Protein AF-0000000074039025 (afdb_homodimer)

Solvent-accessible surface area (backbone atoms only — not comparable to full-atom values): 39560 Å² total; per-residue (Å²): 126,78,81,61,63,45,18,33,26,34,38,28,68,50,73,65,24,45,49,51,50,52,35,63,68,43,44,56,66,24,35,66,82,74,58,60,54,72,40,52,42,30,34,28,25,93,41,64,66,60,12,52,50,47,21,68,72,70,56,32,75,37,57,36,64,43,69,65,65,57,62,66,40,84,64,44,43,34,40,36,40,41,60,61,25,54,49,36,39,65,52,51,42,54,39,21,72,66,53,19,26,38,39,34,44,66,45,55,32,36,42,54,68,47,31,52,51,40,50,53,39,47,72,71,25,85,21,55,46,25,40,53,62,28,69,60,56,34,37,25,48,45,49,50,39,52,46,50,73,68,46,53,26,57,62,56,56,36,35,41,36,36,28,32,18,28,85,64,61,53,65,60,50,44,56,50,58,60,34,26,34,84,35,24,33,38,13,19,43,39,72,36,25,40,56,50,52,42,50,49,32,74,60,75,42,57,73,34,33,35,28,14,46,66,38,63,86,65,54,56,18,15,60,38,77,86,44,85,53,67,38,72,41,62,33,32,40,24,26,42,34,42,39,29,30,68,89,65,26,35,33,40,41,39,10,28,29,53,34,37,87,36,78,63,47,39,36,38,39,41,15,17,75,30,13,24,41,39,44,40,56,86,47,48,40,35,25,37,39,25,52,61,81,41,50,68,46,100,84,41,54,62,41,56,77,38,77,43,82,24,42,53,64,50,90,78,52,66,47,68,51,59,84,41,77,76,50,82,62,5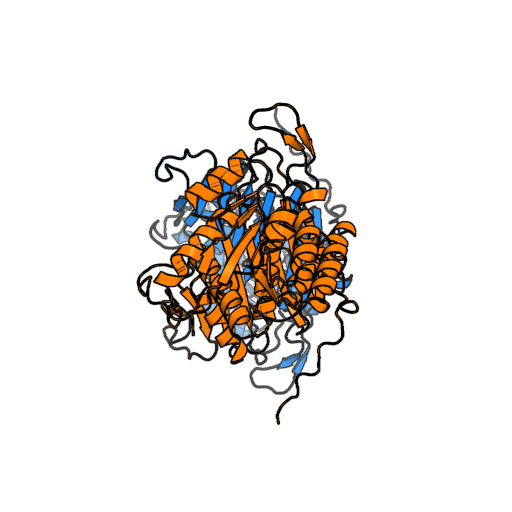0,20,47,40,49,43,52,48,45,35,51,50,15,64,76,69,71,46,81,32,75,52,14,57,66,56,35,44,55,39,36,52,51,53,48,41,35,51,52,9,28,75,61,66,25,36,73,31,74,64,79,59,82,82,54,71,83,74,78,78,76,75,76,71,130,126,78,80,61,63,44,19,32,25,33,38,27,67,50,72,64,23,46,49,51,51,52,36,62,69,43,42,57,66,24,35,67,82,75,56,60,53,74,38,52,42,28,35,28,26,94,41,65,68,60,12,50,50,46,21,68,72,72,55,30,74,38,58,37,63,43,70,65,62,56,62,66,39,83,64,44,43,34,40,35,39,42,58,61,26,53,51,36,40,66,52,51,42,52,39,20,73,66,53,20,25,37,40,34,43,66,46,53,33,37,42,55,68,47,30,52,52,39,49,52,39,46,73,72,25,85,21,55,46,25,40,54,62,29,70,60,57,33,37,24,48,44,49,50,39,52,45,51,73,68,47,52,26,56,62,55,55,36,35,40,35,37,28,32,19,30,84,63,62,53,65,60,49,44,56,50,60,60,33,27,35,84,35,26,33,37,14,19,43,39,73,37,26,39,57,51,51,42,50,50,32,74,59,75,42,57,72,33,34,34,27,13,47,68,38,63,86,67,54,57,18,15,59,38,76,86,44,86,56,67,40,73,43,61,31,32,38,26,28,40,35,41,38,30,31,68,89,63,28,34,34,39,40,38,11,27,30,52,32,37,84,36,77,63,45,39,35,39,37,41,16,18,74,30,14,24,40,38,43,39,56,86,48,48,41,35,25,38,40,26,52,62,80,40,48,68,44,100,84,41,54,61,41,57,76,39,78,42,81,24,43,53,62,48,89,77,52,67,46,70,51,58,84,40,77,76,50,83,63,51,19,48,40,49,43,52,49,44,35,51,50,15,64,75,70,72,47,80,32,76,51,14,58,66,55,32,44,55,40,37,52,51,53,48,41,35,52,53,9,28,77,62,68,26,36,73,31,73,64,78,57,82,84,52,72,81,73,78,78,76,74,76,72,129

Nearest PDB structures (foldseek):
  4h3v-assembly1_B  TM=9.241E-01  e=2.479E-43  Kribbella flavida DSM 17836
  3oqb-assembly1_C  TM=8.168E-01  e=1.453E-26  Bradyrhizobium diazoefficiens USDA 110
  3oqb-assembly1_G  TM=7.848E-01  e=5.558E-27  Bradyrhizobium diazoefficiens USDA 110
  3oqb-assembly1_H  TM=8.145E-01  e=1.119E-25  Bradyrhizobium diazoefficiens USDA 110
  3oqb-assembly1_A  TM=7.994E-01  e=7.349E-26  Bradyrhizobium diazoefficiens USDA 110

Organism: NCBI:txid159291

Secondary structure (DSSP, 8-state):
-----EEEEEE--SHHHHHHHHHHHHHHHHSTTTSPPEEEEEEE-SSHHHHHHHHHHHT-SEEES-HHHHHH-TT--EEEE-S-GGGHHHHHHHHHHTT-EEEEPSSS-SSHHHHHHHHHHHHHSSS-EEE--GGGGSHHHHHHHHHHHTTTT-SEEEEEEEEE--TT--TTSPP-GGG-HHHHS-SHIIIIIHHHHHHHHHHH--EEEEEEEEE-S--EEESSTT-S-EEE--S-SEEEEEEEETTS-EEEEEEES--TT-S-EEEEEEEESSEEEEEETTSTTEEEEEETTS---TT-TT-SEEEEE-TT--TT--SS-TTSPPPHHHHHHHHHHHHHHHHHHTPPPSSBHHHHHHHHHHHHHHHHHHHTTS--EEPP-TTS----------/-----EEEEEE--SHHHHHHHHHHHHHHHHSTTTSPPEEEEEEE-SSHHHHHHHHHHHT-SEEES-HHHHHH-TT--EEEE-S-GGGHHHHHHHHHHTT-EEEEPSSS-SSHHHHHHHHHHHHHSSS-EEE--GGGGSHHHHHHHHHHHTTTT-SEEEEEEEEE--TT--TTSPP-GGG-HHHHS-SHIIIIIHHHHHHHHHHH--EEEEEEEEE-S--EEESSTT-S-EEE--S-SEEEEEEEETTS-EEEEEEES--TT-S-EEEEEEEESSEEEEEETTSTTEEEEEETTS---TT-TT-SEEEEE-TT--TT--SS-TTSPPPHHHHHHHHHHHHHHHHHHTPPPSSBHHHHHHHHHHHHHHHHHHHTTS--EEPP-TTS----------

Foldseek 3Di:
DPQQEAEEEEEDDDPVSVLLLVLLVCLCQFFPPLFTHYAQAEYEDCDPVVQVVSCVVSVYNYGYPDLVVVLPPPRHAEYEYDFFQACLQVNLLSNQVSQHAYEYEPQNHLALVSLLSSVVSCVPGNYFFAYDLLVCQQQLLVVLLVCVVVCQQPAWAEKEWEKEAAQPVPQAPADDLLQACNGHNAHQCGPVVLNRQLSCCSRPNAWFKKFKAFADPRQWYHNDRVDDDIDGRDHGQKMKMWTAHPSGHTYIYIGHNRPPPDHTWTWMWIHGPAWIWIATPVQSQWIKIFGNPQDQDPVGHRGDIDIHGRQPVDPNTPPDDSPDHDDPSVSVSVSVVQSSSCRVVVHHGVVGSVSSSSSSQVSNNNVVNNVVVGDMDTRDCVSPPDPDPPDPPD/DPQQEAEEEEEDDDPVSVLLLVLLVCLCVFFPPLFTHYAQAEYEDCDPVVQVVSCVVSVYNYGDPDLVVVLPPPRHAEYEYDFFQQCLQVNLLSNQVSQHAYEYEPQNHLALVSLLSSVVSCVVGNYFFAYDLLVCQQLLLVVLLVCVVVCQQPAWAEKEWEKEAAQPVPQAPADDLLQACNGHNAHQCGPVVLNRQLSCCSRPNAWFKKFKAFADPRQWYHNDRVDDDIDGRDHGQKMKMWTAHPSGHTYIYIGHNRPPPDHTWTWMWIHGPQWIWIATPVQSQWIKIFGNPQDQDPVGHRGDIDIHGRQPVDPNTPPDDSPDHDDPSVSSSVSVVQSSSCRVVVHHGVVGSVSSSSSSQVSNNNVVNNVVVGDMDTRDCVSPPDPDPPDPPD

Structure (mmCIF, N/CA/C/O backbone):
data_AF-0000000074039025-model_v1
#
loop_
_entity.id
_entity.type
_entity.pdbx_description
1 polymer 'Predicted dehydrogenase'
#
loop_
_atom_site.group_PDB
_atom_site.id
_atom_site.type_symbol
_atom_site.label_atom_id
_atom_site.label_alt_id
_atom_site.label_comp_id
_atom_site.label_asym_id
_atom_site.label_entity_id
_atom_site.label_seq_id
_atom_site.pdbx_PDB_ins_code
_atom_site.Cartn_x
_atom_site.Cartn_y
_atom_site.Cartn_z
_atom_site.occupancy
_atom_site.B_iso_or_equiv
_atom_site.auth_seq_id
_atom_site.auth_comp_id
_atom_site.auth_asym_id
_atom_site.auth_atom_id
_atom_site.pdbx_PDB_model_num
ATOM 1 N N . MET A 1 1 ? 17.719 -41.125 -34.531 1 32.81 1 MET A N 1
ATOM 2 C CA . MET A 1 1 ? 17.281 -41.25 -33.156 1 32.81 1 MET A CA 1
ATOM 3 C C . MET A 1 1 ? 15.914 -40.625 -32.938 1 32.81 1 MET A C 1
ATOM 5 O O . MET A 1 1 ? 15.695 -39.469 -33.312 1 32.81 1 MET A O 1
ATOM 9 N N . ASN A 1 2 ? 14.82 -41.219 -33.031 1 41.25 2 ASN A N 1
ATOM 10 C CA . ASN A 1 2 ? 13.461 -40.688 -33.188 1 41.25 2 ASN A CA 1
ATOM 11 C C . ASN A 1 2 ? 13.211 -39.531 -32.219 1 41.25 2 ASN A C 1
ATOM 13 O O . ASN A 1 2 ? 13.461 -39.625 -31.016 1 41.25 2 ASN A O 1
ATOM 17 N N . PRO A 1 3 ? 13.102 -38.344 -32.75 1 52.09 3 PRO A N 1
ATOM 18 C CA . PRO A 1 3 ? 13.078 -37.188 -31.859 1 52.09 3 PRO A CA 1
ATOM 19 C C . PRO A 1 3 ? 12.141 -37.375 -30.672 1 52.09 3 PRO A C 1
ATOM 21 O O . PRO A 1 3 ? 11.016 -37.844 -30.828 1 52.09 3 PRO A O 1
ATOM 24 N N . LYS A 1 4 ? 12.594 -37.688 -29.422 1 75.5 4 LYS A N 1
ATOM 25 C CA . LYS A 1 4 ? 11.953 -38.062 -28.172 1 75.5 4 LYS A CA 1
ATOM 26 C C . LYS A 1 4 ? 10.82 -37.125 -27.797 1 75.5 4 LYS A C 1
ATOM 28 O O . LYS A 1 4 ? 11.008 -35.906 -27.812 1 75.5 4 LYS A O 1
ATOM 33 N N . LYS A 1 5 ? 9.531 -37.625 -28.016 1 91.56 5 LYS A N 1
ATOM 34 C CA . LYS A 1 5 ? 8.336 -36.875 -27.609 1 91.56 5 LYS A CA 1
ATOM 35 C C . LYS A 1 5 ? 8.18 -36.875 -26.094 1 91.56 5 LYS A C 1
ATOM 37 O O . LYS A 1 5 ? 8.648 -37.781 -25.422 1 91.56 5 LYS A O 1
ATOM 42 N N . ILE A 1 6 ? 7.668 -35.844 -25.656 1 95.06 6 ILE A N 1
ATOM 43 C CA . ILE A 1 6 ? 7.254 -35.781 -24.266 1 95.06 6 ILE A CA 1
ATOM 44 C C . ILE A 1 6 ? 5.734 -35.938 -24.172 1 95.06 6 ILE A C 1
ATOM 46 O O . ILE A 1 6 ? 5 -35.094 -24.703 1 95.06 6 ILE A O 1
ATOM 50 N N . GLY A 1 7 ? 5.293 -37.031 -23.641 1 97.25 7 GLY A N 1
ATOM 51 C CA . GLY A 1 7 ? 3.871 -37.219 -23.406 1 97.25 7 GLY A CA 1
ATOM 52 C C . GLY A 1 7 ? 3.363 -36.5 -22.172 1 97.25 7 GLY A C 1
ATOM 53 O O . GLY A 1 7 ? 3.836 -36.719 -21.062 1 97.25 7 GLY A O 1
ATOM 54 N N . ILE A 1 8 ? 2.354 -35.625 -22.359 1 97.94 8 ILE A N 1
ATOM 55 C CA . ILE A 1 8 ? 1.798 -34.781 -21.297 1 97.94 8 ILE A CA 1
ATOM 56 C C . ILE A 1 8 ? 0.39 -35.281 -20.953 1 97.94 8 ILE A C 1
ATOM 58 O O . ILE A 1 8 ? -0.448 -35.438 -21.844 1 97.94 8 ILE A O 1
ATOM 62 N N . ALA A 1 9 ? 0.178 -35.5 -19.719 1 98.44 9 ALA A N 1
ATOM 63 C CA . ALA A 1 9 ? -1.17 -35.719 -19.203 1 98.44 9 ALA A CA 1
ATOM 64 C C . ALA A 1 9 ? -1.63 -34.562 -18.328 1 98.44 9 ALA A C 1
ATOM 66 O O . ALA A 1 9 ? -0.827 -33.969 -17.609 1 98.44 9 ALA A O 1
ATOM 67 N N . LEU A 1 10 ? -2.902 -34.281 -18.406 1 98.31 10 LEU A N 1
ATOM 68 C CA . LEU A 1 10 ? -3.473 -33.156 -17.641 1 98.31 10 LEU A CA 1
ATOM 69 C C . LEU A 1 10 ? -4.531 -33.688 -16.656 1 98.31 10 LEU A C 1
ATOM 71 O O . LEU A 1 10 ? -5.453 -34.406 -17.062 1 98.31 10 LEU A O 1
ATOM 75 N N . ALA A 1 11 ? -4.312 -33.406 -15.398 1 98.19 11 ALA A N 1
ATOM 76 C CA . ALA A 1 11 ? -5.344 -33.594 -14.383 1 98.19 11 ALA A CA 1
ATOM 77 C C . ALA A 1 11 ? -6.094 -32.312 -14.094 1 98.19 11 ALA A C 1
ATOM 79 O O . ALA A 1 11 ? -5.559 -31.406 -13.438 1 98.19 11 ALA A O 1
ATOM 80 N N . GLY A 1 12 ? -7.312 -32.25 -14.492 1 96.94 12 GLY A N 1
ATOM 81 C CA . GLY A 1 12 ? -8.094 -31.016 -14.367 1 96.94 12 GLY A CA 1
ATOM 82 C C . GLY A 1 12 ? -8.164 -30.219 -15.648 1 96.94 12 GLY A C 1
ATOM 83 O O . GLY A 1 12 ? -7.133 -29.984 -16.297 1 96.94 12 GLY A O 1
ATOM 84 N N . TYR A 1 13 ? -9.375 -29.75 -16.016 1 95.5 13 TYR A N 1
ATOM 85 C CA . TYR A 1 13 ? -9.562 -29 -17.25 1 95.5 13 TYR A CA 1
ATOM 86 C C . TYR A 1 13 ? -10.539 -27.844 -17.047 1 95.5 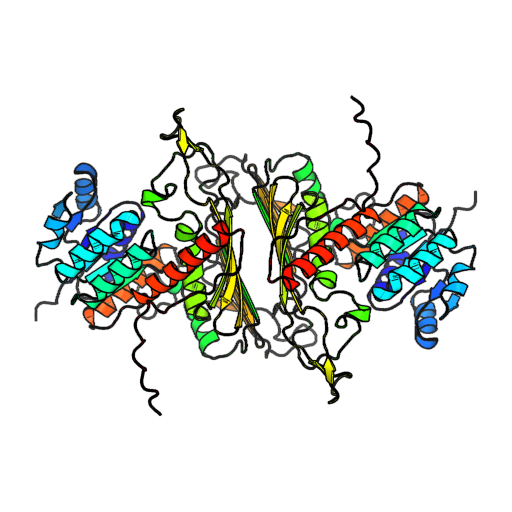13 TYR A C 1
ATOM 88 O O . TYR A 1 13 ? -11.391 -27.578 -17.891 1 95.5 13 TYR A O 1
ATOM 96 N N . GLY A 1 14 ? -10.422 -27.281 -15.875 1 91.31 14 GLY A N 1
ATOM 97 C CA . GLY A 1 14 ? -11.07 -26 -15.711 1 91.31 14 GLY A CA 1
ATOM 98 C C . GLY A 1 14 ? -10.391 -24.875 -16.469 1 91.31 14 GLY A C 1
ATOM 99 O O . GLY A 1 14 ? -9.766 -25.125 -17.516 1 91.31 14 GLY A O 1
ATOM 100 N N . MET A 1 15 ? -10.539 -23.703 -16.031 1 87.62 15 MET A N 1
ATOM 101 C CA . MET A 1 15 ? -9.969 -22.547 -16.734 1 87.62 15 MET A CA 1
ATOM 102 C C . MET A 1 15 ? -8.453 -22.688 -16.844 1 87.62 15 MET A C 1
ATOM 104 O O . MET A 1 15 ? -7.898 -22.516 -17.938 1 87.62 15 MET A O 1
ATOM 108 N N . ILE A 1 16 ? -7.816 -23 -15.797 1 91.81 16 ILE A N 1
ATOM 109 C CA . ILE A 1 16 ? -6.359 -23.062 -15.773 1 91.81 16 ILE A CA 1
ATOM 110 C C . ILE A 1 16 ? -5.883 -24.266 -16.594 1 91.81 16 ILE A C 1
ATOM 112 O O . ILE A 1 16 ? -4.914 -24.156 -17.344 1 91.81 16 ILE A O 1
ATOM 116 N N . GLY A 1 17 ? -6.523 -25.438 -16.406 1 94.19 17 GLY A N 1
ATOM 117 C CA . GLY A 1 17 ? -6.18 -26.594 -17.203 1 94.19 17 GLY A CA 1
ATOM 118 C C . GLY A 1 17 ? -6.297 -26.328 -18.703 1 94.19 17 GLY A C 1
ATOM 119 O O . GLY A 1 17 ? -5.441 -26.766 -19.484 1 94.19 17 GLY A O 1
ATOM 120 N N . ARG A 1 18 ? -7.332 -25.625 -19.047 1 91.06 18 ARG A N 1
ATOM 121 C CA . ARG A 1 18 ? -7.543 -25.25 -20.453 1 91.06 18 ARG A CA 1
ATOM 122 C C . ARG A 1 18 ? -6.418 -24.344 -20.938 1 91.06 18 ARG A C 1
ATOM 124 O O . ARG A 1 18 ? -5.914 -24.531 -22.062 1 91.06 18 ARG A O 1
ATOM 131 N N . LEU A 1 19 ? -6.047 -23.453 -20.094 1 90.88 19 LEU A N 1
ATOM 132 C CA . LEU A 1 19 ? -4.949 -22.562 -20.438 1 90.88 19 LEU A CA 1
ATOM 133 C C . LEU A 1 19 ? -3.652 -23.328 -20.641 1 90.88 19 LEU A C 1
ATOM 135 O O . LEU A 1 19 ? -2.918 -23.078 -21.594 1 90.88 19 LEU A O 1
ATOM 139 N N . HIS A 1 20 ? -3.369 -24.266 -19.766 1 96.19 20 HIS A N 1
ATOM 140 C CA . HIS A 1 20 ? -2.154 -25.062 -19.875 1 96.19 20 HIS A CA 1
ATOM 141 C C . HIS A 1 20 ? -2.135 -25.859 -21.172 1 96.19 20 HIS A C 1
ATOM 143 O O . HIS A 1 20 ? -1.113 -25.906 -21.859 1 96.19 20 HIS A O 1
ATOM 149 N N . ALA A 1 21 ? -3.271 -26.438 -21.5 1 95.62 21 ALA A N 1
ATOM 150 C CA . ALA A 1 21 ? -3.369 -27.203 -22.734 1 95.62 21 ALA A CA 1
ATOM 151 C C . ALA A 1 21 ? -3.117 -26.328 -23.953 1 95.62 21 ALA A C 1
ATOM 153 O O . ALA A 1 21 ? -2.385 -26.719 -24.875 1 95.62 21 ALA A O 1
ATOM 154 N N . MET A 1 22 ? -3.721 -25.172 -23.922 1 90.56 22 MET A N 1
ATOM 155 C CA . MET A 1 22 ? -3.514 -24.219 -25 1 90.56 22 MET A CA 1
ATOM 156 C C . MET A 1 22 ? -2.035 -23.875 -25.156 1 90.56 22 MET A C 1
ATOM 158 O O . MET A 1 22 ? -1.509 -23.844 -26.266 1 90.56 22 MET A O 1
ATOM 162 N N . ASN A 1 23 ? -1.409 -23.688 -24.062 1 93.19 23 ASN A N 1
ATOM 163 C CA . ASN A 1 23 ? -0.001 -23.297 -24.062 1 93.19 23 ASN A CA 1
ATOM 164 C C . ASN A 1 23 ? 0.88 -24.422 -24.609 1 93.19 23 ASN A C 1
ATOM 166 O O . ASN A 1 23 ? 1.812 -24.156 -25.375 1 93.19 23 ASN A O 1
ATOM 170 N N . TYR A 1 24 ? 0.624 -25.656 -24.266 1 95.31 24 TYR A N 1
ATOM 171 C CA . TYR A 1 24 ? 1.397 -26.781 -24.781 1 95.31 24 TYR A CA 1
ATOM 172 C C . TYR A 1 24 ? 1.337 -26.844 -26.297 1 95.31 24 TYR A C 1
ATOM 174 O O . TYR A 1 24 ? 2.324 -27.203 -26.953 1 95.31 24 TYR A O 1
ATOM 182 N N . ARG A 1 25 ? 0.226 -26.438 -26.812 1 91.44 25 ARG A N 1
ATOM 183 C CA . ARG A 1 25 ? 0.044 -26.438 -28.266 1 91.44 25 ARG A CA 1
ATOM 184 C C . ARG A 1 25 ? 0.784 -25.281 -28.906 1 91.44 25 ARG A C 1
ATOM 186 O O . ARG A 1 25 ? 1.234 -25.391 -30.062 1 91.44 25 ARG A O 1
ATOM 193 N N . GLN A 1 26 ? 0.99 -24.281 -28.203 1 87.38 26 GLN A N 1
ATOM 194 C CA . GLN A 1 26 ? 1.567 -23.062 -28.766 1 87.38 26 GLN A CA 1
ATOM 195 C C . GLN A 1 26 ? 3.09 -23.078 -28.656 1 87.38 26 GLN A C 1
ATOM 197 O O . GLN A 1 26 ? 3.779 -22.438 -29.453 1 87.38 26 GLN A O 1
ATOM 202 N N . ILE A 1 27 ? 3.633 -23.797 -27.75 1 91.62 27 ILE A N 1
ATOM 203 C CA . ILE A 1 27 ? 5.047 -23.766 -27.391 1 91.62 27 ILE A CA 1
ATOM 204 C C . ILE A 1 27 ? 5.898 -24.062 -28.625 1 91.62 27 ILE A C 1
ATOM 206 O O . ILE A 1 27 ? 6.879 -23.359 -28.891 1 91.62 27 ILE A O 1
ATOM 210 N N . PRO A 1 28 ? 5.484 -24.984 -29.531 1 89.06 28 PRO A N 1
ATOM 211 C CA . PRO A 1 28 ? 6.324 -25.25 -30.703 1 89.06 28 PRO A CA 1
ATOM 212 C C . PRO A 1 28 ? 6.383 -24.078 -31.672 1 89.06 28 PRO A C 1
ATOM 214 O O . PRO A 1 28 ? 7.344 -23.938 -32.438 1 89.06 28 PRO A O 1
ATOM 217 N N . PHE A 1 29 ? 5.434 -23.219 -31.625 1 81.94 29 PHE A N 1
ATOM 218 C CA . PHE A 1 29 ? 5.438 -22.031 -32.469 1 81.94 29 PHE A CA 1
ATOM 219 C C . PHE A 1 29 ? 6.305 -20.938 -31.859 1 81.94 29 PHE A C 1
ATOM 221 O O . PHE A 1 29 ? 6.965 -20.188 -32.562 1 81.94 29 PHE A O 1
ATOM 228 N N . ILE A 1 30 ? 6.281 -20.906 -30.578 1 85.31 30 ILE A N 1
ATOM 229 C CA . ILE A 1 30 ? 7.027 -19.875 -29.859 1 85.31 30 ILE A CA 1
ATOM 230 C C . ILE A 1 30 ? 8.508 -20.234 -29.828 1 85.31 30 ILE A C 1
ATOM 232 O O . ILE A 1 30 ? 9.367 -19.406 -30.109 1 85.31 30 ILE A O 1
ATOM 236 N N . TYR A 1 31 ? 8.758 -21.438 -29.562 1 88.19 31 TYR A N 1
ATOM 237 C CA . TYR A 1 31 ? 10.117 -21.953 -29.422 1 88.19 31 TYR A CA 1
ATOM 238 C C . TYR A 1 31 ? 10.336 -23.172 -30.312 1 88.19 31 TYR A C 1
ATOM 240 O O . TYR A 1 31 ? 10.516 -24.281 -29.812 1 88.19 31 TYR A O 1
ATOM 248 N N . PRO A 1 32 ? 10.5 -22.906 -31.547 1 84.88 32 PRO A N 1
ATOM 249 C CA . PRO A 1 32 ? 10.734 -24.062 -32.438 1 84.88 32 PRO A CA 1
ATOM 250 C C . PRO A 1 32 ? 12.094 -24.703 -32.188 1 84.88 32 PRO A C 1
ATOM 252 O O . PRO A 1 32 ? 13.117 -24.016 -32.188 1 84.88 32 PRO A O 1
ATOM 255 N N . GLY A 1 33 ? 12.086 -25.938 -31.953 1 84.19 33 GLY A N 1
ATOM 256 C CA . GLY A 1 33 ? 13.312 -26.719 -31.938 1 84.19 33 GLY A CA 1
ATOM 257 C C . GLY A 1 33 ? 14 -26.703 -30.594 1 84.19 33 GLY A C 1
ATOM 258 O O . GLY A 1 33 ? 15.078 -27.297 -30.438 1 84.19 33 GLY A O 1
ATOM 259 N N . ILE A 1 34 ? 13.391 -26.109 -29.641 1 83.25 34 ILE A N 1
ATOM 260 C CA . ILE A 1 34 ? 14.055 -26.016 -28.344 1 83.25 34 ILE A CA 1
ATOM 261 C C . ILE A 1 34 ? 13.656 -27.203 -27.469 1 83.25 34 ILE A C 1
ATOM 263 O O . ILE A 1 34 ? 14.477 -27.734 -26.719 1 83.25 34 ILE A O 1
ATOM 267 N N . LEU A 1 35 ? 12.406 -27.656 -27.656 1 89.69 35 LEU A N 1
ATOM 268 C CA . LEU A 1 35 ? 11.883 -28.797 -26.906 1 89.69 35 LEU A CA 1
ATOM 269 C C . LEU A 1 35 ? 11.5 -29.938 -27.859 1 89.69 35 LEU A C 1
ATOM 271 O O . LEU A 1 35 ? 11.25 -29.703 -29.031 1 89.69 35 LEU A O 1
ATOM 275 N N . PRO A 1 36 ? 11.578 -31.078 -27.281 1 92.38 36 PRO A N 1
ATOM 276 C CA . PRO A 1 36 ? 10.984 -32.156 -28.078 1 92.38 36 PRO A CA 1
ATOM 277 C C . PRO A 1 36 ? 9.516 -31.906 -28.406 1 92.38 36 PRO A C 1
ATOM 279 O O . PRO A 1 36 ? 8.891 -31.016 -27.828 1 92.38 36 PRO A O 1
ATOM 282 N N . GLU A 1 37 ? 9.125 -32.656 -29.328 1 93.06 37 GLU A N 1
ATOM 283 C CA . GLU A 1 37 ? 7.699 -32.594 -29.656 1 93.06 37 GLU A CA 1
ATOM 284 C C . GLU A 1 37 ? 6.844 -32.906 -28.422 1 93.06 37 GLU A C 1
ATOM 286 O O . GLU A 1 37 ? 7.137 -33.844 -27.688 1 93.06 37 GLU A O 1
ATOM 291 N N . LEU A 1 38 ? 5.824 -32.125 -28.234 1 95.56 38 LEU A N 1
ATOM 292 C CA . LEU A 1 38 ? 4.898 -32.312 -27.125 1 95.56 38 LEU A CA 1
ATOM 293 C C . LEU A 1 38 ? 3.633 -33.031 -27.594 1 95.56 38 LEU A C 1
ATOM 295 O O . LEU A 1 38 ? 3.029 -32.656 -28.594 1 95.56 38 LEU A O 1
ATOM 299 N N . GLU A 1 39 ? 3.338 -34.031 -26.922 1 96.12 39 GLU A N 1
ATOM 300 C CA . GLU A 1 39 ? 2.117 -34.781 -27.25 1 96.12 39 GLU A CA 1
ATOM 301 C C . GLU A 1 39 ? 1.142 -34.781 -26.062 1 96.12 39 GLU A C 1
ATOM 303 O O . GLU A 1 39 ? 1.475 -35.219 -24.969 1 96.12 39 GLU A O 1
ATOM 308 N N . LEU A 1 40 ? -0.052 -34.188 -26.281 1 97.31 40 LEU A N 1
ATOM 309 C CA . LEU A 1 40 ? -1.114 -34.281 -25.281 1 97.31 40 LEU A CA 1
ATOM 310 C C . LEU A 1 40 ? -1.726 -35.688 -25.25 1 97.31 40 LEU A C 1
ATOM 312 O O . LEU A 1 40 ? -2.561 -36 -26.094 1 97.31 40 LEU A O 1
ATOM 316 N N . ARG A 1 41 ? -1.352 -36.469 -24.234 1 97.38 41 ARG A N 1
ATOM 317 C CA . ARG A 1 41 ? -1.642 -37.906 -24.219 1 97.38 41 ARG A CA 1
ATOM 318 C C . ARG A 1 41 ? -3.008 -38.156 -23.594 1 97.38 41 ARG A C 1
ATOM 320 O O . ARG A 1 41 ? -3.803 -38.938 -24.141 1 97.38 41 ARG A O 1
ATOM 327 N N . SER A 1 42 ? -3.176 -37.562 -22.422 1 97.56 42 SER A N 1
ATOM 328 C CA . SER A 1 42 ? -4.383 -37.938 -21.688 1 97.56 42 SER A CA 1
ATOM 329 C C . SER A 1 42 ? -4.895 -36.75 -20.859 1 97.56 42 SER A C 1
ATOM 331 O O . SER A 1 42 ? -4.117 -35.875 -20.453 1 97.56 42 SER A O 1
ATOM 333 N N . VAL A 1 43 ? -6.223 -36.719 -20.625 1 98.31 43 VAL A N 1
ATOM 334 C CA . VAL A 1 43 ? -6.844 -35.719 -19.734 1 98.31 43 VAL A CA 1
ATOM 335 C C . VAL A 1 43 ? -7.793 -36.438 -18.766 1 98.31 43 VAL A C 1
ATOM 337 O O . VAL A 1 43 ? -8.492 -37.375 -19.156 1 98.31 43 VAL A O 1
ATOM 340 N N . CYS A 1 44 ? -7.723 -36.031 -17.562 1 98.19 44 CYS A N 1
ATOM 341 C CA . CYS A 1 44 ? -8.594 -36.562 -16.516 1 98.19 44 CYS A CA 1
ATOM 342 C C . CYS A 1 44 ? -9.445 -35.469 -15.906 1 98.19 44 CYS A C 1
ATOM 344 O O . CYS A 1 44 ? -8.914 -34.438 -15.438 1 98.19 44 CYS A O 1
ATOM 346 N N . THR A 1 45 ? -10.742 -35.562 -15.953 1 96.88 45 THR A N 1
ATOM 347 C CA . THR A 1 45 ? -11.68 -34.656 -15.273 1 96.88 45 THR A CA 1
ATOM 348 C C . THR A 1 45 ? -12.648 -35.469 -14.398 1 96.88 45 THR A C 1
ATOM 350 O O . THR A 1 45 ? -12.586 -36.688 -14.344 1 96.88 45 THR A O 1
ATOM 353 N N . SER A 1 46 ? -13.484 -34.688 -13.672 1 93.06 46 SER A N 1
ATOM 354 C CA . SER A 1 46 ? -14.359 -35.344 -12.703 1 93.06 46 SER A CA 1
ATOM 355 C C . SER A 1 46 ? -15.57 -35.969 -13.383 1 93.06 46 SER A C 1
ATOM 357 O O . SER A 1 46 ? -16.234 -36.812 -12.805 1 93.06 46 SER A O 1
ATOM 359 N N . ARG A 1 47 ? -16 -35.562 -14.672 1 92.06 47 ARG A N 1
ATOM 360 C CA . ARG A 1 47 ? -17.172 -36.062 -15.383 1 92.06 47 ARG A CA 1
ATOM 361 C C . ARG A 1 47 ? -16.812 -36.531 -16.781 1 92.06 47 ARG A C 1
ATOM 363 O O . ARG A 1 47 ? -15.992 -35.906 -17.453 1 92.06 47 ARG A O 1
ATOM 370 N N . GLU A 1 48 ? -17.359 -37.5 -17.188 1 95.62 48 GLU A N 1
ATOM 371 C CA . GLU A 1 48 ? -17.109 -38.031 -18.516 1 95.62 48 GLU A CA 1
ATOM 372 C C . GLU A 1 48 ? -17.359 -37 -19.594 1 95.62 48 GLU A C 1
ATOM 374 O O . GLU A 1 48 ? -16.594 -36.875 -20.547 1 95.62 48 GLU A O 1
ATOM 379 N N . SER A 1 49 ? -18.375 -36.312 -19.438 1 96 49 SER A N 1
ATOM 380 C CA . SER A 1 49 ? -18.719 -35.281 -20.438 1 96 49 SER A CA 1
ATOM 381 C C . SER A 1 49 ? -17.641 -34.219 -20.547 1 96 49 SER A C 1
ATOM 383 O O . SER A 1 49 ? -17.234 -33.875 -21.656 1 96 49 SER A O 1
ATOM 385 N N . SER A 1 50 ? -17.188 -33.781 -19.406 1 95.12 50 SER A N 1
ATOM 386 C CA . SER A 1 50 ? -16.156 -32.75 -19.438 1 95.12 50 SER A CA 1
ATOM 387 C C . SER A 1 50 ? -14.836 -33.312 -19.969 1 95.12 50 SER A C 1
ATOM 389 O O . SER A 1 50 ? -14.07 -32.625 -20.625 1 95.12 50 SER A O 1
ATOM 391 N N . ALA A 1 51 ? -14.57 -34.594 -19.75 1 96.5 51 ALA A N 1
ATOM 392 C CA . ALA A 1 51 ? -13.367 -35.219 -20.25 1 96.5 51 ALA A CA 1
ATOM 393 C C . ALA A 1 51 ? -13.398 -35.344 -21.781 1 96.5 51 ALA A C 1
ATOM 395 O O . ALA A 1 51 ? -12.414 -35.031 -22.453 1 96.5 51 ALA A O 1
ATOM 396 N N . ARG A 1 52 ? -14.508 -35.75 -22.234 1 96.31 52 ARG A N 1
ATOM 397 C CA . ARG A 1 52 ? -14.672 -35.875 -23.688 1 96.31 52 ARG A CA 1
ATOM 398 C C . ARG A 1 52 ? -14.547 -34.5 -24.359 1 96.31 52 ARG A C 1
ATOM 400 O O . ARG A 1 52 ? -13.93 -34.406 -25.422 1 96.31 52 ARG A O 1
ATOM 407 N N . ALA A 1 53 ? -15.125 -33.562 -23.781 1 94.38 53 ALA A N 1
ATOM 408 C CA . ALA A 1 53 ? -15.055 -32.188 -24.328 1 94.38 53 ALA A CA 1
ATOM 409 C C . ALA A 1 53 ? -13.609 -31.703 -24.344 1 94.38 53 ALA A C 1
ATOM 411 O O . ALA A 1 53 ? -13.18 -31.078 -25.328 1 94.38 53 ALA A O 1
ATOM 412 N N . ALA A 1 54 ? -12.953 -31.969 -23.266 1 95.81 54 ALA A N 1
ATOM 413 C CA . ALA A 1 54 ? -11.555 -31.547 -23.172 1 95.81 54 ALA A CA 1
ATOM 414 C C . ALA A 1 54 ? -10.711 -32.25 -24.25 1 95.81 54 ALA A C 1
ATOM 416 O O . ALA A 1 54 ? -9.867 -31.594 -24.891 1 95.81 54 ALA A O 1
ATOM 417 N N . ARG A 1 55 ? -10.914 -33.5 -24.438 1 96.94 55 ARG A N 1
ATOM 418 C CA . ARG A 1 55 ? -10.195 -34.25 -25.453 1 96.94 55 ARG A CA 1
ATOM 419 C C . ARG A 1 55 ? -10.43 -33.656 -26.844 1 96.94 55 ARG A C 1
ATOM 421 O O . ARG A 1 55 ? -9.477 -33.438 -27.594 1 96.94 55 ARG A O 1
ATOM 428 N N . ALA A 1 56 ? -11.633 -33.344 -27.109 1 95.56 56 ALA A N 1
ATOM 429 C CA . ALA A 1 56 ? -11.992 -32.812 -28.422 1 95.56 56 ALA A CA 1
ATOM 430 C C . ALA A 1 56 ? -11.414 -31.422 -28.625 1 95.56 56 ALA A C 1
ATOM 432 O O . ALA A 1 56 ? -10.93 -31.094 -29.719 1 95.56 56 ALA A O 1
ATOM 433 N N . GLU A 1 57 ? -11.492 -30.672 -27.625 1 93.31 57 GLU A N 1
ATOM 434 C CA . GLU A 1 57 ? -11.078 -29.281 -27.734 1 93.31 57 GLU A CA 1
ATOM 435 C C . GLU A 1 57 ? -9.562 -29.156 -27.859 1 93.31 57 GLU A C 1
ATOM 437 O O . GLU A 1 57 ? -9.062 -28.438 -28.719 1 93.31 57 GLU A O 1
ATOM 442 N N . ALA A 1 58 ? -8.867 -29.891 -27.016 1 94.81 58 ALA A N 1
ATOM 443 C CA . ALA A 1 58 ? -7.426 -29.672 -26.906 1 94.81 58 ALA A CA 1
ATOM 444 C C . ALA A 1 58 ? -6.656 -30.672 -27.75 1 94.81 58 ALA A C 1
ATOM 446 O O . ALA A 1 58 ? -5.469 -30.5 -28.016 1 94.81 58 ALA A O 1
ATOM 447 N N . GLY A 1 59 ? -7.293 -31.781 -28.109 1 94.62 59 GLY A N 1
ATOM 448 C CA . GLY A 1 59 ? -6.637 -32.781 -28.938 1 94.62 59 GLY A CA 1
ATOM 449 C C . GLY A 1 59 ? -5.887 -33.844 -28.125 1 94.62 59 GLY A C 1
ATOM 450 O O . GLY A 1 59 ? -4.824 -34.281 -28.547 1 94.62 59 GLY A O 1
ATOM 451 N N . PHE A 1 60 ? -6.344 -34.156 -26.984 1 97.19 60 PHE A N 1
ATOM 452 C CA . PHE A 1 60 ? -5.77 -35.25 -26.219 1 97.19 60 PHE A CA 1
ATOM 453 C C . PHE A 1 60 ? -6.035 -36.594 -26.906 1 97.19 60 PHE A C 1
ATOM 455 O O . PHE A 1 60 ? -7.051 -36.781 -27.578 1 97.19 60 PHE A O 1
ATOM 462 N N . ILE A 1 61 ? -5.164 -37.531 -26.719 1 96.88 61 ILE A N 1
ATOM 463 C CA . ILE A 1 61 ? -5.324 -38.875 -27.312 1 96.88 61 ILE A CA 1
ATOM 464 C C . ILE A 1 61 ? -6.391 -39.656 -26.562 1 96.88 61 ILE A C 1
ATOM 466 O O . ILE A 1 61 ? -7.242 -40.312 -27.172 1 96.88 61 ILE A O 1
ATOM 470 N N . THR A 1 62 ? -6.375 -39.562 -25.203 1 97.31 62 THR A N 1
ATOM 471 C CA . THR A 1 62 ? -7.359 -40.281 -24.375 1 97.31 62 THR A CA 1
ATOM 472 C C . THR A 1 62 ? -7.961 -39.344 -23.328 1 97.31 62 THR A C 1
ATOM 474 O O . THR A 1 62 ? -7.395 -38.312 -23.016 1 97.31 62 THR A O 1
ATOM 477 N N . ALA A 1 63 ? -9.164 -39.719 -22.891 1 97.75 63 ALA A N 1
ATOM 478 C CA . ALA A 1 63 ? -9.867 -39.031 -21.797 1 97.75 63 ALA A CA 1
ATOM 479 C C . ALA A 1 63 ? -10.367 -40.031 -20.766 1 97.75 63 ALA A C 1
ATOM 481 O O . ALA A 1 63 ? -10.797 -41.125 -21.125 1 97.75 63 ALA A O 1
ATOM 482 N N . THR A 1 64 ? -10.297 -39.625 -19.516 1 97.75 64 THR A N 1
ATOM 483 C CA . THR A 1 64 ? -10.703 -40.531 -18.453 1 97.75 64 THR A CA 1
ATOM 484 C C . THR A 1 64 ? -11.227 -39.75 -17.25 1 97.75 64 THR A C 1
ATOM 486 O O . THR A 1 64 ? -11.102 -38.531 -17.188 1 97.75 64 THR A O 1
ATOM 489 N N . THR A 1 65 ? -11.867 -40.438 -16.344 1 97.38 65 THR A N 1
ATOM 490 C CA . THR A 1 65 ? -12.297 -39.875 -15.078 1 97.38 65 THR A CA 1
ATOM 491 C C . THR A 1 65 ? -11.523 -40.5 -13.914 1 97.38 65 THR A C 1
ATOM 493 O O . THR A 1 65 ? -11.797 -40.188 -12.75 1 97.38 65 THR A O 1
ATOM 496 N N . GLU A 1 66 ? -10.547 -41.312 -14.32 1 96.38 66 GLU A N 1
ATOM 497 C CA . GLU A 1 66 ? -9.75 -42 -13.312 1 96.38 66 GLU A CA 1
ATOM 498 C C . GLU A 1 66 ? -8.266 -41.688 -13.477 1 96.38 66 GLU A C 1
ATOM 500 O O . GLU A 1 66 ? -7.656 -42.062 -14.484 1 96.38 66 GLU A O 1
ATOM 505 N N . ILE A 1 67 ? -7.703 -41.188 -12.422 1 96.31 67 ILE A N 1
ATOM 506 C CA . ILE A 1 67 ? -6.316 -40.75 -12.477 1 96.31 67 ILE A CA 1
ATOM 507 C C . ILE A 1 67 ? -5.395 -41.938 -12.703 1 96.31 67 ILE A C 1
ATOM 509 O O . ILE A 1 67 ? -4.371 -41.812 -13.383 1 96.31 67 ILE A O 1
ATOM 513 N N . GLU A 1 68 ? -5.707 -43.125 -12.211 1 95.56 68 GLU A N 1
ATOM 514 C CA . GLU A 1 68 ? -4.883 -44.312 -12.336 1 95.56 68 GLU A CA 1
ATOM 515 C C . GLU A 1 68 ? -4.695 -44.719 -13.797 1 95.56 68 GLU A C 1
ATOM 517 O O . GLU A 1 68 ? -3.613 -45.156 -14.188 1 95.56 68 GLU A O 1
ATOM 522 N N . LYS A 1 69 ? -5.742 -44.562 -14.516 1 95.19 69 LYS A N 1
ATOM 523 C CA . LYS A 1 69 ? -5.68 -44.938 -15.93 1 95.19 69 LYS A CA 1
ATOM 524 C C . LYS A 1 69 ? -4.691 -44.031 -16.688 1 95.19 69 LYS A C 1
ATOM 526 O O . LYS A 1 69 ? -3.963 -44.531 -17.562 1 95.19 69 LYS A O 1
ATOM 531 N N . LEU A 1 70 ? -4.797 -42.844 -16.328 1 94.25 70 LEU A N 1
ATOM 532 C CA . LEU A 1 70 ? -3.871 -41.875 -16.906 1 94.25 70 LEU A CA 1
ATOM 533 C C . LEU A 1 70 ? -2.428 -42.219 -16.578 1 94.25 70 LEU A C 1
ATOM 535 O O . LEU A 1 70 ? -1.543 -42.125 -17.422 1 94.25 70 LEU A O 1
ATOM 539 N N . LEU A 1 71 ? -2.105 -42.719 -15.422 1 96 71 LEU A N 1
ATOM 540 C CA . LEU A 1 71 ? -0.769 -42.969 -14.906 1 96 71 LEU A CA 1
ATOM 541 C C . LEU A 1 71 ? -0.231 -44.312 -15.438 1 96 71 LEU A C 1
ATOM 543 O O . LEU A 1 71 ? 0.981 -44.531 -15.438 1 96 71 LEU A O 1
ATOM 547 N N . GLU A 1 72 ? -1.083 -45.156 -15.93 1 95.81 72 GLU A N 1
ATOM 548 C CA . GLU A 1 72 ? -0.702 -46.469 -16.453 1 95.81 72 GLU A CA 1
ATOM 549 C C . GLU A 1 72 ? -0.131 -46.344 -17.859 1 95.81 72 GLU A C 1
ATOM 551 O O . GLU A 1 72 ? 0.52 -47.281 -18.344 1 95.81 72 GLU A O 1
ATOM 556 N N . ASP A 1 73 ? -0.462 -45.25 -18.484 1 95.44 73 ASP A N 1
ATOM 557 C CA . ASP A 1 73 ? 0.064 -45.062 -19.844 1 95.44 73 ASP A CA 1
ATOM 558 C C . ASP A 1 73 ? 1.572 -44.812 -19.812 1 95.44 73 ASP A C 1
ATOM 560 O O . ASP A 1 73 ? 2.031 -43.781 -19.312 1 95.44 73 ASP A O 1
ATOM 564 N N . PRO A 1 74 ? 2.363 -45.719 -20.406 1 94.94 74 PRO A N 1
ATOM 565 C CA . PRO A 1 74 ? 3.818 -45.562 -20.344 1 94.94 74 PRO A CA 1
ATOM 566 C C . PRO A 1 74 ? 4.332 -44.375 -21.172 1 94.94 74 PRO A C 1
ATOM 568 O O . PRO A 1 74 ? 5.48 -43.969 -21.016 1 94.94 74 PRO A O 1
ATOM 571 N N . LEU A 1 75 ? 3.5 -43.844 -21.984 1 95.44 75 LEU A N 1
ATOM 572 C CA . LEU A 1 75 ? 3.93 -42.75 -22.844 1 95.44 75 LEU A CA 1
ATOM 573 C C . LEU A 1 75 ? 3.699 -41.406 -22.156 1 95.44 75 LEU A C 1
ATOM 575 O O . LEU A 1 75 ? 4.184 -40.375 -22.625 1 95.44 75 LEU A O 1
ATOM 579 N N . VAL A 1 76 ? 3.035 -41.469 -21.047 1 96.81 76 VAL A N 1
ATOM 580 C CA . VAL A 1 76 ? 2.908 -40.25 -20.234 1 96.81 76 VAL A CA 1
ATOM 581 C C . VAL A 1 76 ? 4.184 -40.062 -19.422 1 96.81 76 VAL A C 1
ATOM 583 O O . VAL A 1 76 ? 4.578 -40.906 -18.641 1 96.81 76 VAL A O 1
ATOM 586 N N . GLU A 1 77 ? 4.777 -38.906 -19.594 1 96.69 77 GLU A N 1
ATOM 587 C CA . GLU A 1 77 ? 5.996 -38.594 -18.859 1 96.69 77 GLU A CA 1
ATOM 588 C C . GLU A 1 77 ? 5.738 -37.469 -17.844 1 96.69 77 GLU A C 1
ATOM 590 O O . GLU A 1 77 ? 6.367 -37.438 -16.781 1 96.69 77 GLU A O 1
ATOM 595 N N . VAL A 1 78 ? 4.887 -36.562 -18.188 1 97.88 78 VAL A N 1
ATOM 596 C CA . VAL A 1 78 ? 4.59 -35.406 -17.359 1 97.88 78 VAL A CA 1
ATOM 597 C C . VAL A 1 78 ? 3.111 -35.406 -16.969 1 97.88 78 VAL A C 1
ATOM 599 O O . VAL A 1 78 ? 2.246 -35.594 -17.828 1 97.88 78 VAL A O 1
ATOM 602 N N . VAL A 1 79 ? 2.861 -35.188 -15.734 1 98.5 79 VAL A N 1
ATOM 603 C CA . VAL A 1 79 ? 1.499 -34.969 -15.258 1 98.5 79 VAL A CA 1
ATOM 604 C C . VAL A 1 79 ? 1.343 -33.531 -14.805 1 98.5 79 VAL A C 1
ATOM 606 O O . VAL A 1 79 ? 1.997 -33.094 -13.852 1 98.5 79 VAL A O 1
ATOM 609 N N . ASP A 1 80 ? 0.54 -32.75 -15.492 1 98.69 80 ASP A N 1
ATOM 610 C CA . ASP A 1 80 ? 0.167 -31.391 -15.164 1 98.69 80 ASP A CA 1
ATOM 611 C C . ASP A 1 80 ? -1.071 -31.359 -14.273 1 98.69 80 ASP A C 1
ATOM 613 O O . ASP A 1 80 ? -2.152 -31.781 -14.688 1 98.69 80 ASP A O 1
ATOM 617 N N . ILE A 1 81 ? -0.894 -30.844 -13.094 1 98.44 81 ILE A N 1
ATOM 618 C CA . ILE A 1 81 ? -1.952 -30.859 -12.086 1 98.44 81 ILE A CA 1
ATOM 619 C C . ILE A 1 81 ? -2.57 -29.469 -11.953 1 98.44 81 ILE A C 1
ATOM 621 O O . ILE A 1 81 ? -1.938 -28.562 -11.422 1 98.44 81 ILE A O 1
ATOM 625 N N . SER A 1 82 ? -3.766 -29.312 -12.414 1 96.38 82 SER A N 1
ATOM 626 C CA . SER A 1 82 ? -4.59 -28.109 -12.281 1 96.38 82 SER A CA 1
ATOM 627 C C . SER A 1 82 ? -5.926 -28.438 -11.617 1 96.38 82 SER A C 1
ATOM 629 O O . SER A 1 82 ? -6.984 -28.281 -12.234 1 96.38 82 SER A O 1
ATOM 631 N N . LEU A 1 83 ? -5.906 -28.859 -10.391 1 95.44 83 LEU A N 1
ATOM 632 C CA . LEU A 1 83 ? -7.031 -29.328 -9.594 1 95.44 83 LEU A CA 1
ATOM 633 C C . LEU A 1 83 ? -7.223 -28.453 -8.359 1 95.44 83 LEU A C 1
ATOM 635 O O . LEU A 1 83 ? -6.363 -27.625 -8.039 1 95.44 83 LEU A O 1
ATOM 639 N N . PRO A 1 84 ? -8.383 -28.609 -7.746 1 93.31 84 PRO A N 1
ATOM 640 C CA . PRO A 1 84 ? -8.477 -27.984 -6.422 1 93.31 84 PRO A CA 1
ATOM 641 C C . PRO A 1 84 ? -7.348 -28.391 -5.488 1 93.31 84 PRO A C 1
ATOM 643 O O . PRO A 1 84 ? -6.836 -29.516 -5.59 1 93.31 84 PRO A O 1
ATOM 646 N N . ASN A 1 85 ? -7.027 -27.562 -4.555 1 94.69 85 ASN A N 1
ATOM 647 C CA . ASN A 1 85 ? -5.789 -27.672 -3.793 1 94.69 85 ASN A CA 1
ATOM 648 C C . ASN A 1 85 ? -5.738 -28.969 -2.984 1 94.69 85 ASN A C 1
ATOM 650 O O . ASN A 1 85 ? -4.672 -29.562 -2.826 1 94.69 85 ASN A O 1
ATOM 654 N N . ASN A 1 86 ? -6.871 -29.375 -2.504 1 93.56 86 ASN A N 1
ATOM 655 C CA . ASN A 1 86 ? -6.902 -30.547 -1.654 1 93.56 86 ASN A CA 1
ATOM 656 C C . ASN A 1 86 ? -6.582 -31.812 -2.445 1 93.56 86 ASN A C 1
ATOM 658 O O . ASN A 1 86 ? -6.27 -32.844 -1.862 1 93.56 86 ASN A O 1
ATOM 662 N N . LEU A 1 87 ? -6.605 -31.766 -3.748 1 95.56 87 LEU A N 1
ATOM 663 C CA . LEU A 1 87 ? -6.375 -32.938 -4.594 1 95.56 87 LEU A CA 1
ATOM 664 C C . LEU A 1 87 ? -4.926 -32.969 -5.07 1 95.56 87 LEU A C 1
ATOM 666 O O . LEU A 1 87 ? -4.5 -33.969 -5.68 1 95.56 87 LEU A O 1
ATOM 670 N N . HIS A 1 88 ? -4.168 -31.953 -4.758 1 97.69 88 HIS A N 1
ATOM 671 C CA . HIS A 1 88 ? -2.781 -31.922 -5.203 1 97.69 88 HIS A CA 1
ATOM 672 C C . HIS A 1 88 ? -1.989 -33.094 -4.613 1 97.69 88 HIS A C 1
ATOM 674 O O . HIS A 1 88 ? -1.274 -33.781 -5.336 1 97.69 88 HIS A O 1
ATOM 680 N N . LEU A 1 89 ? -2.182 -33.344 -3.359 1 97.38 89 LEU A N 1
ATOM 681 C CA . LEU A 1 89 ? -1.38 -34.375 -2.689 1 97.38 89 LEU A CA 1
ATOM 682 C C . LEU A 1 89 ? -1.655 -35.75 -3.275 1 97.38 89 LEU A C 1
ATOM 684 O O . LEU A 1 89 ? -0.737 -36.406 -3.756 1 97.38 89 LEU A O 1
ATOM 688 N N . PRO A 1 90 ? -2.908 -36.188 -3.311 1 97.44 90 PRO A N 1
ATOM 689 C CA . PRO A 1 90 ? -3.111 -37.562 -3.793 1 97.44 90 PRO A CA 1
ATOM 690 C C . PRO A 1 90 ? -2.672 -37.75 -5.246 1 97.44 90 PRO A C 1
ATOM 692 O O . PRO A 1 90 ? -2.088 -38.781 -5.59 1 97.44 90 PRO A O 1
ATOM 695 N N . VAL A 1 91 ? -2.885 -36.781 -6.043 1 97.69 91 VAL A N 1
ATOM 696 C CA . VAL A 1 91 ? -2.561 -36.906 -7.461 1 97.69 91 VAL A CA 1
ATOM 697 C C . VAL A 1 91 ? -1.05 -36.812 -7.656 1 97.69 91 VAL A C 1
ATOM 699 O O . VAL A 1 91 ? -0.462 -37.625 -8.398 1 97.69 91 VAL A O 1
ATOM 702 N N . ALA A 1 92 ? -0.431 -35.875 -7.016 1 97.81 92 ALA A N 1
ATOM 703 C CA . ALA A 1 92 ? 1.019 -35.719 -7.117 1 97.81 92 ALA A CA 1
ATOM 704 C C . ALA A 1 92 ? 1.729 -36.969 -6.605 1 97.81 92 ALA A C 1
ATOM 706 O O . ALA A 1 92 ? 2.664 -37.469 -7.242 1 97.81 92 ALA A O 1
ATOM 707 N N . ARG A 1 93 ? 1.313 -37.438 -5.461 1 96.69 93 ARG A N 1
ATOM 708 C CA . ARG A 1 93 ? 1.913 -38.625 -4.871 1 96.69 93 ARG A CA 1
ATOM 709 C C . ARG A 1 93 ? 1.806 -39.844 -5.82 1 96.69 93 ARG A C 1
ATOM 711 O O . ARG A 1 93 ? 2.783 -40.562 -6.035 1 96.69 93 ARG A O 1
ATOM 718 N N . ALA A 1 94 ? 0.649 -40.031 -6.383 1 96.88 94 ALA A N 1
ATOM 719 C CA . ALA A 1 94 ? 0.423 -41.156 -7.309 1 96.88 94 ALA A CA 1
ATOM 720 C C . ALA A 1 94 ? 1.294 -41 -8.555 1 96.88 94 ALA A C 1
ATOM 722 O O . ALA A 1 94 ? 1.88 -41.969 -9.023 1 96.88 94 ALA A O 1
ATOM 723 N N . ALA A 1 95 ? 1.343 -39.812 -9.078 1 97.75 95 ALA A N 1
ATOM 724 C CA . ALA A 1 95 ? 2.127 -39.562 -10.281 1 97.75 95 ALA A CA 1
ATOM 725 C C . ALA A 1 95 ? 3.611 -39.812 -10.039 1 97.75 95 ALA A C 1
ATOM 727 O O . ALA A 1 95 ? 4.277 -40.469 -10.836 1 97.75 95 ALA A O 1
ATOM 728 N N . LEU A 1 96 ? 4.117 -39.344 -8.961 1 96.69 96 LEU A N 1
ATOM 729 C CA . LEU A 1 96 ? 5.523 -39.5 -8.609 1 96.69 96 LEU A CA 1
ATOM 730 C C . LEU A 1 96 ? 5.852 -40.969 -8.367 1 96.69 96 LEU A C 1
ATOM 732 O O . LEU A 1 96 ? 6.906 -41.469 -8.781 1 96.69 96 LEU A O 1
ATOM 736 N N . ALA A 1 97 ? 4.961 -41.625 -7.719 1 95.5 97 ALA A N 1
ATOM 737 C CA . ALA A 1 97 ? 5.141 -43.062 -7.469 1 95.5 97 ALA A CA 1
ATOM 738 C C . ALA A 1 97 ? 5.211 -43.844 -8.781 1 95.5 97 ALA A C 1
ATOM 740 O O . ALA A 1 97 ? 5.906 -44.875 -8.867 1 95.5 97 ALA A O 1
ATOM 741 N N . ALA A 1 98 ? 4.555 -43.375 -9.766 1 96.12 98 ALA A N 1
ATOM 742 C CA . ALA A 1 98 ? 4.531 -44 -11.078 1 96.12 98 ALA A CA 1
ATOM 743 C C . ALA A 1 98 ? 5.734 -43.562 -11.922 1 96.12 98 ALA A C 1
ATOM 745 O O . ALA A 1 98 ? 5.848 -43.938 -13.086 1 96.12 98 ALA A O 1
ATOM 746 N N . GLY A 1 99 ? 6.594 -42.75 -11.352 1 95.44 99 GLY A N 1
ATOM 747 C CA . GLY A 1 99 ? 7.82 -42.344 -12.008 1 95.44 99 GLY A CA 1
ATOM 748 C C . GLY A 1 99 ? 7.621 -41.156 -12.961 1 95.44 99 GLY A C 1
ATOM 749 O O . GLY A 1 99 ? 8.469 -40.906 -13.82 1 95.44 99 GLY A O 1
ATOM 750 N N . LYS A 1 100 ? 6.508 -40.469 -12.867 1 97.31 100 LYS A N 1
ATOM 751 C CA . LYS A 1 100 ? 6.211 -39.344 -13.758 1 97.31 100 LYS A CA 1
ATOM 752 C C . LYS A 1 100 ? 6.758 -38.031 -13.195 1 97.31 100 LYS A C 1
ATOM 754 O O . LYS A 1 100 ? 6.922 -37.906 -11.984 1 97.31 100 LYS A O 1
ATOM 759 N N . HIS A 1 101 ? 7.125 -37.094 -14.062 1 97.75 101 HIS A N 1
ATOM 760 C CA . HIS A 1 101 ? 7.371 -35.719 -13.656 1 97.75 101 HIS A CA 1
ATOM 761 C C . HIS A 1 101 ? 6.062 -34.969 -13.367 1 97.75 101 HIS A C 1
ATOM 763 O O . HIS A 1 101 ? 5.039 -35.281 -13.992 1 97.75 101 HIS A O 1
ATOM 769 N N . VAL A 1 102 ? 6.113 -34.031 -12.422 1 98.38 102 VAL A N 1
ATOM 770 C CA . VAL A 1 102 ? 4.883 -33.375 -12.008 1 98.38 102 VAL A CA 1
ATOM 771 C C . VAL A 1 102 ? 5.027 -31.859 -12.188 1 98.38 102 VAL A C 1
ATOM 773 O O . VAL A 1 102 ? 6.039 -31.266 -11.797 1 98.38 102 VAL A O 1
ATOM 776 N N . TYR A 1 103 ? 4.117 -31.188 -12.844 1 98.56 103 TYR A N 1
ATOM 777 C CA . TYR A 1 103 ? 3.895 -29.75 -12.93 1 98.56 103 TYR A CA 1
ATOM 778 C C . TYR A 1 103 ? 2.621 -29.359 -12.188 1 98.56 103 TYR A C 1
ATOM 780 O O . TYR A 1 103 ? 1.516 -29.688 -12.617 1 98.56 103 TYR A O 1
ATOM 788 N N . CYS A 1 104 ? 2.756 -28.641 -11.102 1 98.5 104 CYS A N 1
ATOM 789 C CA . CYS A 1 104 ? 1.627 -28.469 -10.195 1 98.5 104 CYS A CA 1
ATOM 790 C C . CYS A 1 104 ? 1.3 -27 -9.992 1 98.5 104 CYS A C 1
ATOM 792 O O . CYS A 1 104 ? 2.195 -26.188 -9.75 1 98.5 104 CYS A O 1
ATOM 794 N N . GLU A 1 105 ? 0.096 -26.688 -10.039 1 97.19 105 GLU A N 1
ATOM 795 C CA . GLU A 1 105 ? -0.411 -25.344 -9.766 1 97.19 105 GLU A CA 1
ATOM 796 C C . GLU A 1 105 ? -0.192 -24.953 -8.312 1 97.19 105 GLU A C 1
ATOM 798 O O . GLU A 1 105 ? -0.02 -25.812 -7.449 1 97.19 105 GLU A O 1
ATOM 803 N N . LYS A 1 106 ? -0.146 -23.656 -8.117 1 96.69 106 LYS A N 1
ATOM 804 C CA . LYS A 1 106 ? -0.046 -23.094 -6.77 1 96.69 106 LYS A CA 1
ATOM 805 C C . LYS A 1 106 ? -1.424 -22.969 -6.129 1 96.69 106 LYS A C 1
ATOM 807 O O . LYS A 1 106 ? -2.436 -22.891 -6.828 1 96.69 106 LYS A O 1
ATOM 812 N N . PRO A 1 107 ? -1.523 -22.938 -4.852 1 97.12 107 PRO A N 1
ATOM 813 C CA . PRO A 1 107 ? -0.454 -23.281 -3.912 1 97.12 107 PRO A CA 1
ATOM 814 C C . PRO A 1 107 ? -0.135 -24.766 -3.902 1 97.12 107 PRO A C 1
ATOM 816 O O . PRO A 1 107 ? -0.887 -25.578 -4.469 1 97.12 107 PRO A O 1
ATOM 819 N N . LEU A 1 108 ? 0.944 -25.125 -3.324 1 97.62 108 LEU A N 1
ATOM 820 C CA . LEU A 1 108 ? 1.404 -26.516 -3.359 1 97.62 108 LEU A CA 1
ATOM 821 C C . LEU A 1 108 ? 0.341 -27.453 -2.805 1 97.62 108 LEU A C 1
ATOM 823 O O . LEU A 1 108 ? 0.121 -28.531 -3.348 1 97.62 108 LEU A O 1
ATOM 827 N N . ALA A 1 109 ? -0.273 -27.016 -1.697 1 96.5 109 ALA A N 1
ATOM 828 C CA . ALA A 1 109 ? -1.32 -27.797 -1.043 1 96.5 109 ALA A CA 1
ATOM 829 C C . ALA A 1 109 ? -2.26 -26.891 -0.246 1 96.5 109 ALA A C 1
ATOM 831 O O . ALA A 1 109 ? -2.123 -25.672 -0.269 1 96.5 109 ALA A O 1
ATOM 832 N N . GLY A 1 110 ? -3.234 -27.562 0.349 1 94.06 110 GLY A N 1
ATOM 833 C CA . GLY A 1 110 ? -4.145 -26.828 1.206 1 94.06 110 GLY A CA 1
ATOM 834 C C . GLY A 1 110 ? -3.615 -26.625 2.613 1 94.06 110 GLY A C 1
ATOM 835 O O . GLY A 1 110 ? -4.055 -25.719 3.324 1 94.06 110 GLY A O 1
ATOM 836 N N . THR A 1 111 ? -2.729 -27.484 3.021 1 95 111 THR A N 1
ATOM 837 C CA . THR A 1 111 ? -2.148 -27.406 4.355 1 95 111 THR A CA 1
ATOM 838 C C . THR A 1 111 ? -0.641 -27.625 4.305 1 95 111 THR A C 1
ATOM 840 O O . THR A 1 111 ? -0.125 -28.188 3.338 1 95 111 THR A O 1
ATOM 843 N N . LEU A 1 112 ? -0.031 -27.156 5.402 1 95.69 112 LEU A N 1
ATOM 844 C CA . LEU A 1 112 ? 1.406 -27.375 5.5 1 95.69 112 LEU A CA 1
ATOM 845 C C . LEU A 1 112 ? 1.712 -28.875 5.609 1 95.69 112 LEU A C 1
ATOM 847 O O . LEU A 1 112 ? 2.693 -29.359 5.039 1 95.69 112 LEU A O 1
ATOM 851 N N . GLU A 1 113 ? 0.892 -29.609 6.289 1 95.69 113 GLU A N 1
ATOM 852 C CA . GLU A 1 113 ? 1.061 -31.047 6.418 1 95.69 113 GLU A CA 1
ATOM 853 C C . GLU A 1 113 ? 1.034 -31.734 5.055 1 95.69 113 GLU A C 1
ATOM 855 O O . GLU A 1 113 ? 1.902 -32.562 4.75 1 95.69 113 GLU A O 1
ATOM 860 N N . ASP A 1 114 ? 0.07 -31.375 4.246 1 97 114 ASP A N 1
ATOM 861 C CA . ASP A 1 114 ? -0.034 -31.953 2.908 1 97 114 ASP A CA 1
ATOM 862 C C . ASP A 1 114 ? 1.161 -31.562 2.047 1 97 114 ASP A C 1
ATOM 864 O O . ASP A 1 114 ? 1.66 -32.375 1.257 1 97 114 ASP A O 1
ATOM 868 N N . ALA A 1 115 ? 1.584 -30.312 2.186 1 97.19 115 ALA A N 1
ATOM 869 C CA . ALA A 1 115 ? 2.736 -29.844 1.423 1 97.19 115 ALA A CA 1
ATOM 870 C C . ALA A 1 115 ? 3.988 -30.641 1.767 1 97.19 115 ALA A C 1
ATOM 872 O O . ALA A 1 115 ? 4.746 -31.047 0.876 1 97.19 115 ALA A O 1
ATOM 873 N N . LEU A 1 116 ? 4.176 -30.875 3.01 1 96.19 116 LEU A N 1
ATOM 874 C CA . LEU A 1 116 ? 5.316 -31.672 3.467 1 96.19 116 LEU A CA 1
ATOM 875 C C . LEU A 1 116 ? 5.238 -33.094 2.934 1 96.19 116 LEU A C 1
ATOM 877 O O . LEU A 1 116 ? 6.262 -33.688 2.572 1 96.19 116 LEU A O 1
ATOM 881 N N . ALA A 1 117 ? 4.059 -33.625 2.863 1 96.62 117 ALA A N 1
ATOM 882 C CA . ALA A 1 117 ? 3.857 -34.969 2.318 1 96.62 117 ALA A CA 1
ATOM 883 C C . ALA A 1 117 ? 4.207 -35 0.833 1 96.62 117 ALA A C 1
ATOM 885 O O . ALA A 1 117 ? 4.793 -35.969 0.357 1 96.62 117 ALA A O 1
ATOM 886 N N . ILE A 1 118 ? 3.859 -34 0.113 1 97.19 118 ILE A N 1
ATOM 887 C CA . ILE A 1 118 ? 4.203 -33.906 -1.304 1 97.19 118 ILE A CA 1
ATOM 888 C C . ILE A 1 118 ? 5.719 -33.812 -1.464 1 97.19 118 ILE A C 1
ATOM 890 O O . ILE A 1 118 ? 6.297 -34.469 -2.338 1 97.19 118 ILE A O 1
ATOM 894 N N . GLN A 1 119 ? 6.336 -32.969 -0.645 1 95.25 119 GLN A N 1
ATOM 895 C CA . GLN A 1 119 ? 7.793 -32.875 -0.673 1 95.25 119 GLN A CA 1
ATOM 896 C C . GLN A 1 119 ? 8.445 -34.219 -0.464 1 95.25 119 GLN A C 1
ATOM 898 O O . GLN A 1 119 ? 9.391 -34.594 -1.172 1 95.25 119 GLN A O 1
ATOM 903 N N . THR A 1 120 ? 7.992 -35 0.468 1 95.06 120 THR A N 1
ATOM 904 C CA . THR A 1 120 ? 8.523 -36.312 0.747 1 95.06 120 THR A CA 1
ATOM 905 C C . THR A 1 120 ? 8.383 -37.219 -0.475 1 95.06 120 THR A C 1
ATOM 907 O O . THR A 1 120 ? 9.328 -37.938 -0.837 1 95.06 120 THR A O 1
ATOM 910 N N . ALA A 1 121 ? 7.211 -37.156 -1.085 1 95.19 121 ALA A N 1
ATOM 911 C CA . ALA A 1 121 ? 6.98 -37.938 -2.291 1 95.19 121 ALA A CA 1
ATOM 912 C C . ALA A 1 121 ? 7.941 -37.531 -3.404 1 95.19 121 ALA A C 1
ATOM 914 O O . ALA A 1 121 ? 8.453 -38.375 -4.137 1 95.19 121 ALA A O 1
ATOM 915 N N . ALA A 1 122 ? 8.18 -36.312 -3.543 1 94.5 122 ALA A N 1
ATOM 916 C CA . ALA A 1 122 ? 9.062 -35.781 -4.578 1 94.5 122 ALA A CA 1
ATOM 917 C C . ALA A 1 122 ? 10.508 -36.188 -4.328 1 94.5 122 ALA A C 1
ATOM 919 O O . ALA A 1 122 ? 11.258 -36.469 -5.273 1 94.5 122 ALA A O 1
ATOM 920 N N . ASP A 1 123 ? 10.898 -36.25 -3.086 1 91.31 123 ASP A N 1
ATOM 921 C CA . ASP A 1 123 ? 12.258 -36.625 -2.703 1 91.31 123 ASP A CA 1
ATOM 922 C C . ASP A 1 123 ? 12.516 -38.125 -2.963 1 91.31 123 ASP A C 1
ATOM 924 O O . ASP A 1 123 ? 13.656 -38.5 -3.201 1 91.31 123 ASP A O 1
ATOM 928 N N . THR A 1 124 ? 11.508 -38.875 -2.949 1 89.69 124 THR A N 1
ATOM 929 C CA . THR A 1 124 ? 11.672 -40.344 -3.016 1 89.69 124 THR A CA 1
ATOM 930 C C . THR A 1 124 ? 11.492 -40.844 -4.445 1 89.69 124 THR A C 1
ATOM 932 O O . THR A 1 124 ? 11.969 -41.906 -4.797 1 89.69 124 THR A O 1
ATOM 935 N N . GLY A 1 125 ? 10.758 -40.062 -5.234 1 83.44 125 GLY A N 1
ATOM 936 C CA . GLY A 1 125 ? 10.484 -40.5 -6.602 1 83.44 125 GLY A CA 1
ATOM 937 C C . GLY A 1 125 ? 11.539 -40.031 -7.59 1 83.44 125 GLY A C 1
ATOM 938 O O . GLY A 1 125 ? 12.281 -39.094 -7.312 1 83.44 125 GLY A O 1
ATOM 939 N N . PRO A 1 126 ? 11.586 -40.719 -8.664 1 86.94 126 PRO A N 1
ATOM 940 C CA . PRO A 1 126 ? 12.57 -40.344 -9.688 1 86.94 126 PRO A CA 1
ATOM 941 C C . PRO A 1 126 ? 12.156 -39.125 -10.5 1 86.94 126 PRO A C 1
ATOM 943 O O . PRO A 1 126 ? 12.984 -38.531 -11.195 1 86.94 126 PRO A O 1
ATOM 946 N N . GLY A 1 127 ? 10.984 -38.781 -10.461 1 91.75 127 GLY A N 1
ATOM 947 C CA . GLY A 1 127 ? 10.484 -37.656 -11.25 1 91.75 127 GLY A CA 1
ATOM 948 C C . GLY A 1 127 ? 10.789 -36.312 -10.633 1 91.75 127 GLY A C 1
ATOM 949 O O . GLY A 1 127 ? 10.969 -36.219 -9.422 1 91.75 127 GLY A O 1
ATOM 950 N N . THR A 1 128 ? 10.852 -35.281 -11.492 1 94.56 128 THR A N 1
ATOM 951 C CA . THR A 1 128 ? 11.047 -33.906 -11.016 1 94.56 128 THR A CA 1
ATOM 952 C C . THR A 1 128 ? 9.703 -33.219 -10.75 1 94.56 128 THR A C 1
ATOM 954 O O . THR A 1 128 ? 8.672 -33.656 -11.281 1 94.56 128 THR A O 1
ATOM 957 N N . PHE A 1 129 ? 9.758 -32.219 -9.867 1 97.44 129 PHE A N 1
ATOM 958 C CA . PHE A 1 129 ? 8.547 -31.516 -9.461 1 97.44 129 PHE A CA 1
ATOM 959 C C . PHE A 1 129 ? 8.664 -30.016 -9.734 1 97.44 129 PHE A C 1
ATOM 961 O O . PHE A 1 129 ? 9.492 -29.328 -9.141 1 97.44 129 PHE A O 1
ATOM 968 N N . GLY A 1 130 ? 7.82 -29.531 -10.664 1 98.19 130 GLY A N 1
ATOM 969 C CA . GLY A 1 130 ? 7.754 -28.109 -10.969 1 98.19 130 GLY A CA 1
ATOM 970 C C . GLY A 1 130 ? 6.516 -27.438 -10.414 1 98.19 130 GLY A C 1
ATOM 971 O O . GLY A 1 130 ? 5.461 -28.062 -10.297 1 98.19 130 GLY A O 1
ATOM 972 N N . MET A 1 131 ? 6.633 -26.156 -10.031 1 98.06 131 MET A N 1
ATOM 973 C CA . MET A 1 131 ? 5.535 -25.344 -9.516 1 98.06 131 MET A CA 1
ATOM 974 C C . MET A 1 131 ? 5.145 -24.25 -10.523 1 98.06 131 MET A C 1
ATOM 976 O O . MET A 1 131 ? 5.973 -23.812 -11.312 1 98.06 131 MET A O 1
ATOM 980 N N . VAL A 1 132 ? 3.9 -23.906 -10.445 1 97.62 132 VAL A N 1
ATOM 981 C CA . VAL A 1 132 ? 3.453 -22.781 -11.242 1 97.62 132 VAL A CA 1
ATOM 982 C C . VAL A 1 132 ? 3.549 -21.5 -10.422 1 97.62 132 VAL A C 1
ATOM 984 O O . VAL A 1 132 ? 2.678 -21.219 -9.594 1 97.62 132 VAL A O 1
ATOM 987 N N . PHE A 1 133 ? 4.504 -20.781 -10.625 1 97.56 133 PHE A N 1
ATOM 988 C CA . PHE A 1 133 ? 4.711 -19.391 -10.195 1 97.56 133 PHE A CA 1
ATOM 989 C C . PHE A 1 133 ? 5.094 -18.516 -11.383 1 97.56 133 PHE A C 1
ATOM 991 O O . PHE A 1 133 ? 6.195 -17.969 -11.422 1 97.56 133 PHE A O 1
ATOM 998 N N . GLN A 1 134 ? 4.156 -18.359 -12.234 1 94.62 134 GLN A N 1
ATOM 999 C CA . GLN A 1 134 ? 4.363 -17.891 -13.602 1 94.62 134 GLN A CA 1
ATOM 1000 C C . GLN A 1 134 ? 4.797 -16.422 -13.625 1 94.62 134 GLN A C 1
ATOM 1002 O O . GLN A 1 134 ? 5.441 -15.977 -14.578 1 94.62 134 GLN A O 1
ATOM 1007 N N . TYR A 1 135 ? 4.516 -15.695 -12.594 1 94.75 135 TYR A N 1
ATOM 1008 C CA . TYR A 1 135 ? 4.781 -14.266 -12.641 1 94.75 135 TYR A CA 1
ATOM 1009 C C . TYR A 1 135 ? 6.277 -13.984 -12.539 1 94.75 135 TYR A C 1
ATOM 1011 O O . TYR A 1 135 ? 6.727 -12.875 -12.828 1 94.75 135 TYR A O 1
ATOM 1019 N N . ARG A 1 136 ? 7.078 -14.992 -12.109 1 95.56 136 ARG A N 1
ATOM 1020 C CA . ARG A 1 136 ? 8.531 -14.859 -12.156 1 95.56 136 ARG A CA 1
ATOM 1021 C C . ARG A 1 136 ? 9.016 -14.594 -13.578 1 95.56 136 ARG A C 1
ATOM 1023 O O . ARG A 1 136 ? 10.086 -14.008 -13.773 1 95.56 136 ARG A O 1
ATOM 1030 N N . PHE A 1 137 ? 8.172 -15 -14.516 1 93 137 PHE A N 1
ATOM 1031 C CA . PHE A 1 137 ? 8.664 -15.047 -15.891 1 93 137 PHE A CA 1
ATOM 1032 C C . PHE A 1 137 ? 8.227 -13.812 -16.672 1 93 137 PHE A C 1
ATOM 1034 O O . PHE A 1 137 ? 8.422 -13.734 -17.875 1 93 137 PHE A O 1
ATOM 1041 N N . ILE A 1 138 ? 7.602 -12.906 -16.031 1 91.5 138 ILE A N 1
ATOM 1042 C CA . ILE A 1 138 ? 7.387 -11.609 -16.656 1 91.5 138 ILE A CA 1
ATOM 1043 C C . ILE A 1 138 ? 8.727 -10.906 -16.859 1 91.5 138 ILE A C 1
ATOM 1045 O O . ILE A 1 138 ? 9.516 -10.773 -15.922 1 91.5 138 ILE A O 1
ATOM 1049 N N . PRO A 1 139 ? 8.992 -10.445 -18.031 1 90.75 139 PRO A N 1
ATOM 1050 C CA . PRO A 1 139 ? 10.305 -9.859 -18.312 1 90.75 139 PRO A CA 1
ATOM 1051 C C . PRO A 1 139 ? 10.672 -8.742 -17.344 1 90.75 139 PRO A C 1
ATOM 1053 O O . PRO A 1 139 ? 11.828 -8.625 -16.938 1 90.75 139 PRO A O 1
ATOM 1056 N N . ALA A 1 140 ? 9.742 -7.93 -16.984 1 91.75 140 ALA A N 1
ATOM 1057 C CA . ALA A 1 140 ? 9.992 -6.859 -16.016 1 91.75 140 ALA A CA 1
ATOM 1058 C C . ALA A 1 140 ? 10.461 -7.422 -14.68 1 91.75 140 ALA A C 1
ATOM 1060 O O . ALA A 1 140 ? 11.344 -6.848 -14.031 1 91.75 140 ALA A O 1
ATOM 1061 N N . VAL A 1 141 ? 9.875 -8.508 -14.234 1 94.69 141 VAL A N 1
ATOM 1062 C CA . VAL A 1 141 ? 10.258 -9.156 -12.984 1 94.69 141 VAL A CA 1
ATOM 1063 C C . VAL A 1 141 ? 11.656 -9.75 -13.109 1 94.69 141 VAL A C 1
ATOM 1065 O O . VAL A 1 141 ? 12.469 -9.641 -12.195 1 94.69 141 VAL A O 1
ATOM 1068 N N . GLN A 1 142 ? 11.898 -10.359 -14.25 1 93.5 142 GLN A N 1
ATOM 1069 C CA . GLN A 1 142 ? 13.234 -10.891 -14.5 1 93.5 142 GLN A CA 1
ATOM 1070 C C . GLN A 1 142 ? 14.273 -9.773 -14.492 1 93.5 142 GLN A C 1
ATOM 1072 O O . GLN A 1 142 ? 15.375 -9.953 -13.953 1 93.5 142 GLN A O 1
ATOM 1077 N N . ARG A 1 143 ? 13.914 -8.664 -15.07 1 93.25 143 ARG A N 1
ATOM 1078 C CA . ARG A 1 143 ? 14.812 -7.512 -15.062 1 93.25 143 ARG A CA 1
ATOM 1079 C C . ARG A 1 143 ? 15.039 -7.004 -13.641 1 93.25 143 ARG A C 1
ATOM 1081 O O . ARG A 1 143 ? 16.156 -6.648 -13.273 1 93.25 143 ARG A O 1
ATOM 1088 N N . ALA A 1 144 ? 13.992 -6.949 -12.891 1 96.31 144 ALA A N 1
ATOM 1089 C CA . ALA A 1 144 ? 14.117 -6.57 -11.484 1 96.31 144 ALA A CA 1
ATOM 1090 C C . ALA A 1 144 ? 15.094 -7.488 -10.75 1 96.31 144 ALA A C 1
ATOM 1092 O O . ALA A 1 144 ? 15.938 -7.02 -9.984 1 96.31 144 ALA A O 1
ATOM 1093 N N . LYS A 1 145 ? 14.945 -8.781 -10.953 1 96.62 145 LYS A N 1
ATOM 1094 C CA . LYS A 1 145 ? 15.844 -9.758 -10.336 1 96.62 145 LYS A CA 1
ATOM 1095 C C . LYS A 1 145 ? 17.297 -9.477 -10.695 1 96.62 1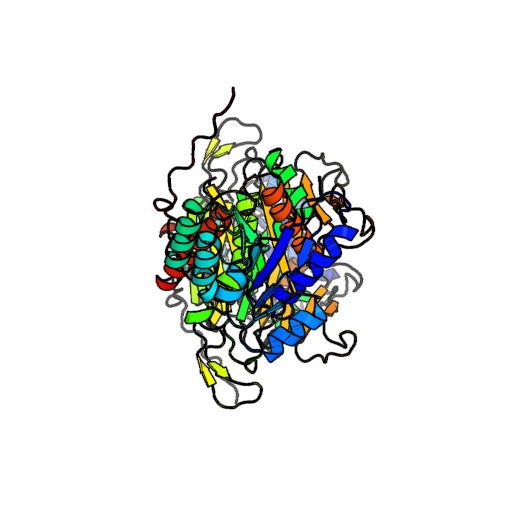45 LYS A C 1
ATOM 1097 O O . LYS A 1 145 ? 18.172 -9.516 -9.836 1 96.62 145 LYS A O 1
ATOM 1102 N N . GLU A 1 146 ? 17.531 -9.172 -11.961 1 95 146 GLU A N 1
ATOM 1103 C CA . GLU A 1 146 ? 18.875 -8.867 -12.43 1 95 146 GLU A CA 1
ATOM 1104 C C . GLU A 1 146 ? 19.453 -7.648 -11.703 1 95 146 GLU A C 1
ATOM 1106 O O . GLU A 1 146 ? 20.594 -7.672 -11.242 1 95 146 GLU A O 1
ATOM 1111 N N . ILE A 1 147 ? 18.688 -6.633 -11.602 1 95.06 147 ILE A N 1
ATOM 1112 C CA . ILE A 1 147 ? 19.125 -5.391 -10.969 1 95.06 147 ILE A CA 1
ATOM 1113 C C . ILE A 1 147 ? 19.438 -5.648 -9.5 1 95.06 147 ILE A C 1
ATOM 1115 O O . ILE A 1 147 ? 20.453 -5.18 -8.984 1 95.06 147 ILE A O 1
ATOM 1119 N N . LEU A 1 148 ? 18.609 -6.398 -8.789 1 96.88 148 LEU A N 1
ATOM 1120 C CA . LEU A 1 148 ? 18.797 -6.734 -7.387 1 96.88 148 LEU A CA 1
ATOM 1121 C C . LEU A 1 148 ? 20.062 -7.578 -7.195 1 96.88 148 LEU A C 1
ATOM 1123 O O . LEU A 1 148 ? 20.828 -7.348 -6.262 1 96.88 148 LEU A O 1
ATOM 1127 N N . GLN A 1 149 ? 20.281 -8.516 -8.07 1 95.69 149 GLN A N 1
ATOM 1128 C CA . GLN A 1 149 ? 21.422 -9.406 -7.98 1 95.69 149 GLN A CA 1
ATOM 1129 C C . GLN A 1 149 ? 22.734 -8.641 -8.211 1 95.69 149 GLN A C 1
ATOM 1131 O O . GLN A 1 149 ? 23.781 -9.016 -7.688 1 95.69 149 GLN A O 1
ATOM 1136 N N . GLN A 1 150 ? 22.641 -7.582 -8.984 1 95.56 150 GLN A N 1
ATOM 1137 C CA . GLN A 1 150 ? 23.797 -6.734 -9.242 1 95.56 150 GLN A CA 1
ATOM 1138 C C . GLN A 1 150 ? 24.109 -5.852 -8.031 1 95.56 150 GLN A C 1
ATOM 1140 O O . GLN A 1 150 ? 25.109 -5.137 -8.023 1 95.56 150 GLN A O 1
ATOM 1145 N N . GLY A 1 151 ? 23.234 -5.859 -7.074 1 95.62 151 GLY A N 1
ATOM 1146 C CA . GLY A 1 151 ? 23.453 -5.109 -5.848 1 95.62 151 GLY A CA 1
ATOM 1147 C C . GLY A 1 151 ? 23.156 -3.629 -5.996 1 95.62 151 GLY A C 1
ATOM 1148 O O . GLY A 1 151 ? 23.578 -2.822 -5.16 1 95.62 151 GLY A O 1
ATOM 1149 N N . LYS A 1 152 ? 22.484 -3.273 -6.988 1 94.06 152 LYS A N 1
ATOM 1150 C CA . LYS A 1 152 ? 22.297 -1.865 -7.32 1 94.06 152 LYS A CA 1
ATOM 1151 C C . LYS A 1 152 ? 21.422 -1.165 -6.281 1 94.06 152 LYS A C 1
ATOM 1153 O O . LYS A 1 152 ? 21.531 0.047 -6.086 1 94.06 152 LYS A O 1
ATOM 1158 N N . LEU A 1 153 ? 20.594 -1.906 -5.656 1 96.31 153 LEU A N 1
ATOM 1159 C CA . LEU A 1 153 ? 19.734 -1.271 -4.668 1 96.31 153 LEU A CA 1
ATOM 1160 C C . LEU A 1 153 ? 20.422 -1.203 -3.307 1 96.31 153 LEU A C 1
ATOM 1162 O O . LEU A 1 153 ? 19.938 -0.508 -2.404 1 96.31 153 LEU A O 1
ATOM 1166 N N . GLY A 1 154 ? 21.531 -1.928 -3.1 1 95.81 154 GLY A N 1
ATOM 1167 C CA . GLY A 1 154 ? 22.156 -2 -1.784 1 95.81 154 GLY A CA 1
ATOM 1168 C C . GLY A 1 154 ? 21.266 -2.664 -0.747 1 95.81 154 GLY A C 1
ATOM 1169 O O . GLY A 1 154 ? 20.578 -3.641 -1.047 1 95.81 154 GLY A O 1
ATOM 1170 N N . ARG A 1 155 ? 21.391 -2.141 0.488 1 95.88 155 ARG A N 1
ATOM 1171 C CA . ARG A 1 155 ? 20.531 -2.623 1.559 1 95.88 155 ARG A CA 1
ATOM 1172 C C . ARG A 1 155 ? 19.062 -2.283 1.276 1 95.88 155 ARG A C 1
ATOM 1174 O O . ARG A 1 155 ? 18.734 -1.136 0.969 1 95.88 155 ARG A O 1
ATOM 1181 N N . ILE A 1 156 ? 18.25 -3.32 1.347 1 97.38 156 ILE A N 1
ATOM 1182 C CA . ILE A 1 156 ? 16.812 -3.09 1.169 1 97.38 156 ILE A CA 1
ATOM 1183 C C . ILE A 1 156 ? 16.203 -2.621 2.484 1 97.38 156 ILE A C 1
ATOM 1185 O O . ILE A 1 156 ? 16.328 -3.295 3.512 1 97.38 156 ILE A O 1
ATOM 1189 N N . PHE A 1 157 ? 15.523 -1.423 2.482 1 95.5 157 PHE A N 1
ATOM 1190 C CA . PHE A 1 157 ? 14.844 -0.918 3.668 1 95.5 157 PHE A CA 1
ATOM 1191 C C . PHE A 1 157 ? 13.492 -1.596 3.844 1 95.5 157 PHE A C 1
ATOM 1193 O O . PHE A 1 157 ? 13.211 -2.168 4.898 1 95.5 157 PHE A O 1
ATOM 1200 N N . SER A 1 158 ? 12.734 -1.521 2.811 1 97.25 158 SER A N 1
ATOM 1201 C CA . SER A 1 158 ? 11.367 -2.014 2.906 1 97.25 158 SER A CA 1
ATOM 1202 C C . SER A 1 158 ? 10.797 -2.33 1.527 1 97.25 158 SER A C 1
ATOM 1204 O O . SER A 1 158 ? 11.383 -1.97 0.507 1 97.25 158 SER A O 1
ATOM 1206 N N . PHE A 1 159 ? 9.711 -3.068 1.51 1 98.25 159 PHE A N 1
ATOM 1207 C CA . PHE A 1 159 ? 8.953 -3.32 0.288 1 98.25 159 PHE A CA 1
ATOM 1208 C C . PHE A 1 159 ? 7.461 -3.383 0.58 1 98.25 159 PHE A C 1
ATOM 1210 O O . PHE A 1 159 ? 7.051 -3.527 1.734 1 98.25 159 PHE A O 1
ATOM 1217 N N . ARG A 1 160 ? 6.719 -3.125 -0.39 1 98.12 160 ARG A N 1
ATOM 1218 C CA . ARG A 1 160 ? 5.273 -3.348 -0.408 1 98.12 160 ARG A CA 1
ATOM 1219 C C . ARG A 1 160 ? 4.867 -4.188 -1.613 1 98.12 160 ARG A C 1
ATOM 1221 O O . ARG A 1 160 ? 5.379 -3.99 -2.717 1 98.12 160 ARG A O 1
ATOM 1228 N N . ALA A 1 161 ? 4 -5.113 -1.405 1 98.44 161 ALA A N 1
ATOM 1229 C CA . ALA A 1 161 ? 3.471 -5.918 -2.504 1 98.44 161 ALA A CA 1
ATOM 1230 C C . ALA A 1 161 ? 1.987 -6.215 -2.297 1 98.44 161 ALA A C 1
ATOM 1232 O O . ALA A 1 161 ? 1.523 -6.332 -1.161 1 98.44 161 ALA A O 1
ATOM 1233 N N . GLU A 1 162 ? 1.28 -6.273 -3.395 1 98.25 162 GLU A N 1
ATOM 1234 C CA . GLU A 1 162 ? -0.156 -6.516 -3.303 1 98.25 162 GLU A CA 1
ATOM 1235 C C . GLU A 1 162 ? -0.667 -7.277 -4.523 1 98.25 162 GLU A C 1
ATOM 1237 O O . GLU A 1 162 ? -0.117 -7.145 -5.617 1 98.25 162 GLU A O 1
ATOM 1242 N N . TYR A 1 163 ? -1.585 -8.078 -4.359 1 97.62 163 TYR A N 1
ATOM 1243 C CA . TYR A 1 163 ? -2.391 -8.688 -5.41 1 97.62 163 TYR A CA 1
ATOM 1244 C C . TYR A 1 163 ? -3.879 -8.523 -5.121 1 97.62 163 TYR A C 1
ATOM 1246 O O . TYR A 1 163 ? -4.43 -9.195 -4.25 1 97.62 163 TYR A O 1
ATOM 1254 N N . LEU A 1 164 ? -4.586 -7.672 -5.898 1 95.69 164 LEU A N 1
ATOM 1255 C CA . LEU A 1 164 ? -5.938 -7.215 -5.586 1 95.69 164 LEU A CA 1
ATOM 1256 C C . LEU A 1 164 ? -6.895 -7.527 -6.73 1 95.69 164 LEU A C 1
ATOM 1258 O O . LEU A 1 164 ? -6.559 -7.332 -7.898 1 95.69 164 LEU A O 1
ATOM 1262 N N . HIS A 1 165 ? -7.98 -8.102 -6.359 1 92.88 165 HIS A N 1
ATOM 1263 C CA . HIS A 1 165 ? -9.109 -8.367 -7.238 1 92.88 165 HIS A CA 1
ATOM 1264 C C . HIS A 1 165 ? -10.414 -7.879 -6.617 1 92.88 165 HIS A C 1
ATOM 1266 O O . HIS A 1 165 ? -10.438 -7.461 -5.457 1 92.88 165 HIS A O 1
ATOM 1272 N N . SER A 1 166 ? -11.508 -7.902 -7.387 1 91.12 166 SER A N 1
ATOM 1273 C CA . SER A 1 166 ? -12.812 -7.516 -6.859 1 91.12 166 SER A CA 1
ATOM 1274 C C . SER A 1 166 ? -13.875 -8.547 -7.211 1 91.12 166 SER A C 1
ATOM 1276 O O . SER A 1 166 ? -15.07 -8.281 -7.098 1 91.12 166 SER A O 1
ATOM 1278 N N . GLY A 1 167 ? -13.531 -9.695 -7.574 1 88.06 167 GLY A N 1
ATOM 1279 C CA . GLY A 1 167 ? -14.453 -10.656 -8.18 1 88.06 167 GLY A CA 1
ATOM 1280 C C . GLY A 1 167 ? -15.367 -11.32 -7.172 1 88.06 167 GLY A C 1
ATOM 1281 O O . GLY A 1 167 ? -16.297 -12.023 -7.547 1 88.06 167 GLY A O 1
ATOM 1282 N N . TYR A 1 168 ? -15.18 -11.125 -5.914 1 91.88 168 TYR A N 1
ATOM 1283 C CA . TYR A 1 168 ? -15.945 -11.859 -4.914 1 91.88 168 TYR A CA 1
ATOM 1284 C C . TYR A 1 168 ? -16.812 -10.906 -4.09 1 91.88 168 TYR A C 1
ATOM 1286 O O . TYR A 1 168 ? -17.359 -11.305 -3.061 1 91.88 168 TYR A O 1
ATOM 1294 N N . GLN A 1 169 ? -16.969 -9.742 -4.508 1 90.62 169 GLN A N 1
ATOM 1295 C CA . GLN A 1 169 ? -17.656 -8.742 -3.713 1 90.62 169 GLN A CA 1
ATOM 1296 C C . GLN A 1 169 ? -19.172 -8.93 -3.789 1 90.62 169 GLN A C 1
ATOM 1298 O O . GLN A 1 169 ? -19.906 -8.484 -2.904 1 90.62 169 GLN A O 1
ATOM 1303 N N . ASP A 1 170 ? -19.656 -9.555 -4.902 1 89.5 170 ASP A N 1
ATOM 1304 C CA . ASP A 1 170 ? -21.094 -9.812 -5.043 1 89.5 170 ASP A CA 1
ATOM 1305 C C . ASP A 1 170 ? -21.547 -10.891 -4.059 1 89.5 170 ASP A C 1
ATOM 1307 O O . ASP A 1 170 ? -21.172 -12.055 -4.184 1 89.5 170 ASP A O 1
ATOM 1311 N N . PRO A 1 171 ? -22.359 -10.523 -3.148 1 92.06 171 PRO A N 1
ATOM 1312 C CA . PRO A 1 171 ? -22.812 -11.516 -2.174 1 92.06 171 PRO A CA 1
ATOM 1313 C C . PRO A 1 171 ? -23.609 -12.648 -2.818 1 92.06 171 PRO A C 1
ATOM 1315 O O . PRO A 1 171 ? -23.812 -13.695 -2.199 1 92.06 171 PRO A O 1
ATOM 1318 N N . GLN A 1 172 ? -24.031 -12.383 -4.016 1 91.56 172 GLN A N 1
ATOM 1319 C CA . GLN A 1 172 ? -24.844 -13.391 -4.688 1 91.56 172 GLN A CA 1
ATOM 1320 C C . GLN A 1 172 ? -23.984 -14.367 -5.469 1 91.56 172 GLN A C 1
ATOM 1322 O O . GLN A 1 172 ? -24.484 -15.344 -6.031 1 91.56 172 GLN A O 1
ATOM 1327 N N . ARG A 1 173 ? -22.719 -14.094 -5.527 1 93 173 ARG A N 1
ATOM 1328 C CA . ARG A 1 173 ? -21.812 -15.086 -6.117 1 93 173 ARG A CA 1
ATOM 1329 C C . ARG A 1 173 ? -21.906 -16.422 -5.383 1 93 173 ARG A C 1
ATOM 1331 O O . ARG A 1 173 ? -21.797 -16.469 -4.156 1 93 173 ARG A O 1
ATOM 1338 N N . PRO A 1 174 ? -22.078 -17.438 -6.094 1 94.5 174 PRO A N 1
ATOM 1339 C CA . PRO A 1 174 ? -22.281 -18.734 -5.434 1 94.5 174 PRO A CA 1
ATOM 1340 C C . PRO A 1 174 ? -21.016 -19.25 -4.746 1 94.5 174 PRO A C 1
ATOM 1342 O O . PRO A 1 174 ? -19.906 -18.938 -5.176 1 94.5 174 PRO A O 1
ATOM 1345 N N . LEU A 1 175 ? -21.25 -20.094 -3.73 1 95.19 175 LEU A N 1
ATOM 1346 C CA . LEU A 1 175 ? -20.188 -20.781 -3 1 95.19 175 LEU A CA 1
ATOM 1347 C C . LEU A 1 175 ? -19.438 -21.75 -3.908 1 95.19 175 LEU A C 1
ATOM 1349 O O . LEU A 1 175 ? -20.062 -22.516 -4.652 1 95.19 175 LEU A O 1
ATOM 1353 N N . THR A 1 176 ? -18.156 -21.688 -3.98 1 92.44 176 THR A N 1
ATOM 1354 C CA . THR A 1 176 ? -17.312 -22.578 -4.75 1 92.44 176 THR A CA 1
ATOM 1355 C C . THR A 1 176 ? -16.25 -23.219 -3.859 1 92.44 176 THR A C 1
ATOM 1357 O O . THR A 1 176 ? -16.141 -22.891 -2.68 1 92.44 176 THR A O 1
ATOM 1360 N N . TRP A 1 177 ? -15.469 -24.172 -4.445 1 90.94 177 TRP A N 1
ATOM 1361 C CA . TRP A 1 177 ? -14.43 -24.875 -3.699 1 90.94 177 TRP A CA 1
ATOM 1362 C C . TRP A 1 177 ? -13.398 -23.891 -3.146 1 90.94 177 TRP A C 1
ATOM 1364 O O . TRP A 1 177 ? -12.797 -24.141 -2.098 1 90.94 177 TRP A O 1
ATOM 1374 N N . ARG A 1 178 ? -13.242 -22.734 -3.779 1 93.31 178 ARG A N 1
ATOM 1375 C CA . ARG A 1 178 ? -12.234 -21.75 -3.414 1 93.31 178 ARG A CA 1
ATOM 1376 C C . ARG A 1 178 ? -12.641 -21 -2.148 1 93.31 178 ARG A C 1
ATOM 1378 O O . ARG A 1 178 ? -11.836 -20.25 -1.582 1 93.31 178 ARG A O 1
ATOM 1385 N N . MET A 1 179 ? -13.844 -21.219 -1.748 1 95.69 179 MET A N 1
ATOM 1386 C CA . MET A 1 179 ? -14.375 -20.484 -0.599 1 95.69 179 MET A CA 1
ATOM 1387 C C . MET A 1 179 ? -14.555 -21.406 0.597 1 95.69 179 MET A C 1
ATOM 1389 O O . MET A 1 179 ? -15.172 -21.031 1.596 1 95.69 179 MET A O 1
ATOM 1393 N N . LYS A 1 180 ? -14.031 -22.641 0.455 1 95.19 180 LYS A N 1
ATOM 1394 C CA . LYS A 1 180 ? -14.141 -23.656 1.506 1 95.19 180 LYS A CA 1
ATOM 1395 C C . LYS A 1 180 ? -12.766 -24.109 1.964 1 95.19 180 LYS A C 1
ATOM 1397 O O . LYS A 1 180 ? -11.922 -24.5 1.143 1 95.19 180 LYS A O 1
ATOM 1402 N N . ARG A 1 181 ? -12.57 -24.172 3.229 1 95.06 181 ARG A N 1
ATOM 1403 C CA . ARG A 1 181 ? -11.289 -24.578 3.797 1 95.06 181 ARG A CA 1
ATOM 1404 C C . ARG A 1 181 ? -10.953 -26.016 3.408 1 95.06 181 ARG A C 1
ATOM 1406 O O . ARG A 1 181 ? -9.805 -26.312 3.08 1 95.06 181 ARG A O 1
ATOM 1413 N N . GLU A 1 182 ? -11.891 -26.859 3.377 1 92.81 182 GLU A N 1
ATOM 1414 C CA . GLU A 1 182 ? -11.688 -28.281 3.121 1 92.81 182 GLU A CA 1
ATOM 1415 C C . GLU A 1 182 ? -11.156 -28.516 1.71 1 92.81 182 GLU A C 1
ATOM 1417 O O . GLU A 1 182 ? -10.398 -29.469 1.475 1 92.81 182 GLU A O 1
ATOM 1422 N N . SER A 1 183 ? -11.508 -27.688 0.799 1 92.38 183 SER A N 1
ATOM 1423 C CA . SER A 1 183 ? -11.117 -27.875 -0.593 1 92.38 183 SER A CA 1
ATOM 1424 C C . SER A 1 183 ? -9.992 -26.938 -0.988 1 92.38 183 SER A C 1
ATOM 1426 O O . SER A 1 183 ? -9.055 -27.328 -1.683 1 92.38 183 SER A O 1
ATOM 1428 N N . GLY A 1 184 ? -10.094 -25.75 -0.501 1 92.75 184 GLY A N 1
ATOM 1429 C CA . GLY A 1 184 ? -9.164 -24.734 -0.949 1 92.75 184 GLY A CA 1
ATOM 1430 C C . GLY A 1 184 ? -7.984 -24.547 -0.011 1 92.75 184 GLY A C 1
ATOM 1431 O O . GLY A 1 184 ? -6.926 -24.062 -0.419 1 92.75 184 GLY A O 1
ATOM 1432 N N . GLY A 1 185 ? -8.203 -24.875 1.254 1 92.5 185 GLY A N 1
ATOM 1433 C CA . GLY A 1 185 ? -7.18 -24.625 2.262 1 92.5 185 GLY A CA 1
ATOM 1434 C C . GLY A 1 185 ? -7.199 -23.203 2.791 1 92.5 185 GLY A C 1
ATOM 1435 O O . GLY A 1 185 ? -7.438 -22.984 3.979 1 92.5 185 GLY A O 1
ATOM 1436 N N . SER A 1 186 ? -6.953 -22.266 1.966 1 93.38 186 SER A N 1
ATOM 1437 C CA . SER A 1 186 ? -7.031 -20.828 2.271 1 93.38 186 SER A CA 1
ATOM 1438 C C . SER A 1 186 ? -7.816 -20.078 1.204 1 93.38 186 SER A C 1
ATOM 1440 O O . SER A 1 186 ? -8.188 -20.656 0.178 1 93.38 186 SER A O 1
ATOM 1442 N N . GLY A 1 187 ? -8.18 -18.891 1.521 1 96.69 187 GLY A N 1
ATOM 1443 C CA . GLY A 1 187 ? -8.898 -18.031 0.588 1 96.69 187 GLY A CA 1
ATOM 1444 C C . GLY A 1 187 ? -7.988 -17.141 -0.235 1 96.69 187 GLY A C 1
ATOM 1445 O O . GLY A 1 187 ? -7.07 -17.625 -0.896 1 96.69 187 GLY A O 1
ATOM 1446 N N . ALA A 1 188 ? -8.227 -15.844 -0.068 1 97.19 188 ALA A N 1
ATOM 1447 C CA . ALA A 1 188 ? -7.414 -14.859 -0.781 1 97.19 188 ALA A CA 1
ATOM 1448 C C . ALA A 1 188 ? -5.934 -15.047 -0.461 1 97.19 188 ALA A C 1
ATOM 1450 O O . ALA A 1 188 ? -5.074 -14.844 -1.324 1 97.19 188 ALA A O 1
ATOM 1451 N N . LEU A 1 189 ? -5.605 -15.406 0.708 1 98 189 LEU A N 1
ATOM 1452 C CA . LEU A 1 189 ? -4.227 -15.617 1.127 1 98 189 LEU A CA 1
ATOM 1453 C C . LEU A 1 189 ? -3.535 -16.641 0.223 1 98 189 LEU A C 1
ATOM 1455 O O . LEU A 1 189 ? -2.447 -16.375 -0.296 1 98 189 LEU A O 1
ATOM 1459 N N . GLY A 1 190 ? -4.145 -17.781 0.053 1 97 190 GLY A N 1
ATOM 1460 C CA . GLY A 1 190 ? -3.559 -18.812 -0.783 1 97 190 GLY A CA 1
ATOM 1461 C C . GLY A 1 190 ? -3.715 -18.547 -2.268 1 97 190 GLY A C 1
ATOM 1462 O O . GLY A 1 190 ? -2.779 -18.75 -3.043 1 97 190 GLY A O 1
ATOM 1463 N N . ASP A 1 191 ? -4.867 -18.094 -2.678 1 95.25 191 ASP A N 1
ATOM 1464 C CA . ASP A 1 191 ? -5.219 -17.922 -4.082 1 95.25 191 ASP A CA 1
ATOM 1465 C C . ASP A 1 191 ? -4.41 -16.781 -4.711 1 95.25 191 ASP A C 1
ATOM 1467 O O . ASP A 1 191 ? -3.83 -16.953 -5.785 1 95.25 191 ASP A O 1
ATOM 1471 N N . LEU A 1 192 ? -4.387 -15.664 -4.02 1 96.56 192 LEU A N 1
ATOM 1472 C CA . LEU A 1 192 ? -3.699 -14.484 -4.523 1 96.56 192 LEU A CA 1
ATOM 1473 C C . LEU A 1 192 ? -2.371 -14.273 -3.803 1 96.56 192 LEU A C 1
ATOM 1475 O O . LEU A 1 192 ? -1.347 -14.023 -4.441 1 96.56 192 LEU A O 1
ATOM 1479 N N . GLY A 1 193 ? -2.381 -14.453 -2.527 1 98.12 193 GLY A N 1
ATOM 1480 C CA . GLY A 1 193 ? -1.212 -14.18 -1.704 1 98.12 193 GLY A CA 1
ATOM 1481 C C . GLY A 1 193 ? -0.032 -15.07 -2.031 1 98.12 193 GLY A C 1
ATOM 1482 O O . GLY A 1 193 ? 1.122 -14.656 -1.914 1 98.12 193 GLY A O 1
ATOM 1483 N N . SER A 1 194 ? -0.292 -16.297 -2.406 1 98.25 194 SER A N 1
ATOM 1484 C CA . SER A 1 194 ? 0.798 -17.219 -2.725 1 98.25 194 SER A CA 1
ATOM 1485 C C . SER A 1 194 ? 1.668 -16.672 -3.854 1 98.25 194 SER A C 1
ATOM 1487 O O . SER A 1 194 ? 2.887 -16.859 -3.846 1 98.25 194 SER A O 1
ATOM 1489 N N . HIS A 1 195 ? 1.041 -15.984 -4.82 1 97.62 195 HIS A N 1
ATOM 1490 C CA . HIS A 1 195 ? 1.787 -15.359 -5.91 1 97.62 195 HIS A CA 1
ATOM 1491 C C . HIS A 1 195 ? 2.709 -14.266 -5.391 1 97.62 195 HIS A C 1
ATOM 1493 O O . HIS A 1 195 ? 3.875 -14.188 -5.781 1 97.62 195 HIS A O 1
ATOM 1499 N N . VAL A 1 196 ? 2.193 -13.461 -4.523 1 97.94 196 VAL A N 1
ATOM 1500 C CA . VAL A 1 196 ? 2.934 -12.32 -4.004 1 97.94 196 VAL A CA 1
ATOM 1501 C C . VAL A 1 196 ? 4.086 -12.805 -3.125 1 97.94 196 VAL A C 1
ATOM 1503 O O . VAL A 1 196 ? 5.211 -12.312 -3.238 1 97.94 196 VAL A O 1
ATOM 1506 N N . ILE A 1 197 ? 3.746 -13.719 -2.277 1 98.56 197 ILE A N 1
ATOM 1507 C CA . ILE A 1 197 ? 4.742 -14.273 -1.37 1 98.56 197 ILE A CA 1
ATOM 1508 C C . ILE A 1 197 ? 5.883 -14.891 -2.174 1 98.56 197 ILE A C 1
ATOM 1510 O O . ILE A 1 197 ? 7.059 -14.656 -1.884 1 98.56 197 ILE A O 1
ATOM 1514 N N . ASP A 1 198 ? 5.551 -15.641 -3.191 1 98.5 198 ASP A N 1
ATOM 1515 C CA . ASP A 1 198 ? 6.574 -16.25 -4.039 1 98.5 198 ASP A CA 1
ATOM 1516 C C . ASP A 1 198 ? 7.426 -15.18 -4.723 1 98.5 198 ASP A C 1
ATOM 1518 O O . ASP A 1 198 ? 8.656 -15.266 -4.734 1 98.5 198 ASP A O 1
ATOM 1522 N N . LEU A 1 199 ? 6.777 -14.219 -5.309 1 98 199 LEU A N 1
ATOM 1523 C CA . LEU A 1 199 ? 7.473 -13.18 -6.059 1 98 199 LEU A CA 1
ATOM 1524 C C . LEU A 1 199 ? 8.453 -12.422 -5.164 1 98 199 LEU A C 1
ATOM 1526 O O . LEU A 1 199 ? 9.602 -12.195 -5.551 1 98 199 LEU A O 1
ATOM 1530 N N . MET A 1 200 ? 7.996 -12.055 -4 1 98.5 200 MET A N 1
ATOM 1531 C CA . MET A 1 200 ? 8.859 -11.289 -3.104 1 98.5 200 MET A CA 1
ATOM 1532 C C . MET A 1 200 ? 9.992 -12.156 -2.57 1 98.5 200 MET A C 1
ATOM 1534 O O . MET A 1 200 ? 11.109 -11.68 -2.381 1 98.5 200 MET A O 1
ATOM 1538 N N . ARG A 1 201 ? 9.734 -13.414 -2.328 1 98.19 201 ARG A N 1
ATOM 1539 C CA . ARG A 1 201 ? 10.797 -14.328 -1.94 1 98.19 201 ARG A CA 1
ATOM 1540 C C . ARG A 1 201 ? 11.82 -14.484 -3.061 1 98.19 201 ARG A C 1
ATOM 1542 O O . ARG A 1 201 ? 13.023 -14.5 -2.811 1 98.19 201 ARG A O 1
ATOM 1549 N N . TYR A 1 202 ? 11.32 -14.68 -4.277 1 98.19 202 TYR A N 1
ATOM 1550 C CA . TYR A 1 202 ? 12.164 -14.82 -5.457 1 98.19 202 TYR A CA 1
ATOM 1551 C C . TYR A 1 202 ? 13.078 -13.609 -5.617 1 98.19 202 TYR A C 1
ATOM 1553 O O . TYR A 1 202 ? 14.258 -13.758 -5.953 1 98.19 202 TYR A O 1
ATOM 1561 N N . LEU A 1 203 ? 12.578 -12.43 -5.32 1 98.38 203 LEU A N 1
ATOM 1562 C CA . LEU A 1 203 ? 13.305 -11.188 -5.574 1 98.38 203 LEU A CA 1
ATOM 1563 C C . LEU A 1 203 ? 14.18 -10.82 -4.383 1 98.38 203 LEU A C 1
ATOM 1565 O O . LEU A 1 203 ? 15.297 -10.312 -4.555 1 98.38 203 LEU A O 1
ATOM 1569 N N . LEU A 1 204 ? 13.695 -11.078 -3.127 1 98.38 204 LEU A N 1
ATOM 1570 C CA . LEU A 1 204 ? 14.336 -10.438 -1.982 1 98.38 204 LEU A CA 1
ATOM 1571 C C . LEU A 1 204 ? 14.852 -11.484 -0.996 1 98.38 204 LEU A C 1
ATOM 1573 O O . LEU A 1 204 ? 15.555 -11.148 -0.042 1 98.38 204 LEU A O 1
ATOM 1577 N N . GLY A 1 205 ? 14.461 -12.75 -1.151 1 97.25 205 GLY A N 1
ATOM 1578 C CA . GLY A 1 205 ? 14.945 -13.812 -0.279 1 97.25 205 GLY A CA 1
ATOM 1579 C C . GLY A 1 205 ? 13.898 -14.312 0.692 1 97.25 205 GLY A C 1
ATOM 1580 O O . GLY A 1 205 ? 12.742 -13.898 0.63 1 97.25 205 GLY A O 1
ATOM 1581 N N . ASP A 1 206 ? 14.273 -15.133 1.588 1 96.44 206 ASP A N 1
ATOM 1582 C CA . ASP A 1 206 ? 13.359 -15.891 2.434 1 96.44 206 ASP A CA 1
ATOM 1583 C C . ASP A 1 206 ? 12.766 -15 3.529 1 96.44 206 ASP A C 1
ATOM 1585 O O . ASP A 1 206 ? 13.422 -14.07 4.008 1 96.44 206 ASP A O 1
ATOM 1589 N N . PHE A 1 207 ? 11.586 -15.312 3.924 1 97.81 207 PHE A N 1
ATOM 1590 C CA . PHE A 1 207 ? 10.906 -14.664 5.039 1 97.81 207 PHE A CA 1
ATOM 1591 C C . PHE A 1 207 ? 11.375 -15.242 6.367 1 97.81 207 PHE A C 1
ATOM 1593 O O . PHE A 1 207 ? 11.57 -16.453 6.492 1 97.81 207 PHE A O 1
ATOM 1600 N N . GLU A 1 208 ? 11.508 -14.367 7.398 1 97.62 208 GLU A N 1
ATOM 1601 C CA . GLU A 1 208 ? 11.914 -14.805 8.734 1 97.62 208 GLU A CA 1
ATOM 1602 C C . GLU A 1 208 ? 10.711 -14.875 9.672 1 97.62 208 GLU A C 1
ATOM 1604 O O . GLU A 1 208 ? 10.562 -15.844 10.422 1 97.62 208 GLU A O 1
ATOM 1609 N N . SER A 1 209 ? 9.906 -13.867 9.711 1 97.94 209 SER A N 1
ATOM 1610 C CA . SER A 1 209 ? 8.758 -13.781 10.609 1 97.94 209 SER A CA 1
ATOM 1611 C C . SER A 1 209 ? 7.656 -12.922 10.008 1 97.94 209 SER A C 1
ATOM 1613 O O . SER A 1 209 ? 7.875 -12.219 9.016 1 97.94 209 SER A O 1
ATOM 1615 N N . LEU A 1 210 ? 6.449 -13.07 10.617 1 98.31 210 LEU A N 1
ATOM 1616 C CA . LEU A 1 210 ? 5.34 -12.281 10.086 1 98.31 210 LEU A CA 1
ATOM 1617 C C . LEU A 1 210 ? 4.262 -12.078 11.148 1 98.31 210 LEU A C 1
ATOM 1619 O O . LEU A 1 210 ? 4.238 -12.781 12.156 1 98.31 210 LEU A O 1
ATOM 1623 N N . GLN A 1 211 ? 3.486 -11.039 10.969 1 97.94 211 GLN A N 1
ATOM 1624 C CA . GLN A 1 211 ? 2.17 -10.828 11.562 1 97.94 211 GLN A CA 1
ATOM 1625 C C . GLN A 1 211 ? 1.092 -10.727 10.492 1 97.94 211 GLN A C 1
ATOM 1627 O O . GLN A 1 211 ? 1.318 -10.133 9.43 1 97.94 211 GLN A O 1
ATOM 1632 N N . ALA A 1 212 ? -0.046 -11.367 10.805 1 98.06 212 ALA A N 1
ATOM 1633 C CA . ALA A 1 212 ? -1.051 -11.383 9.742 1 98.06 212 ALA A CA 1
ATOM 1634 C C . ALA A 1 212 ? -2.455 -11.211 10.312 1 98.06 212 ALA A C 1
ATOM 1636 O O . ALA A 1 212 ? -2.693 -11.5 11.484 1 98.06 212 ALA A O 1
ATOM 1637 N N . HIS A 1 213 ? -3.266 -10.641 9.484 1 97.44 213 HIS A N 1
ATOM 1638 C CA . HIS A 1 213 ? -4.703 -10.594 9.711 1 97.44 213 HIS A CA 1
ATOM 1639 C C . HIS A 1 213 ? -5.477 -11.102 8.5 1 97.44 213 HIS A C 1
ATOM 1641 O O . HIS A 1 213 ? -5.242 -10.648 7.375 1 97.44 213 HIS A O 1
ATOM 1647 N N . LEU A 1 214 ? -6.297 -12.07 8.773 1 98 214 LEU A N 1
ATOM 1648 C CA . LEU A 1 214 ? -7.211 -12.586 7.758 1 98 214 LEU A CA 1
ATOM 1649 C C . LEU A 1 214 ? -8.648 -12.164 8.047 1 98 214 LEU A C 1
ATOM 1651 O O . LEU A 1 214 ? -9.078 -12.18 9.203 1 98 214 LEU A O 1
ATOM 1655 N N . GLU A 1 215 ? -9.336 -11.758 6.938 1 97.12 215 GLU A N 1
ATOM 1656 C CA . GLU A 1 215 ? -10.703 -11.273 7.121 1 97.12 215 GLU A CA 1
ATOM 1657 C C . GLU A 1 215 ? -11.672 -11.969 6.168 1 97.12 215 GLU A C 1
ATOM 1659 O O . GLU A 1 215 ? -11.32 -12.266 5.023 1 97.12 215 GLU A O 1
ATOM 1664 N N . ARG A 1 216 ? -12.891 -12.289 6.715 1 96.69 216 ARG A N 1
ATOM 1665 C CA . ARG A 1 216 ? -14.023 -12.781 5.934 1 96.69 216 ARG A CA 1
ATOM 1666 C C . ARG A 1 216 ? -15.156 -11.766 5.898 1 96.69 216 ARG A C 1
ATOM 1668 O O . ARG A 1 216 ? -15.852 -11.57 6.902 1 96.69 216 ARG A O 1
ATOM 1675 N N . PHE A 1 217 ? -15.359 -11.141 4.719 1 95.62 217 PHE A N 1
ATOM 1676 C CA . PHE A 1 217 ? -16.328 -10.055 4.602 1 95.62 217 PHE A CA 1
ATOM 1677 C C . PHE A 1 217 ? -17.734 -10.609 4.398 1 95.62 217 PHE A C 1
ATOM 1679 O O . PHE A 1 217 ? -18.719 -10.016 4.859 1 95.62 217 PHE A O 1
ATOM 1686 N N . ILE A 1 218 ? -17.906 -11.68 3.65 1 95.5 218 ILE A N 1
ATOM 1687 C CA . ILE A 1 218 ? -19.188 -12.32 3.375 1 95.5 218 ILE A CA 1
ATOM 1688 C C . ILE A 1 218 ? -19.156 -13.766 3.867 1 95.5 218 ILE A C 1
ATOM 1690 O O . ILE A 1 218 ? -18.672 -14.664 3.162 1 95.5 218 ILE A O 1
ATOM 1694 N N . PRO A 1 219 ? -19.75 -14.078 5.016 1 95.75 219 PRO A N 1
ATOM 1695 C CA . PRO A 1 219 ? -19.578 -15.375 5.672 1 95.75 219 PRO A CA 1
ATOM 1696 C C . PRO A 1 219 ? -20.5 -16.453 5.082 1 95.75 219 PRO A C 1
ATOM 1698 O O . PRO A 1 219 ? -20.312 -17.641 5.352 1 95.75 219 PRO A O 1
ATOM 1701 N N . ARG A 1 220 ? -21.578 -16.047 4.363 1 96.94 220 ARG A N 1
ATOM 1702 C CA . ARG A 1 220 ? -22.5 -17 3.748 1 96.94 220 ARG A CA 1
ATOM 1703 C C . ARG A 1 220 ? -22.812 -16.594 2.309 1 96.94 220 ARG A C 1
ATOM 1705 O O . ARG A 1 220 ? -22.922 -15.414 1.994 1 96.94 220 ARG A O 1
ATOM 1712 N N . ARG A 1 221 ? -22.891 -17.609 1.476 1 97 221 ARG A N 1
ATOM 1713 C CA . ARG A 1 221 ? -23.188 -17.406 0.061 1 97 221 ARG A CA 1
ATOM 1714 C C . ARG A 1 221 ? -24.156 -18.469 -0.455 1 97 221 ARG A C 1
ATOM 1716 O O . ARG A 1 221 ? -24.234 -19.562 0.103 1 97 221 ARG A O 1
ATOM 1723 N N . PRO A 1 222 ? -24.891 -18.062 -1.556 1 96.56 222 PRO A N 1
ATOM 1724 C CA . PRO A 1 222 ? -25.781 -19.078 -2.131 1 96.56 222 PRO A CA 1
ATOM 1725 C C . PRO A 1 222 ? -25.031 -20.297 -2.664 1 96.56 222 PRO A C 1
ATOM 1727 O O . PRO A 1 222 ? -23.922 -20.156 -3.188 1 96.56 222 PRO A O 1
ATOM 1730 N N . LEU A 1 223 ? -25.641 -21.438 -2.545 1 95.88 223 LEU A N 1
ATOM 1731 C CA . LEU A 1 223 ? -25.031 -22.656 -3.035 1 95.88 223 LEU A CA 1
ATOM 1732 C C . LEU A 1 223 ? -25.031 -22.703 -4.559 1 95.88 223 LEU A C 1
ATOM 1734 O O . LEU A 1 223 ? -24.172 -23.344 -5.172 1 95.88 223 LEU A O 1
ATOM 1738 N N . THR A 1 224 ? -26.094 -22.062 -5.137 1 93.44 224 THR A N 1
ATOM 1739 C CA . THR A 1 224 ? -26.234 -21.953 -6.586 1 93.44 224 THR A CA 1
ATOM 1740 C C . THR A 1 224 ? -26.609 -20.531 -6.98 1 93.44 224 THR A C 1
ATOM 1742 O O . THR A 1 224 ? -27.125 -19.766 -6.16 1 93.44 224 THR A O 1
ATOM 1745 N N . ARG A 1 225 ? -26.266 -20.234 -8.18 1 89.81 225 ARG A N 1
ATOM 1746 C CA . ARG A 1 225 ? -26.609 -18.891 -8.648 1 89.81 225 ARG A CA 1
ATOM 1747 C C . ARG A 1 225 ? -28.109 -18.641 -8.555 1 89.81 225 ARG A C 1
ATOM 1749 O O . ARG A 1 225 ? -28.906 -19.406 -9.094 1 89.81 225 ARG A O 1
ATOM 1756 N N . GLY A 1 226 ? -28.469 -17.578 -7.906 1 88.75 226 GLY A N 1
ATOM 1757 C CA . GLY A 1 226 ? -29.875 -17.219 -7.766 1 88.75 226 GLY A CA 1
ATOM 1758 C C . GLY A 1 226 ? -30.594 -18.047 -6.719 1 88.75 226 GLY A C 1
ATOM 1759 O O . GLY A 1 226 ? -31.797 -17.875 -6.508 1 88.75 226 GLY A O 1
ATOM 1760 N N . GLY A 1 227 ? -29.938 -18.906 -6.16 1 90.31 227 GLY A N 1
ATOM 1761 C CA . GLY A 1 227 ? -30.562 -19.766 -5.168 1 90.31 227 GLY A CA 1
ATOM 1762 C C . GLY A 1 227 ? -30.719 -19.094 -3.814 1 90.31 227 GLY A C 1
ATOM 1763 O O . GLY A 1 227 ? -30.125 -18.047 -3.555 1 90.31 227 GLY A O 1
ATOM 1764 N N . THR A 1 228 ? -31.562 -19.703 -2.986 1 91.94 228 THR A N 1
ATOM 1765 C CA . THR A 1 228 ? -31.844 -19.125 -1.676 1 91.94 228 THR A CA 1
ATOM 1766 C C . THR A 1 228 ? -31.125 -19.906 -0.577 1 91.94 228 THR A C 1
ATOM 1768 O O . THR A 1 228 ? -31 -19.422 0.55 1 91.94 228 THR A O 1
ATOM 1771 N N . ASP A 1 229 ? -30.734 -21.109 -0.945 1 95.62 229 ASP A N 1
ATOM 1772 C CA . ASP A 1 229 ? -29.984 -21.891 0.032 1 95.62 229 ASP A CA 1
ATOM 1773 C C . ASP A 1 229 ? -28.562 -21.375 0.18 1 95.62 229 ASP A C 1
ATOM 1775 O O . ASP A 1 229 ? -27.844 -21.219 -0.812 1 95.62 229 ASP A O 1
ATOM 1779 N N . LEU A 1 230 ? -28.234 -21.156 1.425 1 95.88 230 LEU A N 1
ATOM 1780 C CA . LEU A 1 230 ? -26.938 -20.547 1.679 1 95.88 230 LEU A CA 1
ATOM 1781 C C . LEU A 1 230 ? -25.969 -21.578 2.285 1 95.88 230 LEU A C 1
ATOM 1783 O O . LEU A 1 230 ? -26.391 -22.469 3.012 1 95.88 230 LEU A O 1
ATOM 1787 N N . GLY A 1 231 ? -24.734 -21.484 1.887 1 96.44 231 GLY A N 1
ATOM 1788 C CA . GLY A 1 231 ? -23.641 -22.203 2.518 1 96.44 231 GLY A CA 1
ATOM 1789 C C . GLY A 1 231 ? -22.625 -21.281 3.172 1 96.44 231 GLY A C 1
ATOM 1790 O O . GLY A 1 231 ? -22.641 -20.062 2.928 1 96.44 231 GLY A O 1
ATOM 1791 N N . GLU A 1 232 ? -21.781 -21.859 3.992 1 97 232 GLU A N 1
ATOM 1792 C CA . GLU A 1 232 ? -20.828 -21.062 4.766 1 97 232 GLU A CA 1
ATOM 1793 C C . GLU A 1 232 ? -19.516 -20.906 4.016 1 97 232 GLU A C 1
ATOM 1795 O O . GLU A 1 232 ? -18.984 -21.859 3.447 1 97 232 GLU A O 1
ATOM 1800 N N . VAL A 1 233 ? -19.047 -19.688 3.994 1 97.06 233 VAL A N 1
ATOM 1801 C CA . VAL A 1 233 ? -17.672 -19.422 3.561 1 97.06 233 VAL A CA 1
ATOM 1802 C C . VAL A 1 233 ? -16.703 -19.656 4.719 1 97.06 233 VAL A C 1
ATOM 1804 O O . VAL A 1 233 ? -16.859 -19.078 5.793 1 97.06 233 VAL A O 1
ATOM 1807 N N . THR A 1 234 ? -15.695 -20.484 4.508 1 97 234 THR A N 1
ATOM 1808 C CA . THR A 1 234 ? -14.867 -20.875 5.645 1 97 234 THR A CA 1
ATOM 1809 C C . THR A 1 234 ? -13.414 -20.469 5.422 1 97 234 THR A C 1
ATOM 1811 O O . THR A 1 234 ? -12.516 -21 6.078 1 97 234 THR A O 1
ATOM 1814 N N . VAL A 1 235 ? -13.164 -19.594 4.445 1 96.94 235 VAL A N 1
ATOM 1815 C CA . VAL A 1 235 ? -11.82 -19.094 4.184 1 96.94 235 VAL A CA 1
ATOM 1816 C C . VAL A 1 235 ? -11.828 -17.562 4.145 1 96.94 235 VAL A C 1
ATOM 1818 O O . VAL A 1 235 ? -12.891 -16.938 4.211 1 96.94 235 VAL A O 1
ATOM 1821 N N . ASP A 1 236 ? -10.648 -17.016 4.078 1 97.81 236 ASP A N 1
ATOM 1822 C CA . ASP A 1 236 ? -10.5 -15.57 4.117 1 97.81 236 ASP A CA 1
ATOM 1823 C C . ASP A 1 236 ? -10.844 -14.953 2.764 1 97.81 2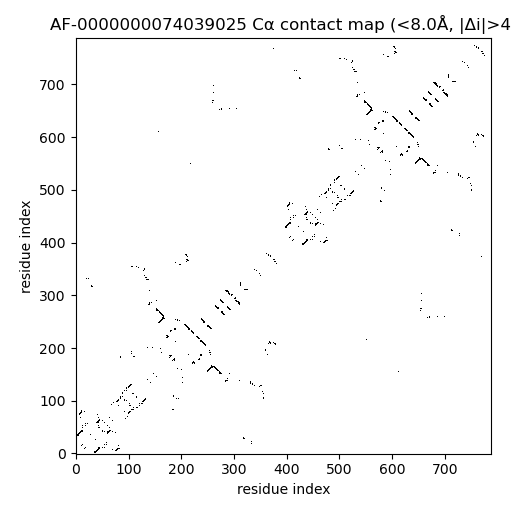36 ASP A C 1
ATOM 1825 O O . ASP A 1 236 ? -10.586 -15.547 1.716 1 97.81 236 ASP A O 1
ATOM 1829 N N . ASP A 1 237 ? -11.383 -13.719 2.793 1 97.56 237 ASP A N 1
ATOM 1830 C CA . ASP A 1 237 ? -11.648 -12.883 1.627 1 97.56 237 ASP A CA 1
ATOM 1831 C C . ASP A 1 237 ? -10.484 -11.938 1.354 1 97.56 237 ASP A C 1
ATOM 1833 O O . ASP A 1 237 ? -10.305 -11.469 0.225 1 97.56 237 ASP A O 1
ATOM 1837 N N . ALA A 1 238 ? -9.789 -11.664 2.424 1 97.88 238 ALA A N 1
ATOM 1838 C CA . ALA A 1 238 ? -8.633 -10.773 2.346 1 97.88 238 ALA A CA 1
ATOM 1839 C C . ALA A 1 238 ? -7.598 -11.117 3.412 1 97.88 238 ALA A C 1
ATOM 1841 O O . ALA A 1 238 ? -7.941 -11.664 4.461 1 97.88 238 ALA A O 1
ATOM 1842 N N . ALA A 1 239 ? -6.375 -10.766 3.084 1 98.44 239 ALA A N 1
ATOM 1843 C CA . ALA A 1 239 ? -5.258 -11.023 3.992 1 98.44 239 ALA A CA 1
ATOM 1844 C C . ALA A 1 239 ? -4.254 -9.875 3.963 1 98.44 239 ALA A C 1
ATOM 1846 O O . ALA A 1 239 ? -3.945 -9.344 2.896 1 98.44 239 ALA A O 1
ATOM 1847 N N . TRP A 1 240 ? -3.82 -9.453 5.141 1 98.31 240 TRP A N 1
ATOM 1848 C CA . TRP A 1 240 ? -2.76 -8.469 5.312 1 98.31 240 TRP A CA 1
ATOM 1849 C C . TRP A 1 240 ? -1.607 -9.047 6.129 1 98.31 240 TRP A C 1
ATOM 1851 O O . TRP A 1 240 ? -1.816 -9.562 7.227 1 98.31 240 TRP A O 1
ATOM 1861 N N . LEU A 1 241 ? -0.431 -8.93 5.562 1 98.44 241 LEU A N 1
ATOM 1862 C CA . LEU A 1 241 ? 0.756 -9.414 6.258 1 98.44 241 LEU A CA 1
ATOM 1863 C C . LEU A 1 241 ? 1.779 -8.297 6.43 1 98.44 241 LEU A C 1
ATOM 1865 O O . LEU A 1 241 ? 2 -7.504 5.508 1 98.44 241 LEU A O 1
ATOM 1869 N N . ARG A 1 242 ? 2.332 -8.172 7.594 1 97.69 242 ARG A N 1
ATOM 1870 C CA . ARG A 1 242 ? 3.619 -7.523 7.82 1 97.69 242 ARG A CA 1
ATOM 1871 C C . ARG A 1 242 ? 4.727 -8.555 8.008 1 97.69 242 ARG A C 1
ATOM 1873 O O . ARG A 1 242 ? 4.605 -9.461 8.836 1 97.69 242 ARG A O 1
ATOM 1880 N N . VAL A 1 243 ? 5.812 -8.383 7.266 1 98.19 243 VAL A N 1
ATOM 1881 C CA . VAL A 1 243 ? 6.797 -9.461 7.246 1 98.19 243 VAL A CA 1
ATOM 1882 C C . VAL A 1 243 ? 8.195 -8.891 7.484 1 98.19 243 VAL A C 1
ATOM 1884 O O . VAL A 1 243 ? 8.445 -7.711 7.215 1 98.19 243 VAL A O 1
ATOM 1887 N N . ARG A 1 244 ? 9.023 -9.688 8.008 1 97.75 244 ARG A N 1
ATOM 1888 C CA . ARG A 1 244 ? 10.461 -9.469 8.078 1 97.75 244 ARG A CA 1
ATOM 1889 C C . ARG A 1 244 ? 11.211 -10.547 7.309 1 97.75 244 ARG A C 1
ATOM 1891 O O . ARG A 1 244 ? 10.945 -11.742 7.477 1 97.75 244 ARG A O 1
ATOM 1898 N N . LEU A 1 245 ? 12.078 -10.125 6.445 1 97.56 245 LEU A N 1
ATOM 1899 C CA . LEU A 1 245 ? 12.906 -11.07 5.703 1 97.56 245 LEU A CA 1
ATOM 1900 C C . LEU A 1 245 ? 14.125 -11.484 6.527 1 97.56 245 LEU A C 1
ATOM 1902 O O . LEU A 1 245 ? 14.453 -10.844 7.527 1 97.56 245 LEU A O 1
ATOM 1906 N N . ALA A 1 246 ? 14.734 -12.555 6.09 1 96.06 246 ALA A N 1
ATOM 1907 C CA . ALA A 1 246 ? 15.961 -13.008 6.75 1 96.06 246 ALA A CA 1
ATOM 1908 C C . ALA A 1 246 ? 17.047 -11.945 6.664 1 96.06 246 ALA A C 1
ATOM 1910 O O . ALA A 1 246 ? 17.875 -11.82 7.57 1 96.06 246 ALA A O 1
ATOM 1911 N N . SER A 1 247 ? 17.047 -11.133 5.605 1 94.81 247 SER A N 1
ATOM 1912 C CA . SER A 1 247 ? 18.016 -10.062 5.398 1 94.81 247 SER A CA 1
ATOM 1913 C C . SER A 1 247 ? 17.781 -8.914 6.375 1 94.81 247 SER A C 1
ATOM 1915 O O . SER A 1 247 ? 18.641 -8.039 6.52 1 94.81 247 SER A O 1
ATOM 1917 N N . GLY A 1 248 ? 16.625 -8.914 6.98 1 94.75 248 GLY A N 1
ATOM 1918 C CA . GLY A 1 248 ? 16.281 -7.828 7.879 1 94.75 248 GLY A CA 1
ATOM 1919 C C . GLY A 1 248 ? 15.312 -6.832 7.27 1 94.75 248 GLY A C 1
ATOM 1920 O O . GLY A 1 248 ? 14.727 -6.012 7.977 1 94.75 248 GLY A O 1
ATOM 1921 N N . ALA A 1 249 ? 15.086 -6.91 5.988 1 95.38 249 ALA A N 1
ATOM 1922 C CA . ALA A 1 249 ? 14.156 -6.004 5.32 1 95.38 249 ALA A CA 1
ATOM 1923 C C . ALA A 1 249 ? 12.734 -6.211 5.824 1 95.38 249 ALA A C 1
ATOM 1925 O O . ALA A 1 249 ? 12.344 -7.332 6.164 1 95.38 249 ALA A O 1
ATOM 1926 N N . LEU A 1 250 ? 11.977 -5.121 5.855 1 95.81 250 LEU A N 1
ATOM 1927 C CA . LEU A 1 250 ? 10.586 -5.152 6.289 1 95.81 250 LEU A CA 1
ATOM 1928 C C . LEU A 1 250 ? 9.641 -4.961 5.105 1 95.81 250 LEU A C 1
ATOM 1930 O O . LEU A 1 250 ? 10 -4.312 4.121 1 95.81 250 LEU A O 1
ATOM 1934 N N . GLY A 1 251 ? 8.477 -5.57 5.219 1 96.75 251 GLY A N 1
ATOM 1935 C CA . GLY A 1 251 ? 7.551 -5.375 4.121 1 96.75 251 GLY A CA 1
ATOM 1936 C C . GLY A 1 251 ? 6.109 -5.656 4.5 1 96.75 251 GLY A C 1
ATOM 1937 O O . GLY A 1 251 ? 5.832 -6.121 5.605 1 96.75 251 GLY A O 1
ATOM 1938 N N . THR A 1 252 ? 5.227 -5.246 3.613 1 98.19 252 THR A N 1
ATOM 1939 C CA . THR A 1 252 ? 3.809 -5.555 3.734 1 98.19 252 THR A CA 1
ATOM 1940 C C . THR A 1 252 ? 3.303 -6.273 2.486 1 98.19 252 THR A C 1
ATOM 1942 O O . THR A 1 252 ? 3.748 -5.984 1.374 1 98.19 252 THR A O 1
ATOM 1945 N N . ILE A 1 253 ? 2.422 -7.207 2.717 1 98.5 253 ILE A N 1
ATOM 1946 C CA . ILE A 1 253 ? 1.763 -7.941 1.645 1 98.5 253 ILE A CA 1
ATOM 1947 C C . ILE A 1 253 ? 0.248 -7.883 1.831 1 98.5 253 ILE A C 1
ATOM 1949 O O . ILE A 1 253 ? -0.257 -8.094 2.936 1 98.5 253 ILE A O 1
ATOM 1953 N N . GLU A 1 254 ? -0.416 -7.535 0.779 1 98.38 254 GLU A N 1
ATOM 1954 C CA . GLU A 1 254 ? -1.875 -7.512 0.798 1 98.38 254 GLU A CA 1
ATOM 1955 C C . GLU A 1 254 ? -2.455 -8.367 -0.326 1 98.38 254 GLU A C 1
ATOM 1957 O O . GLU A 1 254 ? -2.029 -8.258 -1.478 1 98.38 254 GLU A O 1
ATOM 1962 N N . ALA A 1 255 ? -3.316 -9.266 0.003 1 98.12 255 ALA A N 1
ATOM 1963 C CA . ALA A 1 255 ? -4.117 -10.039 -0.944 1 98.12 255 ALA A CA 1
ATOM 1964 C C . ALA A 1 255 ? -5.609 -9.859 -0.671 1 98.12 255 ALA A C 1
ATOM 1966 O O . ALA A 1 255 ? -6.074 -10.109 0.444 1 98.12 255 ALA A O 1
ATOM 1967 N N . SER A 1 256 ? -6.328 -9.445 -1.732 1 97.88 256 SER A N 1
ATOM 1968 C CA . SER A 1 256 ? -7.746 -9.219 -1.491 1 97.88 256 SER A CA 1
ATOM 1969 C C . SER A 1 256 ? -8.57 -9.508 -2.74 1 97.88 256 SER A C 1
ATOM 1971 O O . SER A 1 256 ? -8.164 -9.164 -3.854 1 97.88 256 SER A O 1
ATOM 1973 N N . ARG A 1 257 ? -9.727 -10.125 -2.516 1 95.81 257 ARG A N 1
ATOM 1974 C CA . ARG A 1 257 ? -10.719 -10.32 -3.566 1 95.81 257 ARG A CA 1
ATOM 1975 C C . ARG A 1 257 ? -11.828 -9.273 -3.477 1 95.81 257 ARG A C 1
ATOM 1977 O O . ARG A 1 257 ? -12.883 -9.43 -4.09 1 95.81 257 ARG A O 1
ATOM 1984 N N . PHE A 1 258 ? -11.586 -8.266 -2.627 1 95.69 258 PHE A N 1
ATOM 1985 C CA . PHE A 1 258 ? -12.602 -7.27 -2.332 1 95.69 258 PHE A CA 1
ATOM 1986 C C . PHE A 1 258 ? -12.07 -5.863 -2.58 1 95.69 258 PHE A C 1
ATOM 1988 O O . PHE A 1 258 ? -12.414 -4.926 -1.859 1 95.69 258 PHE A O 1
ATOM 1995 N N . ALA A 1 259 ? -11.195 -5.719 -3.449 1 94.81 259 ALA A N 1
ATOM 1996 C CA . ALA A 1 259 ? -10.734 -4.402 -3.887 1 94.81 259 ALA A CA 1
ATOM 1997 C C . ALA A 1 259 ? -11.594 -3.871 -5.027 1 94.81 259 ALA A C 1
ATOM 1999 O O . ALA A 1 259 ? -11.234 -4 -6.199 1 94.81 259 ALA A O 1
ATOM 2000 N N . THR A 1 260 ? -12.594 -3.199 -4.695 1 93.12 260 THR A N 1
ATOM 2001 C CA . THR A 1 260 ? -13.617 -2.758 -5.641 1 93.12 260 THR A CA 1
ATOM 2002 C C . THR A 1 260 ? -13 -1.942 -6.77 1 93.12 260 THR A C 1
ATOM 2004 O O . THR A 1 260 ? -12.195 -1.04 -6.523 1 93.12 260 THR A O 1
ATOM 2007 N N . GLY A 1 261 ? -13.344 -2.312 -7.98 1 89.44 261 GLY A N 1
ATOM 2008 C CA . GLY A 1 261 ? -12.883 -1.605 -9.164 1 89.44 261 GLY A CA 1
ATOM 2009 C C . GLY A 1 261 ? -11.586 -2.164 -9.719 1 89.44 261 GLY A C 1
ATOM 2010 O O . GLY A 1 261 ? -11.117 -1.732 -10.773 1 89.44 261 GLY A O 1
ATOM 2011 N N . THR A 1 262 ? -11.031 -3.092 -9.031 1 88.5 262 THR A N 1
ATOM 2012 C CA . THR A 1 262 ? -9.75 -3.65 -9.445 1 88.5 262 THR A CA 1
ATOM 2013 C C . THR A 1 262 ? -9.953 -4.953 -10.219 1 88.5 262 THR A C 1
ATOM 2015 O O . THR A 1 262 ? -10.734 -5.809 -9.805 1 88.5 262 THR A O 1
ATOM 2018 N N . LEU A 1 263 ? -9.266 -5.129 -11.32 1 78.44 263 LEU A N 1
ATOM 2019 C CA . LEU A 1 263 ? -9.344 -6.344 -12.125 1 78.44 263 LEU A CA 1
ATOM 2020 C C . LEU A 1 263 ? -8.273 -7.344 -11.711 1 78.44 263 LEU A C 1
ATOM 2022 O O . LEU A 1 263 ? -8.594 -8.461 -11.281 1 78.44 263 LEU A O 1
ATOM 2026 N N . ASP A 1 264 ? -7.043 -6.996 -11.758 1 85.81 264 ASP A N 1
ATOM 2027 C CA . ASP A 1 264 ? -5.918 -7.887 -11.508 1 85.81 264 ASP A CA 1
ATOM 2028 C C . ASP A 1 264 ? -4.656 -7.098 -11.172 1 85.81 264 ASP A C 1
ATOM 2030 O O . ASP A 1 264 ? -3.637 -7.223 -11.852 1 85.81 264 ASP A O 1
ATOM 2034 N N . ASP A 1 265 ? -4.668 -6.484 -10.055 1 90.56 265 ASP A N 1
ATOM 2035 C CA . ASP A 1 265 ? -3.549 -5.625 -9.688 1 90.56 265 ASP A CA 1
ATOM 2036 C C . ASP A 1 265 ? -2.5 -6.395 -8.891 1 90.56 265 ASP A C 1
ATOM 2038 O O . ASP A 1 265 ? -2.602 -6.512 -7.668 1 90.56 265 ASP A O 1
ATOM 2042 N N . LEU A 1 266 ? -1.558 -6.941 -9.586 1 94.88 266 LEU A N 1
ATOM 2043 C CA . LEU A 1 266 ? -0.338 -7.426 -8.945 1 94.88 266 LEU A CA 1
ATOM 2044 C C . LEU A 1 266 ? 0.773 -6.387 -9.039 1 94.88 266 LEU A C 1
ATOM 2046 O O . LEU A 1 266 ? 1.217 -6.039 -10.133 1 94.88 266 LEU A O 1
ATOM 2050 N N . ARG A 1 267 ? 1.208 -5.852 -7.867 1 96.88 267 ARG A N 1
ATOM 2051 C CA . ARG A 1 267 ? 2.197 -4.781 -7.832 1 96.88 267 ARG A CA 1
ATOM 2052 C C . ARG A 1 267 ? 3.201 -4.996 -6.707 1 96.88 267 ARG A C 1
ATOM 2054 O O . ARG A 1 267 ? 2.883 -5.629 -5.695 1 96.88 267 ARG A O 1
ATOM 2061 N N . PHE A 1 268 ? 4.375 -4.453 -6.918 1 97.94 268 PHE A N 1
ATOM 2062 C CA . PHE A 1 268 ? 5.309 -4.371 -5.805 1 97.94 268 PHE A CA 1
ATOM 2063 C C . PHE A 1 268 ? 6.148 -3.104 -5.895 1 97.94 268 PHE A C 1
ATOM 2065 O O . PHE A 1 268 ? 6.32 -2.541 -6.98 1 97.94 268 PHE A O 1
ATOM 2072 N N . TRP A 1 269 ? 6.562 -2.617 -4.789 1 98.31 269 TRP A N 1
ATOM 2073 C CA . TRP A 1 269 ? 7.508 -1.526 -4.57 1 98.31 269 TRP A CA 1
ATOM 2074 C C . TRP A 1 269 ? 8.664 -1.978 -3.686 1 98.31 269 TRP A C 1
ATOM 2076 O O . TRP A 1 269 ? 8.453 -2.527 -2.602 1 98.31 269 TRP A O 1
ATOM 2086 N N . ILE A 1 270 ? 9.844 -1.776 -4.129 1 98.12 270 ILE A N 1
ATOM 2087 C CA . ILE A 1 270 ? 11.031 -2.129 -3.359 1 98.12 270 ILE A CA 1
ATOM 2088 C C . ILE A 1 270 ? 11.914 -0.894 -3.174 1 98.12 270 ILE A C 1
ATOM 2090 O O . ILE A 1 270 ? 12.266 -0.226 -4.148 1 98.12 270 ILE A O 1
ATOM 2094 N N . TYR A 1 271 ? 12.258 -0.591 -1.936 1 97.62 271 TYR A N 1
ATOM 2095 C CA . TYR A 1 271 ? 13.047 0.587 -1.607 1 97.62 271 TYR A CA 1
ATOM 2096 C C . TYR A 1 271 ? 14.367 0.191 -0.957 1 97.62 271 TYR A C 1
ATOM 2098 O O . TYR A 1 271 ? 14.383 -0.416 0.117 1 97.62 271 TYR A O 1
ATOM 2106 N N . GLY A 1 272 ? 15.43 0.575 -1.582 1 97 272 GLY A N 1
ATOM 2107 C CA . GLY A 1 272 ? 16.766 0.305 -1.05 1 97 272 GLY A CA 1
ATOM 2108 C C . GLY A 1 272 ? 17.625 1.546 -0.95 1 97 272 GLY A C 1
ATOM 2109 O O . GLY A 1 272 ? 17.203 2.635 -1.354 1 97 272 GLY A O 1
ATOM 2110 N N . GLU A 1 273 ? 18.766 1.399 -0.42 1 94.5 273 GLU A N 1
ATOM 2111 C CA . GLU A 1 273 ? 19.75 2.467 -0.203 1 94.5 273 GLU A CA 1
ATOM 2112 C C . GLU A 1 273 ? 20.188 3.086 -1.524 1 94.5 273 GLU A C 1
ATOM 2114 O O . GLU A 1 273 ? 20.328 4.305 -1.625 1 94.5 273 GLU A O 1
ATOM 2119 N N . GLY A 1 274 ? 20.328 2.262 -2.5 1 94.5 274 GLY A N 1
ATOM 2120 C CA . GLY A 1 274 ? 20.906 2.721 -3.75 1 94.5 274 GLY A CA 1
ATOM 2121 C C . GLY A 1 274 ? 19.891 2.912 -4.852 1 94.5 274 GLY A C 1
ATOM 2122 O O . GLY A 1 274 ? 20.219 3.391 -5.938 1 94.5 274 GLY A O 1
ATOM 2123 N N . GLY A 1 275 ? 18.703 2.559 -4.535 1 96.06 275 GLY A N 1
ATOM 2124 C CA . GLY A 1 275 ? 17.688 2.674 -5.574 1 96.06 275 GLY A CA 1
ATOM 2125 C C . GLY A 1 275 ? 16.359 2.045 -5.191 1 96.06 275 GLY A C 1
ATOM 2126 O O . GLY A 1 275 ? 16.188 1.608 -4.055 1 96.06 275 GLY A O 1
ATOM 2127 N N . ALA A 1 276 ? 15.43 2.092 -6.203 1 97.75 276 ALA A N 1
ATOM 2128 C CA . ALA A 1 276 ? 14.086 1.559 -5.969 1 97.75 276 ALA A CA 1
ATOM 2129 C C . ALA A 1 276 ? 13.508 0.958 -7.242 1 97.75 276 ALA A C 1
ATOM 2131 O O . ALA A 1 276 ? 13.938 1.296 -8.352 1 97.75 276 ALA A O 1
ATOM 2132 N N . LEU A 1 277 ? 12.562 0.027 -7.055 1 97.56 277 LEU A N 1
ATOM 2133 C CA . LEU A 1 277 ? 11.859 -0.632 -8.148 1 97.56 277 LEU A CA 1
ATOM 2134 C C . LEU A 1 277 ? 10.352 -0.614 -7.922 1 97.56 277 LEU A C 1
ATOM 2136 O O . LEU A 1 277 ? 9.891 -0.817 -6.797 1 97.56 277 LEU A O 1
ATOM 2140 N N . HIS A 1 278 ? 9.625 -0.306 -8.977 1 97.06 278 HIS A N 1
ATOM 2141 C CA . HIS A 1 278 ? 8.18 -0.461 -8.984 1 97.06 278 HIS A CA 1
ATOM 2142 C C . HIS A 1 278 ? 7.719 -1.309 -10.164 1 97.06 278 HIS A C 1
ATOM 2144 O O . HIS A 1 278 ? 8.195 -1.126 -11.289 1 97.06 278 HIS A O 1
ATOM 2150 N N . PHE A 1 279 ? 6.836 -2.211 -9.898 1 96.44 279 PHE A N 1
ATOM 2151 C CA . PHE A 1 279 ? 6.254 -3.041 -10.953 1 96.44 279 PHE A CA 1
ATOM 2152 C C . PHE A 1 279 ? 4.734 -3.051 -10.852 1 96.44 279 PHE A C 1
ATOM 2154 O O . PHE A 1 279 ? 4.176 -3.037 -9.758 1 96.44 279 PHE A O 1
ATOM 2161 N N . ASP A 1 280 ? 4.062 -3.078 -12.008 1 93.56 280 ASP A N 1
ATOM 2162 C CA . ASP A 1 280 ? 2.613 -3.186 -12.156 1 93.56 280 ASP A CA 1
ATOM 2163 C C . ASP A 1 280 ? 2.244 -4.156 -13.273 1 93.56 280 ASP A C 1
ATOM 2165 O O . ASP A 1 280 ? 2.537 -3.906 -14.445 1 93.56 280 ASP A O 1
ATOM 2169 N N . LEU A 1 281 ? 1.53 -5.203 -12.883 1 90.19 281 LEU A N 1
ATOM 2170 C CA . LEU A 1 281 ? 1.172 -6.242 -13.844 1 90.19 281 LEU A CA 1
ATOM 2171 C C . LEU A 1 281 ? 0.311 -5.672 -14.969 1 90.19 281 LEU A C 1
ATOM 2173 O O . LEU A 1 281 ? 0.31 -6.199 -16.078 1 90.19 281 LEU A O 1
ATOM 2177 N N . MET A 1 282 ? -0.427 -4.652 -14.664 1 86.06 282 MET A N 1
ATOM 2178 C CA . MET A 1 282 ? -1.285 -4.055 -15.688 1 86.06 282 MET A CA 1
ATOM 2179 C C . MET A 1 282 ? -0.464 -3.238 -16.672 1 86.06 282 MET A C 1
ATOM 2181 O O . MET A 1 282 ? -0.976 -2.82 -17.719 1 86.06 282 MET A O 1
ATOM 2185 N N . ASN A 1 283 ? 0.785 -2.984 -16.359 1 86.12 283 ASN A N 1
ATOM 2186 C CA . ASN A 1 283 ? 1.784 -2.445 -17.266 1 86.12 283 ASN A CA 1
ATOM 2187 C C . ASN A 1 283 ? 3.039 -3.311 -17.312 1 86.12 283 ASN A C 1
ATOM 2189 O O . ASN A 1 283 ? 4.137 -2.832 -17.016 1 86.12 283 ASN A O 1
ATOM 2193 N N . PRO A 1 284 ? 2.855 -4.5 -17.75 1 84.81 284 PRO A N 1
ATOM 2194 C CA . PRO A 1 284 ? 3.9 -5.508 -17.547 1 84.81 284 PRO A CA 1
ATOM 2195 C C . PRO A 1 284 ? 5.109 -5.289 -18.453 1 84.81 284 PRO A C 1
ATOM 2197 O O . PRO A 1 284 ? 6.152 -5.918 -18.266 1 84.81 284 PRO A O 1
ATOM 2200 N N . ASN A 1 285 ? 4.977 -4.414 -19.438 1 84.56 285 ASN A N 1
ATOM 2201 C CA . ASN A 1 285 ? 6.043 -4.219 -20.422 1 84.56 285 ASN A CA 1
ATOM 2202 C C . ASN A 1 285 ? 7.125 -3.281 -19.891 1 84.56 285 ASN A C 1
ATOM 2204 O O . ASN A 1 285 ? 8.156 -3.096 -20.531 1 84.56 285 ASN A O 1
ATOM 2208 N N . TYR A 1 286 ? 6.836 -2.783 -18.734 1 87.75 286 TYR A N 1
ATOM 2209 C CA . TYR A 1 286 ? 7.773 -1.798 -18.203 1 87.75 286 TYR A CA 1
ATOM 2210 C C . TYR A 1 286 ? 8.086 -2.072 -16.734 1 87.75 286 TYR A C 1
ATOM 2212 O O . TYR A 1 286 ? 7.246 -2.607 -16.016 1 87.75 286 TYR A O 1
ATOM 2220 N N . LEU A 1 287 ? 9.297 -1.742 -16.375 1 92.94 287 LEU A N 1
ATOM 2221 C CA . LEU A 1 287 ? 9.758 -1.709 -14.984 1 92.94 287 LEU A CA 1
ATOM 2222 C C . LEU A 1 287 ? 10.211 -0.306 -14.602 1 92.94 287 LEU A C 1
ATOM 2224 O O . LEU A 1 287 ? 11 0.316 -15.32 1 92.94 287 LEU A O 1
ATOM 2228 N N . ALA A 1 288 ? 9.656 0.189 -13.555 1 95.44 288 ALA A N 1
ATOM 2229 C CA . ALA A 1 288 ? 10.141 1.473 -13.055 1 95.44 288 ALA A CA 1
ATOM 2230 C C 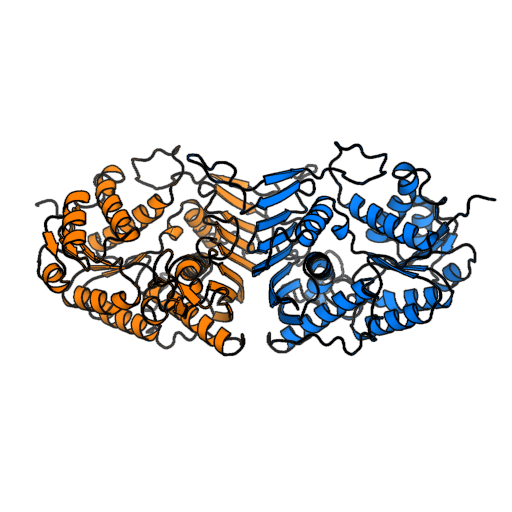. ALA A 1 288 ? 11.391 1.292 -12.195 1 95.44 288 ALA A C 1
ATOM 2232 O O . ALA A 1 288 ? 11.414 0.46 -11.289 1 95.44 288 ALA A O 1
ATOM 2233 N N . TRP A 1 289 ? 12.391 2.039 -12.516 1 94.69 289 TRP A N 1
ATOM 2234 C CA . TRP A 1 289 ? 13.688 1.949 -11.859 1 94.69 289 TRP A CA 1
ATOM 2235 C C . TRP A 1 289 ? 14.195 3.332 -11.461 1 94.69 289 TRP A C 1
ATOM 2237 O O . TRP A 1 289 ? 14.18 4.262 -12.273 1 94.69 289 TRP A O 1
ATOM 2247 N N . PHE A 1 290 ? 14.547 3.514 -10.242 1 94.69 290 PHE A N 1
ATOM 2248 C CA . PHE A 1 290 ? 15.188 4.723 -9.734 1 94.69 290 PHE A CA 1
ATOM 2249 C C . PHE A 1 290 ? 16.609 4.43 -9.273 1 94.69 290 PHE A C 1
ATOM 2251 O O . PHE A 1 290 ? 16.812 3.613 -8.375 1 94.69 290 PHE A O 1
ATOM 2258 N N . ASP A 1 291 ? 17.5 5.09 -9.883 1 93.69 291 ASP A N 1
ATOM 2259 C CA . ASP A 1 291 ? 18.906 4.945 -9.555 1 93.69 291 ASP A CA 1
ATOM 2260 C C . ASP A 1 291 ? 19.422 6.156 -8.781 1 93.69 291 ASP A C 1
ATOM 2262 O O . ASP A 1 291 ? 19.578 7.242 -9.352 1 93.69 291 ASP A O 1
ATOM 2266 N N . GLU A 1 292 ? 19.797 5.938 -7.551 1 90.81 292 GLU A N 1
ATOM 2267 C CA . GLU A 1 292 ? 20.234 7.016 -6.672 1 90.81 292 GLU A CA 1
ATOM 2268 C C . GLU A 1 292 ? 21.531 7.645 -7.168 1 90.81 292 GLU A C 1
ATOM 2270 O O . GLU A 1 292 ? 21.828 8.805 -6.859 1 90.81 292 GLU A O 1
ATOM 2275 N N . SER A 1 293 ? 22.25 6.918 -7.867 1 90.5 293 SER A N 1
ATOM 2276 C CA . SER A 1 293 ? 23.578 7.379 -8.297 1 90.5 293 SER A CA 1
ATOM 2277 C C . SER A 1 293 ? 23.453 8.336 -9.484 1 90.5 293 SER A C 1
ATOM 2279 O O . SER A 1 293 ? 24.422 9.008 -9.836 1 90.5 293 SER A O 1
ATOM 2281 N N . ASN A 1 294 ? 22.312 8.383 -10.125 1 89.31 294 ASN A N 1
ATOM 2282 C CA . ASN A 1 294 ? 22.156 9.312 -11.234 1 89.31 294 ASN A CA 1
ATOM 2283 C C . ASN A 1 294 ? 22.297 10.758 -10.781 1 89.31 294 ASN A C 1
ATOM 2285 O O . ASN A 1 294 ? 21.672 11.18 -9.812 1 89.31 294 ASN A O 1
ATOM 2289 N N . PRO A 1 295 ? 23.047 11.523 -11.445 1 84.38 295 PRO A N 1
ATOM 2290 C CA . PRO A 1 295 ? 23.344 12.875 -10.984 1 84.38 295 PRO A CA 1
ATOM 2291 C C . PRO A 1 295 ? 22.172 13.836 -11.164 1 84.38 295 PRO A C 1
ATOM 2293 O O . PRO A 1 295 ? 21.438 13.734 -12.141 1 84.38 295 PRO A O 1
ATOM 2296 N N . GLY A 1 296 ? 22.078 14.688 -10.188 1 81.81 296 GLY A N 1
ATOM 2297 C CA . GLY A 1 296 ? 21.125 15.773 -10.312 1 81.81 296 GLY A CA 1
ATOM 2298 C C . GLY A 1 296 ? 21.625 16.938 -11.148 1 81.81 296 GLY A C 1
ATOM 2299 O O . GLY A 1 296 ? 22.672 16.828 -11.797 1 81.81 296 GLY A O 1
ATOM 2300 N N . GLY A 1 297 ? 20.797 17.859 -11.375 1 73.94 297 GLY A N 1
ATOM 2301 C CA . GLY A 1 297 ? 21.109 19.094 -12.078 1 73.94 297 GLY A CA 1
ATOM 2302 C C . GLY A 1 297 ? 20.047 20.172 -11.922 1 73.94 297 GLY A C 1
ATOM 2303 O O . GLY A 1 297 ? 19.016 19.938 -11.273 1 73.94 297 GLY A O 1
ATOM 2304 N N . ASP A 1 298 ? 20.312 21.297 -12.383 1 71.38 298 ASP A N 1
ATOM 2305 C CA . ASP A 1 298 ? 19.453 22.453 -12.172 1 71.38 298 ASP A CA 1
ATOM 2306 C C . ASP A 1 298 ? 18.016 22.141 -12.531 1 71.38 298 ASP A C 1
ATOM 2308 O O . ASP A 1 298 ? 17.078 22.625 -11.875 1 71.38 298 ASP A O 1
ATOM 2312 N N . HIS A 1 299 ? 17.844 21.25 -13.477 1 77.69 299 HIS A N 1
ATOM 2313 C CA . HIS A 1 299 ? 16.484 20.875 -13.875 1 77.69 299 HIS A CA 1
ATOM 2314 C C . HIS A 1 299 ? 16.266 19.375 -13.688 1 77.69 299 HIS A C 1
ATOM 2316 O O . HIS A 1 299 ? 15.523 18.75 -14.461 1 77.69 299 HIS A O 1
ATOM 2322 N N . GLY A 1 300 ? 16.812 18.922 -12.609 1 74.94 300 GLY A N 1
ATOM 2323 C CA . GLY A 1 300 ? 16.625 17.531 -12.219 1 74.94 300 GLY A CA 1
ATOM 2324 C C . GLY A 1 300 ? 17.734 16.625 -12.703 1 74.94 300 GLY A C 1
ATOM 2325 O O . GLY A 1 300 ? 17.969 15.562 -12.125 1 74.94 300 GLY A O 1
ATOM 2326 N N . GLY A 1 301 ? 18.375 17.078 -13.727 1 75.94 301 GLY A N 1
ATOM 2327 C CA . GLY A 1 301 ? 19.422 16.234 -14.289 1 75.94 301 GLY A CA 1
ATOM 2328 C C . GLY A 1 301 ? 18.938 14.875 -14.727 1 75.94 301 GLY A C 1
ATOM 2329 O O . GLY A 1 301 ? 17.953 14.766 -15.461 1 75.94 301 GLY A O 1
ATOM 2330 N N . GLN A 1 302 ? 19.766 13.938 -14.258 1 74.56 302 GLN A N 1
ATOM 2331 C CA . GLN A 1 302 ? 19.422 12.562 -14.625 1 74.56 302 GLN A CA 1
ATOM 2332 C C . GLN A 1 302 ? 18.656 11.867 -13.508 1 74.56 302 GLN A C 1
ATOM 2334 O O . GLN A 1 302 ? 18.344 10.672 -13.602 1 74.56 302 GLN A O 1
ATOM 2339 N N . ARG A 1 303 ? 18.391 12.719 -12.562 1 83 303 ARG A N 1
ATOM 2340 C CA . ARG A 1 303 ? 17.656 12.141 -11.445 1 83 303 ARG A CA 1
ATOM 2341 C C . ARG A 1 303 ? 16.188 11.922 -11.812 1 83 303 ARG A C 1
ATOM 2343 O O . ARG A 1 303 ? 15.602 12.711 -12.562 1 83 303 ARG A O 1
ATOM 2350 N N . GLY A 1 304 ? 15.648 10.844 -11.391 1 84.44 304 GLY A N 1
ATOM 2351 C CA . GLY A 1 304 ? 14.258 10.531 -11.672 1 84.44 304 GLY A CA 1
ATOM 2352 C C . GLY A 1 304 ? 14.023 9.07 -11.984 1 84.44 304 GLY A C 1
ATOM 2353 O O . GLY A 1 304 ? 14.977 8.305 -12.141 1 84.44 304 GLY A O 1
ATOM 2354 N N . TRP A 1 305 ? 12.781 8.742 -12.023 1 88.62 305 TRP A N 1
ATOM 2355 C CA . TRP A 1 305 ? 12.398 7.371 -12.344 1 88.62 305 TRP A CA 1
ATOM 2356 C C . TRP A 1 305 ? 12.578 7.086 -13.828 1 88.62 305 TRP A C 1
ATOM 2358 O O . TRP A 1 305 ? 12.266 7.93 -14.672 1 88.62 305 TRP A O 1
ATOM 2368 N N . GLN A 1 306 ? 13.117 5.988 -14.055 1 87.69 306 GLN A N 1
ATOM 2369 C CA . GLN A 1 306 ? 13.234 5.488 -15.422 1 87.69 306 GLN A CA 1
ATOM 2370 C C . GLN A 1 306 ? 12.211 4.387 -15.688 1 87.69 306 GLN A C 1
ATOM 2372 O O . GLN A 1 306 ? 11.945 3.551 -14.82 1 87.69 306 GLN A O 1
ATOM 2377 N N . ARG A 1 307 ? 11.664 4.504 -16.797 1 88.12 307 ARG A N 1
ATOM 2378 C CA . ARG A 1 307 ? 10.805 3.428 -17.266 1 88.12 307 ARG A CA 1
ATOM 2379 C C . ARG A 1 307 ? 11.57 2.494 -18.203 1 88.12 307 ARG A C 1
ATOM 2381 O O . ARG A 1 307 ? 11.75 2.801 -19.391 1 88.12 307 ARG A O 1
ATOM 2388 N N . LEU A 1 308 ? 11.891 1.361 -17.688 1 83.88 308 LEU A N 1
ATOM 2389 C CA . LEU A 1 308 ? 12.656 0.397 -18.469 1 83.88 308 LEU A CA 1
ATOM 2390 C C . LEU A 1 308 ? 11.734 -0.442 -19.344 1 83.88 308 LEU A C 1
ATOM 2392 O O . LEU A 1 308 ? 10.797 -1.071 -18.844 1 83.88 308 LEU A O 1
ATOM 2396 N N . GLN A 1 309 ? 12.055 -0.479 -20.609 1 77.12 309 GLN A N 1
ATOM 2397 C CA . GLN A 1 309 ? 11.266 -1.278 -21.547 1 77.12 309 GLN A CA 1
ATOM 2398 C C . GLN A 1 309 ? 11.695 -2.744 -21.5 1 77.12 309 GLN A C 1
ATOM 2400 O O . GLN A 1 309 ? 12.875 -3.061 -21.672 1 77.12 309 GLN A O 1
ATOM 2405 N N . THR A 1 310 ? 10.672 -3.631 -21.266 1 75.81 310 THR A N 1
ATOM 2406 C CA . THR A 1 310 ? 10.938 -5.062 -21.172 1 75.81 310 THR A CA 1
ATOM 2407 C C . THR A 1 310 ? 9.992 -5.852 -22.062 1 75.81 310 THR A C 1
ATOM 2409 O O . THR A 1 310 ? 9.773 -7.043 -21.859 1 75.81 310 THR A O 1
ATOM 2412 N N . VAL A 1 311 ? 9.539 -5.363 -23.062 1 70.06 311 VAL A N 1
ATOM 2413 C CA . VAL A 1 311 ? 8.5 -5.945 -23.906 1 70.06 311 VAL A CA 1
ATOM 2414 C C . VAL A 1 311 ? 9.047 -7.195 -24.594 1 70.06 311 VAL A C 1
ATOM 2416 O O . VAL A 1 311 ? 10 -7.117 -25.375 1 70.06 311 VAL A O 1
ATOM 2419 N N . GLN A 1 312 ? 8.414 -8.281 -24.281 1 67.56 312 GLN A N 1
ATOM 2420 C CA . GLN A 1 312 ? 8.656 -9.57 -24.922 1 67.56 312 GLN A CA 1
ATOM 2421 C C . GLN A 1 312 ? 10.141 -9.914 -24.922 1 67.56 312 GLN A C 1
ATOM 2423 O O . GLN A 1 312 ? 10.672 -10.406 -25.922 1 67.56 312 GLN A O 1
ATOM 2428 N N . HIS A 1 313 ? 10.781 -9.484 -23.875 1 72.06 313 HIS A N 1
ATOM 2429 C CA . HIS A 1 313 ? 12.195 -9.828 -23.797 1 72.06 313 HIS A CA 1
ATOM 2430 C C . HIS A 1 313 ? 12.391 -11.266 -23.328 1 72.06 313 HIS A C 1
ATOM 2432 O O . HIS A 1 313 ? 12.844 -11.5 -22.203 1 72.06 313 HIS A O 1
ATOM 2438 N N . TYR A 1 314 ? 12.008 -12.203 -24.219 1 70.62 314 TYR A N 1
ATOM 2439 C CA . TYR A 1 314 ? 12.211 -13.641 -24.016 1 70.62 314 TYR A CA 1
ATOM 2440 C C . TYR A 1 314 ? 13.234 -14.18 -25 1 70.62 314 TYR A C 1
ATOM 2442 O O . TYR A 1 314 ? 12.93 -14.391 -26.188 1 70.62 314 TYR A O 1
ATOM 2450 N N . PRO A 1 315 ? 14.383 -14.367 -24.453 1 68.56 315 PRO A N 1
ATOM 2451 C CA . PRO A 1 315 ? 15.391 -14.875 -25.375 1 68.56 315 PRO A CA 1
ATOM 2452 C C . PRO A 1 315 ? 14.945 -16.141 -26.109 1 68.56 315 PRO A C 1
ATOM 2454 O O . PRO A 1 315 ? 14.438 -17.078 -25.484 1 68.56 315 PRO A O 1
ATOM 2457 N N . GLY A 1 316 ? 15.086 -16.156 -27.391 1 67.31 316 GLY A N 1
ATOM 2458 C CA . GLY A 1 316 ? 14.836 -17.344 -28.203 1 67.31 316 GLY A CA 1
ATOM 2459 C C . GLY A 1 316 ? 13.406 -17.453 -28.688 1 67.31 316 GLY A C 1
ATOM 2460 O O . GLY A 1 316 ? 13.078 -18.312 -29.516 1 67.31 316 GLY A O 1
ATOM 2461 N N . ALA A 1 317 ? 12.539 -16.578 -28.234 1 68.94 317 ALA A N 1
ATOM 2462 C CA . ALA A 1 317 ? 11.148 -16.641 -28.688 1 68.94 317 ALA A CA 1
ATOM 2463 C C . ALA A 1 317 ? 11.023 -16.062 -30.094 1 68.94 317 ALA A C 1
ATOM 2465 O O . ALA A 1 317 ? 11.602 -15.031 -30.406 1 68.94 317 ALA A O 1
ATOM 2466 N N . LEU A 1 318 ? 10.375 -16.844 -30.875 1 61.12 318 LEU A N 1
ATOM 2467 C CA . LEU A 1 318 ? 10.195 -16.422 -32.25 1 61.12 318 LEU A CA 1
ATOM 2468 C C . LEU A 1 318 ? 8.93 -15.586 -32.406 1 61.12 318 LEU A C 1
ATOM 2470 O O . LEU A 1 318 ? 8.867 -14.703 -33.281 1 61.12 318 LEU A O 1
ATOM 2474 N N . THR A 1 319 ? 7.871 -15.867 -31.75 1 68.56 319 THR A N 1
ATOM 2475 C CA . THR A 1 319 ? 6.582 -15.195 -31.734 1 68.56 319 THR A CA 1
ATOM 2476 C C . THR A 1 319 ? 6.012 -15.156 -30.312 1 68.56 319 THR A C 1
ATOM 2478 O O . THR A 1 319 ? 6.281 -16.047 -29.516 1 68.56 319 THR A O 1
ATOM 2481 N N . PRO A 1 320 ? 5.477 -14.164 -29.891 1 66.94 320 PRO A N 1
ATOM 2482 C CA . PRO A 1 320 ? 5.156 -12.922 -30.594 1 66.94 320 PRO A CA 1
ATOM 2483 C C . PRO A 1 320 ? 6.348 -11.969 -30.688 1 66.94 320 PRO A C 1
ATOM 2485 O O . PRO A 1 320 ? 7.332 -12.141 -29.969 1 66.94 320 PRO A O 1
ATOM 2488 N N . PRO A 1 321 ? 6.199 -11.062 -31.75 1 59.72 321 PRO A N 1
ATOM 2489 C CA . PRO A 1 321 ? 7.301 -10.109 -31.891 1 59.72 321 PRO A CA 1
ATOM 2490 C C . PRO A 1 321 ? 7.422 -9.164 -30.703 1 59.72 321 PRO A C 1
ATOM 2492 O O . PRO A 1 321 ? 6.516 -9.094 -29.875 1 59.72 321 PRO A O 1
ATOM 2495 N N . ALA A 1 322 ? 8.5 -8.508 -30.734 1 56.66 322 ALA A N 1
ATOM 2496 C CA . ALA A 1 322 ? 8.883 -7.633 -29.625 1 56.66 322 ALA A CA 1
ATOM 2497 C C . ALA A 1 322 ? 7.828 -6.551 -29.406 1 56.66 322 ALA A C 1
ATOM 2499 O O . ALA A 1 322 ? 7.723 -6.004 -28.297 1 56.66 322 ALA A O 1
ATOM 2500 N N . ARG A 1 323 ? 7.016 -6.398 -30.391 1 49 323 ARG A N 1
ATOM 2501 C CA . ARG A 1 323 ? 6.062 -5.297 -30.281 1 49 323 ARG A CA 1
ATOM 2502 C C . ARG A 1 323 ? 4.738 -5.773 -29.703 1 49 323 ARG A C 1
ATOM 2504 O O . ARG A 1 323 ? 3.818 -4.977 -29.5 1 49 323 ARG A O 1
ATOM 2511 N N . SER A 1 324 ? 4.723 -7.02 -29.422 1 55.81 324 SER A N 1
ATOM 2512 C CA . SER A 1 324 ? 3.475 -7.562 -28.891 1 55.81 324 SER A CA 1
ATOM 2513 C C . SER A 1 324 ? 3.434 -7.473 -27.375 1 55.81 324 SER A C 1
ATOM 2515 O O . SER A 1 324 ? 4.309 -8 -26.688 1 55.81 324 SER A O 1
ATOM 2517 N N . PRO A 1 325 ? 2.414 -6.738 -26.906 1 57.25 325 PRO A N 1
ATOM 2518 C CA . PRO A 1 325 ? 2.324 -6.66 -25.453 1 57.25 325 PRO A CA 1
ATOM 2519 C C . PRO A 1 325 ? 2.133 -8.031 -24.797 1 57.25 325 PRO A C 1
ATOM 2521 O O . PRO A 1 325 ? 1.535 -8.922 -25.391 1 57.25 325 PRO A O 1
ATOM 2524 N N . LEU A 1 326 ? 2.672 -8.086 -23.688 1 69.38 326 LEU A N 1
ATOM 2525 C CA . LEU A 1 326 ? 2.658 -9.344 -22.953 1 69.38 326 LEU A CA 1
ATOM 2526 C C . LEU A 1 326 ? 1.262 -9.648 -22.422 1 69.38 326 LEU A C 1
ATOM 2528 O O . LEU A 1 326 ? 0.632 -8.797 -21.781 1 69.38 326 LEU A O 1
ATOM 2532 N N . GLY A 1 327 ? 0.833 -10.695 -22.797 1 67.94 327 GLY A N 1
ATOM 2533 C CA . GLY A 1 327 ? -0.4 -11.195 -22.219 1 67.94 327 GLY A CA 1
ATOM 2534 C C . GLY A 1 327 ? -0.174 -12.055 -20.984 1 67.94 327 GLY A C 1
ATOM 2535 O O . GLY A 1 327 ? 0.915 -12.602 -20.797 1 67.94 327 GLY A O 1
ATOM 2536 N N . TRP A 1 328 ? -1.157 -12.055 -20.125 1 69.12 328 TRP A N 1
ATOM 2537 C CA . TRP A 1 328 ? -1.129 -12.844 -18.906 1 69.12 328 TRP A CA 1
ATOM 2538 C C . TRP A 1 328 ? -0.764 -14.297 -19.203 1 69.12 328 TRP A C 1
ATOM 2540 O O . TRP A 1 328 ? -0.017 -14.922 -18.438 1 69.12 328 TRP A O 1
ATOM 2550 N N . ASP A 1 329 ? -1.086 -14.789 -20.297 1 79.31 329 ASP A N 1
ATOM 2551 C CA . ASP A 1 329 ? -0.918 -16.203 -20.625 1 79.31 329 ASP A CA 1
ATOM 2552 C C . ASP A 1 329 ? 0.541 -16.516 -20.953 1 79.31 329 ASP A C 1
ATOM 2554 O O . ASP A 1 329 ? 0.981 -17.656 -20.797 1 79.31 329 ASP A O 1
ATOM 2558 N N . ARG A 1 330 ? 1.23 -15.5 -21.312 1 83 330 ARG A N 1
ATOM 2559 C CA . ARG A 1 330 ? 2.611 -15.719 -21.734 1 83 330 ARG A CA 1
ATOM 2560 C C . ARG A 1 330 ? 3.475 -16.172 -20.562 1 83 330 ARG A C 1
ATOM 2562 O O . ARG A 1 330 ? 4.352 -17.016 -20.719 1 83 330 ARG A O 1
ATOM 2569 N N . ALA A 1 331 ? 3.203 -15.625 -19.469 1 89.25 331 ALA A N 1
ATOM 2570 C CA . ALA A 1 331 ? 3.971 -16.016 -18.297 1 89.25 331 ALA A CA 1
ATOM 2571 C C . ALA A 1 331 ? 3.766 -17.484 -17.969 1 89.25 331 ALA A C 1
ATOM 2573 O O . ALA A 1 331 ? 4.699 -18.172 -17.547 1 89.25 331 ALA A O 1
ATOM 2574 N N . HIS A 1 332 ? 2.598 -18 -18.188 1 92.44 332 HIS A N 1
ATOM 2575 C CA . HIS A 1 332 ? 2.324 -19.422 -18 1 92.44 332 HIS A CA 1
ATOM 2576 C C . HIS A 1 332 ? 3.088 -20.281 -19 1 92.44 332 HIS A C 1
ATOM 2578 O O . HIS A 1 332 ? 3.631 -21.328 -18.656 1 92.44 332 HIS A O 1
ATOM 2584 N N . THR A 1 333 ? 3.084 -19.781 -20.188 1 91.88 333 THR A N 1
ATOM 2585 C CA . THR A 1 333 ? 3.82 -20.484 -21.234 1 91.88 333 THR A CA 1
ATOM 2586 C C . THR A 1 333 ? 5.293 -20.609 -20.859 1 91.88 333 THR A C 1
ATOM 2588 O O . THR A 1 333 ? 5.871 -21.703 -20.953 1 91.88 333 THR A O 1
ATOM 2591 N N . GLU A 1 334 ? 5.824 -19.531 -20.422 1 92.25 334 GLU A N 1
ATOM 2592 C CA . GLU A 1 334 ? 7.25 -19.5 -20.094 1 92.25 334 GLU A CA 1
ATOM 2593 C C . GLU A 1 334 ? 7.551 -20.391 -18.891 1 92.25 334 GLU A C 1
ATOM 2595 O O . GLU A 1 334 ? 8.617 -21.016 -18.828 1 92.25 334 GLU A O 1
ATOM 2600 N N . ASN A 1 335 ? 6.641 -20.422 -17.953 1 96.19 335 ASN A N 1
ATOM 2601 C CA . ASN A 1 335 ? 6.805 -21.328 -16.812 1 96.19 335 ASN A CA 1
ATOM 2602 C C . ASN A 1 335 ? 6.793 -22.781 -17.266 1 96.19 335 ASN A C 1
ATOM 2604 O O . ASN A 1 335 ? 7.621 -23.578 -16.812 1 96.19 335 ASN A O 1
ATOM 2608 N N . GLN A 1 336 ? 5.914 -23.141 -18.172 1 96.31 336 GLN A N 1
ATOM 2609 C CA . GLN A 1 336 ? 5.84 -24.5 -18.703 1 96.31 336 GLN A CA 1
ATOM 2610 C C . GLN A 1 336 ? 7.098 -24.844 -19.5 1 96.31 336 GLN A C 1
ATOM 2612 O O . GLN A 1 336 ? 7.613 -25.953 -19.391 1 96.31 336 GLN A O 1
ATOM 2617 N N . VAL A 1 337 ? 7.586 -23.875 -20.234 1 94 337 VAL A N 1
ATOM 2618 C CA . VAL A 1 337 ? 8.797 -24.078 -21.016 1 94 337 VAL A CA 1
ATOM 2619 C C . VAL A 1 337 ? 9.977 -24.328 -20.078 1 94 337 VAL A C 1
ATOM 2621 O O . VAL A 1 337 ? 10.781 -25.234 -20.297 1 94 337 VAL A O 1
ATOM 2624 N N . ALA A 1 338 ? 10.055 -23.531 -19.078 1 95 338 ALA A N 1
ATOM 2625 C CA . ALA A 1 338 ? 11.133 -23.703 -18.109 1 95 338 ALA A CA 1
ATOM 2626 C C . ALA A 1 338 ? 11.086 -25.094 -17.469 1 95 338 ALA A C 1
ATOM 2628 O O . ALA A 1 338 ? 12.125 -25.734 -17.312 1 95 338 ALA A O 1
ATOM 2629 N N . PHE A 1 339 ? 9.945 -25.547 -17.109 1 97.38 339 PHE A N 1
ATOM 2630 C CA . PHE A 1 339 ? 9.773 -26.859 -16.516 1 97.38 339 PHE A CA 1
ATOM 2631 C C . PHE A 1 339 ? 10.172 -27.969 -17.484 1 97.38 339 PHE A C 1
ATOM 2633 O O . PHE A 1 339 ? 10.945 -28.859 -17.141 1 97.38 339 PHE A O 1
ATOM 2640 N N . LEU A 1 340 ? 9.648 -27.906 -18.672 1 96.75 340 LEU A N 1
ATOM 2641 C CA . LEU A 1 340 ? 9.914 -28.922 -19.672 1 96.75 340 LEU A CA 1
ATOM 2642 C C . LEU A 1 340 ? 11.391 -28.953 -20.047 1 96.75 340 LEU A C 1
ATOM 2644 O O . LEU A 1 340 ? 11.953 -30.016 -20.312 1 96.75 340 LEU A O 1
ATOM 2648 N N . SER A 1 341 ? 11.953 -27.766 -20.078 1 94.44 341 SER A N 1
ATOM 2649 C CA . SER A 1 341 ? 13.391 -27.688 -20.312 1 94.44 341 SER A CA 1
ATOM 2650 C C . SER A 1 341 ? 14.172 -28.406 -19.219 1 94.44 341 SER A C 1
ATOM 2652 O O . SER A 1 341 ? 15.156 -29.094 -19.484 1 94.44 341 SER A O 1
ATOM 2654 N N . ALA A 1 342 ? 13.75 -28.25 -18.016 1 95.06 342 ALA A N 1
ATOM 2655 C CA . ALA A 1 342 ? 14.383 -28.938 -16.891 1 95.06 342 ALA A CA 1
ATOM 2656 C C . ALA A 1 342 ? 14.219 -30.453 -17.016 1 95.06 342 ALA A C 1
ATOM 2658 O O . ALA A 1 342 ? 15.172 -31.203 -16.797 1 95.06 342 ALA A O 1
ATOM 2659 N N . VAL A 1 343 ? 13.062 -30.891 -17.344 1 94.44 343 VAL A N 1
ATOM 2660 C CA . VAL A 1 343 ? 12.766 -32.312 -17.516 1 94.44 343 VAL A CA 1
ATOM 2661 C C . VAL A 1 343 ? 13.695 -32.906 -18.578 1 94.44 343 VAL A C 1
ATOM 2663 O O . VAL A 1 343 ? 14.289 -33.969 -18.359 1 94.44 343 VAL A O 1
ATOM 2666 N N . THR A 1 344 ? 13.852 -32.219 -19.672 1 93.19 344 THR A N 1
ATOM 2667 C CA . THR A 1 344 ? 14.625 -32.719 -20.812 1 93.19 344 THR A CA 1
ATOM 2668 C C . THR A 1 344 ? 16.109 -32.688 -20.5 1 93.19 344 THR A C 1
ATOM 2670 O O . THR A 1 344 ? 16.859 -33.562 -20.953 1 93.19 344 THR A O 1
ATOM 2673 N N . SER A 1 345 ? 16.531 -31.734 -19.719 1 92.62 345 SER A N 1
ATOM 2674 C CA . SER A 1 345 ? 17.953 -31.594 -19.438 1 92.62 345 SER A CA 1
ATOM 2675 C C . SER A 1 345 ? 18.328 -32.312 -18.156 1 92.62 345 SER A C 1
ATOM 2677 O O . SER A 1 345 ? 19.516 -32.375 -17.797 1 92.62 345 SER A O 1
ATOM 2679 N N . GLY A 1 346 ? 17.391 -32.844 -17.422 1 91 346 GLY A N 1
ATOM 2680 C CA . GLY A 1 346 ? 17.656 -33.531 -16.188 1 91 346 GLY A CA 1
ATOM 2681 C C . GLY A 1 346 ? 18.062 -32.625 -15.047 1 91 346 GLY A C 1
ATOM 2682 O O . GLY A 1 346 ? 18.859 -33 -14.188 1 91 346 GLY A O 1
ATOM 2683 N N . LYS A 1 347 ? 17.625 -31.375 -15.125 1 91.81 347 LYS A N 1
ATOM 2684 C CA . LYS A 1 347 ? 17.906 -30.391 -14.086 1 91.81 347 LYS A CA 1
ATOM 2685 C C . LYS A 1 347 ? 16.703 -30.203 -13.172 1 91.81 347 LYS A C 1
ATOM 2687 O O . LYS A 1 347 ? 15.594 -30.625 -13.5 1 91.81 347 LYS A O 1
ATOM 2692 N N . GLU A 1 348 ? 16.969 -29.641 -12.086 1 92.75 348 GLU A N 1
ATOM 2693 C CA . GLU A 1 348 ? 15.883 -29.297 -11.172 1 92.75 348 GLU A CA 1
ATOM 2694 C C . GLU A 1 348 ? 15.086 -28.094 -11.672 1 92.75 348 GLU A C 1
ATOM 2696 O O . GLU A 1 348 ? 15.664 -27.078 -12.031 1 92.75 348 GLU A O 1
ATOM 2701 N N . PRO A 1 349 ? 13.836 -28.312 -11.672 1 95.06 349 PRO A N 1
ATOM 2702 C CA . PRO A 1 349 ? 13.023 -27.188 -12.141 1 95.06 349 PRO A CA 1
ATOM 2703 C C . PRO A 1 349 ? 13.062 -26 -11.195 1 95.06 349 PRO A C 1
ATOM 2705 O O . PRO A 1 349 ? 13.211 -26.172 -9.984 1 95.06 349 PRO A O 1
ATOM 2708 N N . SER A 1 350 ? 12.898 -24.812 -11.734 1 95.19 350 SER A N 1
ATOM 2709 C CA . SER A 1 350 ? 12.695 -23.547 -11.039 1 95.19 350 SER A CA 1
ATOM 2710 C C . SER A 1 350 ? 11.609 -22.719 -11.711 1 95.19 350 SER A C 1
ATOM 2712 O O . SER A 1 350 ? 11.797 -22.25 -12.836 1 95.19 350 SER A O 1
ATOM 2714 N N . PRO A 1 351 ? 10.539 -22.547 -10.992 1 97.62 351 PRO A N 1
ATOM 2715 C CA . PRO A 1 351 ? 10.203 -22.891 -9.609 1 97.62 351 PRO A CA 1
ATOM 2716 C C . PRO A 1 351 ? 9.969 -24.375 -9.398 1 97.62 351 PRO A C 1
ATOM 2718 O O . PRO A 1 351 ? 9.414 -25.047 -10.273 1 97.62 351 PRO A O 1
ATOM 2721 N N . GLY A 1 352 ? 10.398 -24.844 -8.266 1 97.56 352 GLY A N 1
ATOM 2722 C CA . GLY A 1 352 ? 10.258 -26.25 -7.914 1 97.56 352 GLY A CA 1
ATOM 2723 C C . GLY A 1 352 ? 9.578 -26.469 -6.582 1 97.56 352 GLY A C 1
ATOM 2724 O O . GLY A 1 352 ? 8.922 -25.562 -6.055 1 97.56 352 GLY A O 1
ATOM 2725 N N . ILE A 1 353 ? 9.672 -27.688 -6.121 1 96.12 353 ILE A N 1
ATOM 2726 C CA . ILE A 1 353 ? 8.961 -28.141 -4.934 1 96.12 353 ILE A CA 1
ATOM 2727 C C . ILE A 1 353 ? 9.383 -27.297 -3.729 1 96.12 353 ILE A C 1
ATOM 2729 O O . ILE A 1 353 ? 8.562 -27 -2.857 1 96.12 353 ILE A O 1
ATOM 2733 N N . ARG A 1 354 ? 10.617 -26.875 -3.658 1 94.81 354 ARG A N 1
ATOM 2734 C CA . ARG A 1 354 ? 11.102 -26.062 -2.551 1 94.81 354 ARG A CA 1
ATOM 2735 C C . ARG A 1 354 ? 10.398 -24.719 -2.512 1 94.81 354 ARG A C 1
ATOM 2737 O O . ARG A 1 354 ? 10.055 -24.219 -1.437 1 94.81 354 ARG A O 1
ATOM 2744 N N . ASP A 1 355 ? 10.242 -24.188 -3.658 1 97.5 355 ASP A N 1
ATOM 2745 C CA . ASP A 1 355 ? 9.539 -22.906 -3.74 1 97.5 355 ASP A CA 1
ATOM 2746 C C . ASP A 1 355 ? 8.102 -23.031 -3.238 1 97.5 355 ASP A C 1
ATOM 2748 O O . ASP A 1 355 ? 7.625 -22.172 -2.496 1 97.5 355 ASP A O 1
ATOM 2752 N N . GLY A 1 356 ? 7.457 -24.109 -3.672 1 97.81 356 GLY A N 1
ATOM 2753 C CA . GLY A 1 356 ? 6.105 -24.344 -3.197 1 97.81 356 GLY A CA 1
ATOM 2754 C C . GLY A 1 356 ? 6.023 -24.531 -1.695 1 97.81 356 GLY A C 1
ATOM 2755 O O . GLY A 1 356 ? 5.105 -24.016 -1.05 1 97.81 356 GLY A O 1
ATOM 2756 N N . LEU A 1 357 ? 6.945 -25.203 -1.175 1 96.62 357 LEU A N 1
ATOM 2757 C CA . LEU A 1 357 ? 6.965 -25.469 0.26 1 96.62 357 LEU A CA 1
ATOM 2758 C C . LEU A 1 357 ? 7.195 -24.188 1.049 1 96.62 357 LEU A C 1
ATOM 2760 O O . LEU A 1 357 ? 6.523 -23.938 2.053 1 96.62 357 LEU A O 1
ATOM 2764 N N . GLU A 1 358 ? 8.133 -23.391 0.626 1 96.94 358 GLU A N 1
ATOM 2765 C CA . GLU A 1 358 ? 8.422 -22.125 1.302 1 96.94 358 GLU A CA 1
ATOM 2766 C C . GLU A 1 358 ? 7.184 -21.234 1.346 1 96.94 358 GLU A C 1
ATOM 2768 O O . GLU A 1 358 ? 6.898 -20.609 2.367 1 96.94 358 GLU A O 1
ATOM 2773 N N . VAL A 1 359 ? 6.5 -21.188 0.266 1 98.06 359 VAL A N 1
ATOM 2774 C CA . VAL A 1 359 ? 5.277 -20.406 0.223 1 98.06 359 VAL A CA 1
ATOM 2775 C C . VAL A 1 359 ? 4.258 -20.969 1.209 1 98.06 359 VAL A C 1
ATOM 2777 O O . VAL A 1 359 ? 3.605 -20.219 1.935 1 98.06 359 VAL A O 1
ATOM 2780 N N . GLN A 1 360 ? 4.156 -22.281 1.267 1 97.56 360 GLN A N 1
ATOM 2781 C CA . GLN A 1 360 ? 3.199 -22.922 2.168 1 97.56 360 GLN A CA 1
ATOM 2782 C C . GLN A 1 360 ? 3.539 -22.625 3.627 1 97.56 360 GLN A C 1
ATOM 2784 O O . GLN A 1 360 ? 2.645 -22.484 4.461 1 97.56 360 GLN A O 1
ATOM 2789 N N . ILE A 1 361 ? 4.793 -22.578 3.949 1 97.38 361 ILE A N 1
ATOM 2790 C CA . ILE A 1 361 ? 5.242 -22.25 5.297 1 97.38 361 ILE A CA 1
ATOM 2791 C C . ILE A 1 361 ? 4.77 -20.844 5.676 1 97.38 361 ILE A C 1
ATOM 2793 O O . ILE A 1 361 ? 4.277 -20.625 6.785 1 97.38 361 ILE A O 1
ATOM 2797 N N . VAL A 1 362 ? 4.871 -19.953 4.801 1 98.12 362 VAL A N 1
ATOM 2798 C CA . VAL A 1 362 ? 4.445 -18.578 5.055 1 98.12 362 VAL A CA 1
ATOM 2799 C C . VAL A 1 362 ? 2.926 -18.516 5.195 1 98.12 362 VAL A C 1
ATOM 2801 O O . VAL A 1 362 ? 2.4 -17.844 6.086 1 98.12 362 VAL A O 1
ATOM 2804 N N . LEU A 1 363 ? 2.211 -19.25 4.309 1 98.12 363 LEU A N 1
ATOM 2805 C CA . LEU A 1 363 ? 0.755 -19.297 4.391 1 98.12 363 LEU A CA 1
ATOM 2806 C C . LEU A 1 363 ? 0.306 -19.828 5.75 1 98.12 363 LEU A C 1
ATOM 2808 O O . LEU A 1 363 ? -0.578 -19.25 6.383 1 98.12 363 LEU A O 1
ATOM 2812 N N . ASP A 1 364 ? 0.917 -20.875 6.176 1 97.38 364 ASP A N 1
ATOM 2813 C CA . ASP A 1 364 ? 0.595 -21.469 7.473 1 97.38 364 ASP A CA 1
ATOM 2814 C C . ASP A 1 364 ? 0.895 -20.5 8.609 1 97.38 364 ASP A C 1
ATOM 2816 O O . ASP A 1 364 ? 0.097 -20.344 9.539 1 97.38 364 ASP A O 1
ATOM 2820 N N . GLY A 1 365 ? 2.021 -19.875 8.531 1 97.88 365 GLY A N 1
ATOM 2821 C CA . GLY A 1 365 ? 2.375 -18.875 9.531 1 97.88 365 GLY A CA 1
ATOM 2822 C C . GLY A 1 365 ? 1.379 -17.734 9.609 1 97.88 365 GLY A C 1
ATOM 2823 O O . GLY A 1 365 ? 1.055 -17.25 10.703 1 97.88 365 GLY A O 1
ATOM 2824 N N . ALA A 1 366 ? 0.931 -17.266 8.516 1 98.31 366 ALA A N 1
ATOM 2825 C CA . ALA A 1 366 ? -0.043 -16.172 8.461 1 98.31 366 ALA A CA 1
ATOM 2826 C C . ALA A 1 366 ? -1.349 -16.578 9.141 1 98.31 366 ALA A C 1
ATOM 2828 O O . ALA A 1 366 ? -1.931 -15.797 9.898 1 98.31 366 ALA A O 1
ATOM 2829 N N . GLU A 1 367 ? -1.809 -17.797 8.859 1 97.5 367 GLU A N 1
ATOM 2830 C CA . GLU A 1 367 ? -3.035 -18.281 9.477 1 97.5 367 GLU A CA 1
ATOM 2831 C C . GLU A 1 367 ? -2.885 -18.406 10.992 1 97.5 367 GLU A C 1
ATOM 2833 O O . GLU A 1 367 ? -3.787 -18.016 11.742 1 97.5 367 GLU A O 1
ATOM 2838 N N . ARG A 1 368 ? -1.757 -18.906 11.422 1 97.06 368 ARG A N 1
ATOM 2839 C CA . ARG A 1 368 ? -1.501 -19.031 12.852 1 97.06 368 ARG A CA 1
ATOM 2840 C C . ARG A 1 368 ? -1.455 -17.656 13.523 1 97.06 368 ARG A C 1
ATOM 2842 O O . ARG A 1 368 ? -2.014 -17.469 14.609 1 97.06 368 ARG A O 1
ATOM 2849 N N . SER A 1 369 ? -0.791 -16.766 12.867 1 97.56 369 SER A N 1
ATOM 2850 C CA . SER A 1 369 ? -0.707 -15.414 13.398 1 97.56 369 SER A CA 1
ATOM 2851 C C . SER A 1 369 ? -2.092 -14.789 13.547 1 97.56 369 SER A C 1
ATOM 2853 O O . SER A 1 369 ? -2.43 -14.273 14.617 1 97.56 369 SER A O 1
ATOM 2855 N N . SER A 1 370 ? -2.869 -14.859 12.5 1 97.38 370 SER A N 1
ATOM 2856 C CA . SER A 1 370 ? -4.207 -14.273 12.523 1 97.38 370 SER A CA 1
ATOM 2857 C C . SER A 1 370 ? -5.078 -14.914 13.594 1 97.38 370 SER A C 1
ATOM 2859 O O . SER A 1 370 ? -5.793 -14.219 14.32 1 97.38 370 SER A O 1
ATOM 2861 N N . ALA A 1 371 ? -5.051 -16.203 13.703 1 96.12 371 ALA A N 1
ATOM 2862 C CA . ALA A 1 371 ? -5.844 -16.938 14.688 1 96.12 371 ALA A CA 1
ATOM 2863 C C . ALA A 1 371 ? -5.457 -16.531 16.109 1 96.12 371 ALA A C 1
ATOM 2865 O O . ALA A 1 371 ? -6.289 -16.562 17.016 1 96.12 371 ALA A O 1
ATOM 2866 N N . ALA A 1 372 ? -4.215 -16.125 16.25 1 95.56 372 ALA A N 1
ATOM 2867 C CA . ALA A 1 372 ? -3.711 -15.742 17.562 1 95.56 372 ALA A CA 1
ATOM 2868 C C . ALA A 1 372 ? -3.803 -14.234 17.766 1 95.56 372 ALA A C 1
ATOM 2870 O O . ALA A 1 372 ? -3.115 -13.68 18.625 1 95.56 372 ALA A O 1
ATOM 2871 N N . GLY A 1 373 ? -4.555 -13.57 17 1 93.38 373 GLY A N 1
ATOM 2872 C CA . GLY A 1 373 ? -4.797 -12.148 17.188 1 93.38 373 GLY A CA 1
ATOM 2873 C C . GLY A 1 373 ? -3.736 -11.273 16.547 1 93.38 373 GLY A C 1
ATOM 2874 O O . GLY A 1 373 ? -3.488 -10.156 17 1 93.38 373 GLY A O 1
ATOM 2875 N N . GLY A 1 374 ? -3.02 -11.844 15.617 1 94.88 374 GLY A N 1
ATOM 2876 C CA . GLY A 1 374 ? -2.027 -11.062 14.891 1 94.88 374 GLY A CA 1
ATOM 2877 C C . GLY A 1 374 ? -0.669 -11.047 15.57 1 94.88 374 GLY A C 1
ATOM 2878 O O . GLY A 1 374 ? 0.078 -10.078 15.461 1 94.88 374 GLY A O 1
ATOM 2879 N N . THR A 1 375 ? -0.337 -12.016 16.328 1 94.12 375 THR A N 1
ATOM 2880 C CA . THR A 1 375 ? 0.954 -12.102 17 1 94.12 375 THR A CA 1
ATOM 2881 C C . THR A 1 375 ? 2.057 -12.469 16.016 1 94.12 375 THR A C 1
ATOM 2883 O O . THR A 1 375 ? 1.782 -13 14.938 1 94.12 375 THR A O 1
ATOM 2886 N N . THR A 1 376 ? 3.246 -12.141 16.438 1 95.81 376 THR A N 1
ATOM 2887 C CA . THR A 1 376 ? 4.387 -12.469 15.586 1 95.81 376 THR A CA 1
ATOM 2888 C C . THR A 1 376 ? 4.621 -13.969 15.539 1 95.81 376 THR A C 1
ATOM 2890 O O . THR A 1 376 ? 4.641 -14.633 16.578 1 95.81 376 THR A O 1
ATOM 2893 N N . VAL A 1 377 ? 4.746 -14.5 14.344 1 96.69 377 VAL A N 1
ATOM 2894 C CA . VAL A 1 377 ? 5.098 -15.898 14.133 1 96.69 377 VAL A CA 1
ATOM 2895 C C . VAL A 1 377 ? 6.477 -15.992 13.477 1 96.69 377 VAL A C 1
ATOM 2897 O O . VAL A 1 377 ? 6.707 -15.398 12.414 1 96.69 377 VAL A O 1
ATOM 2900 N N . VAL A 1 378 ? 7.395 -16.641 14.102 1 96.56 378 VAL A N 1
ATOM 2901 C CA . VAL A 1 378 ? 8.688 -16.938 13.5 1 96.56 378 VAL A CA 1
ATOM 2902 C C . VAL A 1 378 ? 8.578 -18.203 12.648 1 96.56 378 VAL A C 1
ATOM 2904 O O . VAL A 1 378 ? 8.109 -19.25 13.125 1 96.56 378 VAL A O 1
ATOM 2907 N N . LEU A 1 379 ? 8.992 -18.078 11.422 1 95.88 379 LEU A N 1
ATOM 2908 C CA . LEU A 1 379 ? 8.828 -19.188 10.484 1 95.88 379 LEU A CA 1
ATOM 2909 C C . LEU A 1 379 ? 9.922 -20.219 10.672 1 95.88 379 LEU A C 1
ATOM 2911 O O . LEU A 1 379 ? 11.109 -19.891 10.68 1 95.88 379 LEU A O 1
ATOM 2915 N N . ASP A 1 380 ? 9.57 -21.406 11.055 1 85.25 380 ASP A N 1
ATOM 2916 C CA . ASP A 1 380 ? 10.477 -22.531 11.32 1 85.25 380 ASP A CA 1
ATOM 2917 C C . ASP A 1 380 ? 10.617 -23.422 10.094 1 85.25 380 ASP A C 1
ATOM 2919 O O . ASP A 1 380 ? 9.609 -23.844 9.516 1 85.25 380 ASP A O 1
ATOM 2923 N N . ARG A 1 381 ? 11.906 -23.625 9.664 1 78.56 381 ARG A N 1
ATOM 2924 C CA . ARG A 1 381 ? 12.172 -24.469 8.5 1 78.56 381 ARG A CA 1
ATOM 2925 C C . ARG A 1 381 ? 12.773 -25.797 8.93 1 78.56 381 ARG A C 1
ATOM 2927 O O . ARG A 1 381 ? 13.383 -26.5 8.117 1 78.56 381 ARG A O 1
ATOM 2934 N N . ASN A 1 382 ? 12.727 -26.062 10.234 1 64.88 382 ASN A N 1
ATOM 2935 C CA . ASN A 1 382 ? 13.32 -27.297 10.719 1 64.88 382 ASN A CA 1
ATOM 2936 C C . ASN A 1 382 ? 12.781 -28.516 9.969 1 64.88 382 ASN A C 1
ATOM 2938 O O . ASN A 1 382 ? 13.445 -29.562 9.906 1 64.88 382 ASN A O 1
ATOM 2942 N N . HIS A 1 383 ? 11.641 -28.344 9.445 1 56.62 383 HIS A N 1
ATOM 2943 C CA . HIS A 1 383 ? 11.148 -29.5 8.719 1 56.62 383 HIS A CA 1
ATOM 2944 C C . HIS A 1 383 ? 11.812 -29.625 7.355 1 56.62 383 HIS A C 1
ATOM 2946 O O . HIS A 1 383 ? 11.68 -30.656 6.684 1 56.62 383 HIS A O 1
ATOM 2952 N N . LEU A 1 384 ? 12.406 -28.484 6.855 1 55.91 384 LEU A N 1
ATOM 2953 C CA . LEU A 1 384 ? 13.062 -28.484 5.555 1 55.91 384 LEU A CA 1
ATOM 2954 C C . LEU A 1 384 ? 14.406 -29.219 5.629 1 55.91 384 LEU A C 1
ATOM 2956 O O . LEU A 1 384 ? 15.18 -28.984 6.562 1 55.91 384 LEU A O 1
ATOM 2960 N N . GLY A 1 385 ? 14.578 -30.359 5.383 1 46.34 385 GLY A N 1
ATOM 2961 C CA . GLY A 1 385 ? 15.859 -31.062 5.32 1 46.34 385 GLY A CA 1
ATOM 2962 C C . GLY A 1 385 ? 17.016 -30.141 4.938 1 46.34 385 GLY A C 1
ATOM 2963 O O . GLY A 1 385 ? 16.797 -29.078 4.367 1 46.34 385 GLY A O 1
ATOM 2964 N N . GLN A 1 386 ? 18.297 -30.25 5.562 1 40.12 386 GLN A N 1
ATOM 2965 C CA . GLN A 1 386 ? 19.562 -29.531 5.387 1 40.12 386 GLN A CA 1
ATOM 2966 C C . GLN A 1 386 ? 19.844 -29.297 3.908 1 40.12 386 GLN A C 1
ATOM 2968 O O . GLN A 1 386 ? 19.781 -30.219 3.098 1 40.12 386 GLN A O 1
ATOM 2973 N N . GLU A 1 387 ? 19.641 -28.125 3.355 1 42.31 387 GLU A N 1
ATOM 2974 C CA . GLU A 1 387 ? 20.188 -27.812 2.041 1 42.31 387 GLU A CA 1
ATOM 2975 C C . GLU A 1 387 ? 21.594 -28.391 1.884 1 42.31 387 GLU A C 1
ATOM 2977 O O . GLU A 1 387 ? 22.406 -28.297 2.803 1 42.31 387 GLU A O 1
ATOM 2982 N N . PRO A 1 388 ? 21.859 -29.141 0.778 1 35.47 388 PRO A N 1
ATOM 2983 C CA . PRO A 1 388 ? 23.266 -29.438 0.517 1 35.47 388 PRO A CA 1
ATOM 2984 C C . PRO A 1 388 ? 24.109 -28.188 0.362 1 35.47 388 PRO A C 1
ATOM 2986 O O . PRO A 1 388 ? 23.609 -27.141 -0.038 1 35.47 388 PRO A O 1
ATOM 2989 N N . ASP A 1 389 ? 25.188 -27.984 1.061 1 34.19 389 ASP A N 1
ATOM 2990 C CA . ASP A 1 389 ? 26.234 -26.969 0.994 1 34.19 389 ASP A CA 1
ATOM 2991 C C . ASP A 1 389 ? 26.656 -26.703 -0.451 1 34.19 389 ASP A C 1
ATOM 2993 O O . ASP A 1 389 ? 27.203 -27.594 -1.113 1 34.19 389 ASP A O 1
ATOM 2997 N N . SER A 1 390 ? 25.938 -26.078 -1.254 1 32.38 390 SER A N 1
ATOM 2998 C CA . SER A 1 390 ? 26.562 -25.75 -2.525 1 32.38 390 SER A CA 1
ATOM 2999 C C . SER A 1 390 ? 27.953 -25.172 -2.314 1 32.38 390 SER A C 1
ATOM 3001 O O . SER A 1 390 ? 28.156 -24.328 -1.443 1 32.38 390 SER A O 1
ATOM 3003 N N . GLY A 1 391 ? 29.016 -25.938 -2.604 1 27.31 391 GLY A N 1
ATOM 3004 C CA . GLY A 1 391 ? 30.438 -25.625 -2.715 1 27.31 391 GLY A CA 1
ATOM 3005 C C . GLY A 1 391 ? 30.703 -24.281 -3.338 1 27.31 391 GLY A C 1
ATOM 3006 O O . GLY A 1 391 ? 30.281 -24 -4.461 1 27.31 391 GLY A O 1
ATOM 3007 N N . ARG A 1 392 ? 30.891 -23.219 -2.566 1 31.64 392 ARG A N 1
ATOM 3008 C CA . ARG A 1 392 ? 31.672 -22.062 -3.012 1 31.64 392 ARG A CA 1
ATOM 3009 C C . ARG A 1 392 ? 32.969 -22.516 -3.703 1 31.64 392 ARG A C 1
ATOM 3011 O O . ARG A 1 392 ? 33.781 -23.234 -3.111 1 31.64 392 ARG A O 1
ATOM 3018 N N . ASN A 1 393 ? 32.844 -22.984 -5.004 1 21.61 393 ASN A N 1
ATOM 3019 C CA . ASN A 1 393 ? 34.188 -22.875 -5.562 1 21.61 393 ASN A CA 1
ATOM 3020 C C . ASN A 1 393 ? 34.844 -21.562 -5.164 1 21.61 393 ASN A C 1
ATOM 3022 O O . ASN A 1 393 ? 34.219 -20.5 -5.18 1 21.61 393 ASN A O 1
ATOM 3026 N N . PRO A 1 394 ? 36.094 -21.562 -4.742 1 25.39 394 PRO A N 1
ATOM 3027 C CA . PRO A 1 394 ? 36.812 -20.297 -4.566 1 25.39 394 PRO A CA 1
ATOM 3028 C C . PRO A 1 394 ? 36.719 -19.391 -5.789 1 25.39 394 PRO A C 1
ATOM 3030 O O . PRO A 1 394 ? 36.531 -19.875 -6.91 1 25.39 394 PRO A O 1
ATOM 3033 N N . MET B 1 1 ? -17.844 51.812 10.891 1 33.25 1 MET B N 1
ATOM 3034 C CA . MET B 1 1 ? -17.359 50.812 11.859 1 33.25 1 MET B CA 1
ATOM 3035 C C . MET B 1 1 ? -15.992 50.281 11.453 1 33.25 1 MET B C 1
ATOM 3037 O O . MET B 1 1 ? -15.797 49.875 10.305 1 33.25 1 MET B O 1
ATOM 3041 N N . ASN B 1 2 ? -14.93 50.75 11.852 1 41.72 2 ASN B N 1
ATOM 3042 C CA . ASN B 1 2 ? -13.57 50.562 11.344 1 41.72 2 ASN B CA 1
ATOM 3043 C C . ASN B 1 2 ? -13.289 49.125 10.984 1 41.72 2 ASN B C 1
ATOM 3045 O O . ASN B 1 2 ? -13.484 48.219 11.805 1 41.72 2 ASN B O 1
ATOM 3049 N N . PRO B 1 3 ? -13.188 48.844 9.711 1 52.66 3 PRO B N 1
ATOM 3050 C CA . PRO B 1 3 ? -13.148 47.469 9.281 1 52.66 3 PRO B CA 1
ATOM 3051 C C . PRO B 1 3 ? -12.18 46.625 10.109 1 52.66 3 PRO B C 1
ATOM 3053 O O . PRO B 1 3 ? -11.055 47.031 10.375 1 52.66 3 PRO B O 1
ATOM 3056 N N . LYS B 1 4 ? -12.633 45.781 11.094 1 75.19 4 LYS B N 1
ATOM 3057 C CA . LYS B 1 4 ? -11.961 45.031 12.164 1 75.19 4 LYS B CA 1
ATOM 3058 C C . LYS B 1 4 ? -10.828 44.188 11.602 1 75.19 4 LYS B C 1
ATOM 3060 O O . LYS B 1 4 ? -11.023 43.438 10.633 1 75.19 4 LYS B O 1
ATOM 3065 N N . LYS B 1 5 ? -9.539 44.656 11.812 1 91.62 5 LYS B N 1
ATOM 3066 C CA . LYS B 1 5 ? -8.336 43.906 11.453 1 91.62 5 LYS B CA 1
ATOM 3067 C C . LYS B 1 5 ? -8.125 42.719 12.391 1 91.62 5 LYS B C 1
ATOM 3069 O O . LYS B 1 5 ? -8.562 42.75 13.547 1 91.62 5 LYS B O 1
ATOM 3074 N N . ILE B 1 6 ? -7.613 41.719 11.859 1 95.12 6 ILE B N 1
ATOM 3075 C CA . ILE B 1 6 ? -7.152 40.625 12.68 1 95.12 6 ILE B CA 1
ATOM 3076 C C . ILE B 1 6 ? -5.633 40.656 12.797 1 95.12 6 ILE B C 1
ATOM 3078 O O . ILE B 1 6 ? -4.922 40.562 11.789 1 95.12 6 ILE B O 1
ATOM 3082 N N . GLY B 1 7 ? -5.152 40.938 13.984 1 97.31 7 GLY B N 1
ATOM 3083 C CA . GLY B 1 7 ? -3.719 40.906 14.234 1 97.31 7 GLY B CA 1
ATOM 3084 C C . GLY B 1 7 ? -3.178 39.5 14.406 1 97.31 7 GLY B C 1
ATOM 3085 O O . GLY B 1 7 ? -3.605 38.781 15.312 1 97.31 7 GLY B O 1
ATOM 3086 N N . ILE B 1 8 ? -2.189 39.125 13.578 1 97.88 8 ILE B N 1
ATOM 3087 C CA . ILE B 1 8 ? -1.61 37.781 13.57 1 97.88 8 ILE B CA 1
ATOM 3088 C C . ILE B 1 8 ? -0.183 37.844 14.117 1 97.88 8 ILE B C 1
ATOM 3090 O O . ILE B 1 8 ? 0.626 38.656 13.672 1 97.88 8 ILE B O 1
ATOM 3094 N N . ALA B 1 9 ? 0.081 37.031 15.047 1 98.44 9 ALA B N 1
ATOM 3095 C CA . ALA B 1 9 ? 1.449 36.781 15.5 1 98.44 9 ALA B CA 1
ATOM 3096 C C . ALA B 1 9 ? 1.919 35.375 15.133 1 98.44 9 ALA B C 1
ATOM 3098 O O . ALA B 1 9 ? 1.131 34.438 15.148 1 98.44 9 ALA B O 1
ATOM 3099 N N . LEU B 1 10 ? 3.184 35.281 14.812 1 98.31 10 LEU B N 1
ATOM 3100 C CA . LEU B 1 10 ? 3.762 34 14.414 1 98.31 10 LEU B CA 1
ATOM 3101 C C . LEU B 1 10 ? 4.859 33.562 15.383 1 98.31 10 LEU B C 1
ATOM 3103 O O . LEU B 1 10 ? 5.781 34.344 15.664 1 98.31 10 LEU B O 1
ATOM 3107 N N . ALA B 1 11 ? 4.68 32.406 15.977 1 98.19 11 ALA B N 1
ATOM 3108 C CA . ALA B 1 11 ? 5.746 31.766 16.734 1 98.19 11 ALA B CA 1
ATOM 3109 C C . ALA B 1 11 ? 6.484 30.734 15.867 1 98.19 11 ALA B C 1
ATOM 3111 O O . ALA B 1 11 ? 5.961 29.656 15.602 1 98.19 11 ALA B O 1
ATOM 3112 N N . GLY B 1 12 ? 7.684 31.031 15.523 1 96.88 12 GLY B N 1
ATOM 3113 C CA . GLY B 1 12 ? 8.453 30.172 14.625 1 96.88 12 GLY B CA 1
ATOM 3114 C C . GLY B 1 12 ? 8.461 30.672 13.195 1 96.88 12 GLY B C 1
ATOM 3115 O O . GLY B 1 12 ? 7.41 31.016 12.641 1 96.88 12 GLY B O 1
ATOM 3116 N N . TYR B 1 13 ? 9.648 30.672 12.562 1 95.44 13 TYR B N 1
ATOM 3117 C CA . TYR B 1 13 ? 9.781 31.172 11.195 1 95.44 13 TYR B CA 1
ATOM 3118 C C . TYR B 1 13 ? 10.742 30.297 10.391 1 95.44 13 TYR B C 1
ATOM 3120 O O . TYR B 1 13 ? 11.547 30.812 9.609 1 95.44 13 TYR B O 1
ATOM 3128 N N . GLY B 1 14 ? 10.664 29.047 10.688 1 91.25 14 GLY B N 1
ATOM 3129 C CA . GLY B 1 14 ? 11.297 28.125 9.766 1 91.25 14 GLY B CA 1
ATOM 3130 C C . GLY B 1 14 ? 10.562 28 8.438 1 91.25 14 GLY B C 1
ATOM 3131 O O . GLY B 1 14 ? 9.906 28.953 8.008 1 91.25 14 GLY B O 1
ATOM 3132 N N . MET B 1 15 ? 10.711 26.938 7.793 1 87.56 15 MET B N 1
ATOM 3133 C CA . MET B 1 15 ? 10.094 26.75 6.48 1 87.56 15 MET B CA 1
ATOM 3134 C C . MET B 1 15 ? 8.578 26.906 6.562 1 87.56 15 MET B C 1
ATOM 3136 O O . MET B 1 15 ? 7.98 27.625 5.77 1 87.56 15 MET B O 1
ATOM 3140 N N . ILE B 1 16 ? 7.98 26.266 7.477 1 91.69 16 ILE B N 1
ATOM 3141 C CA . ILE B 1 16 ? 6.527 26.25 7.594 1 91.69 16 ILE B CA 1
ATOM 3142 C C . ILE B 1 16 ? 6.043 27.641 8.039 1 91.69 16 ILE B C 1
ATOM 3144 O O . ILE B 1 16 ? 5.051 28.156 7.516 1 91.69 16 ILE B O 1
ATOM 3148 N N . GLY B 1 17 ? 6.707 28.234 9.047 1 94.12 17 GLY B N 1
ATOM 3149 C CA . GLY B 1 17 ? 6.355 29.594 9.461 1 94.12 17 GLY B CA 1
ATOM 3150 C C . GLY B 1 17 ? 6.422 30.594 8.32 1 94.12 17 GLY B C 1
ATOM 3151 O O . GLY B 1 17 ? 5.547 31.453 8.195 1 94.12 17 GLY B O 1
ATOM 3152 N N . ARG B 1 18 ? 7.426 30.438 7.516 1 91 18 ARG B N 1
ATOM 3153 C CA . ARG B 1 18 ? 7.586 31.297 6.344 1 91 18 ARG B CA 1
ATOM 3154 C C . ARG B 1 18 ? 6.43 31.094 5.363 1 91 18 ARG B C 1
ATOM 3156 O O . ARG B 1 18 ? 5.895 32.062 4.828 1 91 18 ARG B O 1
ATOM 3163 N N . LEU B 1 19 ? 6.078 29.875 5.211 1 90.81 19 LEU B N 1
ATOM 3164 C CA . LEU B 1 19 ? 4.953 29.547 4.336 1 90.81 19 LEU B CA 1
ATOM 3165 C C . LEU B 1 19 ? 3.662 30.172 4.859 1 90.81 19 LEU B C 1
ATOM 3167 O O . LEU B 1 19 ? 2.893 30.75 4.09 1 90.81 19 LEU B O 1
ATOM 3171 N N . HIS B 1 20 ? 3.428 30.078 6.137 1 96.06 20 HIS B N 1
ATOM 3172 C CA . HIS B 1 20 ? 2.227 30.641 6.738 1 96.06 20 HIS B CA 1
ATOM 3173 C C . HIS B 1 20 ? 2.178 32.156 6.543 1 96.06 20 HIS B C 1
ATOM 3175 O O . HIS B 1 20 ? 1.137 32.719 6.176 1 96.06 20 HIS B O 1
ATOM 3181 N N . ALA B 1 21 ? 3.311 32.781 6.75 1 95.56 21 ALA B N 1
ATOM 3182 C CA . ALA B 1 21 ? 3.383 34.25 6.578 1 95.56 21 ALA B CA 1
ATOM 3183 C C . ALA B 1 21 ? 3.076 34.625 5.141 1 95.56 21 ALA B C 1
ATOM 3185 O O . ALA B 1 21 ? 2.322 35.594 4.898 1 95.56 21 ALA B O 1
ATOM 3186 N N . MET B 1 22 ? 3.654 33.875 4.242 1 90.44 22 MET B N 1
ATOM 3187 C CA . MET B 1 22 ? 3.396 34.125 2.824 1 90.44 22 MET B CA 1
ATOM 3188 C C . MET B 1 22 ? 1.909 34 2.514 1 90.44 22 MET B C 1
ATOM 3190 O O . MET B 1 22 ? 1.344 34.844 1.815 1 90.44 22 MET B O 1
ATOM 3194 N N . ASN B 1 23 ? 1.32 33.031 3.068 1 93.06 23 ASN B N 1
ATOM 3195 C CA . ASN B 1 23 ? -0.094 32.781 2.814 1 93.06 23 ASN B CA 1
ATOM 3196 C C . ASN B 1 23 ? -0.975 33.875 3.377 1 93.06 23 ASN B C 1
ATOM 3198 O O . ASN B 1 23 ? -1.934 34.312 2.729 1 93.06 23 ASN B O 1
ATOM 3202 N N . TYR B 1 24 ? -0.687 34.406 4.547 1 95.19 24 TYR B N 1
ATOM 3203 C CA . TYR B 1 24 ? -1.459 35.5 5.137 1 95.19 24 TYR B CA 1
ATOM 3204 C C . TYR B 1 24 ? -1.451 36.719 4.23 1 95.19 24 TYR B C 1
ATOM 3206 O O . TYR B 1 24 ? -2.453 37.438 4.129 1 95.19 24 TYR B O 1
ATOM 3214 N N . ARG B 1 25 ? -0.366 36.875 3.559 1 91.38 25 ARG B N 1
ATOM 3215 C CA . ARG B 1 25 ? -0.236 38.031 2.654 1 91.38 25 ARG B CA 1
ATOM 3216 C C . ARG B 1 25 ? -1.02 37.781 1.367 1 91.38 25 ARG B C 1
ATOM 3218 O O . ARG B 1 25 ? -1.507 38.75 0.753 1 91.38 25 ARG B O 1
ATOM 3225 N N . GLN B 1 26 ? -1.225 36.594 1.048 1 87.44 26 GLN B N 1
ATOM 3226 C CA . GLN B 1 26 ? -1.844 36.281 -0.229 1 87.44 26 GLN B CA 1
ATOM 3227 C C . GLN B 1 26 ? -3.361 36.156 -0.097 1 87.44 26 GLN B C 1
ATOM 3229 O O . GLN B 1 26 ? -4.09 36.375 -1.069 1 87.44 26 GLN B O 1
ATOM 3234 N N . ILE B 1 27 ? -3.857 35.906 1.041 1 91.69 27 ILE B N 1
ATOM 3235 C CA . ILE B 1 27 ? -5.258 35.594 1.295 1 91.69 27 ILE B CA 1
ATOM 3236 C C . ILE B 1 27 ? -6.145 36.719 0.784 1 91.69 27 ILE B C 1
ATOM 3238 O O . ILE B 1 27 ? -7.148 36.469 0.111 1 91.69 27 ILE B O 1
ATOM 3242 N N . PRO B 1 28 ? -5.742 38 0.92 1 89.12 28 PRO B N 1
ATOM 3243 C CA . PRO B 1 28 ? -6.617 39.094 0.43 1 89.12 28 PRO B CA 1
ATOM 3244 C C . PRO B 1 28 ? -6.73 39.094 -1.093 1 89.12 28 PRO B C 1
ATOM 3246 O O . PRO B 1 28 ? -7.719 39.594 -1.637 1 89.12 28 PRO B O 1
ATOM 3249 N N . PHE B 1 29 ? -5.793 38.531 -1.755 1 82.12 29 PHE B N 1
ATOM 3250 C CA . PHE B 1 29 ? -5.844 38.469 -3.209 1 82.12 29 PHE B CA 1
ATOM 3251 C C . PHE B 1 29 ? -6.711 37.281 -3.654 1 82.12 29 PHE B C 1
ATOM 3253 O O . PHE B 1 29 ? -7.41 37.375 -4.664 1 82.12 29 PHE B O 1
ATOM 3260 N N . ILE B 1 30 ? -6.641 36.25 -2.889 1 85.38 30 ILE B N 1
ATOM 3261 C CA . ILE B 1 30 ? -7.379 35.031 -3.215 1 85.38 30 ILE B CA 1
ATOM 3262 C C . ILE B 1 30 ? -8.852 35.219 -2.857 1 85.38 30 ILE B C 1
ATOM 3264 O O . ILE B 1 30 ? -9.734 34.906 -3.654 1 85.38 30 ILE B O 1
ATOM 3268 N N . TYR B 1 31 ? -9.062 35.781 -1.743 1 88.38 31 TYR B N 1
ATOM 3269 C CA . TYR B 1 31 ? -10.414 35.969 -1.22 1 88.38 31 TYR B CA 1
ATOM 3270 C C . TYR B 1 31 ? -10.648 37.406 -0.821 1 88.38 31 TYR B C 1
ATOM 3272 O O . TYR B 1 31 ? -10.797 37.719 0.364 1 88.38 31 TYR B O 1
ATOM 3280 N N . PRO B 1 32 ? -10.852 38.219 -1.782 1 85 32 PRO B N 1
ATOM 3281 C CA . PRO B 1 32 ? -11.102 39.625 -1.431 1 85 32 PRO B CA 1
ATOM 3282 C C . PRO B 1 32 ? -12.445 39.812 -0.732 1 85 32 PRO B C 1
ATOM 3284 O O . PRO B 1 32 ? -13.477 39.344 -1.224 1 85 32 PRO B O 1
ATOM 3287 N N . GLY B 1 33 ? -12.406 40.375 0.37 1 84.44 33 GLY B N 1
ATOM 3288 C CA . GLY B 1 33 ? -13.617 40.844 1.031 1 84.44 33 GLY B CA 1
ATOM 3289 C C . GLY B 1 33 ? -14.266 39.75 1.89 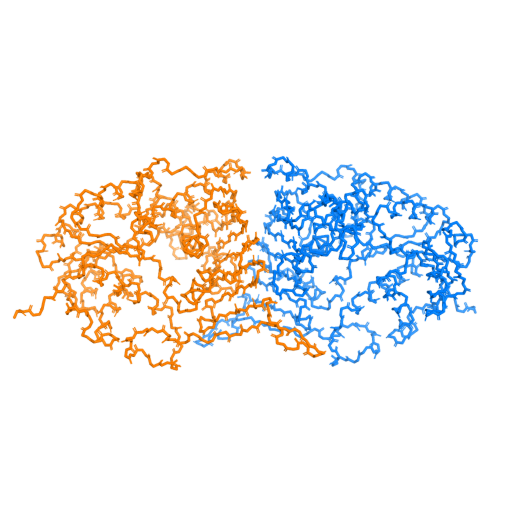1 84.44 33 GLY B C 1
ATOM 3290 O O . GLY B 1 33 ? -15.328 40 2.475 1 84.44 33 GLY B O 1
ATOM 3291 N N . ILE B 1 34 ? -13.633 38.656 1.992 1 83.5 34 ILE B N 1
ATOM 3292 C CA . ILE B 1 34 ? -14.25 37.594 2.746 1 83.5 34 ILE B CA 1
ATOM 3293 C C . ILE B 1 34 ? -13.805 37.656 4.207 1 83.5 34 ILE B C 1
ATOM 3295 O O . ILE B 1 34 ? -14.586 37.344 5.113 1 83.5 34 ILE B O 1
ATOM 3299 N N . LEU B 1 35 ? -12.555 38.094 4.398 1 89.75 35 LEU B N 1
ATOM 3300 C CA . LEU B 1 35 ? -11.977 38.219 5.73 1 89.75 35 LEU B CA 1
ATOM 3301 C C . LEU B 1 35 ? -11.617 39.688 6.016 1 89.75 35 LEU B C 1
ATOM 3303 O O . LEU B 1 35 ? -11.414 40.469 5.086 1 89.75 35 LEU B O 1
ATOM 3307 N N . PRO B 1 36 ? -11.648 39.969 7.266 1 92.38 36 PRO B N 1
ATOM 3308 C CA . PRO B 1 36 ? -11.062 41.281 7.594 1 92.38 36 PRO B CA 1
ATOM 3309 C C . PRO B 1 36 ? -9.609 41.406 7.148 1 92.38 36 PRO B C 1
ATOM 3311 O O . PRO B 1 36 ? -8.984 40.406 6.781 1 92.38 36 PRO B O 1
ATOM 3314 N N . GLU B 1 37 ? -9.227 42.594 7.148 1 93 37 GLU B N 1
ATOM 3315 C CA . GLU B 1 37 ? -7.82 42.812 6.848 1 93 37 GLU B CA 1
ATOM 3316 C C . GLU B 1 37 ? -6.918 42.094 7.828 1 93 37 GLU B C 1
ATOM 3318 O O . GLU B 1 37 ? -7.168 42.094 9.031 1 93 37 GLU B O 1
ATOM 3323 N N . LEU B 1 38 ? -5.914 41.469 7.305 1 95.56 38 LEU B N 1
ATOM 3324 C CA . LEU B 1 38 ? -4.945 40.719 8.117 1 95.56 38 LEU B CA 1
ATOM 3325 C C . LEU B 1 38 ? -3.688 41.562 8.336 1 95.56 38 LEU B C 1
ATOM 3327 O O . LEU B 1 38 ? -3.119 42.094 7.387 1 95.56 38 LEU B O 1
ATOM 3331 N N . GLU B 1 39 ? -3.352 41.688 9.539 1 96.06 39 GLU B N 1
ATOM 3332 C CA . GLU B 1 39 ? -2.131 42.406 9.867 1 96.06 39 GLU B CA 1
ATOM 3333 C C . GLU B 1 39 ? -1.115 41.5 10.555 1 96.06 39 GLU B C 1
ATOM 3335 O O . GLU B 1 39 ? -1.401 40.938 11.609 1 96.06 39 GLU B O 1
ATOM 3340 N N . LEU B 1 40 ? 0.059 41.344 9.945 1 97.25 40 LEU B N 1
ATOM 3341 C CA . LEU B 1 40 ? 1.155 40.625 10.594 1 97.25 40 LEU B CA 1
ATOM 3342 C C . LEU B 1 40 ? 1.793 41.5 11.68 1 97.25 40 LEU B C 1
ATOM 3344 O O . LEU B 1 40 ? 2.6 42.375 11.391 1 97.25 40 LEU B O 1
ATOM 3348 N N . ARG B 1 41 ? 1.472 41.188 12.93 1 97.31 41 ARG B N 1
ATOM 3349 C CA . ARG B 1 41 ? 1.788 42.062 14.047 1 97.31 41 ARG B CA 1
ATOM 3350 C C . ARG B 1 41 ? 3.18 41.781 14.602 1 97.31 41 ARG B C 1
ATOM 3352 O O . ARG B 1 41 ? 3.969 42.688 14.828 1 97.31 41 ARG B O 1
ATOM 3359 N N . SER B 1 42 ? 3.383 40.469 14.867 1 97.44 42 SER B N 1
ATOM 3360 C CA . SER B 1 42 ? 4.621 40.156 15.562 1 97.44 42 SER B CA 1
ATOM 3361 C C . SER B 1 42 ? 5.141 38.781 15.164 1 97.44 42 SER B C 1
ATOM 3363 O O . SER B 1 42 ? 4.359 37.906 14.758 1 97.44 42 SER B O 1
ATOM 3365 N N . VAL B 1 43 ? 6.469 38.562 15.227 1 98.25 43 VAL B N 1
ATOM 3366 C CA . VAL B 1 43 ? 7.102 37.281 14.992 1 98.25 43 VAL B CA 1
ATOM 3367 C C . VAL B 1 43 ? 8.094 36.969 16.109 1 98.25 43 VAL B C 1
ATOM 3369 O O . VAL B 1 43 ? 8.789 37.875 16.594 1 98.25 43 VAL B O 1
ATOM 3372 N N . CYS B 1 44 ? 8.062 35.781 16.547 1 98.12 44 CYS B N 1
ATOM 3373 C CA . CYS B 1 44 ? 8.977 35.312 17.594 1 98.12 44 CYS B CA 1
ATOM 3374 C C . CYS B 1 44 ? 9.828 34.156 17.094 1 98.12 44 CYS B C 1
ATOM 3376 O O . CYS B 1 44 ? 9.297 33.156 16.609 1 98.12 44 CYS B O 1
ATOM 3378 N N . THR B 1 45 ? 11.125 34.281 17.094 1 96.81 45 THR B N 1
ATOM 3379 C CA . THR B 1 45 ? 12.062 33.219 16.797 1 96.81 45 THR B CA 1
ATOM 3380 C C . THR B 1 45 ? 13.07 33.031 17.922 1 96.81 45 THR B C 1
ATOM 3382 O O . THR B 1 45 ? 13.031 33.781 18.922 1 96.81 45 THR B O 1
ATOM 3385 N N . SER B 1 46 ? 13.914 32.031 17.75 1 92.81 46 SER B N 1
ATOM 3386 C CA . SER B 1 46 ? 14.828 31.688 18.844 1 92.81 46 SER B CA 1
ATOM 3387 C C . SER B 1 46 ? 16.031 32.625 18.859 1 92.81 46 SER B C 1
ATOM 3389 O O . SER B 1 46 ? 16.734 32.719 19.859 1 92.81 46 SER B O 1
ATOM 3391 N N . ARG B 1 47 ? 16.422 33.375 17.719 1 91.88 47 ARG B N 1
ATOM 3392 C CA . ARG B 1 47 ? 17.578 34.281 17.625 1 91.88 47 ARG B CA 1
ATOM 3393 C C . ARG B 1 47 ? 17.172 35.656 17.109 1 91.88 47 ARG B C 1
ATOM 3395 O O . ARG B 1 47 ? 16.312 35.781 16.234 1 91.88 47 ARG B O 1
ATOM 3402 N N . GLU B 1 48 ? 17.703 36.562 17.594 1 95.44 48 GLU B N 1
ATOM 3403 C CA . GLU B 1 48 ? 17.422 37.938 17.203 1 95.44 48 GLU B CA 1
ATOM 3404 C C . GLU B 1 48 ? 17.609 38.125 15.695 1 95.44 48 GLU B C 1
ATOM 3406 O O . GLU B 1 48 ? 16.812 38.812 15.047 1 95.44 48 GLU B O 1
ATOM 3411 N N . SER B 1 49 ? 18.625 37.594 15.219 1 95.88 49 SER B N 1
ATOM 3412 C CA . SER B 1 49 ? 18.922 37.75 13.797 1 95.88 49 SER B CA 1
ATOM 3413 C C . SER B 1 49 ? 17.812 37.156 12.93 1 95.88 49 SER B C 1
ATOM 3415 O O . SER B 1 49 ? 17.375 37.781 11.969 1 95.88 49 SER B O 1
ATOM 3417 N N . SER B 1 50 ? 17.406 35.969 13.32 1 94.94 50 SER B N 1
ATOM 3418 C CA . SER B 1 50 ? 16.344 35.344 12.539 1 94.94 50 SER B CA 1
ATOM 3419 C C . SER B 1 50 ? 15.023 36.094 12.703 1 94.94 50 SER B C 1
ATOM 3421 O O . SER B 1 50 ? 14.219 36.156 11.766 1 94.94 50 SER B O 1
ATOM 3423 N N . ALA B 1 51 ? 14.789 36.719 13.82 1 96.38 51 ALA B N 1
ATOM 3424 C CA . ALA B 1 51 ? 13.578 37.5 14.055 1 96.38 51 ALA B CA 1
ATOM 3425 C C . ALA B 1 51 ? 13.555 38.75 13.18 1 96.38 51 ALA B C 1
ATOM 3427 O O . ALA B 1 51 ? 12.547 39.062 12.547 1 96.38 51 ALA B O 1
ATOM 3428 N N . ARG B 1 52 ? 14.664 39.375 13.18 1 96.12 52 ARG B N 1
ATOM 3429 C CA . ARG B 1 52 ? 14.781 40.562 12.359 1 96.12 52 ARG B CA 1
ATOM 3430 C C . ARG B 1 52 ? 14.609 40.25 10.883 1 96.12 52 ARG B C 1
ATOM 3432 O O . ARG B 1 52 ? 13.961 41 10.148 1 96.12 52 ARG B O 1
ATOM 3439 N N . ALA B 1 53 ? 15.188 39.219 10.477 1 94.25 53 ALA B N 1
ATOM 3440 C CA . ALA B 1 53 ? 15.07 38.781 9.086 1 94.25 53 ALA B CA 1
ATOM 3441 C C . ALA B 1 53 ? 13.625 38.469 8.727 1 94.25 53 ALA B C 1
ATOM 3443 O O . ALA B 1 53 ? 13.148 38.844 7.648 1 94.25 53 ALA B O 1
ATOM 3444 N N . ALA B 1 54 ? 13.008 37.781 9.633 1 95.69 54 ALA B N 1
ATOM 3445 C CA . ALA B 1 54 ? 11.609 37.438 9.422 1 95.69 54 ALA B CA 1
ATOM 3446 C C . ALA B 1 54 ? 10.742 38.688 9.312 1 95.69 54 ALA B C 1
ATOM 3448 O O . ALA B 1 54 ? 9.867 38.781 8.438 1 95.69 54 ALA B O 1
ATOM 3449 N N . ARG B 1 55 ? 10.961 39.625 10.164 1 96.88 55 ARG B N 1
ATOM 3450 C CA . ARG B 1 55 ? 10.227 40.875 10.141 1 96.88 55 ARG B CA 1
ATOM 3451 C C . ARG B 1 55 ? 10.406 41.594 8.797 1 96.88 55 ARG B C 1
ATOM 3453 O O . ARG B 1 55 ? 9.43 42.031 8.188 1 96.88 55 ARG B O 1
ATOM 3460 N N . ALA B 1 56 ? 11.594 41.625 8.359 1 95.44 56 ALA B N 1
ATOM 3461 C CA . ALA B 1 56 ? 11.906 42.344 7.117 1 95.44 56 ALA B CA 1
ATOM 3462 C C . ALA B 1 56 ? 11.297 41.625 5.914 1 95.44 56 ALA B C 1
ATOM 3464 O O . ALA B 1 56 ? 10.773 42.25 5.004 1 95.44 56 ALA B O 1
ATOM 3465 N N . GLU B 1 57 ? 11.391 40.375 5.953 1 93.31 57 GLU B N 1
ATOM 3466 C CA . GLU B 1 57 ? 10.945 39.562 4.816 1 93.31 57 GLU B CA 1
ATOM 3467 C C . GLU B 1 57 ? 9.43 39.562 4.699 1 93.31 57 GLU B C 1
ATOM 3469 O O . GLU B 1 57 ? 8.883 39.781 3.615 1 93.31 57 GLU B O 1
ATOM 3474 N N . ALA B 1 58 ? 8.773 39.344 5.805 1 94.69 58 ALA B N 1
ATOM 3475 C CA . ALA B 1 58 ? 7.336 39.094 5.758 1 94.69 58 ALA B CA 1
ATOM 3476 C C . ALA B 1 58 ? 6.551 40.375 6.035 1 94.69 58 ALA B C 1
ATOM 3478 O O . ALA B 1 58 ? 5.352 40.438 5.766 1 94.69 58 ALA B O 1
ATOM 3479 N N . GLY B 1 59 ? 7.203 41.375 6.668 1 94.5 59 GLY B N 1
ATOM 3480 C CA . GLY B 1 59 ? 6.535 42.625 6.945 1 94.5 59 GLY B CA 1
ATOM 3481 C C . GLY B 1 59 ? 5.828 42.625 8.289 1 94.5 59 GLY B C 1
ATOM 3482 O O . GLY B 1 59 ? 4.758 43.25 8.43 1 94.5 59 GLY B O 1
ATOM 3483 N N . PHE B 1 60 ? 6.32 41.969 9.25 1 97.12 60 PHE B N 1
ATOM 3484 C CA . PHE B 1 60 ? 5.789 42.031 10.609 1 97.12 60 PHE B CA 1
ATOM 3485 C C . PHE B 1 60 ? 6.059 43.406 11.219 1 97.12 60 PHE B C 1
ATOM 3487 O O . PHE B 1 60 ? 7.055 44.062 10.891 1 97.12 60 PHE B O 1
ATOM 3494 N N . ILE B 1 61 ? 5.219 43.844 12.094 1 96.88 61 ILE B N 1
ATOM 3495 C CA . ILE B 1 61 ? 5.383 45.125 12.742 1 96.88 61 ILE B CA 1
ATOM 3496 C C . ILE B 1 61 ? 6.488 45.062 13.797 1 96.88 61 ILE B C 1
ATOM 3498 O O . ILE B 1 61 ? 7.328 45.938 13.898 1 96.88 61 ILE B O 1
ATOM 3502 N N . THR B 1 62 ? 6.52 43.938 14.586 1 97.31 62 THR B N 1
ATOM 3503 C CA . THR B 1 62 ? 7.539 43.75 15.617 1 97.31 62 THR B CA 1
ATOM 3504 C C . THR B 1 62 ? 8.164 42.375 15.523 1 97.31 62 THR B C 1
ATOM 3506 O O . THR B 1 62 ? 7.59 41.469 14.922 1 97.31 62 THR B O 1
ATOM 3509 N N . ALA B 1 63 ? 9.375 42.25 16.047 1 97.75 63 ALA B N 1
ATOM 3510 C CA . ALA B 1 63 ? 10.102 41 16.172 1 97.75 63 ALA B CA 1
ATOM 3511 C C . ALA B 1 63 ? 10.656 40.844 17.578 1 97.75 63 ALA B C 1
ATOM 3513 O O . ALA B 1 63 ? 11.094 41.812 18.203 1 97.75 63 ALA B O 1
ATOM 3514 N N . THR B 1 64 ? 10.625 39.594 18.047 1 97.69 64 THR B N 1
ATOM 3515 C CA . THR B 1 64 ? 11.086 39.344 19.406 1 97.69 64 THR B CA 1
ATOM 3516 C C . THR B 1 64 ? 11.633 37.938 19.547 1 97.69 64 THR B C 1
ATOM 3518 O O . THR B 1 64 ? 11.492 37.125 18.625 1 97.69 64 THR B O 1
ATOM 3521 N N . THR B 1 65 ? 12.305 37.688 20.609 1 97.25 65 THR B N 1
ATOM 3522 C CA . THR B 1 65 ? 12.773 36.344 20.938 1 97.25 65 THR B CA 1
ATOM 3523 C C . THR B 1 65 ? 12.047 35.781 22.172 1 97.25 65 THR B C 1
ATOM 3525 O O . THR B 1 65 ? 12.352 34.688 22.656 1 97.25 65 THR B O 1
ATOM 3528 N N . GLU B 1 66 ? 11.062 36.594 22.594 1 96.25 66 GLU B N 1
ATOM 3529 C CA . GLU B 1 66 ? 10.312 36.25 23.797 1 96.25 66 GLU B CA 1
ATOM 3530 C C . GLU B 1 66 ? 8.82 36.156 23.5 1 96.25 66 GLU B C 1
ATOM 3532 O O . GLU B 1 66 ? 8.188 37.156 23.172 1 96.25 66 GLU B O 1
ATOM 3537 N N . ILE B 1 67 ? 8.289 35 23.797 1 96.19 67 ILE B N 1
ATOM 3538 C CA . ILE B 1 67 ? 6.891 34.75 23.453 1 96.19 67 ILE B CA 1
ATOM 3539 C C . ILE B 1 67 ? 5.984 35.656 24.281 1 96.19 67 ILE B C 1
ATOM 3541 O O . ILE B 1 67 ? 4.938 36.094 23.797 1 96.19 67 ILE B O 1
ATOM 3545 N N . GLU B 1 68 ? 6.336 36 25.484 1 95.44 68 GLU B N 1
ATOM 3546 C CA . GLU B 1 68 ? 5.527 36.844 26.375 1 95.44 68 GLU B CA 1
ATOM 3547 C C . GLU B 1 68 ? 5.301 38.219 25.781 1 95.44 68 GLU B C 1
ATOM 3549 O O . GLU B 1 68 ? 4.211 38.781 25.906 1 95.44 68 GLU B O 1
ATOM 3554 N N . LYS B 1 69 ? 6.324 38.719 25.172 1 95.12 69 LYS B N 1
ATOM 3555 C CA . LYS B 1 69 ? 6.223 40.031 24.594 1 95.12 69 LYS B CA 1
ATOM 3556 C C . LYS B 1 69 ? 5.195 40.062 23.469 1 95.12 69 LYS B C 1
ATOM 3558 O O . LYS B 1 69 ? 4.445 41.031 23.312 1 95.12 69 LYS B O 1
ATOM 3563 N N . LEU B 1 70 ? 5.297 39.031 22.734 1 94.12 70 LEU B N 1
ATOM 3564 C CA . LEU B 1 70 ? 4.34 38.875 21.641 1 94.12 70 LEU B CA 1
ATOM 3565 C C . LEU B 1 70 ? 2.914 38.812 22.188 1 94.12 70 LEU B C 1
ATOM 3567 O O . LEU B 1 70 ? 2 39.406 21.609 1 94.12 70 LEU B O 1
ATOM 3571 N N . LEU B 1 71 ? 2.633 38.219 23.297 1 96 71 LEU B N 1
ATOM 3572 C CA . LEU B 1 71 ? 1.317 37.969 23.875 1 96 71 LEU B CA 1
ATOM 3573 C C . LEU B 1 71 ? 0.785 39.188 24.594 1 96 71 LEU B C 1
ATOM 3575 O O . LEU B 1 71 ? -0.422 39.312 24.812 1 96 71 LEU B O 1
ATOM 3579 N N . GLU B 1 72 ? 1.64 40.125 24.906 1 95.75 72 GLU B N 1
ATOM 3580 C CA . GLU B 1 72 ? 1.263 41.344 25.625 1 95.75 72 GLU B CA 1
ATOM 3581 C C . GLU B 1 72 ? 0.64 42.375 24.672 1 95.75 72 GLU B C 1
ATOM 3583 O O . GLU B 1 72 ? -0.02 43.312 25.109 1 95.75 72 GLU B O 1
ATOM 3588 N N . ASP B 1 73 ? 0.933 42.188 23.422 1 95.38 73 ASP B N 1
ATOM 3589 C CA . ASP B 1 73 ? 0.354 43.094 22.438 1 95.38 73 ASP B CA 1
ATOM 3590 C C . ASP B 1 73 ? -1.155 42.875 22.312 1 95.38 73 ASP B C 1
ATOM 3592 O O . ASP B 1 73 ? -1.612 41.844 21.828 1 95.38 73 ASP B O 1
ATOM 3596 N N . PRO B 1 74 ? -1.958 43.906 22.672 1 94.88 74 PRO B N 1
ATOM 3597 C CA . PRO B 1 74 ? -3.412 43.75 22.656 1 94.88 74 PRO B CA 1
ATOM 3598 C C . PRO B 1 74 ? -3.975 43.625 21.234 1 94.88 74 PRO B C 1
ATOM 3600 O O . PRO B 1 74 ? -5.125 43.219 21.047 1 94.8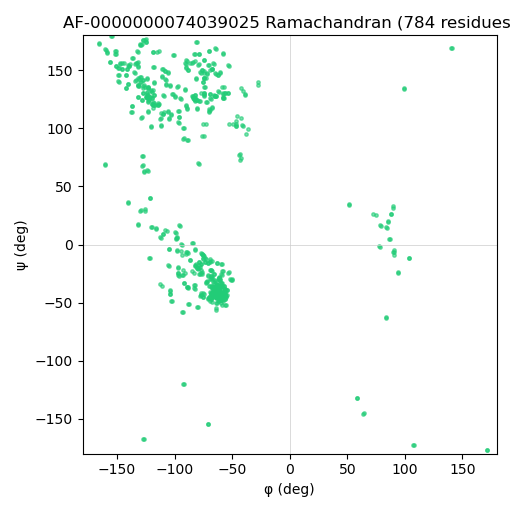8 74 PRO B O 1
ATOM 3603 N N . LEU B 1 75 ? -3.182 43.969 20.281 1 95.44 75 LEU B N 1
ATOM 3604 C CA . LEU B 1 75 ? -3.66 43.938 18.906 1 95.44 75 LEU B CA 1
ATOM 3605 C C . LEU B 1 75 ? -3.426 42.562 18.281 1 95.44 75 LEU B C 1
ATOM 3607 O O . LEU B 1 75 ? -3.949 42.281 17.203 1 95.44 75 LEU B O 1
ATOM 3611 N N . VAL B 1 76 ? -2.729 41.75 19 1 96.81 76 VAL B N 1
ATOM 3612 C CA . VAL B 1 76 ? -2.592 40.344 18.547 1 96.81 76 VAL B CA 1
ATOM 3613 C C . VAL B 1 76 ? -3.84 39.562 18.938 1 96.81 76 VAL B C 1
ATOM 3615 O O . VAL B 1 76 ? -4.195 39.5 20.109 1 96.81 76 VAL B O 1
ATOM 3618 N N . GLU B 1 77 ? -4.457 38.969 17.969 1 96.75 77 GLU B N 1
ATOM 3619 C CA . GLU B 1 77 ? -5.652 38.188 18.203 1 96.75 77 GLU B CA 1
ATOM 3620 C C . GLU B 1 77 ? -5.383 36.688 17.969 1 96.75 77 GLU B C 1
ATOM 3622 O O . GLU B 1 77 ? -5.98 35.844 18.625 1 96.75 77 GLU B O 1
ATOM 3627 N N . VAL B 1 78 ? -4.551 36.406 17 1 97.88 78 VAL B N 1
ATOM 3628 C CA . VAL B 1 78 ? -4.25 35.031 16.609 1 97.88 78 VAL B CA 1
ATOM 3629 C C . VAL B 1 78 ? -2.76 34.75 16.781 1 97.88 78 VAL B C 1
ATOM 3631 O O . VAL B 1 78 ? -1.919 35.562 16.391 1 97.88 78 VAL B O 1
ATOM 3634 N N . VAL B 1 79 ? -2.473 33.688 17.406 1 98.5 79 VAL B N 1
ATOM 3635 C CA . VAL B 1 79 ? -1.101 33.188 17.469 1 98.5 79 VAL B CA 1
ATOM 3636 C C . VAL B 1 79 ? -0.953 31.922 16.625 1 98.5 79 VAL B C 1
ATOM 3638 O O . VAL B 1 79 ? -1.582 30.906 16.906 1 98.5 79 VAL B O 1
ATOM 3641 N N . ASP B 1 80 ? -0.182 32 15.57 1 98.69 80 ASP B N 1
ATOM 3642 C CA . ASP B 1 80 ? 0.179 30.891 14.695 1 98.69 80 ASP B CA 1
ATOM 3643 C C . ASP B 1 80 ? 1.446 30.188 15.188 1 98.69 80 ASP B C 1
ATOM 3645 O O . ASP B 1 80 ? 2.521 30.797 15.211 1 98.69 80 ASP B O 1
ATOM 3649 N N . ILE B 1 81 ? 1.298 28.938 15.539 1 98.38 81 ILE B N 1
ATOM 3650 C CA . ILE B 1 81 ? 2.389 28.188 16.156 1 98.38 81 ILE B CA 1
ATOM 3651 C C . ILE B 1 81 ? 2.988 27.234 15.133 1 98.38 81 ILE B C 1
ATOM 3653 O O . ILE B 1 81 ? 2.359 26.234 14.773 1 98.38 81 ILE B O 1
ATOM 3657 N N . SER B 1 82 ? 4.156 27.5 14.664 1 96.25 82 SER B N 1
ATOM 3658 C CA . SER B 1 82 ? 4.969 26.672 13.789 1 96.25 82 SER B CA 1
ATOM 3659 C C . SER B 1 82 ? 6.332 26.375 14.406 1 96.25 82 SER B C 1
ATOM 3661 O O . SER B 1 82 ? 7.363 26.797 13.867 1 96.25 82 SER B O 1
ATOM 3663 N N . LEU B 1 83 ? 6.363 25.688 15.5 1 95.25 83 LEU B N 1
ATOM 3664 C CA . LEU B 1 83 ? 7.523 25.375 16.328 1 95.25 83 LEU B CA 1
ATOM 3665 C C . LEU B 1 83 ? 7.742 23.859 16.406 1 95.25 83 LEU B C 1
ATOM 3667 O O . LEU B 1 83 ? 6.879 23.078 16.016 1 95.25 83 LEU B O 1
ATOM 3671 N N . PRO B 1 84 ? 8.914 23.5 16.875 1 93.19 84 PRO B N 1
ATOM 3672 C CA . PRO B 1 84 ? 9.047 22.078 17.203 1 93.19 84 PRO B CA 1
ATOM 3673 C C . PRO B 1 84 ? 7.949 21.594 18.156 1 93.19 84 PRO B C 1
ATOM 3675 O O . PRO B 1 84 ? 7.457 22.359 18.984 1 93.19 84 PRO B O 1
ATOM 3678 N N . ASN B 1 85 ? 7.66 20.344 18.109 1 94.5 85 ASN B N 1
ATOM 3679 C CA . ASN B 1 85 ? 6.453 19.797 18.703 1 94.5 85 ASN B CA 1
ATOM 3680 C C . ASN B 1 85 ? 6.457 19.969 20.219 1 94.5 85 ASN B C 1
ATOM 3682 O O . ASN B 1 85 ? 5.406 20.203 20.828 1 94.5 85 ASN B O 1
ATOM 3686 N N . ASN B 1 86 ? 7.605 19.859 20.812 1 93.38 86 ASN B N 1
ATOM 3687 C CA . ASN B 1 86 ? 7.691 19.953 22.266 1 93.38 86 ASN B CA 1
ATOM 3688 C C . ASN B 1 86 ? 7.367 21.359 22.766 1 93.38 86 ASN B C 1
ATOM 3690 O O . ASN B 1 86 ? 7.094 21.547 23.953 1 93.38 86 ASN B O 1
ATOM 3694 N N . LEU B 1 87 ? 7.344 22.328 21.906 1 95.38 87 LEU B N 1
ATOM 3695 C CA . LEU B 1 87 ? 7.102 23.719 22.297 1 95.38 87 LEU B CA 1
ATOM 3696 C C . LEU B 1 87 ? 5.641 24.094 22.078 1 95.38 87 LEU B C 1
ATOM 3698 O O . LEU B 1 87 ? 5.211 25.188 22.484 1 95.38 87 LEU B O 1
ATOM 3702 N N . HIS B 1 88 ? 4.871 23.203 21.5 1 97.56 88 HIS B N 1
ATOM 3703 C CA . HIS B 1 88 ? 3.469 23.5 21.25 1 97.56 88 HIS B CA 1
ATOM 3704 C C . HIS B 1 88 ? 2.719 23.766 22.562 1 97.56 88 HIS B C 1
ATOM 3706 O O . HIS B 1 88 ? 1.99 24.75 22.672 1 97.56 88 HIS B O 1
ATOM 3712 N N . LEU B 1 89 ? 2.961 22.953 23.531 1 97.25 89 LEU B N 1
ATOM 3713 C CA . LEU B 1 89 ? 2.199 23.047 24.781 1 97.25 89 LEU B CA 1
ATOM 3714 C C . LEU B 1 89 ? 2.477 24.375 25.469 1 97.25 89 LEU B C 1
ATOM 3716 O O . LEU B 1 89 ? 1.554 25.156 25.719 1 97.25 89 LEU B O 1
ATOM 3720 N N . PRO B 1 90 ? 3.73 24.703 25.766 1 97.38 90 PRO B N 1
ATOM 3721 C CA . PRO B 1 90 ? 3.939 25.938 26.516 1 97.38 90 PRO B CA 1
ATOM 3722 C C . PRO B 1 90 ? 3.455 27.188 25.766 1 97.38 90 PRO B C 1
ATOM 3724 O O . PRO B 1 90 ? 2.877 28.094 26.375 1 97.38 90 PRO B O 1
ATOM 3727 N N . VAL B 1 91 ? 3.627 27.203 24.5 1 97.62 91 VAL B N 1
ATOM 3728 C CA . VAL B 1 91 ? 3.26 28.391 23.734 1 97.62 91 VAL B CA 1
ATOM 3729 C C . VAL B 1 91 ? 1.742 28.469 23.594 1 97.62 91 VAL B C 1
ATOM 3731 O O . VAL B 1 91 ? 1.145 29.531 23.766 1 97.62 91 VAL B O 1
ATOM 3734 N N . ALA B 1 92 ? 1.132 27.344 23.266 1 97.81 92 ALA B N 1
ATOM 3735 C CA . ALA B 1 92 ? -0.323 27.312 23.141 1 97.81 92 ALA B CA 1
ATOM 3736 C C . ALA B 1 92 ? -0.996 27.688 24.453 1 97.81 92 ALA B C 1
ATOM 3738 O O . ALA B 1 92 ? -1.942 28.484 24.484 1 97.81 92 ALA B O 1
ATOM 3739 N N . ARG B 1 93 ? -0.535 27.094 25.531 1 96.62 93 ARG B N 1
ATOM 3740 C CA . ARG B 1 93 ? -1.095 27.375 26.844 1 96.62 93 ARG B CA 1
ATOM 3741 C C . ARG B 1 93 ? -0.999 28.859 27.172 1 96.62 93 ARG B C 1
ATOM 3743 O O . ARG B 1 93 ? -1.97 29.469 27.641 1 96.62 93 ARG B O 1
ATOM 3750 N N . ALA B 1 94 ? 0.147 29.453 26.953 1 96.88 94 ALA B N 1
ATOM 3751 C CA . ALA B 1 94 ? 0.36 30.875 27.234 1 96.88 94 ALA B CA 1
ATOM 3752 C C . ALA B 1 94 ? -0.557 31.734 26.375 1 96.88 94 ALA B C 1
ATOM 3754 O O . ALA B 1 94 ? -1.145 32.719 26.859 1 96.88 94 ALA B O 1
ATOM 3755 N N . ALA B 1 95 ? -0.647 31.406 25.109 1 97.69 95 ALA B N 1
ATOM 3756 C CA . ALA B 1 95 ? -1.479 32.156 24.188 1 97.69 95 ALA B CA 1
ATOM 3757 C C . ALA B 1 95 ? -2.949 32.094 24.594 1 97.69 95 ALA B C 1
ATOM 3759 O O . ALA B 1 95 ? -3.633 33.125 24.625 1 97.69 95 ALA B O 1
ATOM 3760 N N . LEU B 1 96 ? -3.426 30.969 24.922 1 96.69 96 LEU B N 1
ATOM 3761 C CA . LEU B 1 96 ? -4.816 30.781 25.312 1 96.69 96 LEU B CA 1
ATOM 3762 C C . LEU B 1 96 ? -5.113 31.5 26.625 1 96.69 96 LEU B C 1
ATOM 3764 O O . LEU B 1 96 ? -6.172 32.094 26.781 1 96.69 96 LEU B O 1
ATOM 3768 N N . ALA B 1 97 ? -4.188 31.422 27.516 1 95.44 97 ALA B N 1
ATOM 3769 C CA . ALA B 1 97 ? -4.336 32.125 28.781 1 95.44 97 ALA B CA 1
ATOM 3770 C C . ALA B 1 97 ? -4.438 33.625 28.578 1 95.44 97 ALA B C 1
ATOM 3772 O O . ALA B 1 97 ? -5.121 34.312 29.328 1 95.44 97 ALA B O 1
ATOM 3773 N N . ALA B 1 98 ? -3.814 34.125 27.562 1 96.06 98 ALA B N 1
ATOM 3774 C CA . ALA B 1 98 ? -3.828 35.531 27.234 1 96.06 98 ALA B CA 1
ATOM 3775 C C . ALA B 1 98 ? -5.062 35.906 26.422 1 96.06 98 ALA B C 1
ATOM 3777 O O . ALA B 1 98 ? -5.215 37.031 25.984 1 96.06 98 ALA B O 1
ATOM 3778 N N . GLY B 1 99 ? -5.926 34.938 26.156 1 95.44 99 GLY B N 1
ATOM 3779 C CA . GLY B 1 99 ? -7.18 35.156 25.469 1 95.44 99 GLY B CA 1
ATOM 3780 C C . GLY B 1 99 ? -7.035 35.156 23.953 1 95.44 99 GLY B C 1
ATOM 3781 O O . GLY B 1 99 ? -7.91 35.656 23.25 1 95.44 99 GLY B O 1
ATOM 3782 N N . LYS B 1 100 ? -5.926 34.688 23.438 1 97.31 100 LYS B N 1
ATOM 3783 C CA . LYS B 1 100 ? -5.68 34.688 22 1 97.31 100 LYS B CA 1
ATOM 3784 C C . LYS B 1 100 ? -6.227 33.406 21.344 1 97.31 100 LYS B C 1
ATOM 3786 O O . LYS B 1 100 ? -6.352 32.375 22 1 97.31 100 LYS B O 1
ATOM 3791 N N . HIS B 1 101 ? -6.641 33.5 20.078 1 97.75 101 HIS B N 1
ATOM 3792 C CA . HIS B 1 101 ? -6.895 32.312 19.266 1 97.75 101 HIS B CA 1
ATOM 3793 C C . HIS B 1 101 ? -5.59 31.641 18.828 1 97.75 101 HIS B C 1
ATOM 3795 O O . HIS B 1 101 ? -4.582 32.312 18.625 1 97.75 101 HIS B O 1
ATOM 3801 N N . VAL B 1 102 ? -5.633 30.312 18.672 1 98.38 102 VAL B N 1
ATOM 3802 C CA . VAL B 1 102 ? -4.402 29.594 18.375 1 98.38 102 VAL B CA 1
ATOM 3803 C C . VAL B 1 102 ? -4.578 28.797 17.078 1 98.38 102 VAL B C 1
ATOM 3805 O O . VAL B 1 102 ? -5.582 28.094 16.906 1 98.38 102 VAL B O 1
ATOM 3808 N N . TYR B 1 103 ? -3.703 28.906 16.125 1 98.56 103 TYR B N 1
ATOM 3809 C CA . TYR B 1 103 ? -3.504 28.062 14.945 1 98.56 103 TYR B CA 1
ATOM 3810 C C . TYR B 1 103 ? -2.213 27.266 15.055 1 98.56 103 TYR B C 1
ATOM 3812 O O . TYR B 1 103 ? -1.117 27.828 15.016 1 98.56 103 TYR B O 1
ATOM 3820 N N . CYS B 1 104 ? -2.324 25.969 15.18 1 98.5 104 CYS B N 1
ATOM 3821 C CA . CYS B 1 104 ? -1.167 25.172 15.578 1 98.5 104 CYS B CA 1
ATOM 3822 C C . CYS B 1 104 ? -0.857 24.094 14.547 1 98.5 104 CYS B C 1
ATOM 3824 O O . CYS B 1 104 ? -1.758 23.391 14.094 1 98.5 104 CYS B O 1
ATOM 3826 N N . GLU B 1 105 ? 0.339 23.953 14.234 1 97.12 105 GLU B N 1
ATOM 3827 C CA . GLU B 1 105 ? 0.832 22.906 13.336 1 97.12 105 GLU B CA 1
ATOM 3828 C C . GLU B 1 105 ? 0.658 21.531 13.953 1 97.12 105 GLU B C 1
ATOM 3830 O O . GLU B 1 105 ? 0.51 21.391 15.172 1 97.12 105 GLU B O 1
ATOM 3835 N N . LYS B 1 106 ? 0.613 20.578 13.07 1 96.62 106 LYS B N 1
ATOM 3836 C CA . LYS B 1 106 ? 0.551 19.172 13.477 1 96.62 106 LYS B CA 1
ATOM 3837 C C . LYS B 1 106 ? 1.948 18.609 13.711 1 96.62 106 LYS B C 1
ATOM 3839 O O . LYS B 1 106 ? 2.934 19.125 13.18 1 96.62 106 LYS B O 1
ATOM 3844 N N . PRO B 1 107 ? 2.074 17.594 14.492 1 97 107 PRO B N 1
ATOM 3845 C CA . PRO B 1 107 ? 1.045 17.062 15.391 1 97 107 PRO B CA 1
ATOM 3846 C C . PRO B 1 107 ? 0.753 17.984 16.578 1 97 107 PRO B C 1
ATOM 3848 O O . PRO B 1 107 ? 1.501 18.922 16.828 1 97 107 PRO B O 1
ATOM 3851 N N . LEU B 1 108 ? -0.296 17.719 17.25 1 97.56 108 LEU B N 1
ATOM 3852 C CA . LEU B 1 108 ? -0.734 18.609 18.328 1 97.56 108 LEU B CA 1
ATOM 3853 C C . LEU B 1 108 ? 0.362 18.781 19.375 1 97.56 108 LEU B C 1
ATOM 3855 O O . LEU B 1 108 ? 0.585 19.891 19.859 1 97.56 108 LEU B O 1
ATOM 3859 N N . ALA B 1 109 ? 1.007 17.656 19.703 1 96.5 109 ALA B N 1
ATOM 3860 C CA . ALA B 1 109 ? 2.086 17.656 20.688 1 96.5 109 ALA B CA 1
ATOM 3861 C C . ALA B 1 109 ? 3.035 16.484 20.453 1 96.5 109 ALA B C 1
ATOM 3863 O O . ALA B 1 109 ? 2.877 15.727 19.5 1 96.5 109 ALA B O 1
ATOM 3864 N N . GLY B 1 110 ? 4.031 16.453 21.328 1 93.94 110 GLY B N 1
ATOM 3865 C CA . GLY B 1 110 ? 4.961 15.336 21.25 1 93.94 110 GLY B CA 1
ATOM 3866 C C . GLY B 1 110 ? 4.473 14.102 22 1 93.94 110 GLY B C 1
ATOM 3867 O O . GLY B 1 110 ? 4.918 12.992 21.719 1 93.94 110 GLY B O 1
ATOM 3868 N N . THR B 1 111 ? 3.609 14.305 22.938 1 94.94 111 THR B N 1
ATOM 3869 C CA . THR B 1 111 ? 3.07 13.203 23.734 1 94.94 111 THR B CA 1
ATOM 3870 C C . THR B 1 111 ? 1.564 13.367 23.922 1 94.94 111 THR B C 1
ATOM 3872 O O . THR B 1 111 ? 1.028 14.461 23.781 1 94.94 111 THR B O 1
ATOM 3875 N N . LEU B 1 112 ? 0.991 12.203 24.266 1 95.62 112 LEU B N 1
ATOM 3876 C CA . LEU B 1 112 ? -0.438 12.25 24.547 1 95.62 112 LEU B CA 1
ATOM 3877 C C . LEU B 1 112 ? -0.715 13.094 25.781 1 95.62 112 LEU B C 1
ATOM 3879 O O . LEU B 1 112 ? -1.706 13.828 25.828 1 95.62 112 LEU B O 1
ATOM 3883 N N . GLU B 1 113 ? 0.139 13.039 26.75 1 95.62 113 GLU B N 1
ATOM 3884 C CA . GLU B 1 113 ? -0.003 13.836 27.969 1 95.62 113 GLU B CA 1
ATOM 3885 C C . GLU B 1 113 ? -0.008 15.328 27.641 1 95.62 113 GLU B C 1
ATOM 3887 O O . GLU B 1 113 ? -0.871 16.062 28.125 1 95.62 113 GLU B O 1
ATOM 3892 N N . ASP B 1 114 ? 0.922 15.758 26.844 1 96.94 114 ASP B N 1
ATOM 3893 C CA . ASP B 1 114 ? 0.993 17.156 26.438 1 96.94 114 ASP B CA 1
ATOM 3894 C C . ASP B 1 114 ? -0.235 17.562 25.641 1 96.94 114 ASP B C 1
ATOM 3896 O O . ASP B 1 114 ? -0.745 18.672 25.781 1 96.94 114 ASP B O 1
ATOM 3900 N N . ALA B 1 115 ? -0.676 16.672 24.766 1 97.12 115 ALA B N 1
ATOM 3901 C CA . ALA B 1 115 ? -1.86 16.953 23.953 1 97.12 115 ALA B CA 1
ATOM 3902 C C . ALA B 1 115 ? -3.086 17.172 24.844 1 97.12 115 ALA B C 1
ATOM 3904 O O . ALA B 1 115 ? -3.865 18.094 24.609 1 97.12 115 ALA B O 1
ATOM 3905 N N . LEU B 1 116 ? -3.229 16.344 25.812 1 96.06 116 LEU B N 1
ATOM 3906 C CA . LEU B 1 116 ? -4.344 16.469 26.734 1 96.06 116 LEU B CA 1
ATOM 3907 C C . LEU B 1 116 ? -4.258 17.781 27.516 1 96.06 116 LEU B C 1
ATOM 3909 O O . LEU B 1 116 ? -5.281 18.406 27.781 1 96.06 116 LEU B O 1
ATOM 3913 N N . ALA B 1 117 ? -3.07 18.172 27.844 1 96.56 117 ALA B N 1
ATOM 3914 C CA . ALA B 1 117 ? -2.865 19.438 28.547 1 96.56 117 ALA B CA 1
ATOM 3915 C C . ALA B 1 117 ? -3.262 20.625 27.656 1 96.56 117 ALA B C 1
ATOM 3917 O O . ALA B 1 117 ? -3.848 21.594 28.141 1 96.56 117 ALA B O 1
ATOM 3918 N N . ILE B 1 118 ? -2.955 20.547 26.406 1 97.12 118 ILE B N 1
ATOM 3919 C CA . ILE B 1 118 ? -3.346 21.609 25.484 1 97.12 118 ILE B CA 1
ATOM 3920 C C . ILE B 1 118 ? -4.867 21.641 25.359 1 97.12 118 ILE B C 1
ATOM 3922 O O . ILE B 1 118 ? -5.465 22.734 25.344 1 97.12 118 ILE B O 1
ATOM 3926 N N . GLN B 1 119 ? -5.469 20.469 25.234 1 95.25 119 GLN B N 1
ATOM 3927 C CA . GLN B 1 119 ? -6.926 20.406 25.188 1 95.25 119 GLN B CA 1
ATOM 3928 C C . GLN B 1 119 ? -7.547 21.078 26.391 1 95.25 119 GLN B C 1
ATOM 3930 O O . GLN B 1 119 ? -8.508 21.844 26.266 1 95.25 119 GLN B O 1
ATOM 3935 N N . THR B 1 120 ? -7.055 20.828 27.547 1 95 120 THR B N 1
ATOM 3936 C CA . THR B 1 120 ? -7.551 21.438 28.781 1 95 120 THR B CA 1
ATOM 3937 C C . THR B 1 120 ? -7.438 22.953 28.719 1 95 120 THR B C 1
ATOM 3939 O O . THR B 1 120 ? -8.383 23.672 29.078 1 95 120 THR B O 1
ATOM 3942 N N . ALA B 1 121 ? -6.293 23.406 28.25 1 95.12 121 ALA B N 1
ATOM 3943 C CA . ALA B 1 121 ? -6.094 24.859 28.109 1 95.12 121 ALA B CA 1
ATOM 3944 C C . ALA B 1 121 ? -7.098 25.453 27.125 1 95.12 121 ALA B C 1
ATOM 3946 O O . ALA B 1 121 ? -7.617 26.547 27.344 1 95.12 121 ALA B O 1
ATOM 3947 N N . ALA B 1 122 ? -7.355 24.781 26.078 1 94.5 122 ALA B N 1
ATOM 3948 C CA . ALA B 1 122 ? -8.289 25.234 25.047 1 94.5 122 ALA B CA 1
ATOM 3949 C C . ALA B 1 122 ? -9.719 25.281 25.594 1 94.5 122 ALA B C 1
ATOM 3951 O O . ALA B 1 122 ? -10.492 26.172 25.219 1 94.5 122 ALA B O 1
ATOM 3952 N N . ASP B 1 123 ? -10.055 24.359 26.422 1 91.31 123 ASP B N 1
ATOM 3953 C CA . ASP B 1 123 ? -11.398 24.266 27 1 91.31 123 ASP B CA 1
ATOM 3954 C C . ASP B 1 123 ? -11.641 25.391 28 1 91.31 123 ASP B C 1
ATOM 3956 O O . ASP B 1 123 ? -12.781 25.812 28.203 1 91.31 123 ASP B O 1
ATOM 3960 N N . THR B 1 124 ? -10.633 25.875 28.578 1 89.75 124 THR B N 1
ATOM 3961 C CA . THR B 1 124 ? -10.773 26.828 29.672 1 89.75 124 THR B CA 1
ATOM 3962 C C . THR B 1 124 ? -10.625 28.266 29.156 1 89.75 124 THR B C 1
ATOM 3964 O O . THR B 1 124 ? -11.086 29.203 29.797 1 89.75 124 THR B O 1
ATOM 3967 N N . GLY B 1 125 ? -9.93 28.406 28.031 1 83.62 125 GLY B N 1
ATOM 3968 C CA . GLY B 1 125 ? -9.688 29.75 27.5 1 83.62 125 GLY B CA 1
ATOM 3969 C C . GLY B 1 125 ? -10.773 30.219 26.562 1 83.62 125 GLY B C 1
ATOM 3970 O O . GLY B 1 125 ? -11.539 29.406 26.016 1 83.62 125 GLY B O 1
ATOM 3971 N N . PRO B 1 126 ? -10.852 31.484 26.422 1 87.19 126 PRO B N 1
ATOM 3972 C CA . PRO B 1 126 ? -11.875 32.031 25.531 1 87.19 126 PRO B CA 1
ATOM 3973 C C . PRO B 1 126 ? -11.508 31.906 24.047 1 87.19 126 PRO B C 1
ATOM 3975 O O . PRO B 1 126 ? -12.367 32.062 23.188 1 87.19 126 PRO B O 1
ATOM 3978 N N . GLY B 1 127 ? -10.336 31.688 23.766 1 91.81 127 GLY B N 1
ATOM 3979 C CA . GLY B 1 127 ? -9.891 31.609 22.391 1 91.81 127 GLY B CA 1
ATOM 3980 C C . GLY B 1 127 ? -10.203 30.281 21.734 1 91.81 127 GLY B C 1
ATOM 3981 O O . GLY B 1 127 ? -10.352 29.266 22.422 1 91.81 127 GLY B O 1
ATOM 3982 N N . THR B 1 128 ? -10.305 30.297 20.391 1 94.56 128 THR B N 1
ATOM 3983 C CA . THR B 1 128 ? -10.508 29.062 19.625 1 94.56 128 THR B CA 1
ATOM 3984 C C . THR B 1 128 ? -9.172 28.453 19.219 1 94.56 128 THR B C 1
ATOM 3986 O O . THR B 1 128 ? -8.148 29.141 19.172 1 94.56 128 THR B O 1
ATOM 3989 N N . PHE B 1 129 ? -9.211 27.125 18.984 1 97.38 129 PHE B N 1
ATOM 3990 C CA . PHE B 1 129 ? -8 26.391 18.656 1 97.38 129 PHE B CA 1
ATOM 3991 C C . PHE B 1 129 ? -8.148 25.672 17.312 1 97.38 129 PHE B C 1
ATOM 3993 O O . PHE B 1 129 ? -8.969 24.75 17.188 1 97.38 129 PHE B O 1
ATOM 4000 N N . GLY B 1 130 ? -7.344 26.094 16.328 1 98.19 130 GLY B N 1
ATOM 4001 C CA . GLY B 1 130 ? -7.316 25.438 15.031 1 98.19 130 GLY B CA 1
ATOM 4002 C C . GLY B 1 130 ? -6.07 24.594 14.812 1 98.19 130 GLY B C 1
ATOM 4003 O O . GLY B 1 130 ? -5 24.922 15.344 1 98.19 130 GLY B O 1
ATOM 4004 N N . MET B 1 131 ? -6.191 23.5 14.039 1 98 131 MET B N 1
ATOM 4005 C CA . MET B 1 131 ? -5.094 22.609 13.688 1 98 131 MET B CA 1
ATOM 4006 C C . MET B 1 131 ? -4.754 22.719 12.211 1 98 131 MET B C 1
ATOM 4008 O O . MET B 1 131 ? -5.613 23.062 11.391 1 98 131 MET B O 1
ATOM 4012 N N . VAL B 1 132 ? -3.521 22.469 11.945 1 97.56 132 VAL B N 1
ATOM 4013 C CA . VAL B 1 132 ? -3.119 22.391 10.547 1 97.56 132 VAL B CA 1
ATOM 4014 C C . VAL B 1 132 ? -3.209 20.938 10.055 1 97.56 132 VAL B C 1
ATOM 4016 O O . VAL B 1 132 ? -2.309 20.141 10.312 1 97.56 132 VAL B O 1
ATOM 4019 N N . PHE B 1 133 ? -4.184 20.641 9.414 1 97.5 133 PHE B N 1
ATOM 4020 C CA . PHE B 1 133 ? -4.398 19.438 8.617 1 97.5 133 PHE B CA 1
ATOM 4021 C C . PHE B 1 133 ? -4.84 19.812 7.203 1 97.5 133 PHE B C 1
ATOM 4023 O O . PHE B 1 133 ? -5.953 19.484 6.789 1 97.5 133 PHE B O 1
ATOM 4030 N N . GLN B 1 134 ? -3.934 20.375 6.512 1 94.56 134 GLN B N 1
ATOM 4031 C CA . GLN B 1 134 ? -4.191 21.141 5.301 1 94.56 134 GLN B CA 1
ATOM 4032 C C . GLN B 1 134 ? -4.652 20.234 4.164 1 94.56 134 GLN B C 1
ATOM 4034 O O . GLN B 1 134 ? -5.336 20.688 3.24 1 94.56 134 GLN B O 1
ATOM 4039 N N . TYR B 1 135 ? -4.352 18.984 4.223 1 94.75 135 TYR B N 1
ATOM 4040 C CA . TYR B 1 135 ? -4.641 18.125 3.084 1 94.75 135 TYR B CA 1
ATOM 4041 C C . TYR B 1 135 ? -6.137 17.844 2.982 1 94.75 135 TYR B C 1
ATOM 4043 O O . TYR B 1 135 ? -6.613 17.375 1.951 1 94.75 135 TYR B O 1
ATOM 4051 N N . ARG B 1 136 ? -6.898 18.125 4.062 1 95.5 136 ARG B N 1
ATOM 4052 C CA . ARG B 1 136 ? -8.352 18.047 3.98 1 95.5 136 ARG B CA 1
ATOM 4053 C C . ARG B 1 136 ? -8.891 18.984 2.904 1 95.5 136 ARG B C 1
ATOM 4055 O O . ARG B 1 136 ? -9.977 18.766 2.365 1 95.5 136 ARG B O 1
ATOM 4062 N N . PHE B 1 137 ? -8.078 20 2.6 1 93 137 PHE B N 1
ATOM 4063 C CA . PHE B 1 137 ? -8.609 21.078 1.795 1 93 137 PHE B CA 1
ATOM 4064 C C . PHE B 1 137 ? -8.219 20.922 0.332 1 93 137 PHE B C 1
ATOM 4066 O O . PHE B 1 137 ? -8.445 21.828 -0.48 1 93 137 PHE B O 1
ATOM 4073 N N . ILE B 1 138 ? -7.598 19.859 0.001 1 91.44 138 ILE B N 1
ATOM 4074 C CA . ILE B 1 138 ? -7.426 19.531 -1.412 1 91.44 138 ILE B CA 1
ATOM 4075 C C . ILE B 1 138 ? -8.789 19.234 -2.041 1 91.44 138 ILE B C 1
ATOM 4077 O O . ILE B 1 138 ? -9.547 18.406 -1.533 1 91.44 138 ILE B O 1
ATOM 4081 N N . PRO B 1 139 ? -9.094 19.875 -3.129 1 90.69 139 PRO B N 1
ATOM 4082 C CA . PRO B 1 139 ? -10.43 19.703 -3.711 1 90.69 139 PRO B CA 1
ATOM 4083 C C . PRO B 1 139 ? -10.781 18.234 -3.965 1 90.69 139 PRO B C 1
ATOM 4085 O O . PRO B 1 139 ? -11.922 17.828 -3.752 1 90.69 139 PRO B O 1
ATOM 4088 N N . ALA B 1 140 ? -9.852 17.453 -4.406 1 91.62 140 ALA B N 1
ATOM 4089 C CA . ALA B 1 140 ? -10.086 16.031 -4.629 1 91.62 140 ALA B CA 1
ATOM 4090 C C . ALA B 1 140 ? -10.5 15.336 -3.338 1 91.62 140 ALA B C 1
ATOM 4092 O O . ALA B 1 140 ? -11.367 14.453 -3.35 1 91.62 140 ALA B O 1
ATOM 4093 N N . VAL B 1 141 ? -9.883 15.68 -2.223 1 94.69 141 VAL B N 1
ATOM 4094 C CA . VAL B 1 141 ? -10.211 15.102 -0.923 1 94.69 141 VAL B CA 1
ATOM 4095 C C . VAL B 1 141 ? -11.602 15.555 -0.492 1 94.69 141 VAL B C 1
ATOM 4097 O O . VAL B 1 141 ? -12.383 14.758 0.025 1 94.69 141 VAL B O 1
ATOM 4100 N N . GLN B 1 142 ? -11.867 16.812 -0.732 1 93.44 142 GLN B N 1
ATOM 4101 C CA . GLN B 1 142 ? -13.203 17.328 -0.429 1 93.44 142 GLN B CA 1
ATOM 4102 C C . GLN B 1 142 ? -14.266 16.594 -1.257 1 93.44 142 GLN B C 1
ATOM 4104 O O . GLN B 1 142 ? -15.336 16.266 -0.748 1 93.44 142 GLN B O 1
ATOM 4109 N N . ARG B 1 143 ? -13.945 16.359 -2.492 1 93.19 143 ARG B N 1
ATOM 4110 C CA . ARG B 1 143 ? -14.859 15.617 -3.352 1 93.19 143 ARG B CA 1
ATOM 4111 C C . ARG B 1 143 ? -15.047 14.188 -2.85 1 93.19 143 ARG B C 1
ATOM 4113 O O . ARG B 1 143 ? -16.156 13.656 -2.861 1 93.19 143 ARG B O 1
ATOM 4120 N N . ALA B 1 144 ? -13.977 13.586 -2.461 1 96.31 144 ALA B N 1
ATOM 4121 C CA . ALA B 1 144 ? -14.055 12.25 -1.87 1 96.31 144 ALA B CA 1
ATOM 4122 C C . ALA B 1 144 ? -14.992 12.242 -0.664 1 96.31 144 ALA B C 1
ATOM 4124 O O . ALA B 1 144 ? -15.82 11.336 -0.521 1 96.31 144 ALA B O 1
ATOM 4125 N N . LYS B 1 145 ? -14.836 13.203 0.215 1 96.56 145 LYS B N 1
ATOM 4126 C CA . LYS B 1 145 ? -15.695 13.32 1.392 1 96.56 145 LYS B CA 1
ATOM 4127 C C . LYS B 1 145 ? -17.172 13.398 0.995 1 96.56 145 LYS B C 1
ATOM 4129 O O . LYS B 1 145 ? -18.016 12.742 1.598 1 96.56 145 LYS B O 1
ATOM 4134 N N . GLU B 1 146 ? -17.438 14.195 -0.022 1 95 146 GLU B N 1
ATOM 4135 C CA . GLU B 1 146 ? -18.812 14.344 -0.506 1 95 146 GLU B CA 1
ATOM 4136 C C . GLU B 1 146 ? -19.375 13.008 -0.982 1 95 146 GLU B C 1
ATOM 4138 O O . GLU B 1 146 ? -20.5 12.648 -0.635 1 95 146 GLU B O 1
ATOM 4143 N N . ILE B 1 147 ? -18.641 12.312 -1.736 1 95.06 147 ILE B N 1
ATOM 4144 C CA . ILE B 1 147 ? -19.078 11.031 -2.291 1 95.06 147 ILE B CA 1
ATOM 4145 C C . ILE B 1 147 ? -19.344 10.039 -1.16 1 95.06 147 ILE B C 1
ATOM 4147 O O . ILE B 1 147 ? -20.344 9.328 -1.174 1 95.06 147 ILE B O 1
ATOM 4151 N N . LEU B 1 148 ? -18.469 9.977 -0.165 1 96.81 148 LEU B N 1
ATOM 4152 C CA . LEU B 1 148 ? -18.609 9.086 0.981 1 96.81 148 LEU B CA 1
ATOM 4153 C C . LEU B 1 148 ? -19.844 9.445 1.8 1 96.81 148 LEU B C 1
ATOM 4155 O O . LEU B 1 148 ? -20.594 8.555 2.227 1 96.81 148 LEU B O 1
ATOM 4159 N N . GLN B 1 149 ? -20.062 10.719 1.987 1 95.69 149 GLN B N 1
ATOM 4160 C CA . GLN B 1 149 ? -21.203 11.18 2.773 1 95.69 149 GLN B CA 1
ATOM 4161 C C . GLN B 1 149 ? -22.516 10.867 2.078 1 95.69 149 GLN B C 1
ATOM 4163 O O . GLN B 1 149 ? -23.547 10.672 2.736 1 95.69 149 GLN B O 1
ATOM 4168 N N . GLN B 1 150 ? -22.469 10.797 0.774 1 95.5 150 GLN B N 1
ATOM 4169 C CA . GLN B 1 150 ? -23.656 10.445 -0.01 1 95.5 150 GLN B CA 1
ATOM 4170 C C . GLN B 1 150 ? -23.938 8.945 0.069 1 95.5 150 GLN B C 1
ATOM 4172 O O . GLN B 1 150 ? -24.953 8.477 -0.451 1 95.5 150 GLN B O 1
ATOM 4177 N N . GLY B 1 151 ? -23.047 8.219 0.646 1 95.62 151 GLY B N 1
ATOM 4178 C CA . GLY B 1 151 ? -23.234 6.785 0.834 1 95.62 151 GLY B CA 1
ATOM 4179 C C . GLY B 1 151 ? -22.969 5.977 -0.421 1 95.62 151 GLY B C 1
ATOM 4180 O O . GLY B 1 151 ? -23.359 4.812 -0.511 1 95.62 151 GLY B O 1
ATOM 4181 N N . LYS B 1 152 ? -22.328 6.543 -1.349 1 94.06 152 LYS B N 1
ATOM 4182 C CA . LYS B 1 152 ? -22.172 5.922 -2.662 1 94.06 152 LYS B CA 1
ATOM 4183 C C . LYS B 1 152 ? -21.281 4.688 -2.584 1 94.06 152 LYS B C 1
ATOM 4185 O O . LYS B 1 152 ? -21.406 3.773 -3.404 1 94.06 152 LYS B O 1
ATOM 4190 N N . LEU B 1 153 ? -20.422 4.672 -1.644 1 96.31 153 LEU B N 1
ATOM 4191 C CA . LEU B 1 153 ? -19.531 3.52 -1.551 1 96.31 153 LEU B CA 1
ATOM 4192 C C . LEU B 1 153 ? -20.172 2.402 -0.729 1 96.31 153 LEU B C 1
ATOM 4194 O O . LEU B 1 153 ? -19.672 1.272 -0.722 1 96.31 153 LEU B O 1
ATOM 4198 N N . GLY B 1 154 ? -21.281 2.674 0.008 1 95.81 154 GLY B N 1
ATOM 4199 C CA . GLY B 1 154 ? -21.844 1.682 0.908 1 95.81 154 GLY B CA 1
ATOM 4200 C C . GLY B 1 154 ? -20.906 1.303 2.043 1 95.81 154 GLY B C 1
ATOM 4201 O O . GLY B 1 154 ? -20.203 2.156 2.588 1 95.81 154 GLY B O 1
ATOM 4202 N N . ARG B 1 155 ? -21 0.016 2.412 1 95.88 155 ARG B N 1
ATOM 4203 C CA . ARG B 1 155 ? -20.094 -0.502 3.426 1 95.88 155 ARG B CA 1
ATOM 4204 C C . ARG B 1 155 ? -18.641 -0.469 2.934 1 95.88 155 ARG B C 1
ATOM 4206 O O . ARG B 1 155 ? -18.344 -0.936 1.832 1 95.88 155 ARG B O 1
ATOM 4213 N N . ILE B 1 156 ? -17.812 0.134 3.758 1 97.31 156 ILE B N 1
ATOM 4214 C CA . ILE B 1 156 ? -16.391 0.153 3.42 1 97.31 156 ILE B CA 1
ATOM 4215 C C . ILE B 1 156 ? -15.742 -1.156 3.857 1 97.31 156 ILE B C 1
ATOM 4217 O O . ILE B 1 156 ? -15.812 -1.534 5.027 1 97.31 156 ILE B O 1
ATOM 4221 N N . PHE B 1 157 ? -15.078 -1.885 2.896 1 95.44 157 PHE B N 1
ATOM 4222 C CA . PHE B 1 157 ? -14.367 -3.113 3.223 1 95.44 157 PHE B CA 1
ATOM 4223 C C . PHE B 1 157 ? -12.992 -2.801 3.811 1 95.44 157 PHE B C 1
ATOM 4225 O O . PHE B 1 157 ? -12.664 -3.26 4.906 1 95.44 157 PHE B O 1
ATOM 4232 N N . SER B 1 158 ? -12.281 -2.033 3.084 1 97.19 158 SER B N 1
ATOM 4233 C CA . SER B 1 158 ? -10.898 -1.775 3.482 1 97.19 158 SER B CA 1
ATOM 4234 C C . SER B 1 158 ? -10.375 -0.491 2.85 1 97.19 158 SER B C 1
ATOM 4236 O O . SER B 1 158 ? -11.008 0.073 1.956 1 97.19 158 SER B O 1
ATOM 4238 N N . PHE B 1 159 ? -9.273 -0.007 3.361 1 98.25 159 PHE B N 1
ATOM 4239 C CA . PHE B 1 159 ? -8.555 1.115 2.768 1 98.25 159 PHE B CA 1
ATOM 4240 C C . PHE B 1 159 ? -7.051 0.954 2.947 1 98.25 159 PHE B C 1
ATOM 4242 O O . PHE B 1 159 ? -6.602 0.152 3.77 1 98.25 159 PHE B O 1
ATOM 4249 N N . ARG B 1 160 ? -6.348 1.566 2.131 1 98.12 160 ARG B N 1
ATOM 4250 C CA . ARG B 1 160 ? -4.902 1.74 2.24 1 98.12 160 ARG B CA 1
ATOM 4251 C C . ARG B 1 160 ? -4.516 3.211 2.127 1 98.12 160 ARG B C 1
ATOM 4253 O O . ARG B 1 160 ? -5.07 3.941 1.301 1 98.12 160 ARG B O 1
ATOM 4260 N N . ALA B 1 161 ? -3.633 3.645 2.953 1 98.44 161 ALA B N 1
ATOM 4261 C CA . ALA B 1 161 ? -3.127 5.012 2.875 1 98.44 161 ALA B CA 1
ATOM 4262 C C . ALA B 1 161 ? -1.633 5.062 3.188 1 98.44 161 ALA B C 1
ATOM 4264 O O . ALA B 1 161 ? -1.13 4.258 3.975 1 98.44 161 ALA B O 1
ATOM 4265 N N . GLU B 1 162 ? -0.956 5.961 2.518 1 98.25 162 GLU B N 1
ATOM 4266 C CA . GLU B 1 162 ? 0.487 6.062 2.713 1 98.25 162 GLU B CA 1
ATOM 4267 C C . GLU B 1 162 ? 0.971 7.496 2.527 1 98.25 162 GLU B C 1
ATOM 4269 O O . GLU B 1 162 ? 0.383 8.266 1.761 1 98.25 162 GLU B O 1
ATOM 4274 N N . TYR B 1 163 ? 1.906 7.883 3.221 1 97.62 163 TYR B N 1
ATOM 4275 C CA . TYR B 1 163 ? 2.686 9.102 3.016 1 97.62 163 TYR B CA 1
ATOM 4276 C C . TYR B 1 163 ? 4.18 8.797 3.012 1 97.62 163 TYR B C 1
ATOM 4278 O O . TYR B 1 163 ? 4.773 8.547 4.062 1 97.62 163 TYR B O 1
ATOM 4286 N N . LEU B 1 164 ? 4.848 8.891 1.835 1 95.69 164 LEU B N 1
ATOM 4287 C CA . LEU B 1 164 ? 6.199 8.383 1.626 1 95.69 164 LEU B CA 1
ATOM 4288 C C . LEU B 1 164 ? 7.125 9.484 1.12 1 95.69 164 LEU B C 1
ATOM 4290 O O . LEU B 1 164 ? 6.742 10.266 0.246 1 95.69 164 LEU B O 1
ATOM 4294 N N . HIS B 1 165 ? 8.219 9.57 1.77 1 93.06 165 HIS B N 1
ATOM 4295 C CA . HIS B 1 165 ? 9.328 10.445 1.389 1 93.06 165 HIS B CA 1
ATOM 4296 C C . HIS B 1 165 ? 10.641 9.672 1.356 1 93.06 165 HIS B C 1
ATOM 4298 O O . HIS B 1 165 ? 10.703 8.508 1.767 1 93.06 165 HIS B O 1
ATOM 4304 N N . SER B 1 166 ? 11.719 10.305 0.868 1 91.31 166 SER B N 1
ATOM 4305 C CA . SER B 1 166 ? 13.031 9.664 0.851 1 91.31 166 SER B CA 1
ATOM 4306 C C . SER B 1 166 ? 14.102 10.602 1.403 1 91.31 166 SER B C 1
ATOM 4308 O O . SER B 1 166 ? 15.297 10.352 1.224 1 91.31 166 SER B O 1
ATOM 4310 N N . GLY B 1 167 ? 13.766 11.609 2.076 1 88.19 167 GLY B N 1
ATOM 4311 C CA . GLY B 1 167 ? 14.672 12.688 2.416 1 88.19 167 GLY B CA 1
ATOM 4312 C C . GLY B 1 167 ? 15.641 12.328 3.531 1 88.19 167 GLY B C 1
ATOM 4313 O O . GLY B 1 167 ? 16.578 13.078 3.812 1 88.19 167 GLY B O 1
ATOM 4314 N N . TYR B 1 168 ? 15.484 11.227 4.168 1 91.94 168 TYR B N 1
ATOM 4315 C CA . TYR B 1 168 ? 16.297 10.922 5.336 1 91.94 168 TYR B CA 1
ATOM 4316 C C . TYR B 1 168 ? 17.172 9.695 5.086 1 91.94 168 TYR B C 1
ATOM 4318 O O . TYR B 1 168 ? 17.75 9.141 6.02 1 91.94 168 TYR B O 1
ATOM 4326 N N . GLN B 1 169 ? 17.297 9.289 3.91 1 90.62 169 GLN B N 1
ATOM 4327 C CA . GLN B 1 169 ? 18 8.047 3.6 1 90.62 169 GLN B CA 1
ATOM 4328 C C . GLN B 1 169 ? 19.516 8.25 3.65 1 90.62 169 GLN B C 1
ATOM 4330 O O . GLN B 1 169 ? 20.266 7.285 3.83 1 90.62 169 GLN B O 1
ATOM 4335 N N . ASP B 1 170 ? 19.969 9.523 3.428 1 89.5 170 ASP B N 1
ATOM 4336 C CA . ASP B 1 170 ? 21.391 9.812 3.496 1 89.5 170 ASP B CA 1
ATOM 4337 C C . ASP B 1 170 ? 21.906 9.719 4.934 1 89.5 170 ASP B C 1
ATOM 4339 O O . ASP B 1 170 ? 21.547 10.539 5.781 1 89.5 170 ASP B O 1
ATOM 4343 N N . PRO B 1 171 ? 22.734 8.797 5.191 1 92.12 171 PRO B N 1
ATOM 4344 C CA . PRO B 1 171 ? 23.25 8.664 6.559 1 92.12 171 PRO B CA 1
ATOM 4345 C C . PRO B 1 171 ? 24.047 9.883 7.012 1 92.12 171 PRO B C 1
ATOM 4347 O O . PRO B 1 171 ? 24.281 10.062 8.211 1 92.12 171 PRO B O 1
ATOM 4350 N N . GLN B 1 172 ? 24.406 10.656 6.039 1 91.62 172 GLN B N 1
ATOM 4351 C CA . GLN B 1 172 ? 25.219 11.82 6.379 1 91.62 172 GLN B CA 1
ATOM 4352 C C . GLN B 1 172 ? 24.344 13.031 6.688 1 91.62 172 GLN B C 1
ATOM 4354 O O . GLN B 1 172 ? 24.844 14.086 7.074 1 91.62 172 GLN B O 1
ATOM 4359 N N . ARG B 1 173 ? 23.078 12.883 6.484 1 93 173 ARG B N 1
ATOM 4360 C CA . ARG B 1 173 ? 22.188 13.953 6.914 1 93 173 ARG B CA 1
ATOM 4361 C C . ARG B 1 173 ? 22.328 14.219 8.406 1 93 173 ARG B C 1
ATOM 4363 O O . ARG B 1 173 ? 22.25 13.289 9.219 1 93 173 ARG B O 1
ATOM 4370 N N . PRO B 1 174 ? 22.484 15.422 8.742 1 94.5 174 PRO B N 1
ATOM 4371 C CA . PRO B 1 174 ? 22.734 15.719 10.156 1 94.5 174 PRO B CA 1
ATOM 4372 C C . PRO B 1 174 ? 21.5 15.5 11.031 1 94.5 174 PRO B C 1
ATOM 4374 O O . PRO B 1 174 ? 20.375 15.633 10.555 1 94.5 174 PRO B O 1
ATOM 4377 N N . LEU B 1 175 ? 21.766 15.234 12.305 1 95.12 175 LEU B N 1
ATOM 4378 C CA . LEU B 1 175 ? 20.75 15.078 13.336 1 95.12 175 LEU B CA 1
ATOM 4379 C C . LEU B 1 175 ? 19.984 16.391 13.547 1 95.12 175 LEU B C 1
ATOM 4381 O O . LEU B 1 175 ? 20.594 17.453 13.648 1 95.12 175 LEU B O 1
ATOM 4385 N N . THR B 1 176 ? 18.703 16.375 13.5 1 92.31 176 THR B N 1
ATOM 4386 C CA . THR B 1 176 ? 17.844 17.531 13.758 1 92.31 176 THR B CA 1
ATOM 4387 C C . THR B 1 176 ? 16.828 17.219 14.852 1 92.31 176 THR B C 1
ATOM 4389 O O . THR B 1 176 ? 16.75 16.078 15.328 1 92.31 176 THR B O 1
ATOM 4392 N N . TRP B 1 177 ? 16.062 18.266 15.25 1 90.69 177 TRP B N 1
ATOM 4393 C CA . TRP B 1 177 ? 15.055 18.109 16.297 1 90.69 177 TRP B CA 1
ATOM 4394 C C . TRP B 1 177 ? 14.031 17.047 15.914 1 90.69 177 TRP B C 1
ATOM 4396 O O . TRP B 1 177 ? 13.469 16.375 16.781 1 90.69 177 TRP B O 1
ATOM 4406 N N . ARG B 1 178 ? 13.82 16.812 14.633 1 93.31 178 ARG B N 1
ATOM 4407 C CA . ARG B 1 178 ? 12.812 15.883 14.125 1 93.31 178 ARG B CA 1
ATOM 4408 C C . ARG B 1 178 ? 13.242 14.438 14.312 1 93.31 178 ARG B C 1
ATOM 4410 O O . ARG B 1 178 ? 12.445 13.516 14.117 1 93.31 178 ARG B O 1
ATOM 4417 N N . MET B 1 179 ? 14.461 14.273 14.688 1 95.56 179 MET B N 1
ATOM 4418 C CA . MET B 1 179 ? 15.016 12.93 14.82 1 95.56 179 MET B CA 1
ATOM 4419 C C . MET B 1 179 ? 15.25 12.578 16.281 1 95.56 179 MET B C 1
ATOM 4421 O O . MET B 1 179 ? 15.891 11.57 16.594 1 95.56 179 MET B O 1
ATOM 4425 N N . LYS B 1 180 ? 14.75 13.453 17.172 1 95.12 180 LYS B N 1
ATOM 4426 C CA . LYS B 1 180 ? 14.906 13.266 18.609 1 95.12 180 LYS B CA 1
ATOM 4427 C C . LYS B 1 180 ? 13.555 13.18 19.312 1 95.12 180 LYS B C 1
ATOM 4429 O O . LYS B 1 180 ? 12.695 14.039 19.109 1 95.12 180 LYS B O 1
ATOM 4434 N N . ARG B 1 181 ? 13.406 12.219 20.141 1 95 181 ARG B N 1
ATOM 4435 C CA . ARG B 1 181 ? 12.156 12.008 20.875 1 95 181 ARG B CA 1
ATOM 4436 C C . ARG B 1 181 ? 11.828 13.203 21.75 1 95 181 ARG B C 1
ATOM 4438 O O . ARG B 1 181 ? 10.672 13.633 21.828 1 95 181 ARG B O 1
ATOM 4445 N N . GLU B 1 182 ? 12.773 13.789 22.359 1 92.62 182 GLU B N 1
ATOM 4446 C CA . GLU B 1 182 ? 12.594 14.875 23.312 1 92.62 182 GLU B CA 1
ATOM 4447 C C . GLU B 1 182 ? 12.016 16.109 22.641 1 92.62 182 GLU B C 1
ATOM 4449 O O . GLU B 1 182 ? 11.266 16.875 23.25 1 92.62 182 GLU B O 1
ATOM 4454 N N . SER B 1 183 ? 12.328 16.312 21.406 1 92.12 183 SER B N 1
ATOM 4455 C CA . SER B 1 183 ? 11.891 17.516 20.703 1 92.12 183 SER B CA 1
ATOM 4456 C C . SER B 1 183 ? 10.734 17.203 19.75 1 92.12 183 SER B C 1
ATOM 4458 O O . SER B 1 183 ? 9.781 17.984 19.656 1 92.12 183 SER B O 1
ATOM 4460 N N . GLY B 1 184 ? 10.836 16.094 19.125 1 92.62 184 GLY B N 1
ATOM 4461 C CA . GLY B 1 184 ? 9.867 15.781 18.078 1 92.62 184 GLY B CA 1
ATOM 4462 C C . GLY B 1 184 ? 8.719 14.922 18.578 1 92.62 184 GLY B C 1
ATOM 4463 O O . GLY B 1 184 ? 7.641 14.922 17.969 1 92.62 184 GLY B O 1
ATOM 4464 N N . GLY B 1 185 ? 8.984 14.148 19.609 1 92.31 185 GLY B N 1
ATOM 4465 C CA . GLY B 1 185 ? 7.996 13.203 20.078 1 92.31 185 GLY B CA 1
ATOM 4466 C C . GLY B 1 185 ? 8 11.898 19.312 1 92.31 185 GLY B C 1
ATOM 4467 O O . GLY B 1 185 ? 8.242 10.828 19.891 1 92.31 185 GLY B O 1
ATOM 4468 N N . SER B 1 186 ? 7.73 11.945 18.062 1 93.31 186 SER B N 1
ATOM 4469 C CA . SER B 1 186 ? 7.793 10.812 17.141 1 93.31 186 SER B CA 1
ATOM 4470 C C . SER B 1 186 ? 8.531 11.18 15.859 1 93.31 186 SER B C 1
ATOM 4472 O O . SER B 1 186 ? 8.883 12.344 15.656 1 93.31 186 SER B O 1
ATOM 4474 N N . GLY B 1 187 ? 8.875 10.188 15.109 1 96.62 187 GLY B N 1
ATOM 4475 C CA . GLY B 1 187 ? 9.547 10.391 13.836 1 96.62 187 GLY B CA 1
ATOM 4476 C C . GLY B 1 187 ? 8.594 10.461 12.656 1 96.62 187 GLY B C 1
ATOM 4477 O O . GLY B 1 187 ? 7.656 11.266 12.656 1 96.62 187 GLY B O 1
ATOM 4478 N N . ALA B 1 188 ? 8.812 9.516 11.742 1 97.19 188 ALA B N 1
ATOM 4479 C CA . ALA B 1 188 ? 7.953 9.445 10.562 1 97.19 188 ALA B CA 1
ATOM 4480 C C . ALA B 1 188 ? 6.488 9.289 10.953 1 97.19 188 ALA B C 1
ATOM 4482 O O . ALA B 1 188 ? 5.598 9.812 10.281 1 97.19 188 ALA B O 1
ATOM 4483 N N . LEU B 1 189 ? 6.203 8.594 11.977 1 98.06 189 LEU B N 1
ATOM 4484 C CA . LEU B 1 189 ? 4.84 8.383 12.461 1 98.06 189 LEU B CA 1
ATOM 4485 C C . LEU B 1 189 ? 4.141 9.711 12.711 1 98.06 189 LEU B C 1
ATOM 4487 O O . LEU B 1 189 ? 3.033 9.938 12.219 1 98.06 189 LEU B O 1
ATOM 4491 N N . GLY B 1 190 ? 4.766 10.57 13.469 1 97 190 GLY B N 1
ATOM 4492 C CA . GLY B 1 190 ? 4.168 11.859 13.773 1 97 190 GLY B CA 1
ATOM 4493 C C . GLY B 1 190 ? 4.266 12.844 12.625 1 97 190 GLY B C 1
ATOM 4494 O O . GLY B 1 190 ? 3.307 13.555 12.328 1 97 190 GLY B O 1
ATOM 4495 N N . ASP B 1 191 ? 5.395 12.914 11.992 1 95.25 191 ASP B N 1
ATOM 4496 C CA . ASP B 1 191 ? 5.695 13.898 10.961 1 95.25 191 ASP B CA 1
ATOM 4497 C C . ASP B 1 191 ? 4.844 13.664 9.711 1 95.25 191 ASP B C 1
ATOM 4499 O O . ASP B 1 191 ? 4.238 14.602 9.18 1 95.25 191 ASP B O 1
ATOM 4503 N N . LEU B 1 192 ? 4.828 12.422 9.266 1 96.56 192 LEU B N 1
ATOM 4504 C CA . LEU B 1 192 ? 4.105 12.07 8.047 1 96.56 192 LEU B CA 1
ATOM 4505 C C . LEU B 1 192 ? 2.797 11.359 8.383 1 96.56 192 LEU B C 1
ATOM 4507 O O . LEU B 1 192 ? 1.747 11.688 7.828 1 96.56 192 LEU B O 1
ATOM 4511 N N . GLY B 1 193 ? 2.855 10.469 9.312 1 98.12 193 GLY B N 1
ATOM 4512 C CA . GLY B 1 193 ? 1.711 9.633 9.656 1 98.12 193 GLY B CA 1
ATOM 4513 C C . GLY B 1 193 ? 0.536 10.43 10.188 1 98.12 193 GLY B C 1
ATOM 4514 O O . GLY B 1 193 ? -0.621 10.062 9.977 1 98.12 193 GLY B O 1
ATOM 4515 N N . SER B 1 194 ? 0.803 11.5 10.906 1 98.25 194 SER B N 1
ATOM 4516 C CA . SER B 1 194 ? -0.281 12.305 11.461 1 98.25 194 SER B CA 1
ATOM 4517 C C . SER B 1 194 ? -1.198 12.828 10.359 1 98.25 194 SER B C 1
ATOM 4519 O O . SER B 1 194 ? -2.414 12.914 10.547 1 98.25 194 SER B O 1
ATOM 4521 N N . HIS B 1 195 ? -0.613 13.164 9.195 1 97.56 195 HIS B N 1
ATOM 4522 C CA . HIS B 1 195 ? -1.407 13.617 8.055 1 97.56 195 HIS B CA 1
ATOM 4523 C C . HIS B 1 195 ? -2.326 12.508 7.555 1 97.56 195 HIS B C 1
ATOM 4525 O O . HIS B 1 195 ? -3.508 12.742 7.293 1 97.56 195 HIS B O 1
ATOM 4531 N N . VAL B 1 196 ? -1.795 11.336 7.449 1 97.94 196 VAL B N 1
ATOM 4532 C CA . VAL B 1 196 ? -2.535 10.203 6.91 1 97.94 196 VAL B CA 1
ATOM 4533 C C . VAL B 1 196 ? -3.648 9.805 7.875 1 97.94 196 VAL B C 1
ATOM 4535 O O . VAL B 1 196 ? -4.785 9.562 7.461 1 97.94 196 VAL B O 1
ATOM 4538 N N . ILE B 1 197 ? -3.268 9.719 9.109 1 98.56 197 ILE B N 1
ATOM 4539 C CA . ILE B 1 197 ? -4.227 9.344 10.148 1 98.56 197 ILE B CA 1
ATOM 4540 C C . ILE B 1 197 ? -5.383 10.344 10.164 1 98.56 197 ILE B C 1
ATOM 4542 O O . ILE B 1 197 ? -6.551 9.945 10.195 1 98.56 197 ILE B O 1
ATOM 4546 N N . ASP B 1 198 ? -5.07 11.609 10.094 1 98.5 198 ASP B N 1
ATOM 4547 C CA . ASP B 1 198 ? -6.109 12.633 10.07 1 98.5 198 ASP B CA 1
ATOM 4548 C C . ASP B 1 198 ? -7 12.484 8.844 1 98.5 198 ASP B C 1
ATOM 4550 O O . ASP B 1 198 ? -8.227 12.539 8.945 1 98.5 198 ASP B O 1
ATOM 4554 N N . LEU B 1 199 ? -6.395 12.352 7.707 1 98 199 LEU B N 1
ATOM 4555 C CA . LEU B 1 199 ? -7.129 12.273 6.453 1 98 199 LEU B CA 1
ATOM 4556 C C . LEU B 1 199 ? -8.094 11.094 6.457 1 98 199 LEU B C 1
ATOM 4558 O O . LEU B 1 199 ? -9.258 11.234 6.078 1 98 199 LEU B O 1
ATOM 4562 N N . MET B 1 200 ? -7.605 9.953 6.875 1 98.5 200 MET B N 1
ATOM 4563 C CA . MET B 1 200 ? -8.453 8.766 6.871 1 98.5 200 MET B CA 1
ATOM 4564 C C . MET B 1 200 ? -9.555 8.875 7.918 1 98.5 200 MET B C 1
ATOM 4566 O O . MET B 1 200 ? -10.672 8.414 7.699 1 98.5 200 MET B O 1
ATOM 4570 N N . ARG B 1 201 ? -9.258 9.477 9.047 1 98.12 201 ARG B N 1
ATOM 4571 C CA . ARG B 1 201 ? -10.297 9.734 10.039 1 98.12 201 ARG B CA 1
ATOM 4572 C C . ARG B 1 201 ? -11.352 10.688 9.492 1 98.12 201 ARG B C 1
ATOM 4574 O O . ARG B 1 201 ? -12.547 10.484 9.703 1 98.12 201 ARG B O 1
ATOM 4581 N N . TYR B 1 202 ? -10.891 11.766 8.867 1 98.12 202 TYR B N 1
ATOM 4582 C CA . TYR B 1 202 ? -11.773 12.758 8.266 1 98.12 202 TYR B CA 1
ATOM 4583 C C . TYR B 1 202 ? -12.719 12.109 7.258 1 98.12 202 TYR B C 1
ATOM 4585 O O . TYR B 1 202 ? -13.906 12.445 7.203 1 98.12 202 TYR B O 1
ATOM 4593 N N . LEU B 1 203 ? -12.227 11.141 6.5 1 98.38 203 LEU B N 1
ATOM 4594 C CA . LEU B 1 203 ? -12.977 10.547 5.402 1 98.38 203 LEU B CA 1
ATOM 4595 C C . LEU B 1 203 ? -13.82 9.375 5.895 1 98.38 203 LEU B C 1
ATOM 4597 O O . LEU B 1 203 ? -14.945 9.18 5.43 1 98.38 203 LEU B O 1
ATOM 4601 N N . LEU B 1 204 ? -13.289 8.578 6.863 1 98.38 204 LEU B N 1
ATOM 4602 C CA . LEU B 1 204 ? -13.898 7.273 7.102 1 98.38 204 LEU B CA 1
ATOM 4603 C C . LEU B 1 204 ? -14.359 7.148 8.555 1 98.38 204 LEU B C 1
ATOM 4605 O O . LEU B 1 204 ? -15.039 6.184 8.914 1 98.38 204 LEU B O 1
ATOM 4609 N N . GLY B 1 205 ? -13.953 8.07 9.43 1 97.19 205 GLY B N 1
ATOM 4610 C CA . GLY B 1 205 ? -14.391 8.039 10.812 1 97.19 205 GLY B CA 1
ATOM 4611 C C . GLY B 1 205 ? -13.297 7.613 11.781 1 97.19 205 GLY B C 1
ATOM 4612 O O . GLY B 1 205 ? -12.148 7.418 11.375 1 97.19 205 GLY B O 1
ATOM 4613 N N . ASP B 1 206 ? -13.633 7.426 12.992 1 96.44 206 ASP B N 1
ATOM 4614 C CA . ASP B 1 206 ? -12.672 7.25 14.078 1 96.44 206 ASP B CA 1
ATOM 4615 C C . ASP B 1 206 ? -12.062 5.852 14.055 1 96.44 206 ASP B C 1
ATOM 4617 O O . ASP B 1 206 ? -12.719 4.891 13.648 1 96.44 206 ASP B O 1
ATOM 4621 N N . PHE B 1 207 ? -10.875 5.75 14.5 1 97.81 207 PHE B N 1
ATOM 4622 C CA . PHE B 1 207 ? -10.172 4.484 14.664 1 97.81 207 PHE B CA 1
ATOM 4623 C C . PHE B 1 207 ? -10.586 3.801 15.961 1 97.81 207 PHE B C 1
ATOM 4625 O O . PHE B 1 207 ? -10.758 4.461 16.984 1 97.81 207 PHE B O 1
ATOM 4632 N N . GLU B 1 208 ? -10.688 2.463 15.938 1 97.62 208 GLU B N 1
ATOM 4633 C CA . GLU B 1 208 ? -11.031 1.694 17.125 1 97.62 208 GLU B CA 1
ATOM 4634 C C . GLU B 1 208 ? -9.805 1.019 17.734 1 97.62 208 GLU B C 1
ATOM 4636 O O . GLU B 1 208 ? -9.609 1.047 18.938 1 97.62 208 GLU B O 1
ATOM 4641 N N . SER B 1 209 ? -9.023 0.361 16.938 1 97.94 209 SER B N 1
ATOM 4642 C CA . SER B 1 209 ? -7.848 -0.375 17.391 1 97.94 209 SER B CA 1
ATOM 4643 C C . SER B 1 209 ? -6.777 -0.428 16.297 1 97.94 209 SER B C 1
ATOM 4645 O O . SER B 1 209 ? -7.047 -0.102 15.148 1 97.94 209 SER B O 1
ATOM 4647 N N . LEU B 1 210 ? -5.543 -0.795 16.75 1 98.31 210 LEU B N 1
ATOM 4648 C CA . LEU B 1 210 ? -4.469 -0.857 15.773 1 98.31 210 LEU B CA 1
ATOM 4649 C C . LEU B 1 210 ? -3.357 -1.795 16.234 1 98.31 210 LEU B C 1
ATOM 4651 O O . LEU B 1 210 ? -3.291 -2.146 17.422 1 98.31 210 LEU B O 1
ATOM 4655 N N . GLN B 1 211 ? -2.604 -2.289 15.297 1 97.88 211 GLN B N 1
ATOM 4656 C CA . GLN B 1 211 ? -1.272 -2.861 15.461 1 97.88 211 GLN B CA 1
ATOM 4657 C C . GLN B 1 211 ? -0.233 -2.07 14.672 1 97.88 211 GLN B C 1
ATOM 4659 O O . GLN B 1 211 ? -0.504 -1.618 13.562 1 97.88 211 GLN B O 1
ATOM 4664 N N . ALA B 1 212 ? 0.921 -1.901 15.32 1 98.06 212 ALA B N 1
ATOM 4665 C CA . ALA B 1 212 ? 1.89 -1.048 14.641 1 98.06 212 ALA B CA 1
ATOM 4666 C C . ALA B 1 212 ? 3.309 -1.581 14.812 1 98.06 212 ALA B C 1
ATOM 4668 O O . ALA B 1 212 ? 3.592 -2.316 15.758 1 98.06 212 ALA B O 1
ATOM 4669 N N . HIS B 1 213 ? 4.09 -1.267 13.82 1 97.44 213 HIS B N 1
ATOM 4670 C CA . HIS B 1 213 ? 5.535 -1.454 13.875 1 97.44 213 HIS B CA 1
ATOM 4671 C C . HIS B 1 213 ? 6.273 -0.177 13.492 1 97.44 213 HIS B C 1
ATOM 4673 O O . HIS B 1 213 ? 5.992 0.411 12.445 1 97.44 213 HIS B O 1
ATOM 4679 N N . LEU B 1 214 ? 7.109 0.231 14.391 1 97.94 214 LEU B N 1
ATOM 4680 C CA . LEU B 1 214 ? 7.996 1.36 14.125 1 97.94 214 LEU B CA 1
ATOM 4681 C C . LEU B 1 214 ? 9.43 0.889 13.93 1 97.94 214 LEU B C 1
ATOM 4683 O O . LEU B 1 214 ? 9.906 0.002 14.648 1 97.94 214 LEU B O 1
ATOM 4687 N N . GLU B 1 215 ? 10.102 1.512 12.898 1 97.12 215 GLU B N 1
ATOM 4688 C CA . GLU B 1 215 ? 11.469 1.088 12.586 1 97.12 215 GLU B CA 1
ATOM 4689 C C . GLU B 1 215 ? 12.414 2.283 12.5 1 97.12 215 GLU B C 1
ATOM 4691 O O . GLU B 1 215 ? 12.023 3.354 12.023 1 97.12 215 GLU B O 1
ATOM 4696 N N . ARG B 1 216 ? 13.648 2.086 13.047 1 96.69 216 ARG B N 1
ATOM 4697 C CA . ARG B 1 216 ? 14.758 3.023 12.906 1 96.69 216 ARG B CA 1
ATOM 4698 C C . ARG B 1 216 ? 15.875 2.43 12.055 1 96.69 216 ARG B C 1
ATOM 4700 O O . ARG B 1 216 ? 16.609 1.544 12.508 1 96.69 216 ARG B O 1
ATOM 4707 N N . PHE B 1 217 ? 16.031 2.947 10.82 1 95.62 217 PHE B N 1
ATOM 4708 C CA . PHE B 1 217 ? 16.969 2.375 9.867 1 95.62 217 PHE B CA 1
ATOM 4709 C C . PHE B 1 217 ? 18.391 2.898 10.125 1 95.62 217 PHE B C 1
ATOM 4711 O O . PHE B 1 217 ? 19.359 2.182 9.922 1 95.62 217 PHE B O 1
ATOM 4718 N N . ILE B 1 218 ? 18.531 4.156 10.484 1 95.44 218 ILE B N 1
ATOM 4719 C CA . ILE B 1 218 ? 19.812 4.793 10.766 1 95.44 218 ILE B CA 1
ATOM 4720 C C . ILE B 1 218 ? 19.828 5.316 12.203 1 95.44 218 ILE B C 1
ATOM 4722 O O . ILE B 1 218 ? 19.344 6.422 12.469 1 95.44 218 ILE B O 1
ATOM 4726 N N . PRO B 1 219 ? 20.453 4.617 13.141 1 95.75 219 PRO B N 1
ATOM 4727 C CA . PRO B 1 219 ? 20.328 4.922 14.57 1 95.75 219 PRO B CA 1
ATOM 4728 C C . PRO B 1 219 ? 21.25 6.062 15.008 1 95.75 219 PRO B C 1
ATOM 4730 O O . PRO B 1 219 ? 21.094 6.59 16.109 1 95.75 219 PRO B O 1
ATOM 4733 N N . ARG B 1 220 ? 22.297 6.383 14.203 1 96.94 220 ARG B N 1
ATOM 4734 C CA . ARG B 1 220 ? 23.219 7.469 14.523 1 96.94 220 ARG B CA 1
ATOM 4735 C C . ARG B 1 220 ? 23.469 8.352 13.305 1 96.94 220 ARG B C 1
ATOM 4737 O O . ARG B 1 220 ? 23.547 7.855 12.18 1 96.94 220 ARG B O 1
ATOM 4744 N N . ARG B 1 221 ? 23.562 9.641 13.578 1 97 221 ARG B N 1
ATOM 4745 C CA . ARG B 1 221 ? 23.797 10.617 12.523 1 97 221 ARG B CA 1
ATOM 4746 C C . ARG B 1 221 ? 24.766 11.695 12.992 1 97 221 ARG B C 1
ATOM 4748 O O . ARG B 1 221 ? 24.891 11.945 14.195 1 97 221 ARG B O 1
ATOM 4755 N N . PRO B 1 222 ? 25.469 12.305 11.969 1 96.56 222 PRO B N 1
ATOM 4756 C CA . PRO B 1 222 ? 26.359 13.398 12.367 1 96.56 222 PRO B CA 1
ATOM 4757 C C . PRO B 1 222 ? 25.609 14.57 13.008 1 96.56 222 PRO B C 1
ATOM 4759 O O . PRO B 1 222 ? 24.484 14.875 12.609 1 96.56 222 PRO B O 1
ATOM 4762 N N . LEU B 1 223 ? 26.234 15.203 13.938 1 95.88 223 LEU B N 1
ATOM 4763 C CA . LEU B 1 223 ? 25.625 16.359 14.609 1 95.88 223 LEU B CA 1
ATOM 4764 C C . LEU B 1 223 ? 25.578 17.562 13.688 1 95.88 223 LEU B C 1
ATOM 4766 O O . LEU B 1 223 ? 24.703 18.422 13.82 1 95.88 223 LEU B O 1
ATOM 4770 N N . THR B 1 224 ? 26.625 17.641 12.797 1 93.5 224 THR B N 1
ATOM 4771 C CA . THR B 1 224 ? 26.703 18.703 11.797 1 93.5 224 THR B CA 1
ATOM 4772 C C . THR B 1 224 ? 27.047 18.109 10.43 1 93.5 224 THR B C 1
ATOM 4774 O O . THR B 1 224 ? 27.562 17 10.328 1 93.5 224 THR B O 1
ATOM 4777 N N . ARG B 1 225 ? 26.656 18.859 9.453 1 90 225 ARG B N 1
ATOM 4778 C CA . ARG B 1 225 ? 26.953 18.391 8.102 1 90 225 ARG B CA 1
ATOM 4779 C C . ARG B 1 225 ? 28.453 18.172 7.91 1 90 225 ARG B C 1
ATOM 4781 O O . ARG B 1 225 ? 29.25 19.078 8.141 1 90 225 ARG B O 1
ATOM 4788 N N . GLY B 1 226 ? 28.797 17 7.48 1 88.94 226 GLY B N 1
ATOM 4789 C CA . GLY B 1 226 ? 30.203 16.688 7.246 1 88.94 226 GLY B CA 1
ATOM 4790 C C . GLY B 1 226 ? 30.969 16.391 8.523 1 88.94 226 GLY B C 1
ATOM 4791 O O . GLY B 1 226 ? 32.188 16.141 8.484 1 88.94 226 GLY B O 1
ATOM 4792 N N . GLY B 1 227 ? 30.344 16.484 9.555 1 90.31 227 GLY B N 1
ATOM 4793 C CA . GLY B 1 227 ? 31.016 16.266 10.828 1 90.31 227 GLY B CA 1
ATOM 4794 C C . GLY B 1 227 ? 31.219 14.797 11.148 1 90.31 227 GLY B C 1
ATOM 4795 O O . GLY B 1 227 ? 30.609 13.93 10.516 1 90.31 227 GLY B O 1
ATOM 4796 N N . THR B 1 228 ? 32.094 14.539 12.109 1 91.88 228 THR B N 1
ATOM 4797 C CA . THR B 1 228 ? 32.406 13.164 12.469 1 91.88 228 THR B CA 1
ATOM 4798 C C . THR B 1 228 ? 31.75 12.781 13.797 1 91.88 228 THR B C 1
ATOM 4800 O O . THR B 1 228 ? 31.656 11.602 14.133 1 91.88 228 THR B O 1
ATOM 4803 N N . ASP B 1 229 ? 31.375 13.82 14.508 1 95.62 229 ASP B N 1
ATOM 4804 C CA . ASP B 1 229 ? 30.672 13.547 15.758 1 95.62 229 ASP B CA 1
ATOM 4805 C C . ASP B 1 229 ? 29.234 13.086 15.508 1 95.62 229 ASP B C 1
ATOM 4807 O O . ASP B 1 229 ? 28.484 13.75 14.789 1 95.62 229 ASP B O 1
ATOM 4811 N N . LEU B 1 230 ? 28.953 11.969 16.125 1 95.88 230 LEU B N 1
ATOM 4812 C CA . LEU B 1 230 ? 27.656 11.367 15.859 1 95.88 230 LEU B CA 1
ATOM 4813 C C . LEU B 1 230 ? 26.734 11.523 17.062 1 95.88 230 LEU B C 1
ATOM 4815 O O . LEU B 1 230 ? 27.188 11.531 18.203 1 95.88 230 LEU B O 1
ATOM 4819 N N . GLY B 1 231 ? 25.484 11.781 16.797 1 96.38 231 GLY B N 1
ATOM 4820 C CA . GLY B 1 231 ? 24.406 11.719 17.781 1 96.38 231 GLY B CA 1
ATOM 4821 C C . GLY B 1 231 ? 23.406 10.609 17.5 1 96.38 231 GLY B C 1
ATOM 4822 O O . GLY B 1 231 ? 23.391 10.039 16.406 1 96.38 231 GLY B O 1
ATOM 4823 N N . GLU B 1 232 ? 22.594 10.336 18.5 1 97 232 GLU B N 1
ATOM 4824 C CA . GLU B 1 232 ? 21.656 9.219 18.406 1 97 232 GLU B CA 1
ATOM 4825 C C . GLU B 1 232 ? 20.312 9.672 17.844 1 97 232 GLU B C 1
ATOM 4827 O O . GLU B 1 232 ? 19.781 10.719 18.25 1 97 232 GLU B O 1
ATOM 4832 N N . VAL B 1 233 ? 19.812 8.93 16.906 1 97.06 233 VAL B N 1
ATOM 4833 C CA . VAL B 1 233 ? 18.438 9.07 16.469 1 97.06 233 VAL B CA 1
ATOM 4834 C C . VAL B 1 233 ? 17.516 8.297 17.406 1 97.06 233 VAL B C 1
ATOM 4836 O O . VAL B 1 233 ? 17.688 7.098 17.625 1 97.06 233 VAL B O 1
ATOM 4839 N N . THR B 1 234 ? 16.516 8.969 17.969 1 96.94 234 THR B N 1
ATOM 4840 C CA . THR B 1 234 ? 15.734 8.312 19.016 1 96.94 234 THR B CA 1
ATOM 4841 C C . THR B 1 234 ? 14.266 8.211 18.609 1 96.94 234 THR B C 1
ATOM 4843 O O . THR B 1 234 ? 13.391 8.008 19.453 1 96.94 234 THR B O 1
ATOM 4846 N N . VAL B 1 235 ? 13.969 8.414 17.312 1 96.88 235 VAL B N 1
ATOM 4847 C CA . VAL B 1 235 ? 12.602 8.289 16.812 1 96.88 235 VAL B CA 1
ATOM 4848 C C . VAL B 1 235 ? 12.578 7.367 15.594 1 96.88 235 VAL B C 1
ATOM 4850 O O . VAL B 1 235 ? 13.633 6.945 15.109 1 96.88 235 VAL B O 1
ATOM 4853 N N . ASP B 1 236 ? 11.391 7.062 15.172 1 97.81 236 ASP B N 1
ATOM 4854 C CA . ASP B 1 236 ? 11.211 6.125 14.07 1 97.81 236 ASP B CA 1
ATOM 4855 C C . ASP B 1 236 ? 11.5 6.797 12.727 1 97.81 236 ASP B C 1
ATOM 4857 O O . ASP B 1 236 ? 11.211 7.98 12.539 1 97.81 236 ASP B O 1
ATOM 4861 N N . ASP B 1 237 ? 12.031 6.012 11.766 1 97.62 237 ASP B N 1
ATOM 4862 C CA . ASP B 1 237 ? 12.242 6.398 10.375 1 97.62 237 ASP B CA 1
ATOM 4863 C C . ASP B 1 237 ? 11.055 6 9.508 1 97.62 237 ASP B C 1
ATOM 4865 O O . ASP B 1 237 ? 10.828 6.59 8.445 1 97.62 237 ASP B O 1
ATOM 4869 N N . ALA B 1 238 ? 10.391 4.984 9.984 1 97.88 238 ALA B N 1
ATOM 4870 C CA . ALA B 1 238 ? 9.219 4.469 9.273 1 97.88 238 ALA B CA 1
ATOM 4871 C C . ALA B 1 238 ? 8.227 3.836 10.25 1 97.88 238 ALA B C 1
ATOM 4873 O O . ALA B 1 238 ? 8.609 3.369 11.32 1 97.88 238 ALA B O 1
ATOM 4874 N N . ALA B 1 239 ? 6.992 3.852 9.812 1 98.44 239 ALA B N 1
ATOM 4875 C CA . ALA B 1 239 ? 5.91 3.287 10.617 1 98.44 239 ALA B CA 1
ATOM 4876 C C . ALA B 1 239 ? 4.887 2.576 9.742 1 98.44 239 ALA B C 1
ATOM 4878 O O . ALA B 1 239 ? 4.535 3.064 8.664 1 98.44 239 ALA B O 1
ATOM 4879 N N . TRP B 1 240 ? 4.477 1.383 10.164 1 98.31 240 TRP B N 1
ATOM 4880 C CA . TRP B 1 240 ? 3.404 0.612 9.539 1 98.31 240 TRP B CA 1
ATOM 4881 C C . TRP B 1 240 ? 2.291 0.321 10.539 1 98.31 240 TRP B C 1
ATOM 4883 O O . TRP B 1 240 ? 2.545 -0.209 11.625 1 98.31 240 TRP B O 1
ATOM 4893 N N . LEU B 1 241 ? 1.1 0.672 10.133 1 98.44 241 LEU B N 1
ATOM 4894 C CA . LEU B 1 241 ? -0.055 0.411 10.984 1 98.44 241 LEU B CA 1
ATOM 4895 C C . LEU B 1 241 ? -1.089 -0.439 10.258 1 98.44 241 LEU B C 1
ATOM 4897 O O . LEU B 1 241 ? -1.353 -0.222 9.07 1 98.44 241 LEU B O 1
ATOM 4901 N N . ARG B 1 242 ? -1.61 -1.431 10.914 1 97.62 242 ARG B N 1
ATOM 4902 C CA . ARG B 1 242 ? -2.898 -2.035 10.594 1 97.62 242 ARG B CA 1
ATOM 4903 C C . ARG B 1 242 ? -3.982 -1.555 11.555 1 97.62 242 ARG B C 1
ATOM 4905 O O . ARG B 1 242 ? -3.816 -1.627 12.773 1 97.62 242 ARG B O 1
ATOM 4912 N N . VAL B 1 243 ? -5.098 -1.106 10.984 1 98.19 243 VAL B N 1
ATOM 4913 C CA . VAL B 1 243 ? -6.062 -0.435 11.844 1 98.19 243 VAL B CA 1
ATOM 4914 C C . VAL B 1 243 ? -7.457 -0.998 11.594 1 98.19 243 VAL B C 1
ATOM 4916 O O . VAL B 1 243 ? -7.738 -1.521 10.516 1 98.19 243 VAL B O 1
ATOM 4919 N N . ARG B 1 244 ? -8.258 -0.913 12.578 1 97.69 244 ARG B N 1
ATOM 4920 C CA . ARG B 1 244 ? -9.703 -1.122 12.5 1 97.69 244 ARG B CA 1
ATOM 4921 C C . ARG B 1 244 ? -10.461 0.142 12.883 1 97.69 244 ARG B C 1
ATOM 4923 O O . ARG B 1 244 ? -10.164 0.758 13.914 1 97.69 244 ARG B O 1
ATOM 4930 N N . LEU B 1 245 ? -11.359 0.532 12.039 1 97.5 245 LEU B N 1
ATOM 4931 C CA . LEU B 1 245 ? -12.203 1.688 12.344 1 97.5 245 LEU B CA 1
ATOM 4932 C C . LEU B 1 245 ? -13.375 1.291 13.227 1 97.5 245 LEU B C 1
ATOM 4934 O O . LEU B 1 245 ? -13.688 0.104 13.359 1 97.5 245 LEU B O 1
ATOM 4938 N N . ALA B 1 246 ? -13.984 2.289 13.805 1 96 246 ALA B N 1
ATOM 4939 C CA . ALA B 1 246 ? -15.18 2.041 14.609 1 96 246 ALA B CA 1
ATOM 4940 C C . ALA B 1 246 ? -16.297 1.425 13.773 1 96 246 ALA B C 1
ATOM 4942 O O . ALA B 1 246 ? -17.094 0.626 14.273 1 96 246 ALA B O 1
ATOM 4943 N N . SER B 1 247 ? -16.344 1.743 12.477 1 94.69 247 SER B N 1
ATOM 4944 C CA . SER B 1 247 ? -17.328 1.216 11.555 1 94.69 247 SER B CA 1
ATOM 4945 C C . SER B 1 247 ? -17.094 -0.261 11.258 1 94.69 247 SER B C 1
ATOM 4947 O O . SER B 1 247 ? -17.953 -0.939 10.695 1 94.69 247 SER B O 1
ATOM 4949 N N . GLY B 1 248 ? -15.906 -0.717 11.594 1 94.69 248 GLY B N 1
ATOM 4950 C CA . GLY B 1 248 ? -15.547 -2.094 11.297 1 94.69 248 GLY B CA 1
ATOM 4951 C C . GLY B 1 248 ? -14.617 -2.227 10.102 1 94.69 248 GLY B C 1
ATOM 4952 O O . GLY B 1 248 ? -14.031 -3.285 9.883 1 94.69 248 GLY B O 1
ATOM 4953 N N . ALA B 1 249 ? -14.438 -1.177 9.359 1 95.25 249 ALA B N 1
ATOM 4954 C CA . ALA B 1 249 ? -13.547 -1.209 8.203 1 95.25 249 ALA B CA 1
ATOM 4955 C C . ALA B 1 249 ? -12.102 -1.448 8.633 1 95.25 249 ALA B C 1
ATOM 4957 O O . ALA B 1 249 ? -11.68 -1.005 9.703 1 95.25 249 ALA B O 1
ATOM 4958 N N . LEU B 1 250 ? -11.359 -2.139 7.773 1 95.81 250 LEU B N 1
ATOM 4959 C CA . LEU B 1 250 ? -9.953 -2.438 8.016 1 95.81 250 LEU B CA 1
ATOM 4960 C C . LEU B 1 250 ? -9.055 -1.624 7.094 1 95.81 250 LEU B C 1
ATOM 4962 O O . LEU B 1 250 ? -9.453 -1.271 5.984 1 95.81 250 LEU B O 1
ATOM 4966 N N . GLY B 1 251 ? -7.875 -1.319 7.598 1 96.81 251 GLY B N 1
ATOM 4967 C CA . GLY B 1 251 ? -6.988 -0.572 6.719 1 96.81 251 GLY B CA 1
ATOM 4968 C C . GLY B 1 251 ? -5.531 -0.658 7.133 1 96.81 251 GLY B C 1
ATOM 4969 O O . GLY B 1 251 ? -5.211 -1.228 8.18 1 96.81 251 GLY B O 1
ATOM 4970 N N . THR B 1 252 ? -4.684 -0.202 6.234 1 98.19 252 THR B N 1
ATOM 4971 C CA . THR B 1 252 ? -3.256 -0.078 6.504 1 98.19 252 THR B CA 1
ATOM 4972 C C . THR B 1 252 ? -2.783 1.354 6.27 1 98.19 252 THR B C 1
ATOM 4974 O O . THR B 1 252 ? -3.275 2.035 5.367 1 98.19 252 THR B O 1
ATOM 4977 N N . ILE B 1 253 ? -1.882 1.77 7.109 1 98.56 253 ILE B N 1
ATOM 4978 C CA . ILE B 1 253 ? -1.247 3.078 6.992 1 98.56 253 ILE B CA 1
ATOM 4979 C C . ILE B 1 253 ? 0.272 2.918 7.008 1 98.56 253 ILE B C 1
ATOM 4981 O O . ILE B 1 253 ? 0.817 2.193 7.844 1 98.56 253 ILE B O 1
ATOM 4985 N N . GLU B 1 254 ? 0.895 3.531 6.051 1 98.38 254 GLU B N 1
ATOM 4986 C CA . GLU B 1 254 ? 2.354 3.525 5.996 1 98.38 254 GLU B CA 1
ATOM 4987 C C . GLU B 1 254 ? 2.91 4.945 5.938 1 98.38 254 GLU B C 1
ATOM 4989 O O . GLU B 1 254 ? 2.443 5.77 5.148 1 98.38 254 GLU B O 1
ATOM 4994 N N . ALA B 1 255 ? 3.799 5.273 6.82 1 98.12 255 ALA B N 1
ATOM 4995 C CA . ALA B 1 255 ? 4.578 6.508 6.805 1 98.12 255 ALA B CA 1
ATOM 4996 C C . ALA B 1 255 ? 6.074 6.211 6.789 1 98.12 255 ALA B C 1
ATOM 4998 O O . ALA B 1 255 ? 6.586 5.504 7.66 1 98.12 255 ALA B O 1
ATOM 4999 N N . SER B 1 256 ? 6.758 6.777 5.762 1 97.88 256 SER B N 1
ATOM 5000 C CA . SER B 1 256 ? 8.18 6.473 5.691 1 97.88 256 SER B CA 1
ATOM 5001 C C . SER B 1 256 ? 8.969 7.637 5.105 1 97.88 256 SER B C 1
ATOM 5003 O O . SER B 1 256 ? 8.523 8.281 4.156 1 97.88 256 SER B O 1
ATOM 5005 N N . ARG B 1 257 ? 10.133 7.871 5.699 1 95.88 257 ARG B N 1
ATOM 5006 C CA . ARG B 1 257 ? 11.094 8.828 5.16 1 95.88 257 ARG B CA 1
ATOM 5007 C C . ARG B 1 257 ? 12.18 8.117 4.359 1 95.88 257 ARG B C 1
ATOM 5009 O O . ARG B 1 257 ? 13.219 8.711 4.051 1 95.88 257 ARG B O 1
ATOM 5016 N N . PHE B 1 258 ? 11.945 6.82 4.125 1 95.75 258 PHE B N 1
ATOM 5017 C CA . PHE B 1 258 ? 12.953 5.977 3.498 1 95.75 258 PHE B CA 1
ATOM 5018 C C . PHE B 1 258 ? 12.391 5.281 2.266 1 95.75 258 PHE B C 1
ATOM 5020 O O . PHE B 1 258 ? 12.734 4.133 1.981 1 95.75 258 PHE B O 1
ATOM 5027 N N . ALA B 1 259 ? 11.5 5.859 1.623 1 94.88 259 ALA B N 1
ATOM 5028 C CA . ALA B 1 259 ? 11.008 5.367 0.341 1 94.88 259 ALA B CA 1
ATOM 5029 C C . ALA B 1 259 ? 11.82 5.934 -0.817 1 94.88 259 ALA B C 1
ATOM 5031 O O . ALA B 1 259 ? 11.422 6.922 -1.44 1 94.88 259 ALA B O 1
ATOM 5032 N N . THR B 1 260 ? 12.82 5.27 -1.167 1 93.19 260 THR B N 1
ATOM 5033 C CA . THR B 1 260 ? 13.805 5.742 -2.133 1 93.19 260 THR B CA 1
ATOM 5034 C C . THR B 1 260 ? 13.133 6.105 -3.455 1 93.19 260 THR B C 1
ATOM 5036 O O . THR B 1 260 ? 12.328 5.336 -3.98 1 93.19 260 THR B O 1
ATOM 5039 N N . GLY B 1 261 ? 13.445 7.289 -3.941 1 89.44 261 GLY B N 1
ATOM 5040 C CA . GLY B 1 261 ? 12.938 7.762 -5.215 1 89.44 261 GLY B CA 1
ATOM 5041 C C . GLY B 1 261 ? 11.633 8.531 -5.086 1 89.44 261 GLY B C 1
ATOM 5042 O O . GLY B 1 261 ? 11.133 9.086 -6.066 1 89.44 261 GLY B O 1
ATOM 5043 N N . THR B 1 262 ? 11.102 8.555 -3.916 1 88.5 262 THR B N 1
ATOM 5044 C CA . THR B 1 262 ? 9.82 9.211 -3.699 1 88.5 262 THR B CA 1
ATOM 5045 C C . THR B 1 262 ? 10.023 10.633 -3.178 1 88.5 262 THR B C 1
ATOM 5047 O O . THR B 1 262 ? 10.852 10.867 -2.295 1 88.5 262 THR B O 1
ATOM 5050 N N . LEU B 1 263 ? 9.289 11.594 -3.695 1 78.38 263 LEU B N 1
ATOM 5051 C CA . LEU B 1 263 ? 9.367 12.984 -3.256 1 78.38 263 LEU B CA 1
ATOM 5052 C C . LEU B 1 263 ? 8.328 13.273 -2.178 1 78.38 263 LEU B C 1
ATOM 5054 O O . LEU B 1 263 ? 8.68 13.633 -1.053 1 78.38 263 LEU B O 1
ATOM 5058 N N . ASP B 1 264 ? 7.094 13.07 -2.438 1 85.88 264 ASP B N 1
ATOM 5059 C CA . ASP B 1 264 ? 5.992 13.414 -1.545 1 85.88 264 ASP B CA 1
ATOM 5060 C C . ASP B 1 264 ? 4.73 12.641 -1.904 1 85.88 264 ASP B C 1
ATOM 5062 O O . ASP B 1 264 ? 3.693 13.234 -2.209 1 85.88 264 ASP B O 1
ATOM 5066 N N . ASP B 1 265 ? 4.766 11.391 -1.677 1 90.81 265 ASP B N 1
ATOM 5067 C CA . ASP B 1 265 ? 3.645 10.547 -2.08 1 90.81 265 ASP B CA 1
ATOM 5068 C C . ASP B 1 265 ? 2.637 10.391 -0.944 1 90.81 265 ASP B C 1
ATOM 5070 O O . ASP B 1 265 ? 2.781 9.508 -0.095 1 90.81 265 ASP B O 1
ATOM 5074 N N . LEU B 1 266 ? 1.688 11.258 -0.92 1 94.88 266 LEU B N 1
ATOM 5075 C CA . LEU B 1 266 ? 0.498 11.047 -0.103 1 94.88 266 LEU B CA 1
ATOM 5076 C C . LEU B 1 266 ? -0.634 10.453 -0.934 1 94.88 266 LEU B C 1
ATOM 5078 O O . LEU B 1 266 ? -1.123 11.086 -1.869 1 94.88 266 LEU B O 1
ATOM 5082 N N . ARG B 1 267 ? -1.043 9.195 -0.604 1 96.88 267 ARG B N 1
ATOM 5083 C CA . ARG B 1 267 ? -2.049 8.484 -1.384 1 96.88 267 ARG B CA 1
ATOM 5084 C C . ARG B 1 267 ? -3.012 7.727 -0.476 1 96.88 267 ARG B C 1
ATOM 5086 O O . ARG B 1 267 ? -2.648 7.34 0.638 1 96.88 267 ARG B O 1
ATOM 5093 N N . PHE B 1 268 ? -4.199 7.531 -0.991 1 97.94 268 PHE B N 1
ATOM 5094 C CA . PHE B 1 268 ? -5.102 6.598 -0.326 1 97.94 268 PHE B CA 1
ATOM 5095 C C . PHE B 1 268 ? -5.965 5.859 -1.343 1 97.94 268 PHE B C 1
ATOM 5097 O O . PHE B 1 268 ? -6.176 6.348 -2.455 1 97.94 268 PHE B O 1
ATOM 5104 N N . TRP B 1 269 ? -6.348 4.684 -1.021 1 98.25 269 TRP B N 1
ATOM 5105 C CA . TRP B 1 269 ? -7.305 3.82 -1.7 1 98.25 269 TRP B CA 1
ATOM 5106 C C . TRP B 1 269 ? -8.422 3.396 -0.754 1 98.25 269 TRP B C 1
ATOM 5108 O O . TRP B 1 269 ? -8.164 2.908 0.348 1 98.25 269 TRP B O 1
ATOM 5118 N N . ILE B 1 270 ? -9.617 3.586 -1.151 1 98.12 270 ILE B N 1
ATOM 5119 C CA . ILE B 1 270 ? -10.773 3.186 -0.358 1 98.12 270 ILE B CA 1
ATOM 5120 C C . ILE B 1 270 ? -11.664 2.252 -1.177 1 98.12 270 ILE B C 1
ATOM 5122 O O . ILE B 1 270 ? -12.062 2.586 -2.295 1 98.12 270 ILE B O 1
ATOM 5126 N N . TYR B 1 271 ? -11.969 1.092 -0.627 1 97.62 271 TYR B N 1
ATOM 5127 C CA . TYR B 1 271 ? -12.773 0.084 -1.314 1 97.62 271 TYR B CA 1
ATOM 5128 C C . TYR B 1 271 ? -14.062 -0.197 -0.557 1 97.62 271 TYR B C 1
ATOM 5130 O O . TYR B 1 271 ? -14.031 -0.66 0.586 1 97.62 271 TYR B O 1
ATOM 5138 N N . GLY B 1 272 ? -15.156 0.033 -1.213 1 97.06 272 GLY B N 1
ATOM 5139 C CA . GLY B 1 272 ? -16.453 -0.233 -0.625 1 97.06 272 GLY B CA 1
ATOM 5140 C C . GLY B 1 272 ? -17.344 -1.101 -1.5 1 97.06 272 GLY B C 1
ATOM 5141 O O . GLY B 1 272 ? -16.969 -1.457 -2.617 1 97.06 272 GLY B O 1
ATOM 5142 N N . GLU B 1 273 ? -18.469 -1.447 -1.016 1 94.44 273 GLU B N 1
ATOM 5143 C CA . GLU B 1 273 ? -19.453 -2.301 -1.68 1 94.44 273 GLU B CA 1
ATOM 5144 C C . GLU B 1 273 ? -19.953 -1.666 -2.975 1 94.44 273 GLU B C 1
ATOM 5146 O O . GLU B 1 273 ? -20.125 -2.354 -3.984 1 94.44 273 GLU B O 1
ATOM 5151 N N . GLY B 1 274 ? -20.109 -0.386 -2.93 1 94.5 274 GLY B N 1
ATOM 5152 C CA . GLY B 1 274 ? -20.734 0.292 -4.051 1 94.5 274 GLY B CA 1
ATOM 5153 C C . GLY B 1 274 ? -19.75 1.047 -4.922 1 94.5 274 GLY B C 1
ATOM 5154 O O . GLY B 1 274 ? -20.125 1.594 -5.961 1 94.5 274 GLY B O 1
ATOM 5155 N N . GLY B 1 275 ? -18.547 1.031 -4.488 1 96.12 275 GLY B N 1
ATOM 5156 C CA . GLY B 1 275 ? -17.578 1.788 -5.262 1 96.12 275 GLY B CA 1
ATOM 5157 C C . GLY B 1 275 ? -16.219 1.901 -4.578 1 96.12 275 GLY B C 1
ATOM 5158 O O . GLY B 1 275 ? -16 1.286 -3.533 1 96.12 275 GLY B O 1
ATOM 5159 N N . ALA B 1 276 ? -15.336 2.676 -5.273 1 97.75 276 ALA B N 1
ATOM 5160 C CA . ALA B 1 276 ? -13.977 2.848 -4.758 1 97.75 276 ALA B CA 1
ATOM 5161 C C . ALA B 1 276 ? -13.43 4.227 -5.109 1 97.75 276 ALA B C 1
ATOM 5163 O O . ALA B 1 276 ? -13.898 4.871 -6.047 1 97.75 276 ALA B O 1
ATOM 5164 N N . LEU B 1 277 ? -12.453 4.68 -4.297 1 97.56 277 LEU B N 1
ATOM 5165 C CA . LEU B 1 277 ? -11.781 5.957 -4.492 1 97.56 277 LEU B CA 1
ATOM 5166 C C . LEU B 1 277 ? -10.266 5.793 -4.414 1 97.56 277 LEU B C 1
ATOM 5168 O O . LEU B 1 277 ? -9.766 5.047 -3.57 1 97.56 277 LEU B O 1
ATOM 5172 N N . HIS B 1 278 ? -9.586 6.453 -5.328 1 97.06 278 HIS B N 1
ATOM 5173 C CA . HIS B 1 278 ? -8.133 6.57 -5.266 1 97.06 278 HIS B CA 1
ATOM 5174 C C . HIS B 1 278 ? -7.699 8.031 -5.367 1 97.06 278 HIS B C 1
ATOM 5176 O O . HIS B 1 278 ? -8.211 8.773 -6.207 1 97.06 278 HIS B O 1
ATOM 5182 N N . PHE B 1 279 ? -6.801 8.414 -4.52 1 96.44 279 PHE B N 1
ATOM 5183 C CA . PHE B 1 279 ? -6.242 9.766 -4.551 1 96.44 279 PHE B CA 1
ATOM 5184 C C . PHE B 1 279 ? -4.719 9.719 -4.535 1 96.44 279 PHE B C 1
ATOM 5186 O O . PHE B 1 279 ? -4.125 8.859 -3.875 1 96.44 279 PHE B O 1
ATOM 5193 N N . ASP B 1 280 ? -4.086 10.641 -5.254 1 93.56 280 ASP B N 1
ATOM 5194 C CA . ASP B 1 280 ? -2.643 10.844 -5.309 1 93.56 280 ASP B CA 1
ATOM 5195 C C . ASP B 1 280 ? -2.293 12.328 -5.262 1 93.56 280 ASP B C 1
ATOM 5197 O O . ASP B 1 280 ? -2.629 13.078 -6.184 1 93.56 280 ASP B O 1
ATOM 5201 N N . LEU B 1 281 ? -1.553 12.695 -4.23 1 90.25 281 LEU B N 1
ATOM 5202 C CA . LEU B 1 281 ? -1.209 14.094 -4.031 1 90.25 281 LEU B CA 1
ATOM 5203 C C . LEU B 1 281 ? -0.393 14.625 -5.207 1 90.25 281 LEU B C 1
ATOM 5205 O O . LEU B 1 281 ? -0.419 15.828 -5.492 1 90.25 281 LEU B O 1
ATOM 5209 N N . MET B 1 282 ? 0.335 13.758 -5.844 1 86 282 MET B N 1
ATOM 5210 C CA . MET B 1 282 ? 1.149 14.188 -6.973 1 86 282 MET B CA 1
ATOM 5211 C C . MET B 1 282 ? 0.283 14.438 -8.203 1 86 282 MET B C 1
ATOM 5213 O O . MET B 1 282 ? 0.756 14.984 -9.203 1 86 282 MET B O 1
ATOM 5217 N N . ASN B 1 283 ? -0.958 14.016 -8.164 1 86.06 283 ASN B N 1
ATOM 5218 C CA . ASN B 1 283 ? -1.996 14.375 -9.125 1 86.06 283 ASN B CA 1
ATOM 5219 C C . ASN B 1 283 ? -3.236 14.93 -8.43 1 86.06 283 ASN B C 1
ATOM 5221 O O . ASN B 1 283 ? -4.332 14.383 -8.578 1 86.06 283 ASN B O 1
ATOM 5225 N N . PRO B 1 284 ? -3.047 16.016 -7.793 1 84.81 284 PRO B N 1
ATOM 5226 C CA . PRO B 1 284 ? -4.062 16.484 -6.848 1 84.81 284 PRO B CA 1
ATOM 5227 C C . PRO B 1 284 ? -5.309 17.031 -7.543 1 84.81 284 PRO B C 1
ATOM 5229 O O . PRO B 1 284 ? -6.332 17.266 -6.895 1 84.81 284 PRO B O 1
ATOM 5232 N N . ASN B 1 285 ? -5.234 17.25 -8.844 1 84.69 285 ASN B N 1
ATOM 5233 C CA . ASN B 1 285 ? -6.34 17.859 -9.57 1 84.69 285 ASN B CA 1
ATOM 5234 C C . ASN B 1 285 ? -7.414 16.844 -9.938 1 84.69 285 ASN B C 1
ATOM 5236 O O . ASN B 1 285 ? -8.469 17.203 -10.453 1 84.69 285 ASN B O 1
ATOM 5240 N N . TYR B 1 286 ? -7.094 15.641 -9.609 1 87.75 286 TYR B N 1
ATOM 5241 C CA . TYR B 1 286 ? -8.031 14.602 -10.016 1 87.75 286 TYR B CA 1
ATOM 5242 C C . TYR B 1 286 ? -8.281 13.625 -8.875 1 87.75 286 TYR B C 1
ATOM 5244 O O . TYR B 1 286 ? -7.41 13.406 -8.031 1 87.75 286 TYR B O 1
ATOM 5252 N N . LEU B 1 287 ? -9.477 13.109 -8.859 1 92.94 287 LEU B N 1
ATOM 5253 C CA . LEU B 1 287 ? -9.891 12 -8 1 92.94 287 LEU B CA 1
ATOM 5254 C C . LEU B 1 287 ? -10.352 10.812 -8.836 1 92.94 287 LEU B C 1
ATOM 5256 O O . LEU B 1 287 ? -11.18 10.969 -9.734 1 92.94 287 LEU B O 1
ATOM 5260 N N . ALA B 1 288 ? -9.781 9.695 -8.586 1 95.5 288 ALA B N 1
ATOM 5261 C CA . ALA B 1 288 ? -10.266 8.492 -9.258 1 95.5 288 ALA B CA 1
ATOM 5262 C C . ALA B 1 288 ? -11.484 7.922 -8.531 1 95.5 288 ALA B C 1
ATOM 5264 O O . ALA B 1 288 ? -11.461 7.734 -7.316 1 95.5 288 ALA B O 1
ATOM 5265 N N . TRP B 1 289 ? -12.5 7.688 -9.281 1 94.75 289 TRP B N 1
ATOM 5266 C CA . TRP B 1 289 ? -13.773 7.211 -8.758 1 94.75 289 TRP B CA 1
ATOM 5267 C C . TRP B 1 289 ? -14.289 6.027 -9.57 1 94.75 289 TRP B C 1
ATOM 5269 O O . TRP B 1 289 ? -14.328 6.078 -10.797 1 94.75 289 TRP B O 1
ATOM 5279 N N . PHE B 1 290 ? -14.609 4.949 -8.93 1 94.69 290 PHE B N 1
ATOM 5280 C CA . PHE B 1 290 ? -15.25 3.791 -9.531 1 94.69 290 PHE B CA 1
ATOM 5281 C C . PHE B 1 290 ? -16.656 3.592 -8.969 1 94.69 290 PHE B C 1
ATOM 5283 O O . PHE B 1 290 ? -16.812 3.4 -7.762 1 94.69 290 PHE B O 1
ATOM 5290 N N . ASP B 1 291 ? -17.562 3.633 -9.836 1 93.56 291 ASP B N 1
ATOM 5291 C CA . ASP B 1 291 ? -18.969 3.445 -9.477 1 93.56 291 ASP B CA 1
ATOM 5292 C C . ASP B 1 291 ? -19.469 2.072 -9.914 1 93.56 291 ASP B C 1
ATOM 5294 O O . ASP B 1 291 ? -19.656 1.828 -11.109 1 93.56 291 ASP B O 1
ATOM 5298 N N . GLU B 1 292 ? -19.797 1.244 -8.961 1 90.81 292 GLU B N 1
ATOM 5299 C CA . GLU B 1 292 ? -20.219 -0.126 -9.234 1 90.81 292 GLU B CA 1
ATOM 5300 C C . GLU B 1 292 ? -21.547 -0.154 -10 1 90.81 292 GLU B C 1
ATOM 5302 O O . GLU B 1 292 ? -21.844 -1.123 -10.695 1 90.81 292 GLU B O 1
ATOM 5307 N N . SER B 1 293 ? -22.281 0.835 -9.852 1 90.56 293 SER B N 1
ATOM 5308 C CA . SER B 1 293 ? -23.625 0.859 -10.438 1 90.56 293 SER B CA 1
ATOM 5309 C C . SER B 1 293 ? -23.562 1.187 -11.93 1 90.56 293 SER B C 1
ATOM 5311 O O . SER B 1 293 ? -24.547 1.021 -12.648 1 90.56 293 SER B O 1
ATOM 5313 N N . ASN B 1 294 ? -22.453 1.684 -12.398 1 89.5 294 ASN B N 1
ATOM 5314 C CA . ASN B 1 294 ? -22.328 1.969 -13.828 1 89.5 294 ASN B CA 1
ATOM 5315 C C . ASN B 1 294 ? -22.484 0.704 -14.664 1 89.5 294 ASN B C 1
ATOM 5317 O O . ASN B 1 294 ? -21.828 -0.304 -14.406 1 89.5 294 ASN B O 1
ATOM 5321 N N . PRO B 1 295 ? -23.266 0.742 -15.648 1 84.5 295 PRO B N 1
ATOM 5322 C CA . PRO B 1 295 ? -23.578 -0.471 -16.406 1 84.5 295 PRO B CA 1
ATOM 5323 C C . PRO B 1 295 ? -22.438 -0.913 -17.312 1 84.5 295 PRO B C 1
ATOM 5325 O O . PRO B 1 295 ? -21.734 -0.071 -17.875 1 84.5 295 PRO B O 1
ATOM 5328 N N . GLY B 1 296 ? -22.328 -2.211 -17.375 1 81.88 296 GLY B N 1
ATOM 5329 C CA . GLY B 1 296 ? -21.406 -2.779 -18.344 1 81.88 296 GLY B CA 1
ATOM 5330 C C . GLY B 1 296 ? -21.969 -2.857 -19.734 1 81.88 296 GLY B C 1
ATOM 5331 O O . GLY B 1 296 ? -23.031 -2.297 -20.016 1 81.88 296 GLY B O 1
ATOM 5332 N N . GLY B 1 297 ? -21.156 -3.246 -20.656 1 73.94 297 GLY B N 1
ATOM 5333 C CA . GLY B 1 297 ? -21.516 -3.473 -22.031 1 73.94 297 GLY B CA 1
ATOM 5334 C C . GLY B 1 297 ? -20.469 -4.246 -22.812 1 73.94 297 GLY B C 1
ATOM 5335 O O . GLY B 1 297 ? -19.422 -4.609 -22.266 1 73.94 297 GLY B O 1
ATOM 5336 N N . ASP B 1 298 ? -20.766 -4.59 -23.969 1 70.81 298 ASP B N 1
ATOM 5337 C CA . ASP B 1 298 ? -19.938 -5.473 -24.766 1 70.81 298 ASP B CA 1
ATOM 5338 C C . ASP B 1 298 ? -18.484 -4.98 -24.812 1 70.81 298 ASP B C 1
ATOM 5340 O O . ASP B 1 298 ? -17.562 -5.785 -24.797 1 70.81 298 ASP B O 1
ATOM 5344 N N . HIS B 1 299 ? -18.328 -3.676 -24.719 1 77.62 299 HIS B N 1
ATOM 5345 C CA . HIS B 1 299 ? -16.984 -3.117 -24.719 1 77.62 299 HIS B CA 1
ATOM 5346 C C . HIS B 1 299 ? -16.719 -2.314 -23.438 1 77.62 299 HIS B C 1
ATOM 5348 O O . HIS B 1 299 ? -15.992 -1.32 -23.469 1 77.62 299 HIS B O 1
ATOM 5354 N N . GLY B 1 300 ? -17.219 -2.889 -22.391 1 75.06 300 GLY B N 1
ATOM 5355 C CA . GLY B 1 300 ? -16.984 -2.316 -21.078 1 75.06 300 GLY B CA 1
ATOM 5356 C C . GLY B 1 300 ? -18.094 -1.389 -20.625 1 75.06 300 GLY B C 1
ATOM 5357 O O . GLY B 1 300 ? -18.266 -1.168 -19.422 1 75.06 300 GLY B O 1
ATOM 5358 N N . GLY B 1 301 ? -18.781 -0.87 -21.594 1 75.81 301 GLY B N 1
ATOM 5359 C CA . GLY B 1 301 ? -19.828 0.074 -21.25 1 75.81 301 GLY B CA 1
ATOM 5360 C C . GLY B 1 301 ? -19.328 1.274 -20.469 1 75.81 301 GLY B C 1
ATOM 5361 O O . GLY B 1 301 ? -18.359 1.922 -20.875 1 75.81 301 GLY B O 1
ATOM 5362 N N . GLN B 1 302 ? -20.109 1.476 -19.406 1 74.56 302 GLN B N 1
ATOM 5363 C CA . GLN B 1 302 ? -19.766 2.623 -18.578 1 74.56 302 GLN B CA 1
ATOM 5364 C C . GLN B 1 302 ? -18.938 2.193 -17.359 1 74.56 302 GLN B C 1
ATOM 5366 O O . GLN B 1 302 ? -18.625 3.014 -16.5 1 74.56 302 GLN B O 1
ATOM 5371 N N . ARG B 1 303 ? -18.656 0.936 -17.453 1 83.12 303 ARG B N 1
ATOM 5372 C CA . ARG B 1 303 ? -17.875 0.434 -16.328 1 83.12 303 ARG B CA 1
ATOM 5373 C C . ARG B 1 303 ? -16.422 0.886 -16.438 1 83.12 303 ARG B C 1
ATOM 5375 O O . ARG B 1 303 ? -15.867 0.979 -17.531 1 83.12 303 ARG B O 1
ATOM 5382 N N . GLY B 1 304 ? -15.844 1.244 -15.344 1 84.5 304 GLY B N 1
ATOM 5383 C CA . GLY B 1 304 ? -14.461 1.678 -15.312 1 84.5 304 GLY B CA 1
ATOM 5384 C C . GLY B 1 304 ? -14.219 2.846 -14.375 1 84.5 304 GLY B C 1
ATOM 5385 O O . GLY B 1 304 ? -15.172 3.434 -13.852 1 84.5 304 GLY B O 1
ATOM 5386 N N . TRP B 1 305 ? -12.969 3.096 -14.172 1 88.81 305 TRP B N 1
ATOM 5387 C CA . TRP B 1 305 ? -12.578 4.211 -13.312 1 88.81 305 TRP B CA 1
ATOM 5388 C C . TRP B 1 305 ? -12.812 5.543 -14.016 1 88.81 305 TRP B C 1
ATOM 5390 O O . TRP B 1 305 ? -12.539 5.684 -15.211 1 88.81 305 TRP B O 1
ATOM 5400 N N . GLN B 1 306 ? -13.352 6.398 -13.289 1 88 306 GLN B N 1
ATOM 5401 C CA . GLN B 1 306 ? -13.508 7.777 -13.75 1 88 306 GLN B CA 1
ATOM 5402 C C . GLN B 1 306 ? -12.484 8.695 -13.094 1 88 306 GLN B C 1
ATOM 5404 O O . GLN B 1 306 ? -12.172 8.547 -11.914 1 88 306 GLN B O 1
ATOM 5409 N N . ARG B 1 307 ? -11.984 9.484 -13.898 1 88.5 307 ARG B N 1
ATOM 5410 C CA . ARG B 1 307 ? -11.125 10.555 -13.391 1 88.5 307 ARG B CA 1
ATOM 5411 C C . ARG B 1 307 ? -11.898 11.852 -13.219 1 88.5 307 ARG B C 1
ATOM 5413 O O . ARG B 1 307 ? -12.133 12.578 -14.195 1 88.5 307 ARG B O 1
ATOM 5420 N N . LEU B 1 308 ? -12.188 12.148 -11.992 1 84.12 308 LEU B N 1
ATOM 5421 C CA . LEU B 1 308 ? -12.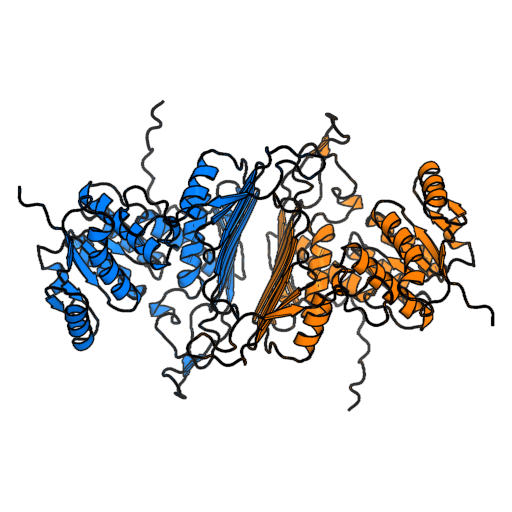961 13.352 -11.711 1 84.12 308 LEU B CA 1
ATOM 5422 C C . LEU B 1 308 ? -12.055 14.578 -11.641 1 84.12 308 LEU B C 1
ATOM 5424 O O . LEU B 1 308 ? -11.094 14.594 -10.875 1 84.12 308 LEU B O 1
ATOM 5428 N N . GLN B 1 309 ? -12.43 15.578 -12.391 1 77.06 309 GLN B N 1
ATOM 5429 C CA . GLN B 1 309 ? -11.664 16.812 -12.383 1 77.06 309 GLN B CA 1
ATOM 5430 C C . GLN B 1 309 ? -12.062 17.703 -11.203 1 77.06 309 GLN B C 1
ATOM 5432 O O . GLN B 1 309 ? -13.242 18.016 -11.031 1 77.06 309 GLN B O 1
ATOM 5437 N N . THR B 1 310 ? -11.023 18.078 -10.398 1 75.5 310 THR B N 1
ATOM 5438 C CA . THR B 1 310 ? -11.273 18.906 -9.219 1 75.5 310 THR B CA 1
ATOM 5439 C C . THR B 1 310 ? -10.336 20.109 -9.195 1 75.5 310 THR B C 1
ATOM 5441 O O . THR B 1 310 ? -10.086 20.688 -8.133 1 75.5 310 THR B O 1
ATOM 5444 N N . VAL B 1 311 ? -9.922 20.594 -10.219 1 70.75 311 VAL B N 1
ATOM 5445 C CA . VAL B 1 311 ? -8.906 21.641 -10.328 1 70.75 311 VAL B CA 1
ATOM 5446 C C . VAL B 1 311 ? -9.453 22.953 -9.773 1 70.75 311 VAL B C 1
ATOM 5448 O O . VAL B 1 311 ? -10.43 23.484 -10.297 1 70.75 311 VAL B O 1
ATOM 5451 N N . GLN B 1 312 ? -8.797 23.406 -8.742 1 68.38 312 GLN B N 1
ATOM 5452 C CA . GLN B 1 312 ? -9.031 24.703 -8.133 1 68.38 312 GLN B CA 1
ATOM 5453 C C . GLN B 1 312 ? -10.516 24.906 -7.809 1 68.38 312 GLN B C 1
ATOM 5455 O O . GLN B 1 312 ? -11.07 25.969 -8.039 1 68.38 312 GLN B O 1
ATOM 5460 N N . HIS B 1 313 ? -11.109 23.812 -7.453 1 72.12 313 HIS B N 1
ATOM 5461 C CA . HIS B 1 313 ? -12.516 23.938 -7.086 1 72.12 313 HIS B CA 1
ATOM 5462 C C . HIS B 1 313 ? -12.664 24.469 -5.664 1 72.12 313 HIS B C 1
ATOM 5464 O O . HIS B 1 313 ? -13.078 23.734 -4.766 1 72.12 313 HIS B O 1
ATOM 5470 N N . TYR B 1 314 ? -12.305 25.766 -5.496 1 71.31 314 TYR B N 1
ATOM 5471 C CA . TYR B 1 314 ? -12.469 26.5 -4.25 1 71.31 314 TYR B CA 1
ATOM 5472 C C . TYR B 1 314 ? -13.523 27.594 -4.402 1 71.31 314 TYR B C 1
ATOM 5474 O O . TYR B 1 314 ? -13.242 28.656 -4.973 1 71.31 314 TYR B O 1
ATOM 5482 N N . PRO B 1 315 ? -14.641 27.266 -3.887 1 69 315 PRO B N 1
ATOM 5483 C CA . PRO B 1 315 ? -15.68 28.297 -4.035 1 69 315 PRO B CA 1
ATOM 5484 C C . PRO B 1 315 ? -15.234 29.672 -3.514 1 69 315 PRO B C 1
ATOM 5486 O O . PRO B 1 315 ? -14.68 29.766 -2.414 1 69 315 PRO B O 1
ATOM 5489 N N . GLY B 1 316 ? -15.414 30.672 -4.297 1 67.81 316 GLY B N 1
ATOM 5490 C CA . GLY B 1 316 ? -15.172 32.031 -3.877 1 67.81 316 GLY B CA 1
ATOM 5491 C C . GLY B 1 316 ? -13.75 32.5 -4.152 1 67.81 316 GLY B C 1
ATOM 5492 O O . GLY B 1 316 ? -13.445 33.688 -4.02 1 67.81 316 GLY B O 1
ATOM 5493 N N . ALA B 1 317 ? -12.883 31.625 -4.551 1 69.44 317 ALA B N 1
ATOM 5494 C CA . ALA B 1 317 ? -11.508 32.031 -4.844 1 69.44 317 ALA B CA 1
ATOM 5495 C C . ALA B 1 317 ? -11.438 32.781 -6.172 1 69.44 317 ALA B C 1
ATOM 5497 O O . ALA B 1 317 ? -12.047 32.375 -7.16 1 69.44 317 ALA B O 1
ATOM 5498 N N . LEU B 1 318 ? -10.812 33.875 -6.082 1 61.94 318 LEU B N 1
ATOM 5499 C CA . LEU B 1 318 ? -10.688 34.688 -7.281 1 61.94 318 LEU B CA 1
ATOM 5500 C C . LEU B 1 318 ? -9.445 34.312 -8.078 1 61.94 318 LEU B C 1
ATOM 5502 O O . LEU B 1 318 ? -9.422 34.438 -9.305 1 61.94 318 LEU B O 1
ATOM 5506 N N . THR B 1 319 ? -8.352 33.969 -7.488 1 68.5 319 THR B N 1
ATOM 5507 C CA . THR B 1 319 ? -7.078 33.531 -8.047 1 68.5 319 THR B CA 1
ATOM 5508 C C . THR B 1 319 ? -6.469 32.406 -7.215 1 68.5 319 THR B C 1
ATOM 5510 O O . THR B 1 319 ? -6.707 32.344 -6.008 1 68.5 319 THR B O 1
ATOM 5513 N N . PRO B 1 320 ? -5.941 31.453 -7.746 1 67 320 PRO B N 1
ATOM 5514 C CA . PRO B 1 320 ? -5.652 31.25 -9.164 1 67 320 PRO B CA 1
ATOM 5515 C C . PRO B 1 320 ? -6.852 30.703 -9.938 1 67 320 PRO B C 1
ATOM 5517 O O . PRO B 1 320 ? -7.809 30.219 -9.328 1 67 320 PRO B O 1
ATOM 5520 N N . PRO B 1 321 ? -6.754 30.984 -11.297 1 60.12 321 PRO B N 1
ATOM 5521 C CA . PRO B 1 321 ? -7.867 30.469 -12.102 1 60.12 321 PRO B CA 1
ATOM 5522 C C . PRO B 1 321 ? -7.941 28.953 -12.109 1 60.12 321 PRO B C 1
ATOM 5524 O O . PRO B 1 321 ? -7.004 28.281 -11.68 1 60.12 321 PRO B O 1
ATOM 5527 N N . ALA B 1 322 ? -9.031 28.547 -12.609 1 56.97 322 ALA B N 1
ATOM 5528 C CA . ALA B 1 322 ? -9.375 27.125 -12.609 1 56.97 322 ALA B CA 1
ATOM 5529 C C . ALA B 1 322 ? -8.32 26.297 -13.352 1 56.97 322 ALA B C 1
ATOM 5531 O O . ALA B 1 322 ? -8.18 25.094 -13.102 1 56.97 322 ALA B O 1
ATOM 5532 N N . ARG B 1 323 ? -7.543 27 -14.102 1 49.38 323 ARG B N 1
ATOM 5533 C CA . ARG B 1 323 ? -6.598 26.25 -14.93 1 49.38 323 ARG B CA 1
ATOM 5534 C C . ARG B 1 323 ? -5.254 26.109 -14.227 1 49.38 323 ARG B C 1
ATOM 5536 O O . ARG B 1 323 ? -4.34 25.469 -14.742 1 49.38 323 ARG B O 1
ATOM 5543 N N . SER B 1 324 ? -5.23 26.672 -13.078 1 56.25 324 SER B N 1
ATOM 5544 C CA . SER B 1 324 ? -3.965 26.609 -12.352 1 56.25 324 SER B CA 1
ATOM 5545 C C . SER B 1 324 ? -3.887 25.375 -11.477 1 56.25 324 SER B C 1
ATOM 5547 O O . SER B 1 324 ? -4.734 25.172 -10.602 1 56.25 324 SER B O 1
ATOM 5549 N N . PRO B 1 325 ? -2.887 24.547 -11.781 1 57.81 325 PRO B N 1
ATOM 5550 C CA . PRO B 1 325 ? -2.76 23.359 -10.93 1 57.81 325 PRO B CA 1
ATOM 5551 C C . PRO B 1 325 ? -2.52 23.719 -9.469 1 57.81 325 PRO B C 1
ATOM 5553 O O . PRO B 1 325 ? -1.925 24.75 -9.164 1 57.81 325 PRO B O 1
ATOM 5556 N N . LEU B 1 326 ? -3.014 22.875 -8.711 1 68.94 326 LEU B N 1
ATOM 5557 C CA . LEU B 1 326 ? -2.951 23.094 -7.27 1 68.94 326 LEU B CA 1
ATOM 5558 C C . LEU B 1 326 ? -1.531 22.891 -6.75 1 68.94 326 LEU B C 1
ATOM 5560 O O . LEU B 1 326 ? -0.896 21.875 -7.055 1 68.94 326 LEU B O 1
ATOM 5564 N N . GLY B 1 327 ? -1.094 23.859 -6.176 1 68.25 327 GLY B N 1
ATOM 5565 C CA . GLY B 1 327 ? 0.169 23.719 -5.465 1 68.25 327 GLY B CA 1
ATOM 5566 C C . GLY B 1 327 ? -0.002 23.297 -4.016 1 68.25 327 GLY B C 1
ATOM 5567 O O . GLY B 1 327 ? -1.071 23.484 -3.434 1 68.25 327 GLY B O 1
ATOM 5568 N N . TRP B 1 328 ? 1.002 22.641 -3.51 1 69.25 328 TRP B N 1
ATOM 5569 C CA . TRP B 1 328 ? 1.029 22.188 -2.123 1 69.25 328 TRP B CA 1
ATOM 5570 C C . TRP B 1 328 ? 0.684 23.328 -1.171 1 69.25 328 TRP B C 1
ATOM 5572 O O . TRP B 1 328 ? -0.02 23.125 -0.179 1 69.25 328 TRP B O 1
ATOM 5582 N N . ASP B 1 329 ? 0.974 24.484 -1.496 1 79.31 329 ASP B N 1
ATOM 5583 C CA . ASP B 1 329 ? 0.823 25.641 -0.612 1 79.31 329 ASP B CA 1
ATOM 5584 C C . ASP B 1 329 ? -0.64 26.062 -0.509 1 79.31 329 ASP B C 1
ATOM 5586 O O . ASP B 1 329 ? -1.055 26.641 0.497 1 79.31 329 ASP B O 1
ATOM 5590 N N . ARG B 1 330 ? -1.359 25.703 -1.502 1 83.19 330 ARG B N 1
ATOM 5591 C CA . ARG B 1 330 ? -2.75 26.156 -1.548 1 83.19 330 ARG B CA 1
ATOM 5592 C C . ARG B 1 330 ? -3.564 25.516 -0.43 1 83.19 330 ARG B C 1
ATOM 5594 O O . ARG B 1 330 ? -4.43 26.156 0.166 1 83.19 330 ARG B O 1
ATOM 5601 N N . ALA B 1 331 ? -3.273 24.328 -0.187 1 89.38 331 ALA B N 1
ATOM 5602 C CA . ALA B 1 331 ? -3.994 23.641 0.881 1 89.38 331 ALA B CA 1
ATOM 5603 C C . ALA B 1 331 ? -3.752 24.312 2.229 1 89.38 331 ALA B C 1
ATOM 5605 O O . ALA B 1 331 ? -4.66 24.391 3.061 1 89.38 331 ALA B O 1
ATOM 5606 N N . HIS B 1 332 ? -2.584 24.828 2.457 1 92.44 332 HIS B N 1
ATOM 5607 C CA . HIS B 1 332 ? -2.277 25.562 3.674 1 92.44 332 HIS B CA 1
ATOM 5608 C C . HIS B 1 332 ? -3.061 26.875 3.734 1 92.44 332 HIS B C 1
ATOM 5610 O O . HIS B 1 332 ? -3.572 27.25 4.793 1 92.44 332 HIS B O 1
ATOM 5616 N N . THR B 1 333 ? -3.105 27.5 2.594 1 91.94 333 THR B N 1
ATOM 5617 C CA . THR B 1 333 ? -3.863 28.734 2.523 1 91.94 333 THR B CA 1
ATOM 5618 C C . THR B 1 333 ? -5.324 28.5 2.904 1 91.94 333 THR B C 1
ATOM 5620 O O . THR B 1 333 ? -5.883 29.234 3.717 1 91.94 333 THR B O 1
ATOM 5623 N N . GLU B 1 334 ? -5.859 27.469 2.35 1 92.31 334 GLU B N 1
ATOM 5624 C CA . GLU B 1 334 ? -7.27 27.188 2.586 1 92.31 334 GLU B CA 1
ATOM 5625 C C . GLU B 1 334 ? -7.52 26.797 4.039 1 92.31 334 GLU B C 1
ATOM 5627 O O . GLU B 1 334 ? -8.57 27.109 4.602 1 92.31 334 GLU B O 1
ATOM 5632 N N . ASN B 1 335 ? -6.578 26.094 4.625 1 96.19 335 ASN B N 1
ATOM 5633 C CA . ASN B 1 335 ? -6.688 25.766 6.043 1 96.19 335 ASN B CA 1
ATOM 5634 C C . ASN B 1 335 ? -6.664 27.031 6.902 1 96.19 335 ASN B C 1
ATOM 5636 O O . ASN B 1 335 ? -7.465 27.172 7.832 1 96.19 335 ASN B O 1
ATOM 5640 N N . GLN B 1 336 ? -5.816 27.969 6.582 1 96.25 336 GLN B N 1
ATOM 5641 C CA . GLN B 1 336 ? -5.738 29.25 7.301 1 96.25 336 GLN B CA 1
ATOM 5642 C C . GLN B 1 336 ? -7.016 30.062 7.125 1 96.25 336 GLN B C 1
ATOM 5644 O O . GLN B 1 336 ? -7.512 30.656 8.078 1 96.25 336 GLN B O 1
ATOM 5649 N N . VAL B 1 337 ? -7.543 30.016 5.922 1 94 337 VAL B N 1
ATOM 5650 C CA . VAL B 1 337 ? -8.781 30.734 5.641 1 94 337 VAL B CA 1
ATOM 5651 C C . VAL B 1 337 ? -9.922 30.141 6.453 1 94 337 VAL B C 1
ATOM 5653 O O . VAL B 1 337 ? -10.719 30.859 7.047 1 94 337 VAL B O 1
ATOM 5656 N N . ALA B 1 338 ? -9.969 28.859 6.465 1 94.94 338 ALA B N 1
ATOM 5657 C CA . ALA B 1 338 ? -11.008 28.188 7.238 1 94.94 338 ALA B CA 1
ATOM 5658 C C . ALA B 1 338 ? -10.922 28.562 8.711 1 94.94 338 ALA B C 1
ATOM 5660 O O . ALA B 1 338 ? -11.945 28.828 9.352 1 94.94 338 ALA B O 1
ATOM 5661 N N . PHE B 1 339 ? -9.766 28.594 9.258 1 97.38 339 PHE B N 1
ATOM 5662 C CA . PHE B 1 339 ? -9.547 28.938 10.656 1 97.38 339 PHE B CA 1
ATOM 5663 C C . PHE B 1 339 ? -9.961 30.391 10.922 1 97.38 339 PHE B C 1
ATOM 5665 O O . PHE B 1 339 ? -10.711 30.656 11.859 1 97.38 339 PHE B O 1
ATOM 5672 N N . LEU B 1 340 ? -9.477 31.281 10.117 1 96.75 340 LEU B N 1
ATOM 5673 C CA . LEU B 1 340 ? -9.758 32.719 10.297 1 96.75 340 LEU B CA 1
ATOM 5674 C C . LEU B 1 340 ? -11.25 33 10.133 1 96.75 340 LEU B C 1
ATOM 5676 O O . LEU B 1 340 ? -11.797 33.844 10.828 1 96.75 340 LEU B O 1
ATOM 5680 N N . SER B 1 341 ? -11.836 32.25 9.203 1 94.5 341 SER B N 1
ATOM 5681 C CA . SER B 1 341 ? -13.281 32.375 9.055 1 94.5 341 SER B CA 1
ATOM 5682 C C . SER B 1 341 ? -14.008 31.953 10.328 1 94.5 341 SER B C 1
ATOM 5684 O O . SER B 1 341 ? -14.992 32.594 10.719 1 94.5 341 SER B O 1
ATOM 5686 N N . ALA B 1 342 ? -13.555 30.938 10.938 1 95.06 342 ALA B N 1
ATOM 5687 C CA . ALA B 1 342 ? -14.133 30.469 12.203 1 95.06 342 ALA B CA 1
ATOM 5688 C C . ALA B 1 342 ? -13.945 31.516 13.297 1 95.06 342 ALA B C 1
ATOM 5690 O O . ALA B 1 342 ? -14.875 31.797 14.055 1 95.06 342 ALA B O 1
ATOM 5691 N N . VAL B 1 343 ? -12.797 32.062 13.406 1 94.5 343 VAL B N 1
ATOM 5692 C CA . VAL B 1 343 ? -12.477 33.094 14.391 1 94.5 343 VAL B CA 1
ATOM 5693 C C . VAL B 1 343 ? -13.43 34.281 14.227 1 94.5 343 VAL B C 1
ATOM 5695 O O . VAL B 1 343 ? -14 34.781 15.211 1 94.5 343 VAL B O 1
ATOM 5698 N N . THR B 1 344 ? -13.641 34.688 12.992 1 93.19 344 THR B N 1
ATOM 5699 C CA . THR B 1 344 ? -14.438 35.875 12.695 1 93.19 344 THR B CA 1
ATOM 5700 C C . THR B 1 344 ? -15.922 35.625 12.938 1 93.19 344 THR B C 1
ATOM 5702 O O . THR B 1 344 ? -16.656 36.5 13.367 1 93.19 344 THR B O 1
ATOM 5705 N N . SER B 1 345 ? -16.328 34.406 12.703 1 92.62 345 SER B N 1
ATOM 5706 C CA . SER B 1 345 ? -17.734 34.062 12.82 1 92.62 345 SER B CA 1
ATOM 5707 C C . SER B 1 345 ? -18.062 33.531 14.195 1 92.62 345 SER B C 1
ATOM 5709 O O . SER B 1 345 ? -19.234 33.25 14.516 1 92.62 345 SER B O 1
ATOM 5711 N N . GLY B 1 346 ? -17.078 33.281 15.008 1 91.12 346 GLY B N 1
ATOM 5712 C CA . GLY B 1 346 ? -17.297 32.75 16.344 1 91.12 346 GLY B CA 1
ATOM 5713 C C . GLY B 1 346 ? -17.672 31.281 16.359 1 91.12 346 GLY B C 1
ATOM 5714 O O . GLY B 1 346 ? -18.438 30.828 17.219 1 91.12 346 GLY B O 1
ATOM 5715 N N . LYS B 1 347 ? -17.266 30.562 15.32 1 91.69 347 LYS B N 1
ATOM 5716 C CA . LYS B 1 347 ? -17.531 29.125 15.219 1 91.69 347 LYS B CA 1
ATOM 5717 C C . LYS B 1 347 ? -16.297 28.312 15.602 1 91.69 347 LYS B C 1
ATOM 5719 O O . LYS B 1 347 ? -15.195 28.859 15.688 1 91.69 347 LYS B O 1
ATOM 5724 N N . GLU B 1 348 ? -16.531 27.125 15.852 1 92.62 348 GLU B N 1
ATOM 5725 C CA . GLU B 1 348 ? -15.422 26.219 16.125 1 92.62 348 GLU B CA 1
ATOM 5726 C C . GLU B 1 348 ? -14.672 25.859 14.836 1 92.62 348 GLU B C 1
ATOM 5728 O O . GLU B 1 348 ? -15.281 25.5 13.836 1 92.62 348 GLU B O 1
ATOM 5733 N N . PRO B 1 349 ? -13.43 26.016 14.953 1 94.94 349 PRO B N 1
ATOM 5734 C CA . PRO B 1 349 ? -12.648 25.688 13.758 1 94.94 349 PRO B CA 1
ATOM 5735 C C . PRO B 1 349 ? -12.672 24.203 13.422 1 94.94 349 PRO B C 1
ATOM 5737 O O . PRO B 1 349 ? -12.773 23.359 14.32 1 94.94 349 PRO B O 1
ATOM 5740 N N . SER B 1 350 ? -12.547 23.891 12.148 1 95.12 350 SER B N 1
ATOM 5741 C CA . SER B 1 350 ? -12.336 22.547 11.594 1 95.12 350 SER B CA 1
ATOM 5742 C C . SER B 1 350 ? -11.297 22.578 10.484 1 95.12 350 SER B C 1
ATOM 5744 O O . SER B 1 350 ? -11.523 23.156 9.422 1 95.12 350 SER B O 1
ATOM 5746 N N . PRO B 1 351 ? -10.203 21.938 10.773 1 97.62 351 PRO B N 1
ATOM 5747 C CA . PRO B 1 351 ? -9.805 21.062 11.883 1 97.62 351 PRO B CA 1
ATOM 5748 C C . PRO B 1 351 ? -9.547 21.844 13.172 1 97.62 351 PRO B C 1
ATOM 5750 O O . PRO B 1 351 ? -9.008 22.953 13.125 1 97.62 351 PRO B O 1
ATOM 5753 N N . GLY B 1 352 ? -9.914 21.25 14.266 1 97.56 352 GLY B N 1
ATOM 5754 C CA . GLY B 1 352 ? -9.742 21.859 15.578 1 97.56 352 GLY B CA 1
ATOM 5755 C C . GLY B 1 352 ? -9.016 20.969 16.562 1 97.56 352 GLY B C 1
ATOM 5756 O O . GLY B 1 352 ? -8.359 20 16.156 1 97.56 352 GLY B O 1
ATOM 5757 N N . ILE B 1 353 ? -9.07 21.375 17.797 1 96.06 353 ILE B N 1
ATOM 5758 C CA . ILE B 1 353 ? -8.312 20.734 18.859 1 96.06 353 ILE B CA 1
ATOM 5759 C C . ILE B 1 353 ? -8.711 19.266 18.984 1 96.06 353 ILE B C 1
ATOM 5761 O O . ILE B 1 353 ? -7.871 18.406 19.266 1 96.06 353 ILE B O 1
ATOM 5765 N N . ARG B 1 354 ? -9.945 18.922 18.734 1 94.81 354 ARG B N 1
ATOM 5766 C CA . ARG B 1 354 ? -10.406 17.547 18.812 1 94.81 354 ARG B CA 1
ATOM 5767 C C . ARG B 1 354 ? -9.727 16.688 17.766 1 94.81 354 ARG B C 1
ATOM 5769 O O . ARG B 1 354 ? -9.359 15.539 18.031 1 94.81 354 ARG B O 1
ATOM 5776 N N . ASP B 1 355 ? -9.617 17.25 16.625 1 97.44 355 ASP B N 1
ATOM 5777 C CA . ASP B 1 355 ? -8.938 16.516 15.547 1 97.44 355 ASP B CA 1
ATOM 5778 C C . ASP B 1 355 ? -7.488 16.234 15.914 1 97.44 355 ASP B C 1
ATOM 5780 O O . ASP B 1 355 ? -6.996 15.117 15.695 1 97.44 355 ASP B O 1
ATOM 5784 N N . GLY B 1 356 ? -6.84 17.25 16.453 1 97.81 356 GLY B N 1
ATOM 5785 C CA . GLY B 1 356 ? -5.469 17.047 16.891 1 97.81 356 GLY B CA 1
ATOM 5786 C C . GLY B 1 356 ? -5.332 16 17.984 1 97.81 356 GLY B C 1
ATOM 5787 O O . GLY B 1 356 ? -4.398 15.188 17.953 1 97.81 356 GLY B O 1
ATOM 5788 N N . LEU B 1 357 ? -6.227 16 18.859 1 96.62 357 LEU B N 1
ATOM 5789 C CA . LEU B 1 357 ? -6.191 15.047 19.969 1 96.62 357 LEU B CA 1
ATOM 5790 C C . LEU B 1 357 ? -6.418 13.625 19.469 1 96.62 357 LEU B C 1
ATOM 5792 O O . LEU B 1 357 ? -5.719 12.695 19.891 1 96.62 357 LEU B O 1
ATOM 5796 N N . GLU B 1 358 ? -7.383 13.438 18.625 1 96.88 358 GLU B N 1
ATOM 5797 C CA . GLU B 1 358 ? -7.668 12.117 18.062 1 96.88 358 GLU B CA 1
ATOM 5798 C C . GLU B 1 358 ? -6.445 11.547 17.359 1 96.88 358 GLU B C 1
ATOM 5800 O O . GLU B 1 358 ? -6.137 10.359 17.5 1 96.88 358 GLU B O 1
ATOM 5805 N N . VAL B 1 359 ? -5.801 12.367 16.625 1 98.06 359 VAL B N 1
ATOM 5806 C CA . VAL B 1 359 ? -4.594 11.922 15.938 1 98.06 359 VAL B CA 1
ATOM 5807 C C . VAL B 1 359 ? -3.535 11.523 16.953 1 98.06 359 VAL B C 1
ATOM 5809 O O . VAL B 1 359 ? -2.871 10.492 16.812 1 98.06 359 VAL B O 1
ATOM 5812 N N . GLN B 1 360 ? -3.408 12.312 18.016 1 97.5 360 GLN B N 1
ATOM 5813 C CA . GLN B 1 360 ? -2.416 12.023 19.047 1 97.5 360 GLN B CA 1
ATOM 5814 C C . GLN B 1 360 ? -2.713 10.695 19.75 1 97.5 360 GLN B C 1
ATOM 5816 O O . GLN B 1 360 ? -1.792 9.961 20.125 1 97.5 360 GLN B O 1
ATOM 5821 N N . ILE B 1 361 ? -3.953 10.383 19.938 1 97.31 361 ILE B N 1
ATOM 5822 C CA . ILE B 1 361 ? -4.363 9.125 20.547 1 97.31 361 ILE B CA 1
ATOM 5823 C C . ILE B 1 361 ? -3.9 7.961 19.672 1 97.31 361 ILE B C 1
ATOM 5825 O O . ILE B 1 361 ? -3.373 6.969 20.188 1 97.31 361 ILE B O 1
ATOM 5829 N N . VAL B 1 362 ? -4.047 8.078 18.438 1 98.12 362 VAL B N 1
ATOM 5830 C CA . VAL B 1 362 ? -3.633 7.027 17.5 1 98.12 362 VAL B CA 1
ATOM 5831 C C . VAL B 1 362 ? -2.111 6.91 17.5 1 98.12 362 VAL B C 1
ATOM 5833 O O . VAL B 1 362 ? -1.567 5.805 17.516 1 98.12 362 VAL B O 1
ATOM 5836 N N . LEU B 1 363 ? -1.412 8.07 17.5 1 98.12 363 LEU B N 1
ATOM 5837 C CA . LEU B 1 363 ? 0.046 8.055 17.531 1 98.12 363 LEU B CA 1
ATOM 5838 C C . LEU B 1 363 ? 0.549 7.332 18.781 1 98.12 363 LEU B C 1
ATOM 5840 O O . LEU B 1 363 ? 1.441 6.484 18.688 1 98.12 363 LEU B O 1
ATOM 5844 N N . ASP B 1 364 ? -0.028 7.648 19.875 1 97.31 364 ASP B N 1
ATOM 5845 C CA . ASP B 1 364 ? 0.347 7.016 21.141 1 97.31 364 ASP B CA 1
ATOM 5846 C C . ASP B 1 364 ? 0.069 5.512 21.094 1 97.31 364 ASP B C 1
ATOM 5848 O O . ASP B 1 364 ? 0.894 4.711 21.547 1 97.31 364 ASP B O 1
ATOM 5852 N N . GLY B 1 365 ? -1.071 5.168 20.609 1 97.81 365 GLY B N 1
ATOM 5853 C CA . GLY B 1 365 ? -1.409 3.76 20.469 1 97.81 365 GLY B CA 1
ATOM 5854 C C . GLY B 1 365 ? -0.429 2.998 19.594 1 97.81 365 GLY B C 1
ATOM 5855 O O . GLY B 1 365 ? -0.074 1.857 19.891 1 97.81 365 GLY B O 1
ATOM 5856 N N . ALA B 1 366 ? -0.028 3.562 18.531 1 98.31 366 ALA B N 1
ATOM 5857 C CA . ALA B 1 366 ? 0.926 2.938 17.609 1 98.31 366 ALA B CA 1
ATOM 5858 C C . ALA B 1 366 ? 2.26 2.68 18.312 1 98.31 366 ALA B C 1
ATOM 5860 O O . ALA B 1 366 ? 2.855 1.611 18.156 1 98.31 366 ALA B O 1
ATOM 5861 N N . GLU B 1 367 ? 2.734 3.666 19.062 1 97.5 367 GLU B N 1
ATOM 5862 C CA . GLU B 1 367 ? 3.99 3.516 19.797 1 97.5 367 GLU B CA 1
ATOM 5863 C C . GLU B 1 367 ? 3.893 2.402 20.828 1 97.5 367 GLU B C 1
ATOM 5865 O O . GLU B 1 367 ? 4.812 1.594 20.969 1 97.5 367 GLU B O 1
ATOM 5870 N N . ARG B 1 368 ? 2.783 2.361 21.531 1 97 368 ARG B N 1
ATOM 5871 C CA . ARG B 1 368 ? 2.578 1.321 22.531 1 97 368 ARG B CA 1
ATOM 5872 C C . ARG B 1 368 ? 2.531 -0.06 21.891 1 97 368 ARG B C 1
ATOM 5874 O O . ARG B 1 368 ? 3.123 -1.012 22.406 1 97 368 ARG B O 1
ATOM 5881 N N . SER B 1 369 ? 1.831 -0.115 20.812 1 97.56 369 SER B N 1
ATOM 5882 C CA . SER B 1 369 ? 1.743 -1.378 20.078 1 97.56 369 SER B CA 1
ATOM 5883 C C . SER B 1 369 ? 3.123 -1.865 19.656 1 97.56 369 SER B C 1
ATOM 5885 O O . SER B 1 369 ? 3.486 -3.016 19.906 1 97.56 369 SER B O 1
ATOM 5887 N N . SER B 1 370 ? 3.867 -0.992 19.016 1 97.31 370 SER B N 1
ATOM 5888 C CA . SER B 1 370 ? 5.195 -1.35 18.531 1 97.31 370 SER B CA 1
ATOM 5889 C C . SER B 1 370 ? 6.109 -1.772 19.672 1 97.31 370 SER B C 1
ATOM 5891 O O . SER B 1 370 ? 6.836 -2.762 19.562 1 97.31 370 SER B O 1
ATOM 5893 N N . ALA B 1 371 ? 6.109 -1.046 20.75 1 96.12 371 ALA B N 1
ATOM 5894 C CA . ALA B 1 371 ? 6.945 -1.347 21.906 1 96.12 371 ALA B CA 1
ATOM 5895 C C . ALA B 1 371 ? 6.598 -2.711 22.5 1 96.12 371 ALA B C 1
ATOM 5897 O O . ALA B 1 371 ? 7.461 -3.391 23.062 1 96.12 371 ALA B O 1
ATOM 5898 N N . ALA B 1 372 ? 5.355 -3.098 22.312 1 95.56 372 ALA B N 1
ATOM 5899 C CA . ALA B 1 372 ? 4.887 -4.371 22.844 1 95.56 372 ALA B CA 1
ATOM 5900 C C . ALA B 1 372 ? 4.961 -5.473 21.797 1 95.56 372 ALA B C 1
ATOM 5902 O O . ALA B 1 372 ? 4.297 -6.504 21.922 1 95.56 372 ALA B O 1
ATOM 5903 N N . GLY B 1 373 ? 5.676 -5.27 20.766 1 93.38 373 GLY B N 1
ATOM 5904 C CA . GLY B 1 373 ? 5.902 -6.301 19.766 1 93.38 373 GLY B CA 1
ATOM 5905 C C . GLY B 1 373 ? 4.809 -6.371 18.719 1 93.38 373 GLY B C 1
ATOM 5906 O O . GLY B 1 373 ? 4.562 -7.43 18.141 1 93.38 373 GLY B O 1
ATOM 5907 N N . GLY B 1 374 ? 4.07 -5.301 18.594 1 94.94 374 GLY B N 1
ATOM 5908 C CA . GLY B 1 374 ? 3.041 -5.242 17.578 1 94.94 374 GLY B CA 1
ATOM 5909 C C . GLY B 1 374 ? 1.707 -5.797 18.031 1 94.94 374 GLY B C 1
ATOM 5910 O O . GLY B 1 374 ? 0.94 -6.328 17.219 1 94.94 374 GLY B O 1
ATOM 5911 N N . THR B 1 375 ? 1.418 -5.785 19.281 1 94.12 375 THR B N 1
ATOM 5912 C CA . THR B 1 375 ? 0.153 -6.281 19.812 1 94.12 375 THR B CA 1
ATOM 5913 C C . THR B 1 375 ? -0.978 -5.301 19.516 1 94.12 375 THR B C 1
ATOM 5915 O O . THR B 1 375 ? -0.732 -4.121 19.25 1 94.12 375 THR B O 1
ATOM 5918 N N . THR B 1 376 ? -2.158 -5.852 19.562 1 95.81 376 THR B N 1
ATOM 5919 C CA . THR B 1 376 ? -3.324 -5.008 19.328 1 95.81 376 THR B CA 1
ATOM 5920 C C . THR B 1 376 ? -3.531 -4.031 20.484 1 95.81 376 THR B C 1
ATOM 5922 O O . THR B 1 376 ? -3.502 -4.43 21.656 1 95.81 376 THR B O 1
ATOM 5925 N N . VAL B 1 377 ? -3.693 -2.77 20.141 1 96.69 377 VAL B N 1
ATOM 5926 C CA . VAL B 1 377 ? -4.031 -1.734 21.125 1 96.69 377 VAL B CA 1
ATOM 5927 C C . VAL B 1 377 ? -5.426 -1.186 20.828 1 96.69 377 VAL B C 1
ATOM 5929 O O . VAL B 1 377 ? -5.703 -0.738 19.719 1 96.69 377 VAL B O 1
ATOM 5932 N N . VAL B 1 378 ? -6.312 -1.271 21.766 1 96.56 378 VAL B N 1
ATOM 5933 C CA . VAL B 1 378 ? -7.621 -0.634 21.672 1 96.56 378 VAL B CA 1
ATOM 5934 C C . VAL B 1 378 ? -7.523 0.823 22.109 1 96.56 378 VAL B C 1
ATOM 5936 O O . VAL B 1 378 ? -7.012 1.113 23.188 1 96.56 378 VAL B O 1
ATOM 5939 N N . LEU B 1 379 ? -7.98 1.681 21.234 1 95.81 379 LEU B N 1
ATOM 5940 C CA . LEU B 1 379 ? -7.828 3.107 21.516 1 95.81 379 LEU B CA 1
ATOM 5941 C C . LEU B 1 379 ? -8.906 3.596 22.469 1 95.81 379 LEU B C 1
ATOM 5943 O O . LEU B 1 379 ? -10.102 3.369 22.25 1 95.81 379 LEU B O 1
ATOM 5947 N N . ASP B 1 380 ? -8.516 4.051 23.625 1 85.25 380 ASP B N 1
ATOM 5948 C CA . ASP B 1 380 ? -9.398 4.531 24.688 1 85.25 380 ASP B CA 1
ATOM 5949 C C . ASP B 1 380 ? -9.555 6.047 24.625 1 85.25 380 ASP B C 1
ATOM 5951 O O . ASP B 1 380 ? -8.562 6.777 24.562 1 85.25 380 ASP B O 1
ATOM 5955 N N . ARG B 1 381 ? -10.859 6.492 24.578 1 78.62 381 ARG B N 1
ATOM 5956 C CA . ARG B 1 381 ? -11.141 7.922 24.516 1 78.62 381 ARG B CA 1
ATOM 5957 C C . ARG B 1 381 ? -11.711 8.414 25.844 1 78.62 381 ARG B C 1
ATOM 5959 O O . ARG B 1 381 ? -12.336 9.477 25.906 1 78.62 381 ARG B O 1
ATOM 5966 N N . ASN B 1 382 ? -11.609 7.559 26.859 1 64.75 382 ASN B N 1
ATOM 5967 C CA . ASN B 1 382 ? -12.164 7.941 28.141 1 64.75 382 ASN B CA 1
ATOM 5968 C C . ASN B 1 382 ? -11.633 9.297 28.609 1 64.75 382 ASN B C 1
ATOM 5970 O O . ASN B 1 382 ? -12.281 9.992 29.375 1 64.75 382 ASN B O 1
ATOM 5974 N N . HIS B 1 383 ? -10.5 9.602 28.094 1 56.78 383 HIS B N 1
ATOM 5975 C CA . HIS B 1 383 ? -10.008 10.906 28.531 1 56.78 383 HIS B CA 1
ATOM 5976 C C . HIS B 1 383 ? -10.703 12.039 27.781 1 56.78 383 HIS B C 1
ATOM 5978 O O . HIS B 1 383 ? -10.57 13.203 28.141 1 56.78 383 HIS B O 1
ATOM 5984 N N . LEU B 1 384 ? -11.352 11.688 26.609 1 56.03 384 LEU B N 1
ATOM 5985 C CA . LEU B 1 384 ? -12.047 12.695 25.812 1 56.03 384 LEU B CA 1
ATOM 5986 C C . LEU B 1 384 ? -13.375 13.07 26.453 1 56.03 384 LEU B C 1
ATOM 5988 O O . LEU B 1 384 ? -14.125 12.203 26.906 1 56.03 384 LEU B O 1
ATOM 5992 N N . GLY B 1 385 ? -13.531 13.984 27.203 1 46.38 385 GLY B N 1
ATOM 5993 C CA . GLY B 1 385 ? -14.805 14.445 27.734 1 46.38 385 GLY B CA 1
ATOM 5994 C C . GLY B 1 385 ? -15.977 14.164 26.828 1 46.38 385 GLY B C 1
ATOM 5995 O O . GLY B 1 385 ? -15.789 13.953 25.625 1 46.38 385 GLY B O 1
ATOM 5996 N N . GLN B 1 386 ? -17.219 13.672 27.312 1 40.12 386 GLN B N 1
ATOM 5997 C CA . GLN B 1 386 ? -18.484 13.336 26.672 1 40.12 386 GLN B CA 1
ATOM 5998 C C . GLN B 1 386 ? -18.844 14.352 25.594 1 40.12 386 GLN B C 1
ATOM 6000 O O . GLN B 1 386 ? -18.781 15.555 25.812 1 40.12 386 GLN B O 1
ATOM 6005 N N . GLU B 1 387 ? -18.656 14.055 24.312 1 42.28 387 GLU B N 1
ATOM 6006 C CA . GLU B 1 387 ? -19.266 14.891 23.281 1 42.28 387 GLU B CA 1
ATOM 6007 C C . GLU B 1 387 ? -20.672 15.344 23.688 1 42.28 387 GLU B C 1
ATOM 6009 O O . GLU B 1 387 ? -21.453 14.555 24.234 1 42.28 387 GLU B O 1
ATOM 6014 N N . PRO B 1 388 ? -20.969 16.672 23.594 1 35.25 388 PRO B N 1
ATOM 6015 C CA . PRO B 1 388 ? -22.375 17.031 23.719 1 35.25 388 PRO B CA 1
ATOM 6016 C C . PRO B 1 388 ? -23.25 16.344 22.672 1 35.25 388 PRO B C 1
ATOM 6018 O O . PRO B 1 388 ? -22.781 16.016 21.594 1 35.25 388 PRO B O 1
ATOM 6021 N N . ASP B 1 389 ? -24.297 15.641 23 1 34.03 389 ASP B N 1
ATOM 6022 C CA . ASP B 1 389 ? -25.359 15.031 22.203 1 34.03 389 ASP B CA 1
ATOM 6023 C C . ASP B 1 389 ? -25.828 15.977 21.094 1 34.03 389 ASP B C 1
ATOM 6025 O O . ASP B 1 389 ? -26.375 17.047 21.375 1 34.03 389 ASP B O 1
ATOM 6029 N N . SER B 1 390 ? -25.141 16.188 20.078 1 32.53 390 SER B N 1
ATOM 6030 C CA . SER B 1 390 ? -25.812 16.953 19.031 1 32.53 390 SER B CA 1
ATOM 6031 C C . SER B 1 390 ? -27.219 16.422 18.766 1 32.53 390 SER B C 1
ATOM 6033 O O . SER B 1 390 ? -27.406 15.211 18.656 1 32.53 390 SER B O 1
ATOM 6035 N N . GLY B 1 391 ? -28.25 17.109 19.25 1 26.89 391 GLY B N 1
ATOM 6036 C CA . GLY B 1 391 ? -29.688 16.969 18.984 1 26.89 391 GLY B CA 1
ATOM 6037 C C . GLY B 1 391 ? -29.984 16.609 17.547 1 26.89 391 GLY B C 1
ATOM 6038 O O . GLY B 1 391 ? -29.547 17.297 16.609 1 26.89 391 GLY B O 1
ATOM 6039 N N . ARG B 1 392 ? -30.234 15.336 17.219 1 32.03 392 ARG B N 1
ATOM 6040 C CA . ARG B 1 392 ? -31 14.93 16.047 1 32.03 392 ARG B CA 1
ATOM 6041 C C . ARG B 1 392 ? -32.25 15.805 15.883 1 32.03 392 ARG B C 1
ATOM 6043 O O . ARG B 1 392 ? -33.062 15.898 16.797 1 32.03 392 ARG B O 1
ATOM 6050 N N . ASN B 1 393 ? -32.094 17.094 15.336 1 21.7 393 ASN B N 1
ATOM 6051 C CA . ASN B 1 393 ? -33.406 17.5 14.898 1 21.7 393 ASN B CA 1
ATOM 6052 C C . ASN B 1 393 ? -34.156 16.344 14.234 1 21.7 393 ASN B C 1
ATOM 6054 O O . ASN B 1 393 ? -33.594 15.617 13.43 1 21.7 393 ASN B O 1
ATOM 6058 N N . PRO B 1 394 ? -35.406 16.094 14.586 1 25.28 394 PRO B N 1
ATOM 6059 C CA . PRO B 1 394 ? -36.219 15.164 13.781 1 25.28 394 PRO B CA 1
ATOM 6060 C C . PRO B 1 394 ? -36.188 15.477 12.289 1 25.28 394 PRO B C 1
ATOM 6062 O O . PRO B 1 394 ? -35.938 16.625 11.906 1 25.28 394 PRO B O 1
#

InterPro domains:
  IPR000683 Gfo/Idh/MocA-like oxidoreductase, N-terminal [PF01408] (7-124)
  IPR036291 NAD(P)-binding domain superfamily [SSF51735] (3-164)
  IPR050463 Gfo/Idh/MocA family oxidoreductases and glycosidases [PTHR43818] (4-376)
  IPR055170 GFO/IDH/MocA-like oxidoreductase domain [PF22725] (141-277)

pLDDT: mean 90.64, std 13.22, range [21.61, 98.69]

Radius of gyration: 30.09 Å; Cα contacts (8 Å, |Δi|>4): 1819; chains: 2; bounding box: 73×97×63 Å

Sequence (788 aa):
MNPKKIGIALAGYGMIGRLHAMNYRQIPFIYPGILPELELRSVCTSRESSARAARAEAGFITATTEIEKLLEDPLVEVVDISLPNNLHLPVARAALAAGKHVYCEKPLAGTLEDALAIQTAADTGPGTFGMVFQYRFIPAVQRAKEILQQGKLGRIFSFRAEYLHSGYQDPQRPLTWRMKRESGGSGALGDLGSHVIDLMRYLLGDFESLQAHLERFIPRRPLTRGGTDLGEVTVDDAAWLRVRLASGALGTIEASRFATGTLDDLRFWIYGEGGALHFDLMNPNYLAWFDESNPGGDHGGQRGWQRLQTVQHYPGALTPPARSPLGWDRAHTENQVAFLSAVTSGKEPSPGIRDGLEVQIVLDGAERSSAAGGTTVVLDRNHLGQEPDSGRNPMNPKKIGIALAGYGMIGRLHAMNYRQIPFIYPGILPELELRSVCTSRESSARAARAEAGFITATTEIEKLLEDPLVEVVDISLPNNLHLPVARAALAAGKHVYCEKPLAGTLEDALAIQTAADTGPGTFGMVFQYRFIPAVQRAKEILQQGKLGRIFSFRAEYLHSGYQDPQRPLTWRMKRESGGSGALGDLGSHVIDLMRYLLGDFESLQAHLERFIPRRPLTRGGTDLGEVTVDDAAWLRVRLASGALGTIEASRFATGTLDDLRFWIYGEGGALHFDLMNPNYLAWFDESNPGGDHGGQRGWQRLQTVQHYPGALTPPARSPLGWDRAHTENQVAFLSAVTSGKEPSPGIRDGLEVQIVLDGAERSSAAGGTTVVLDRNHLGQEPDSGRNP